Protein AF-0000000081168728 (afdb_homodimer)

Organism: Pinctada imbricata (NCBI:txid66713)

pLDDT: mean 88.68, std 13.27, range [27.7, 98.5]

Solvent-accessible surface area (backbone atoms only — not comparable to full-atom values): 75251 Å² total; per-residue (Å²): 132,70,82,45,69,68,45,47,45,58,54,46,46,66,59,52,40,46,49,41,42,69,78,36,45,69,58,43,53,49,54,49,54,53,24,32,52,80,75,39,68,74,30,67,70,53,47,60,63,44,37,40,30,50,27,47,45,50,36,33,36,44,25,54,52,35,71,82,52,38,56,57,21,50,45,45,34,37,45,41,55,68,66,64,54,55,64,64,57,29,44,61,36,25,54,40,44,55,26,40,47,58,70,57,41,52,50,53,37,47,71,41,25,65,47,51,58,55,51,51,33,52,39,46,68,73,69,39,54,52,31,40,41,41,48,79,42,73,51,75,44,80,52,93,60,68,36,71,91,37,66,55,47,77,45,56,22,32,35,37,32,38,40,40,43,72,71,81,50,81,90,44,52,76,56,61,53,60,34,60,67,89,73,51,59,65,49,76,65,38,48,46,74,66,45,50,52,51,49,50,52,51,49,47,49,55,52,45,54,48,37,46,74,67,22,66,74,48,46,82,52,55,84,66,51,70,90,60,91,55,60,76,91,48,82,49,57,21,46,56,43,54,72,45,52,40,52,41,38,85,28,40,74,88,37,60,71,35,36,41,51,53,50,49,51,52,42,50,51,52,51,52,37,22,65,73,61,69,45,60,64,92,72,52,62,30,38,34,35,17,48,64,67,52,29,52,45,50,49,49,35,35,58,72,26,62,81,49,86,47,56,73,66,26,36,63,38,61,31,50,75,38,65,41,55,44,62,47,52,51,50,50,52,39,51,50,39,68,74,56,47,47,92,84,29,54,84,33,80,76,34,54,44,19,46,35,57,74,44,57,44,79,68,47,55,91,59,33,86,83,26,44,70,50,35,48,56,51,50,50,45,52,37,49,34,51,50,50,51,49,48,28,62,66,23,49,25,87,49,57,85,45,67,57,74,27,88,62,79,74,91,62,92,43,70,64,55,42,39,51,50,49,54,52,53,45,48,52,53,48,51,72,68,47,59,58,63,68,57,47,58,59,46,58,71,77,58,85,64,77,59,81,36,60,63,45,66,45,63,46,72,40,94,86,69,52,66,46,72,43,73,42,68,42,65,74,71,71,70,66,78,66,70,54,63,32,22,40,33,14,48,48,38,34,47,50,56,55,38,52,53,49,52,50,51,56,50,36,42,19,29,67,32,66,70,60,48,54,44,52,45,28,50,49,27,53,53,27,48,51,65,62,85,42,36,67,57,19,51,52,42,50,42,51,46,45,38,57,60,13,55,31,14,59,25,54,28,51,51,56,58,60,58,46,45,36,23,77,69,48,35,58,66,28,29,36,32,39,53,50,55,48,50,54,50,47,52,52,48,49,54,53,53,63,70,37,66,93,56,74,42,68,66,51,47,23,28,51,44,18,15,47,63,55,33,48,48,28,40,52,33,48,34,63,67,53,66,35,77,76,76,80,75,78,75,71,79,64,80,58,60,71,49,36,51,54,50,35,55,49,37,66,69,65,36,42,82,56,87,43,69,63,41,57,37,87,82,39,70,82,48,50,49,49,80,57,74,84,50,58,56,63,59,52,50,50,50,49,55,60,43,52,59,54,45,64,58,57,54,68,110,132,72,82,46,68,68,44,48,46,58,53,45,44,67,60,52,41,46,49,42,42,71,78,36,44,69,58,42,52,49,53,49,53,53,23,32,53,82,74,38,68,75,31,67,68,54,46,60,63,43,35,39,27,51,27,46,44,50,35,34,37,44,26,55,52,34,73,81,52,37,55,58,21,51,46,44,35,36,45,42,54,69,66,65,55,54,66,64,58,29,46,60,35,26,52,39,44,55,26,40,46,57,69,58,41,51,50,53,37,48,71,41,26,65,48,50,57,55,51,50,34,51,40,47,69,72,70,41,54,52,32,39,42,41,47,78,41,73,51,74,45,80,52,92,58,69,36,72,92,36,66,55,46,78,45,56,22,32,35,37,30,39,40,40,45,71,70,81,52,82,90,44,52,75,56,62,52,62,34,60,66,88,74,52,58,66,51,79,65,37,48,45,72,67,45,50,51,51,48,49,52,51,48,48,49,56,51,44,55,48,35,46,73,66,24,66,74,48,45,83,52,54,84,68,50,71,91,60,90,55,61,77,90,50,82,47,58,22,46,56,42,55,72,44,52,40,51,41,39,84,27,42,74,89,38,60,71,35,36,41,50,54,49,48,52,52,43,51,51,50,51,52,38,21,64,74,61,68,45,59,64,93,72,51,62,30,38,34,34,17,49,65,67,52,28,52,44,52,46,49,36,36,58,74,25,60,80,48,87,48,56,73,66,24,37,63,41,60,33,50,75,37,63,40,55,44,64,48,50,51,51,50,51,39,51,50,40,69,74,55,46,47,90,85,30,55,83,31,79,75,33,54,44,20,47,35,58,72,44,58,46,78,68,46,55,91,57,34,87,85,26,43,69,48,34,48,55,50,49,52,45,50,35,50,31,52,50,49,51,49,48,28,63,66,25,50,26,88,51,57,85,44,66,58,74,28,90,63,80,76,90,62,91,44,69,64,55,42,39,51,51,52,54,52,52,47,49,52,57,45,56,74,62,48,61,58,62,68,56,48,58,60,46,56,70,79,58,85,65,74,58,81,36,60,63,45,66,45,64,46,71,41,93,88,70,52,65,46,73,42,74,42,69,42,67,73,71,72,70,64,78,65,70,53,64,32,21,40,35,14,46,48,35,33,46,49,57,55,38,51,54,50,50,49,51,55,50,36,43,20,30,68,34,69,70,60,49,52,43,50,44,28,50,48,26,53,53,26,48,54,38,73,92,35,38,66,58,19,50,52,43,49,42,52,47,45,36,55,62,13,55,30,14,60,26,54,28,50,52,54,58,58,57,45,44,36,23,77,68,47,36,61,67,28,29,36,32,41,53,50,55,48,51,53,49,47,54,52,48,49,54,54,55,64,71,38,66,92,57,74,41,67,68,50,47,22,28,52,45,17,15,48,63,56,33,48,48,28,40,53,34,48,34,60,66,54,65,36,79,78,75,82,76,78,76,73,80,67,79,58,59,70,49,38,52,54,50,35,55,50,36,67,71,65,35,41,83,56,86,42,69,62,40,58,35,88,82,38,69,81,48,50,51,49,81,57,74,84,51,58,58,63,57,51,50,50,51,50,54,60,44,52,58,55,45,65,58,54,55,66,106

Radius of gyration: 40.1 Å; Cα contacts (8 Å, |Δi|>4): 2107; chains: 2; bounding box: 105×123×96 Å

Secondary structure (DSSP, 8-state):
---SHHHHHT--HHHHHHHHHHH-HHHHHHHHHHHS-HHHHT-HHHHHHHHHHHHHHHHHHHHHH-TT--HHHHHHHHHHHHTT--HHHHHHHTTTTSS--HHHHHHHHHHHTTHHHHHHHHHHHTT--EEEEEEEEEEEE--SS-BTTB--EEEEEEEEEEEEP----TTS---S-SS-TTTS-GGGGS--HHHHHHHHHHHHHHHHHHHHHH-GGGGGGTTTS-S-SS--S-GGGGSPPPEEEPPPB---TTSHHHHHHHHHHHHHHHHHHHHHHT--GGG--EEEEESHHHHHHHHHHHHHTTT-SSGGGGTTTEEEEEE-HHHHHHHHHHHHHHHH--TTGGGSTTSHHHHHHHTT-TT--S-TTTSHHHHHHHHHHHHHHHHHHHHHHHHT-SSTTSPPSSS-----SSHHHHHHHHHHHHHHHHHHH--HHHHHTTTS--------S-EEEEEEE-TTS-EEEEEEE-------------HHHHHHHHHHHHHHHHHHHHHHHHS--HHHHHHHHHHHHHHHHHTSTTHHHHHHHHHHHHIIIIIS-HHHHHHHHHTTEEESSSSTT-EEEHHHHHHHHHHHHHHHHHTTTT---HHHHHHHHHHHHHHHHHHHHHHHHTT--------PPPP-HHHHHHHHHHHHHH-TTS--TT---TT-TT--S-SSTTS-HHHHHHHHHHHHHHHHHTS--/---SHHHHHT--HHHHHHHHHHH-HHHHHHHHHHHS-HHHHT-HHHHHHHHHHHHHHHHHHHHHH-TT--HHHHHHHHHHHHTT--HHHHHHHTTTTSS--HHHHHHHHHHHTTHHHHHHHHHHHTT--EEEEEEEEEEEE--SS-BTTB--EEEEEEEEEEEEP----TTS---S-SS-TTTS-GGGGS--HHHHHHHHHHHHHHHHHHHHHH-GGGGGGTTTS-S-SS--S-GGGGSPPPEEEPPPB---TTSHHHHHHHHHHHHHHHHHHHHHHT--GGG--EEEEESHHHHHHHHHHHHHTTT-SSGGGGTTTEEEEEE-HHHHHHHHHHHHHHHH--TT-TTSTTSHHHHHHHTT-TT--S-TTTSHHHHHHHHHHHHHHHHHHHHHHHHT-SSTTSPPSSSPPPPPSSHHHHHHHHHHHHHHHHHHHS-HHHHHTTTS-------SS-EEEEEEE-TTS-EEEEEEE-------------HHHHHHHHHHHHHHHHHHHHHHHHS--HHHHHHHHHHHHHHHHHSGGGHHHHHHHHHHHHIIIIIS-HHHHHHHHHTTEEESSSSTT-EEEHHHHHHHHHHHHHHHHHTTTT---HHHHHHHHHHHHHHHHHHHHHHHHTT--------PPPP-HHHHHHHHHHHHHH-TTS--TT---TT-TT--S-TTTTS-HHHHHHHHHHHHHHHHHTS--

Sequence (1402 aa):
MKKSFQDLKQLDWNRIVGEMQEMFPDLFVQLLGMMLDDHDISSYLSIQKVIPRLGLVYGILMQGRNKELSIVQRTISMLLFDHICDQKVFDRLQPVGVCLGYERSLRVMEQMGGKYKDELVATTEEGKKFRLVGDNINWTVGVHDERQDNRGHMQHAFGSAAIVQNLKFDHLSNEYPQKNYFETPVPSFIPSDADLQHLRREYIILMSRVAFKHIPFFQQFKDIVPLYISKPVSPSQKETSKVIPLPVLYKNEQYYQDVVEILAFYEELIVDIGQKTGTNESEFFVHIGGDQLTRERFSGAKALRGHEDQPRNRFENLSPITFELFHMNMNFLKMAFKTLYNTESVANEGTLIQLQNMINRTSVHENVTAHYDSDKDFFISVVDMYLVEFMLEFFGMVDIHSHPTKHHPPEFGSNEEKSEWYFRTMETLIDEHMDTSNISRFQALPENIEVDGEIQEICLPLANGNMMKINVITKTKCKKSAAPQDKVNAYGHRILELGLLFKNWLDLCKMPERNRGIRLLKHTMLLFKSHNNLSKYALEILRLLVHQICILSEKAANEEFYGLFVNTTGRYNGHIPADLRMEYLVKQVKEHIKHMFNNKTERNIRNRSSAIACVREISDNFDRASSVVVRSKTHSDKSAQGDELSILDCLRRVRPFKHQPGRFHEHFRNIKSSSTIDYNVSHYHQWIGDRKERVAVELGNMKKSFQDLKQLDWNRIVGEMQEMFPDLFVQLLGMMLDDHDISSYLSIQKVIPRLGLVYGILMQGRNKELSIVQRTISMLLFDHICDQKVFDRLQPVGVCLGYERSLRVMEQMGGKYKDELVATTEEGKKFRLVGDNINWTVGVHDERQDNRGHMQHAFGSAAIVQNLKFDHLSNEYPQKNYFETPVPSFIPSDADLQHLRREYIILMSRVAFKHIPFFQQFKDIVPLYISKPVSPSQKETSKVIPLPVLYKNEQYYQDVVEILAFYEELIVDIGQKTGTNESEFFVHIGGDQLTRERFSGAKALRGHEDQPRNRFENLSPITFELFHMNMNFLKMAFKTLYNTESVANEGTLIQLQNMINRTSVHENVTAHYDSDKDFFISVVDMYLVEFMLEFFGMVDIHSHPTKHHPPEFGSNEEKSEWYFRTMETLIDEHMDTSNISRFQALPENIEVDGEIQEICLPLANGNMMKINVITKTKCKKSAAPQDKVNAYGHRILELGLLFKNWLDLCKMPERNRGIRLLKHTMLLFKSHNNLSKYALEILRLLVHQICILSEKAANEEFYGLFVNTTGRYNGHIPADLRMEYLVKQVKEHIKHMFNNKTERNIRNRSSAIACVREISDNFDRASSVVVRSKTHSDKSAQGDELSILDCLRRVRPFKHQPGRFHEHFRNIKSSSTIDYNVSHYHQWIGDRKERVAVELGN

Foldseek 3Di:
DDQALVCLLQDFLCVQLVVCCVVPVPVSVVVLCVVDPPVLSPPPVSVLQCSVVSSQVSQQVVCVVPVNSHSQQLLVLLVCVLVLHAQVVQVVVVVVRRHHHPVVNLVSLLSQLPCLLVVVLVLVLVVWAKAKEKDKFKDKDQDPDDDPVDGIDIFIWMWMKIKIDQDADPVFDQDPDPADLQPDALLLLAFAPVLVVLLLLLLLLVLLVLLCVQFVVSVVLVVLRDPASDDAPDLSLLAFIDMAIAFMGRAHLVDLVRLLVVLLVVLVSQVVSCVSSVNDSQPQAHEYEYALSSLVSNLVSLVVQCPPPDCSSSSVNYFFYAHAVVVVLLVLLLLLCVQQPDCVLLVPFLGLNVLCVLLVLPLADNPCVVRVVSVVVSLLLSLSLLSVLLVCVQQVHLDSHGAGPRLHDDDDPDSVSVSVSSSVSSSVSVVVLDVVVLSNVLSDDPDVPPLVAPQDFDFDQDPVRHTDGDRDRPPPPPPPVPFFFAALLLSSSASNVSNSLSVQSLSCQQAPDLVSVSSSLSVVLLLLVLSPPRNSVNLSSLLLNLCLNTGGGVRVNVCNRSSQWGAHRSGNRRIHGPVVVVVVLSVVLVVSCVSCNPVNDSVSSSSNSSSSVSSVSSNVSCCVSSVPDDDPPPDDDDDCVVSSVSSSVSCSVVSSNPTDGNHHRPVRRPRGSDSSNPPDSVVVSVVSSVSSVVSSVSSSD/DDQALVCLLQDFLCVQLVVCCVVPVPVSVVVLCVVDPPVLSPPPVSSLQCSVVSSQVSQQVVCVVPVVSHSQQLLVLLVCVLVLHAQVVQVVVVVVRRHPHPVVNLVSLLSQLPCLLVVVLVLVLVVWAKAKEKDKFKDKDQDPDDDPVDGIDIFIWMWMKIKIDLDADPVFDQDPDPADLQPDALLLLAFAPVLVVLLLLLLLLVLLVLLCVQFVVSVVLVVLRDPASDDAPDLSLLAFIDMAIAFMGRAHLVDLVRLLVVLLVVLVSQVVSCVSSVNDSQPQAHEYEYALSNLVSNLVSLVVQCPPPDCSSSSVRHFFYAHAVVVVLLVLLLLLCVQQPDCVLCVPFLGLNVLCVLLVLPLADNPCVVRVVSVVVSLLLSLSLLSVLLVCVQQVHLDSHGHGPRLHDDDDPDSVSVSVSSSVSSSVSCVVQPVVVLSNVLSPDPDPPPLVAPQDQQFDQDPVRHTDGDRDRPDPCPPPVPFFFAALLLSSLASNVSNSLSVQSLSCQQAPDLVSVSSSLSVVLLLLVLVPVRPSVNLSSLLLNLCLNTGGGVRVNVCNRPSQWGAHRSGNRRIHGPVVVVVVLSVVLVVSCVSCNPNNDSVSSSSNSSSSVSSVSSNVSCCVSSVPDDDPPPDDDDDCVVSSVSSSVSCSVVSSNPTDGNHHRPVRRPRGSDSCNPPDSVVVSVVSSVSSVVSSVSSSD

InterPro domains:
  IPR046496 Domain of unknown function DUF6589 [PF20231] (188-635)

Nearest PDB structures (foldseek):
  8v54-assembly1_B  TM=3.643E-01  e=5.194E+00  Homo sapiens
  8v54-assembly1_C  TM=3.600E-01  e=8.347E+00  Homo sapiens
  8g5p-assembly1_B  TM=2.665E-01  e=6.444E+00  Homo sapiens
  5iuy-assembly1_A  TM=8.492E-02  e=7.657E+00  Pseudomonas aeruginosa PAO1
  8v54-assembly1_B  TM=3.641E-01  e=5.128E+00  Homo sapiens

Structure (mmCIF, N/CA/C/O backbone):
data_AF-0000000081168728-model_v1
#
loop_
_entity.id
_entity.type
_entity.pdbx_description
1 polymer 'DUF6589 domain-containing protein'
#
loop_
_atom_site.group_PDB
_atom_site.id
_atom_site.type_symbol
_atom_site.label_atom_id
_atom_site.label_alt_id
_atom_site.label_comp_id
_atom_site.label_asym_id
_atom_site.label_entity_id
_atom_site.label_seq_id
_atom_site.pdbx_PDB_ins_code
_atom_site.Cartn_x
_atom_site.Cartn_y
_atom_site.Cartn_z
_atom_site.occupancy
_atom_site.B_iso_or_equiv
_atom_site.auth_seq_id
_atom_site.auth_comp_id
_atom_site.auth_asym_id
_atom_site.auth_atom_id
_atom_site.pdbx_PDB_model_num
ATOM 1 N N . MET A 1 1 ? 39.375 11.719 12.539 1 49.66 1 MET A N 1
ATOM 2 C CA . MET A 1 1 ? 38.125 12.391 12.867 1 49.66 1 MET A CA 1
ATOM 3 C C . MET A 1 1 ? 37.219 11.5 13.734 1 49.66 1 MET A C 1
ATOM 5 O O . MET A 1 1 ? 37.156 10.289 13.516 1 49.66 1 MET A O 1
ATOM 9 N N . LYS A 1 2 ? 36.781 11.945 14.758 1 58.53 2 LYS A N 1
ATOM 10 C CA . LYS A 1 2 ? 35.906 11.273 15.688 1 58.53 2 LYS A CA 1
ATOM 11 C C . LYS A 1 2 ? 34.594 10.898 15.008 1 58.53 2 LYS A C 1
ATOM 13 O O . LYS A 1 2 ? 34.25 11.438 13.953 1 58.53 2 LYS A O 1
ATOM 18 N N . LYS A 1 3 ? 33.906 9.805 15.305 1 69.31 3 LYS A N 1
ATOM 19 C CA . LYS A 1 3 ? 32.75 9.203 14.672 1 69.31 3 LYS A CA 1
ATOM 20 C C . LYS A 1 3 ? 31.484 9.445 15.484 1 69.31 3 LYS A C 1
ATOM 22 O O . LYS A 1 3 ? 30.562 8.617 15.484 1 69.31 3 LYS A O 1
ATOM 27 N N . SER A 1 4 ? 31.641 10.641 16.156 1 77.88 4 SER A N 1
ATOM 28 C CA . SER A 1 4 ? 30.453 10.992 16.938 1 77.88 4 SER A CA 1
ATOM 29 C C . SER A 1 4 ? 29.375 11.594 16.047 1 77.88 4 SER A C 1
ATOM 31 O O . SER A 1 4 ? 29.609 11.875 14.875 1 77.88 4 SER A O 1
ATOM 33 N N . PHE A 1 5 ? 28.188 11.664 16.547 1 81.75 5 PHE A N 1
ATOM 34 C CA . PHE A 1 5 ? 27.078 12.289 15.852 1 81.75 5 PHE A CA 1
ATOM 35 C C . PHE A 1 5 ? 27.438 13.695 15.383 1 81.75 5 PHE A C 1
ATOM 37 O O . PHE A 1 5 ? 27.125 14.086 14.258 1 81.75 5 PHE A O 1
ATOM 44 N N . GLN A 1 6 ? 28.078 14.414 16.203 1 82.56 6 GLN A N 1
ATOM 45 C CA . GLN A 1 6 ? 28.484 15.781 15.875 1 82.56 6 GLN A CA 1
ATOM 46 C C . GLN A 1 6 ? 29.391 15.82 14.656 1 82.56 6 GLN A C 1
ATOM 48 O O . GLN A 1 6 ? 29.281 16.719 13.812 1 82.56 6 GLN A O 1
ATOM 53 N N . ASP A 1 7 ? 30.234 14.844 14.586 1 86.75 7 ASP A N 1
ATOM 54 C CA . ASP A 1 7 ? 31.141 14.766 13.445 1 86.75 7 ASP A CA 1
ATOM 55 C C . ASP A 1 7 ? 30.375 14.484 12.156 1 86.75 7 ASP A C 1
ATOM 57 O O . ASP A 1 7 ? 30.719 15.031 11.102 1 86.75 7 ASP A O 1
ATOM 61 N N . LEU A 1 8 ? 29.406 13.672 12.25 1 90.5 8 LEU A N 1
ATOM 62 C CA . LEU A 1 8 ? 28.625 13.312 11.07 1 90.5 8 LEU A CA 1
ATOM 63 C C . LEU A 1 8 ? 27.781 14.492 10.609 1 90.5 8 LEU A C 1
ATOM 65 O O . LEU A 1 8 ? 27.672 14.758 9.406 1 90.5 8 LEU A O 1
ATOM 69 N N . LYS A 1 9 ? 27.25 15.195 11.562 1 89.12 9 LYS A N 1
ATOM 70 C CA . LYS A 1 9 ? 26.375 16.328 11.281 1 89.12 9 LYS A CA 1
ATOM 71 C C . LYS A 1 9 ? 27.156 17.5 10.719 1 89.12 9 LYS A C 1
ATOM 73 O O . LYS A 1 9 ? 26.594 18.391 10.078 1 89.12 9 LYS A O 1
ATOM 78 N N . GLN A 1 10 ? 28.469 17.469 10.93 1 90.44 10 GLN A N 1
ATOM 79 C CA . GLN A 1 10 ? 29.312 18.578 10.484 1 90.44 10 GLN A CA 1
ATOM 80 C C . GLN A 1 10 ? 30.297 18.125 9.422 1 90.44 10 GLN A C 1
ATOM 82 O O . GLN A 1 10 ? 31.375 18.703 9.273 1 90.44 10 GLN A O 1
ATOM 87 N N . LEU A 1 11 ? 29.891 17.062 8.805 1 91.56 11 LEU A N 1
ATOM 88 C CA . LEU A 1 11 ? 30.781 16.562 7.762 1 91.56 11 LEU A CA 1
ATOM 89 C C . LEU A 1 11 ? 31.094 17.672 6.754 1 91.56 11 LEU A C 1
ATOM 91 O O . LEU A 1 11 ? 30.188 18.344 6.266 1 91.56 11 LEU A O 1
ATOM 95 N N . ASP A 1 12 ? 32.281 17.891 6.578 1 93.81 12 ASP A N 1
ATOM 96 C CA . ASP A 1 12 ? 32.812 18.859 5.629 1 93.81 12 ASP A CA 1
ATOM 97 C C . ASP A 1 12 ? 33.906 18.234 4.734 1 93.81 12 ASP A C 1
ATOM 99 O O . ASP A 1 12 ? 34.969 17.875 5.211 1 93.81 12 ASP A O 1
ATOM 103 N N . TRP A 1 13 ? 33.625 18.203 3.438 1 96.06 13 TRP A N 1
ATOM 104 C CA . TRP A 1 13 ? 34.5 17.547 2.486 1 96.06 13 TRP A CA 1
ATOM 105 C C . TRP A 1 13 ? 35.875 18.219 2.445 1 96.06 13 TRP A C 1
ATOM 107 O O . TRP A 1 13 ? 36.906 17.578 2.25 1 96.06 13 TRP A O 1
ATOM 117 N N . ASN A 1 14 ? 35.875 19.516 2.596 1 94.44 14 ASN A N 1
ATOM 118 C CA . ASN A 1 14 ? 37.125 20.266 2.57 1 94.44 14 ASN A CA 1
ATOM 119 C C . ASN A 1 14 ? 38.062 19.859 3.729 1 94.44 14 ASN A C 1
ATOM 121 O O . ASN A 1 14 ? 39.281 19.812 3.58 1 94.44 14 ASN A O 1
ATOM 125 N N . ARG A 1 15 ? 37.406 19.609 4.828 1 94.19 15 ARG A N 1
ATOM 126 C CA . ARG A 1 15 ? 38.219 19.156 5.977 1 94.19 15 ARG A CA 1
ATOM 127 C C . ARG A 1 15 ? 38.812 17.766 5.727 1 94.19 15 ARG A C 1
ATOM 129 O O . ARG A 1 15 ? 39.969 17.516 6.059 1 94.19 15 ARG A O 1
ATOM 136 N N . ILE A 1 16 ? 38.062 16.906 5.148 1 94.38 16 ILE A N 1
ATOM 137 C CA . ILE A 1 16 ? 38.5 15.547 4.863 1 94.38 16 ILE A CA 1
ATOM 138 C C . ILE A 1 16 ? 39.625 15.57 3.836 1 94.38 16 ILE A C 1
ATOM 140 O O . ILE A 1 16 ? 40.688 14.938 4.035 1 94.38 16 ILE A O 1
ATOM 144 N N . VAL A 1 17 ? 39.406 16.25 2.793 1 95.81 17 VAL A N 1
ATOM 145 C CA . VAL A 1 17 ? 40.406 16.328 1.724 1 95.81 17 VAL A CA 1
ATOM 146 C C . VAL A 1 17 ? 41.625 17.094 2.213 1 95.81 17 VAL A C 1
ATOM 148 O O . VAL A 1 17 ? 42.75 16.781 1.82 1 95.81 17 VAL A O 1
ATOM 151 N N . GLY A 1 18 ? 41.375 18.094 3.082 1 94.62 18 GLY A N 1
ATOM 152 C CA . GLY A 1 18 ? 42.5 18.781 3.703 1 94.62 18 GLY A CA 1
ATOM 153 C C . GLY A 1 18 ? 43.406 17.844 4.473 1 94.62 18 GLY A C 1
ATOM 154 O O . GLY A 1 18 ? 44.625 17.984 4.418 1 94.62 18 GLY A O 1
ATOM 155 N N . GLU A 1 19 ? 42.844 16.938 5.172 1 94.19 19 GLU A N 1
ATOM 156 C CA . GLU A 1 19 ? 43.625 15.93 5.867 1 94.19 19 GLU A CA 1
ATOM 157 C C . GLU A 1 19 ? 44.406 15.07 4.887 1 94.19 19 GLU A C 1
ATOM 159 O O . GLU A 1 19 ? 45.594 14.758 5.129 1 94.19 19 GLU A O 1
ATOM 164 N N . MET A 1 20 ? 43.812 14.719 3.822 1 93.94 20 MET A N 1
ATOM 165 C CA . MET A 1 20 ? 44.5 13.938 2.797 1 93.94 20 MET A CA 1
ATOM 166 C C . MET A 1 20 ? 45.719 14.703 2.25 1 93.94 20 MET A C 1
ATOM 168 O O . MET A 1 20 ? 46.781 14.125 2.092 1 93.94 20 MET A O 1
ATOM 172 N N . GLN A 1 21 ? 45.469 15.922 1.956 1 94.88 21 GLN A N 1
ATOM 173 C CA . GLN A 1 21 ? 46.531 16.766 1.41 1 94.88 21 GLN A CA 1
ATOM 174 C C . GLN A 1 21 ? 47.688 16.891 2.387 1 94.88 21 GLN A C 1
ATOM 176 O O . GLN A 1 21 ? 48.875 16.875 1.979 1 94.88 21 GLN A O 1
ATOM 181 N N . GLU A 1 22 ? 47.406 16.969 3.615 1 95.81 22 GLU A N 1
ATOM 182 C CA . GLU A 1 22 ? 48.438 17.125 4.641 1 95.81 22 GLU A CA 1
ATOM 183 C C . GLU A 1 22 ? 49.219 15.82 4.871 1 95.81 22 GLU A C 1
ATOM 185 O O . GLU A 1 22 ? 50.438 15.82 4.953 1 95.81 22 GLU A O 1
ATOM 190 N N . MET A 1 23 ? 48.531 14.719 4.969 1 93.56 23 MET A N 1
ATOM 191 C CA . MET A 1 23 ? 49.125 13.445 5.344 1 93.56 23 MET A CA 1
ATOM 192 C C . MET A 1 23 ? 49.75 12.766 4.141 1 93.56 23 MET A C 1
ATOM 194 O O . MET A 1 23 ? 50.75 12.062 4.277 1 93.56 23 MET A O 1
ATOM 198 N N . PHE A 1 24 ? 49.094 12.969 2.953 1 93.38 24 PHE A N 1
ATOM 199 C CA . PHE A 1 24 ? 49.562 12.297 1.743 1 93.38 24 PHE A CA 1
ATOM 200 C C . PHE A 1 24 ? 49.594 13.273 0.568 1 93.38 24 PHE A C 1
ATOM 202 O O . PHE A 1 24 ? 48.875 13.07 -0.428 1 93.38 24 PHE A O 1
ATOM 209 N N . PRO A 1 25 ? 50.469 14.188 0.56 1 94.31 25 PRO A N 1
ATOM 210 C CA . PRO A 1 25 ? 50.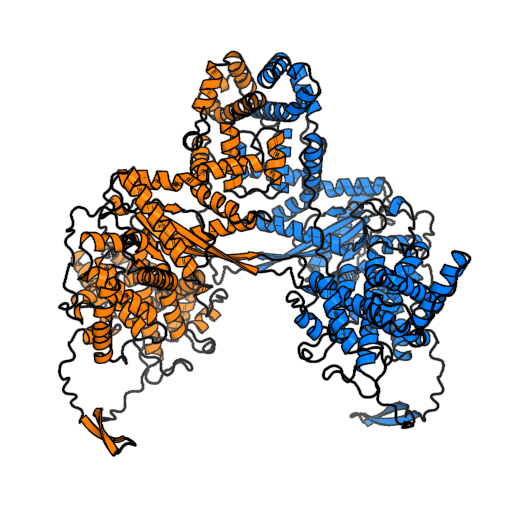469 15.242 -0.456 1 94.31 25 PRO A CA 1
ATOM 211 C C . PRO A 1 25 ? 50.719 14.703 -1.863 1 94.31 25 PRO A C 1
ATOM 213 O O . PRO A 1 25 ? 50.062 15.141 -2.82 1 94.31 25 PRO A O 1
ATOM 216 N N . ASP A 1 26 ? 51.594 13.742 -1.96 1 92.44 26 ASP A N 1
ATOM 217 C CA . ASP A 1 26 ? 51.938 13.203 -3.277 1 92.44 26 ASP A CA 1
ATOM 218 C C . ASP A 1 26 ? 50.75 12.469 -3.881 1 92.44 26 ASP A C 1
ATOM 220 O O . ASP A 1 26 ? 50.438 12.609 -5.074 1 92.44 26 ASP A O 1
ATOM 224 N N . LEU A 1 27 ? 50.125 11.734 -3.047 1 93.56 27 LEU A N 1
ATOM 225 C CA . LEU A 1 27 ? 48.969 11.008 -3.506 1 93.56 27 LEU A CA 1
ATOM 226 C C . LEU A 1 27 ? 47.844 11.969 -3.912 1 93.56 27 LEU A C 1
ATOM 228 O O . LEU A 1 27 ? 47.188 11.758 -4.926 1 93.56 27 LEU A O 1
ATOM 232 N N . PHE A 1 28 ? 47.688 12.977 -3.104 1 94.19 28 PHE A N 1
ATOM 233 C CA . PHE A 1 28 ? 46.688 13.984 -3.367 1 94.19 28 PHE A CA 1
ATOM 234 C C . PHE A 1 28 ? 46.875 14.609 -4.746 1 94.19 28 PHE A C 1
ATOM 236 O O . PHE A 1 28 ? 45.938 14.703 -5.527 1 94.19 28 PHE A O 1
ATOM 243 N N . VAL A 1 29 ? 48.094 14.953 -5.051 1 92.25 29 VAL A N 1
ATOM 244 C CA . VAL A 1 29 ? 48.406 15.602 -6.32 1 92.25 29 VAL A CA 1
ATOM 245 C C . VAL A 1 29 ? 48.156 14.625 -7.469 1 92.25 29 VAL A C 1
ATOM 247 O O . VAL A 1 29 ? 47.656 15 -8.523 1 92.25 29 VAL A O 1
ATOM 250 N N . GLN A 1 30 ? 48.469 13.414 -7.227 1 93.56 30 GLN A N 1
ATOM 251 C CA . GLN A 1 30 ? 48.281 12.406 -8.266 1 93.56 30 GLN A CA 1
ATOM 252 C C . GLN A 1 30 ? 46.812 12.172 -8.555 1 93.56 30 GLN A C 1
ATOM 254 O O . GLN A 1 30 ? 46.406 12.086 -9.719 1 93.56 30 GLN A O 1
ATOM 259 N N . LEU A 1 31 ? 46.062 12.039 -7.504 1 95.25 31 LEU A N 1
ATOM 260 C CA . LEU A 1 31 ? 44.625 11.789 -7.672 1 95.25 31 LEU A CA 1
ATOM 261 C C . LEU A 1 31 ? 43.969 12.977 -8.352 1 95.25 31 LEU A C 1
ATOM 263 O O . LEU A 1 31 ? 43.125 12.781 -9.242 1 95.25 31 LEU A O 1
ATOM 267 N N . LEU A 1 32 ? 44.344 14.117 -7.926 1 93.31 32 LEU A N 1
ATOM 268 C CA . LEU A 1 32 ? 43.781 15.32 -8.539 1 93.31 32 LEU A CA 1
ATOM 269 C C . LEU A 1 32 ? 44.125 15.398 -10.016 1 93.31 32 LEU A C 1
ATOM 271 O O . LEU A 1 32 ? 43.281 15.742 -10.844 1 93.31 32 LEU A O 1
ATOM 275 N N . GLY A 1 33 ? 45.344 15.086 -10.305 1 91.5 33 GLY A N 1
ATOM 276 C CA . GLY A 1 33 ? 45.812 15.102 -11.68 1 91.5 33 GLY A CA 1
ATOM 277 C C . GLY A 1 33 ? 45.125 14.062 -12.555 1 91.5 33 GLY A C 1
ATOM 278 O O . GLY A 1 33 ? 45 14.266 -13.758 1 91.5 33 GLY A O 1
ATOM 279 N N . MET A 1 34 ? 44.719 13.023 -11.945 1 92 34 MET A N 1
ATOM 280 C CA . MET A 1 34 ? 44 11.984 -12.68 1 92 34 MET A CA 1
ATOM 281 C C . MET A 1 34 ? 42.562 12.438 -13 1 92 34 MET A C 1
ATOM 283 O O . MET A 1 34 ? 42 12.055 -14.031 1 92 34 MET A O 1
ATOM 287 N N . MET A 1 35 ? 41.969 13.219 -12.125 1 93 35 MET A N 1
ATOM 288 C CA . MET A 1 35 ? 40.562 13.609 -12.266 1 93 35 MET A CA 1
ATOM 289 C C . MET A 1 35 ? 40.438 14.852 -13.141 1 93 35 MET A C 1
ATOM 291 O O . MET A 1 35 ? 39.406 15.039 -13.797 1 93 35 MET A O 1
ATOM 295 N N . LEU A 1 36 ? 41.469 15.672 -13.047 1 92.25 36 LEU A N 1
ATOM 296 C CA . LEU A 1 36 ? 41.375 16.953 -13.727 1 92.25 36 LEU A CA 1
ATOM 297 C C . LEU A 1 36 ? 42.5 17.141 -14.734 1 92.25 36 LEU A C 1
ATOM 299 O O . LEU A 1 36 ? 43.625 16.656 -14.508 1 92.25 36 LEU A O 1
ATOM 303 N N . ASP A 1 37 ? 42.156 17.828 -15.781 1 86.69 37 ASP A N 1
ATOM 304 C CA . ASP A 1 37 ? 43.188 18.172 -16.734 1 86.69 37 ASP A CA 1
ATOM 305 C C . ASP A 1 37 ? 43.969 19.391 -16.25 1 86.69 37 ASP A C 1
ATOM 307 O O . ASP A 1 37 ? 43.625 20.031 -15.273 1 86.69 37 ASP A O 1
ATOM 311 N N . ASP A 1 38 ? 45.031 19.688 -17.016 1 82.44 38 ASP A N 1
ATOM 312 C CA . ASP A 1 38 ? 45.969 20.734 -16.594 1 82.44 38 ASP A CA 1
ATOM 313 C C . ASP A 1 38 ? 45.281 22.094 -16.5 1 82.44 38 ASP A C 1
ATOM 315 O O . ASP A 1 38 ? 45.562 22.875 -15.594 1 82.44 38 ASP A O 1
ATOM 319 N N . HIS A 1 39 ? 44.375 22.266 -17.359 1 85.25 39 HIS A N 1
ATOM 320 C CA . HIS A 1 39 ? 43.625 23.531 -17.344 1 85.25 39 HIS A CA 1
ATOM 321 C C . HIS A 1 39 ? 42.688 23.609 -16.156 1 85.25 39 HIS A C 1
ATOM 323 O O . HIS A 1 39 ? 42.531 24.672 -15.547 1 85.25 39 HIS A O 1
ATOM 329 N N . ASP A 1 40 ? 42.125 22.484 -15.773 1 85.31 40 ASP A N 1
ATOM 330 C CA . ASP A 1 40 ? 41.125 22.453 -14.719 1 85.31 40 ASP A CA 1
ATOM 331 C C . ASP A 1 40 ? 41.781 22.469 -13.336 1 85.31 40 ASP A C 1
ATOM 333 O O . ASP A 1 40 ? 41.156 22.953 -12.375 1 85.31 40 ASP A O 1
ATOM 337 N N . ILE A 1 41 ? 42.969 22.062 -13.234 1 86.56 41 ILE A N 1
ATOM 338 C CA . ILE A 1 41 ? 43.656 22 -11.945 1 86.56 41 ILE A CA 1
ATOM 339 C C . ILE A 1 41 ? 43.906 23.422 -11.438 1 86.56 41 ILE A C 1
ATOM 341 O O . ILE A 1 41 ? 43.969 23.656 -10.227 1 86.56 41 ILE A O 1
ATOM 345 N N . SER A 1 42 ? 43.938 24.391 -12.383 1 85 42 SER A N 1
ATOM 346 C CA . SER A 1 42 ? 44.219 25.766 -11.992 1 85 42 SER A CA 1
ATOM 347 C C . SER A 1 42 ? 42.906 26.5 -11.625 1 85 42 SER A C 1
ATOM 349 O O . SER A 1 42 ? 42.969 27.578 -11.047 1 85 42 SER A O 1
ATOM 351 N N . SER A 1 43 ? 41.844 25.828 -11.875 1 89.19 43 SER A N 1
ATOM 352 C CA . SER A 1 43 ? 40.531 26.422 -11.609 1 89.19 43 SER A CA 1
ATOM 353 C C . SER A 1 43 ? 40 25.984 -10.25 1 89.19 43 SER A C 1
ATOM 355 O O . SER A 1 43 ? 39.781 24.797 -10.008 1 89.19 43 SER A O 1
ATOM 357 N N . TYR A 1 44 ? 39.75 26.984 -9.445 1 87.94 44 TYR A N 1
ATOM 358 C CA . TYR A 1 44 ? 39.219 26.719 -8.117 1 87.94 44 TYR A CA 1
ATOM 359 C C . TYR A 1 44 ? 37.875 26 -8.211 1 87.94 44 TYR A C 1
ATOM 361 O O . TYR A 1 44 ? 37.594 25.078 -7.445 1 87.94 44 TYR A O 1
ATOM 369 N N . LEU A 1 45 ? 37.062 26.484 -9.133 1 88.06 45 LEU A N 1
ATOM 370 C CA . LEU A 1 45 ? 35.719 25.922 -9.305 1 88.06 45 LEU A CA 1
ATOM 371 C C . LEU A 1 45 ? 35.781 24.453 -9.727 1 88.06 45 LEU A C 1
ATOM 373 O O . LEU A 1 45 ? 35 23.641 -9.266 1 88.06 45 LEU A O 1
ATOM 377 N N . SER A 1 46 ? 36.75 24.188 -10.523 1 88.88 46 SER A N 1
ATOM 378 C CA . SER A 1 46 ? 36.906 22.812 -10.992 1 88.88 46 SER A CA 1
ATOM 379 C C . SER A 1 46 ? 37.375 21.891 -9.867 1 88.88 46 SER A C 1
ATOM 381 O O . SER A 1 46 ? 36.938 20.75 -9.781 1 88.88 46 SER A O 1
ATOM 383 N N . ILE A 1 47 ? 38.156 22.422 -9.086 1 90.38 47 ILE A N 1
ATOM 384 C CA . ILE A 1 47 ? 38.656 21.641 -7.961 1 90.38 47 ILE A CA 1
ATOM 385 C C . ILE A 1 47 ? 37.531 21.391 -6.961 1 90.38 47 ILE A C 1
ATOM 387 O O . ILE A 1 47 ? 37.375 20.281 -6.461 1 90.38 47 ILE A O 1
ATOM 391 N N . GLN A 1 48 ? 36.75 22.422 -6.734 1 90 48 GLN A N 1
ATOM 392 C CA . GLN A 1 48 ? 35.656 22.297 -5.77 1 90 48 GLN A CA 1
ATOM 393 C C . GLN A 1 48 ? 34.656 21.234 -6.195 1 90 48 GLN A C 1
ATOM 395 O O . GLN A 1 48 ? 34.062 20.562 -5.352 1 90 48 GLN A O 1
ATOM 400 N N . LYS A 1 49 ? 34.531 21.062 -7.426 1 89.38 49 LYS A N 1
ATOM 401 C CA . LYS A 1 49 ? 33.562 20.125 -7.961 1 89.38 49 LYS A CA 1
ATOM 402 C C . LYS A 1 49 ? 34 18.688 -7.695 1 89.38 49 LYS A C 1
ATOM 404 O O . LYS A 1 49 ? 33.156 17.781 -7.621 1 89.38 49 LYS A O 1
ATOM 409 N N . VAL A 1 50 ? 35.25 18.484 -7.516 1 94.12 50 VAL A N 1
ATOM 410 C CA . VAL A 1 50 ? 35.719 17.109 -7.398 1 94.12 50 VAL A CA 1
ATOM 411 C C . VAL A 1 50 ? 36.062 16.797 -5.941 1 94.12 50 VAL A C 1
ATOM 413 O O . VAL A 1 50 ? 36.344 15.648 -5.594 1 94.12 50 VAL A O 1
ATOM 416 N N . ILE A 1 51 ? 35.844 17.75 -5.09 1 95.31 51 ILE A N 1
ATOM 417 C CA . ILE A 1 51 ? 36.219 17.594 -3.691 1 95.31 51 ILE A CA 1
ATOM 418 C C . ILE A 1 51 ? 35.406 16.469 -3.053 1 95.31 51 ILE A C 1
ATOM 420 O O . ILE A 1 51 ? 35.969 15.609 -2.367 1 95.31 51 ILE A O 1
ATOM 424 N N . PRO A 1 52 ? 34.094 16.438 -3.281 1 96.19 52 PRO A N 1
ATOM 425 C CA . PRO A 1 52 ? 33.344 15.336 -2.678 1 96.19 52 PRO A CA 1
ATOM 426 C C . PRO A 1 52 ? 33.781 13.969 -3.178 1 96.19 52 PRO A C 1
ATOM 428 O O . PRO A 1 52 ? 33.812 13.008 -2.404 1 96.19 52 PRO A O 1
ATOM 431 N N . ARG A 1 53 ? 34.188 13.844 -4.402 1 96.69 53 ARG A N 1
ATOM 432 C CA . ARG A 1 53 ? 34.688 12.594 -4.973 1 96.69 53 ARG A CA 1
ATOM 433 C C . ARG A 1 53 ? 36 12.172 -4.316 1 96.69 53 ARG A C 1
ATOM 435 O O . ARG A 1 53 ? 36.156 11.008 -3.951 1 96.69 53 ARG A O 1
ATOM 442 N N . LEU A 1 54 ? 36.844 13.172 -4.195 1 96.38 54 LEU A N 1
ATOM 443 C CA . LEU A 1 54 ? 38.125 12.906 -3.545 1 96.38 54 LEU A CA 1
ATOM 444 C C . LEU A 1 54 ? 37.906 12.477 -2.096 1 96.38 54 LEU A C 1
ATOM 446 O O . LEU A 1 54 ? 38.625 11.617 -1.588 1 96.38 54 LEU A O 1
ATOM 450 N N . GLY A 1 55 ? 36.969 13.156 -1.529 1 96.5 55 GLY A N 1
ATOM 451 C CA . GLY A 1 55 ? 36.656 12.812 -0.15 1 96.5 55 GLY A CA 1
ATOM 452 C C . GLY A 1 55 ? 36.219 11.375 0.022 1 96.5 55 GLY A C 1
ATOM 453 O O . GLY A 1 55 ? 36.625 10.695 0.963 1 96.5 55 GLY A O 1
ATOM 454 N N . LEU A 1 56 ? 35.312 10.898 -0.846 1 97.19 56 LEU A N 1
ATOM 455 C CA . LEU A 1 56 ? 34.875 9.516 -0.769 1 97.19 56 LEU A CA 1
ATOM 456 C C . LEU A 1 56 ? 36.031 8.547 -1.027 1 97.19 56 LEU A C 1
ATOM 458 O O . LEU A 1 56 ? 36.156 7.535 -0.338 1 97.19 56 LEU A O 1
ATOM 462 N N . VAL A 1 57 ? 36.812 8.836 -2.047 1 97.38 57 VAL A N 1
ATOM 463 C CA . VAL A 1 57 ? 37.969 7.996 -2.379 1 97.38 57 VAL A CA 1
ATOM 464 C C . VAL A 1 57 ? 38.875 7.852 -1.16 1 97.38 57 VAL A C 1
ATOM 466 O O . VAL A 1 57 ? 39.25 6.738 -0.796 1 97.38 57 VAL A O 1
ATOM 469 N N . TYR A 1 58 ? 39.156 9.016 -0.607 1 96.31 58 TYR A N 1
ATOM 470 C CA . TYR A 1 58 ? 39.969 8.992 0.594 1 96.31 58 TYR A CA 1
ATOM 471 C C . TYR A 1 58 ? 39.344 8.141 1.685 1 96.31 58 TYR A C 1
ATOM 473 O O . TYR A 1 58 ? 40 7.363 2.354 1 96.31 58 TYR A O 1
ATOM 481 N N . GLY A 1 59 ? 38.031 8.297 1.863 1 95.44 59 GLY A N 1
ATOM 482 C CA . GLY A 1 59 ? 37.312 7.508 2.848 1 95.44 59 GLY A CA 1
ATOM 483 C C . GLY A 1 59 ? 37.406 6.016 2.598 1 95.44 59 GLY A C 1
ATOM 484 O O . GLY A 1 59 ? 37.562 5.23 3.539 1 95.44 59 GLY A O 1
ATOM 485 N N . ILE A 1 60 ? 37.344 5.633 1.342 1 96.5 60 ILE A N 1
ATOM 486 C CA . ILE A 1 60 ? 37.406 4.219 0.976 1 96.5 60 ILE A CA 1
ATOM 487 C C . ILE A 1 60 ? 38.781 3.672 1.267 1 96.5 60 ILE A C 1
ATOM 489 O O . ILE A 1 60 ? 38.938 2.584 1.829 1 96.5 60 ILE A O 1
ATOM 493 N N . LEU A 1 61 ? 39.812 4.449 0.95 1 95.19 61 LEU A N 1
ATOM 494 C CA . LEU A 1 61 ? 41.188 4.023 1.13 1 95.19 61 LEU A CA 1
ATOM 495 C C . LEU A 1 61 ? 41.531 3.877 2.609 1 95.19 61 LEU A C 1
ATOM 497 O O . LEU A 1 61 ? 42.062 2.852 3.029 1 95.19 61 LEU A O 1
ATOM 501 N N . MET A 1 62 ? 41.125 4.836 3.33 1 92.56 62 MET A N 1
ATOM 502 C CA . MET A 1 62 ? 41.469 4.828 4.754 1 92.56 62 MET A CA 1
ATOM 503 C C . MET A 1 62 ? 40.719 3.705 5.473 1 92.56 62 MET A C 1
ATOM 505 O O . MET A 1 62 ? 41.281 3.064 6.367 1 92.56 62 MET A O 1
ATOM 509 N N . GLN A 1 63 ? 39.531 3.477 5.078 1 92.12 63 GLN A N 1
ATOM 510 C CA . GLN A 1 63 ? 38.75 2.436 5.719 1 92.12 63 GLN A CA 1
ATOM 511 C C . GLN A 1 63 ? 39.281 1.047 5.371 1 92.12 63 GLN A C 1
ATOM 513 O O . GLN A 1 63 ? 39.094 0.096 6.133 1 92.12 63 GLN A O 1
ATOM 518 N N . GLY A 1 64 ? 39.781 0.966 4.227 1 87.19 64 GLY A N 1
ATOM 519 C CA . GLY A 1 64 ? 40.406 -0.294 3.861 1 87.19 64 GLY A CA 1
ATOM 520 C C . GLY A 1 64 ? 41.5 -0.704 4.812 1 87.19 64 GLY A C 1
ATOM 521 O O . GLY A 1 64 ? 41.656 -1.889 5.109 1 87.19 64 GLY A O 1
ATOM 522 N N . ARG A 1 65 ? 42.219 0.304 5.238 1 85 65 ARG A N 1
ATOM 523 C CA . ARG A 1 65 ? 43.312 0.055 6.145 1 85 65 ARG A CA 1
ATOM 524 C C . ARG A 1 65 ? 42.844 -0.076 7.586 1 85 65 ARG A C 1
ATOM 526 O O . ARG A 1 65 ? 43.281 -0.97 8.312 1 85 65 ARG A O 1
ATOM 533 N N . ASN A 1 66 ? 42.031 0.919 7.98 1 85.94 66 ASN A N 1
ATOM 534 C CA . ASN A 1 66 ? 41.469 0.952 9.328 1 85.94 66 ASN A CA 1
ATOM 535 C C . ASN A 1 66 ? 39.969 1.014 9.312 1 85.94 66 ASN A C 1
ATOM 537 O O . ASN A 1 66 ? 39.375 2.08 9.102 1 85.94 66 ASN A O 1
ATOM 541 N N . LYS A 1 67 ? 39.375 -0.004 9.719 1 82 67 LYS A N 1
ATOM 542 C CA . LYS A 1 67 ? 37.938 -0.132 9.641 1 82 67 LYS A CA 1
ATOM 543 C C . LYS A 1 67 ? 37.25 0.903 10.523 1 82 67 LYS A C 1
ATOM 545 O O . LYS A 1 67 ? 36.094 1.247 10.289 1 82 67 LYS A O 1
ATOM 550 N N . GLU A 1 68 ? 37.969 1.435 11.43 1 82.94 68 GLU A N 1
ATOM 551 C CA . GLU A 1 68 ? 37.375 2.381 12.367 1 82.94 68 GLU A CA 1
ATOM 552 C C . GLU A 1 68 ? 37.344 3.785 11.773 1 82.94 68 GLU A C 1
ATOM 554 O O . GLU A 1 68 ? 36.594 4.637 12.25 1 82.94 68 GLU A O 1
ATOM 559 N N . LEU A 1 69 ? 38.188 4.055 10.766 1 86.69 69 LEU A N 1
ATOM 560 C CA . LEU A 1 69 ? 38.125 5.324 10.047 1 86.69 69 LEU A CA 1
ATOM 561 C C . LEU A 1 69 ? 37 5.297 9.016 1 86.69 69 LEU A C 1
ATOM 563 O O . LEU A 1 69 ? 37.25 5.062 7.828 1 86.69 69 LEU A O 1
ATOM 567 N N . SER A 1 70 ? 35.719 5.578 9.531 1 90.81 70 SER A N 1
ATOM 568 C CA . SER A 1 70 ? 34.562 5.262 8.695 1 90.81 70 SER A CA 1
ATOM 569 C C . SER A 1 70 ? 33.562 6.406 8.695 1 90.81 70 SER A C 1
ATOM 571 O O . SER A 1 70 ? 32.344 6.176 8.602 1 90.81 70 SER A O 1
ATOM 573 N N . ILE A 1 71 ? 33.969 7.598 8.844 1 93.94 71 ILE A N 1
ATOM 574 C CA . ILE A 1 71 ? 33.062 8.719 8.969 1 93.94 71 ILE A CA 1
ATOM 575 C C . ILE A 1 71 ? 32.25 8.867 7.672 1 93.94 71 ILE A C 1
ATOM 577 O O . ILE A 1 71 ? 31.047 9.133 7.703 1 93.94 71 ILE A O 1
ATOM 581 N N . VAL A 1 72 ? 32.906 8.719 6.59 1 95.5 72 VAL A N 1
ATOM 582 C CA . VAL A 1 72 ? 32.25 8.883 5.289 1 95.5 72 VAL A CA 1
ATOM 583 C C . VAL A 1 72 ? 31.25 7.754 5.074 1 95.5 72 VAL A C 1
ATOM 585 O O . VAL A 1 72 ? 30.109 8.008 4.672 1 95.5 72 VAL A O 1
ATOM 588 N N . GLN A 1 73 ? 31.719 6.547 5.371 1 96.19 73 GLN A N 1
ATOM 589 C CA . GLN A 1 73 ? 30.828 5.395 5.215 1 96.19 73 GLN A CA 1
ATOM 590 C C . GLN A 1 73 ? 29.641 5.48 6.164 1 96.19 73 GLN A C 1
ATOM 592 O O . GLN A 1 73 ? 28.531 5.074 5.812 1 96.19 73 GLN A O 1
ATOM 597 N N . ARG A 1 74 ? 29.859 5.957 7.328 1 95.94 74 ARG A N 1
ATOM 598 C CA . ARG A 1 74 ? 28.766 6.16 8.289 1 95.94 74 ARG A CA 1
ATOM 599 C C . ARG A 1 74 ? 27.75 7.164 7.758 1 95.94 74 ARG A C 1
ATOM 601 O O . ARG A 1 74 ? 26.547 6.945 7.859 1 95.94 74 ARG A O 1
ATOM 608 N N . THR A 1 75 ? 28.219 8.195 7.227 1 96.44 75 THR A N 1
ATOM 609 C CA . THR A 1 75 ? 27.359 9.234 6.688 1 96.44 75 THR A CA 1
ATOM 610 C C . THR A 1 75 ? 26.516 8.695 5.539 1 96.44 75 THR A C 1
ATOM 612 O O . THR A 1 75 ? 25.297 8.883 5.52 1 96.44 75 THR A O 1
ATOM 615 N N . ILE A 1 76 ? 27.125 8.016 4.625 1 96.81 76 ILE A N 1
ATOM 616 C CA . ILE A 1 76 ? 26.406 7.484 3.471 1 96.81 76 ILE A CA 1
ATOM 617 C C . ILE A 1 76 ? 25.375 6.453 3.934 1 96.81 76 ILE A C 1
ATOM 619 O O . ILE A 1 76 ? 24.281 6.375 3.387 1 96.81 76 ILE A O 1
ATOM 623 N N . SER A 1 77 ? 25.766 5.676 4.895 1 96.5 77 SER A N 1
ATOM 624 C CA . SER A 1 77 ? 24.828 4.711 5.449 1 96.5 77 SER A CA 1
ATOM 625 C C . SER A 1 77 ? 23.578 5.402 5.977 1 96.5 77 SER A C 1
ATOM 627 O O . SER A 1 77 ? 22.469 4.902 5.801 1 96.5 77 SER A O 1
ATOM 629 N N . MET A 1 78 ? 23.75 6.527 6.625 1 95.25 78 MET A N 1
ATOM 630 C CA . MET A 1 78 ? 22.609 7.277 7.16 1 95.25 78 MET A CA 1
ATOM 631 C C . MET A 1 78 ? 21.766 7.848 6.031 1 95.25 78 MET A C 1
ATOM 633 O O . MET A 1 78 ? 20.531 7.922 6.148 1 95.25 78 MET A O 1
ATOM 637 N N . LEU A 1 79 ? 22.422 8.227 4.93 1 95.94 79 LEU A N 1
ATOM 638 C CA . LEU A 1 79 ? 21.688 8.703 3.764 1 95.94 79 LEU A CA 1
ATOM 639 C C . LEU A 1 79 ? 20.781 7.621 3.203 1 95.94 79 LEU A C 1
ATOM 641 O O . LEU A 1 79 ? 19.656 7.898 2.807 1 95.94 79 LEU A O 1
ATOM 645 N N . LEU A 1 80 ? 21.312 6.445 3.137 1 95.88 80 LEU A N 1
ATOM 646 C CA . LEU A 1 80 ? 20.547 5.312 2.621 1 95.88 80 LEU A CA 1
ATOM 647 C C . LEU A 1 80 ? 19.359 4.996 3.527 1 95.88 80 LEU A C 1
ATOM 649 O O . LEU A 1 80 ? 18.281 4.668 3.047 1 95.88 80 LEU A O 1
ATOM 653 N N . PHE A 1 81 ? 19.516 5.176 4.789 1 92.56 81 PHE A N 1
ATOM 654 C CA . PHE A 1 81 ? 18.438 4.953 5.734 1 92.56 81 PHE A CA 1
ATOM 655 C C . PHE A 1 81 ? 17.391 6.055 5.621 1 92.56 81 PHE A C 1
ATOM 657 O O . PHE A 1 81 ? 16.188 5.805 5.812 1 92.56 81 PHE A O 1
ATOM 664 N N . ASP A 1 82 ? 17.844 7.223 5.402 1 92.25 82 ASP A N 1
ATOM 665 C CA . ASP A 1 82 ? 16.938 8.359 5.273 1 92.25 82 ASP A CA 1
ATOM 666 C C . ASP A 1 82 ? 15.914 8.117 4.176 1 92.25 82 ASP A C 1
ATOM 668 O O . ASP A 1 82 ? 14.773 8.578 4.277 1 92.25 82 ASP A O 1
ATOM 672 N N . HIS A 1 83 ? 16.312 7.398 3.188 1 90.69 83 HIS A N 1
ATOM 673 C CA . HIS A 1 83 ? 15.391 7.133 2.09 1 90.69 83 HIS A CA 1
ATOM 674 C C . HIS A 1 83 ? 14.977 5.664 2.059 1 90.69 83 HIS A C 1
ATOM 676 O O . HIS A 1 83 ? 14.562 5.152 1.018 1 90.69 83 HIS A O 1
ATOM 682 N N . ILE A 1 84 ? 15.203 5 3.137 1 89.62 84 ILE A N 1
ATOM 683 C CA . ILE A 1 84 ? 14.672 3.678 3.445 1 89.62 84 ILE A CA 1
ATOM 684 C C . ILE A 1 84 ? 15.07 2.693 2.346 1 89.62 84 ILE A C 1
ATOM 686 O O . ILE A 1 84 ? 14.219 1.984 1.802 1 89.62 84 ILE A O 1
ATOM 690 N N . CYS A 1 85 ? 16.312 2.631 2.043 1 93.38 85 CYS A N 1
ATOM 691 C CA . CYS A 1 85 ? 16.828 1.682 1.056 1 93.38 85 CYS A CA 1
ATOM 692 C C . CYS A 1 85 ? 16.781 0.258 1.599 1 93.38 85 CYS A C 1
ATOM 694 O O . CYS A 1 85 ? 16.953 0.042 2.799 1 93.38 85 CYS A O 1
ATOM 696 N N . ASP A 1 86 ? 16.641 -0.649 0.738 1 90.56 86 ASP A N 1
ATOM 697 C CA . ASP A 1 86 ? 16.609 -2.066 1.091 1 90.56 86 ASP A CA 1
ATOM 698 C C . ASP A 1 86 ? 17.984 -2.531 1.573 1 90.56 86 ASP A C 1
ATOM 700 O O . ASP A 1 86 ? 19.016 -1.974 1.177 1 90.56 86 ASP A O 1
ATOM 704 N N . GLN A 1 87 ? 17.938 -3.562 2.369 1 89.94 87 GLN A N 1
ATOM 705 C CA . GLN A 1 87 ? 19.172 -4.156 2.891 1 89.94 87 GLN A CA 1
ATOM 706 C C . GLN A 1 87 ? 20.094 -4.574 1.757 1 89.94 87 GLN A C 1
ATOM 708 O O . GLN A 1 87 ? 21.328 -4.484 1.888 1 89.94 87 GLN A O 1
ATOM 713 N N . LYS A 1 88 ? 19.562 -5.004 0.676 1 92.56 88 LYS A N 1
ATOM 714 C CA . LYS A 1 88 ? 20.375 -5.48 -0.438 1 92.56 88 LYS A CA 1
ATOM 715 C C . LYS A 1 88 ? 21.234 -4.355 -1.016 1 92.56 88 LYS A C 1
ATOM 717 O O . LYS A 1 88 ? 22.328 -4.602 -1.536 1 92.56 88 LYS A O 1
ATOM 722 N N . VAL A 1 89 ? 20.75 -3.15 -0.916 1 95.31 89 VAL A N 1
ATOM 723 C CA . VAL A 1 89 ? 21.516 -2.01 -1.396 1 95.31 89 VAL A CA 1
ATOM 724 C C . VAL A 1 89 ? 22.781 -1.852 -0.556 1 95.31 89 VAL A C 1
ATOM 726 O O . VAL A 1 89 ? 23.875 -1.613 -1.093 1 95.31 89 VAL A O 1
ATOM 729 N N . PHE A 1 90 ? 22.656 -2.051 0.74 1 95.19 90 PHE A N 1
ATOM 730 C CA . PHE A 1 90 ? 23.812 -2.025 1.629 1 95.19 90 PHE A CA 1
ATOM 731 C C . PHE A 1 90 ? 24.766 -3.164 1.305 1 95.19 90 PHE A C 1
ATOM 733 O O . PHE A 1 90 ? 25.984 -2.961 1.243 1 95.19 90 PHE A O 1
ATOM 740 N N . ASP A 1 91 ? 24.172 -4.316 1.083 1 95 91 ASP A N 1
ATOM 741 C CA . ASP A 1 91 ? 24.984 -5.5 0.796 1 95 91 ASP A CA 1
ATOM 742 C C . ASP A 1 91 ? 25.812 -5.309 -0.477 1 95 91 ASP A C 1
ATOM 744 O O . ASP A 1 91 ? 26.906 -5.84 -0.594 1 95 91 ASP A O 1
ATOM 748 N N . ARG A 1 92 ? 25.281 -4.578 -1.384 1 96 92 ARG A N 1
ATOM 749 C CA . ARG A 1 92 ? 25.953 -4.41 -2.674 1 96 92 ARG A CA 1
ATOM 750 C C . ARG A 1 92 ? 26.953 -3.273 -2.629 1 96 92 ARG A C 1
ATOM 752 O O . ARG A 1 92 ? 28.016 -3.344 -3.271 1 96 92 ARG A O 1
ATOM 759 N N . LEU A 1 93 ? 26.688 -2.236 -1.83 1 97.25 93 LEU A N 1
ATOM 760 C CA . LEU A 1 93 ? 27.562 -1.069 -1.794 1 97.25 93 LEU A CA 1
ATOM 761 C C . LEU A 1 93 ? 28.688 -1.263 -0.782 1 97.25 93 LEU A C 1
ATOM 763 O O . LEU A 1 93 ? 29.719 -0.601 -0.866 1 97.25 93 LEU A O 1
ATOM 767 N N . GLN A 1 94 ? 28.516 -2.148 0.143 1 95.81 94 GLN A N 1
ATOM 768 C CA . GLN A 1 94 ? 29.484 -2.35 1.21 1 95.81 94 GLN A CA 1
ATOM 769 C C . GLN A 1 94 ? 30.781 -2.957 0.669 1 95.81 94 GLN A C 1
ATOM 771 O O . GLN A 1 94 ? 31.875 -2.506 1.011 1 95.81 94 GLN A O 1
ATOM 776 N N . PRO A 1 95 ? 30.688 -3.971 -0.186 1 95.12 95 PRO A N 1
ATOM 777 C CA . PRO A 1 95 ? 31.922 -4.594 -0.669 1 95.12 95 PRO A CA 1
ATOM 778 C C . PRO A 1 95 ? 32.781 -3.633 -1.481 1 95.12 95 PRO A C 1
ATOM 780 O O . PRO A 1 95 ? 34 -3.842 -1.608 1 95.12 95 PRO A O 1
ATOM 783 N N . VAL A 1 96 ? 32.219 -2.607 -1.991 1 96.44 96 VAL A N 1
ATOM 784 C CA . VAL A 1 96 ? 32.969 -1.661 -2.787 1 96.44 96 VAL A CA 1
ATOM 785 C C . VAL A 1 96 ? 33.375 -0.47 -1.922 1 96.44 96 VAL A C 1
ATOM 787 O O . VAL A 1 96 ? 33.969 0.493 -2.418 1 96.44 96 VAL A O 1
ATOM 790 N N . GLY A 1 97 ? 33.031 -0.424 -0.655 1 95.88 97 GLY A N 1
ATOM 791 C CA . GLY A 1 97 ? 33.562 0.505 0.328 1 95.88 97 GLY A CA 1
ATOM 792 C C . GLY A 1 97 ? 32.75 1.776 0.456 1 95.88 97 GLY A C 1
ATOM 793 O O . GLY A 1 97 ? 33.188 2.748 1.07 1 95.88 97 GLY A O 1
ATOM 794 N N . VAL A 1 98 ? 31.531 1.823 -0.054 1 96.88 98 VAL A N 1
ATOM 795 C CA . VAL A 1 98 ? 30.75 3.051 -0.116 1 96.88 98 VAL A CA 1
ATOM 796 C C . VAL A 1 98 ? 30.031 3.275 1.213 1 96.88 98 VAL A C 1
ATOM 798 O O . VAL A 1 98 ? 29.875 4.414 1.662 1 96.88 98 VAL A O 1
ATOM 801 N N . CYS A 1 99 ? 29.578 2.227 1.772 1 97 99 CYS A N 1
ATOM 802 C CA . CYS A 1 99 ? 28.812 2.342 3.012 1 97 99 CYS A CA 1
ATOM 803 C C . CYS A 1 99 ? 29.172 1.22 3.979 1 97 99 CYS A C 1
ATOM 805 O O . CYS A 1 99 ? 30 0.364 3.662 1 97 99 CYS A O 1
ATOM 807 N N . LEU A 1 100 ? 28.641 1.285 5.164 1 95.81 100 LEU A N 1
ATOM 808 C CA . LEU A 1 100 ? 28.797 0.223 6.152 1 95.81 100 LEU A CA 1
ATOM 809 C C . LEU A 1 100 ? 27.844 -0.933 5.867 1 95.81 100 LEU A C 1
ATOM 811 O O . LEU A 1 100 ? 26.906 -0.786 5.094 1 95.81 100 LEU A O 1
ATOM 815 N N . GLY A 1 101 ? 28.234 -2.066 6.484 1 93 101 GLY A N 1
ATOM 816 C CA . GLY A 1 101 ? 27.25 -3.135 6.473 1 93 101 GLY A CA 1
ATOM 817 C C . GLY A 1 101 ? 25.953 -2.748 7.137 1 93 101 GLY A C 1
ATOM 818 O O . GLY A 1 101 ? 25.906 -1.818 7.945 1 93 101 GLY A O 1
ATOM 819 N N . TYR A 1 102 ? 24.922 -3.428 6.758 1 90.94 102 TYR A N 1
ATOM 820 C CA . TYR A 1 102 ? 23.594 -3.088 7.246 1 90.94 102 TYR A CA 1
ATOM 821 C C . TYR A 1 102 ? 23.547 -3.123 8.766 1 90.94 102 TYR A C 1
ATOM 823 O O . TYR A 1 102 ? 23.047 -2.188 9.398 1 90.94 102 TYR A O 1
ATOM 831 N N . GLU A 1 103 ? 24.109 -4.141 9.414 1 88.38 103 GLU A N 1
ATOM 832 C CA . GLU A 1 103 ? 24.094 -4.293 10.867 1 88.38 103 GLU A CA 1
ATOM 833 C C . GLU A 1 103 ? 24.906 -3.205 11.555 1 88.38 103 GLU A C 1
ATOM 835 O O . GLU A 1 103 ? 24.516 -2.688 12.602 1 88.38 103 GLU A O 1
ATOM 840 N N . ARG A 1 104 ? 26 -2.918 10.977 1 91.69 104 ARG A N 1
ATOM 841 C CA . ARG A 1 104 ? 26.828 -1.85 11.531 1 91.69 104 ARG A CA 1
ATOM 842 C C . ARG A 1 104 ? 26.125 -0.5 11.414 1 91.69 104 ARG A C 1
ATOM 844 O O . ARG A 1 104 ? 26.281 0.362 12.281 1 91.69 104 ARG A O 1
ATOM 851 N N . SER A 1 105 ? 25.484 -0.346 10.266 1 91.81 105 SER A N 1
ATOM 852 C CA . SER A 1 105 ? 24.719 0.884 10.078 1 91.81 105 SER A CA 1
ATOM 853 C C . SER A 1 105 ? 23.625 1.022 11.141 1 91.81 105 SER A C 1
ATOM 855 O O . SER A 1 105 ? 23.375 2.123 11.633 1 91.81 105 SER A O 1
ATOM 857 N N . LEU A 1 106 ? 23 -0.055 11.516 1 88.88 106 LEU A N 1
ATOM 858 C CA . LEU A 1 106 ? 21.984 -0.047 12.562 1 88.88 106 LEU A CA 1
ATOM 859 C C . LEU A 1 106 ? 22.609 0.322 13.906 1 88.88 106 LEU A C 1
ATOM 861 O O . LEU A 1 106 ? 21.984 1.018 14.711 1 88.88 106 LEU A O 1
ATOM 865 N N . ARG A 1 107 ? 23.812 -0.103 14.141 1 89.31 107 ARG A N 1
ATOM 866 C CA . ARG A 1 107 ? 24.516 0.225 15.383 1 89.31 107 ARG A CA 1
ATOM 867 C C . ARG A 1 107 ? 24.797 1.719 15.469 1 89.31 107 ARG A C 1
ATOM 869 O O . ARG A 1 107 ? 24.734 2.309 16.547 1 89.31 107 ARG A O 1
ATOM 876 N N . VAL A 1 108 ? 25.156 2.238 14.297 1 90.75 108 VAL A N 1
ATOM 877 C CA . VAL A 1 108 ? 25.375 3.68 14.266 1 90.75 108 VAL A CA 1
ATOM 878 C C . VAL A 1 108 ? 24.078 4.41 14.633 1 90.75 108 VAL A C 1
ATOM 880 O O . VAL A 1 108 ? 24.109 5.387 15.383 1 90.75 108 VAL A O 1
ATOM 883 N N . MET A 1 109 ? 23.016 3.994 14.133 1 87.62 109 MET A N 1
ATOM 884 C CA . MET A 1 109 ? 21.719 4.59 14.453 1 87.62 109 MET A CA 1
ATOM 885 C C . MET A 1 109 ? 21.422 4.469 15.945 1 87.62 109 MET A C 1
ATOM 887 O O . MET A 1 109 ? 20.891 5.402 16.547 1 87.62 109 MET A O 1
ATOM 891 N N . GLU A 1 110 ? 21.766 3.373 16.469 1 85.94 110 GLU A N 1
ATOM 892 C CA . GLU A 1 110 ? 21.547 3.146 17.906 1 85.94 110 GLU A CA 1
ATOM 893 C C . GLU A 1 110 ? 22.359 4.129 18.734 1 85.94 110 GLU A C 1
ATOM 895 O O . GLU A 1 110 ? 21.891 4.617 19.766 1 85.94 110 GLU A O 1
ATOM 900 N N . GLN A 1 111 ? 23.516 4.367 18.25 1 86.38 111 GLN A N 1
ATOM 901 C CA . GLN A 1 111 ? 24.391 5.297 18.969 1 86.38 111 GLN A CA 1
ATOM 902 C C . GLN A 1 111 ? 23.844 6.715 18.922 1 86.38 111 GLN A C 1
ATOM 904 O O . GLN A 1 111 ? 24.094 7.512 19.828 1 86.38 111 GLN A O 1
ATOM 909 N N . MET A 1 112 ? 23.031 6.973 17.953 1 86 112 MET A N 1
ATOM 910 C CA . MET A 1 112 ? 22.484 8.32 17.781 1 86 112 MET A CA 1
ATOM 911 C C . MET A 1 112 ? 21.125 8.453 18.484 1 86 112 MET A C 1
ATOM 913 O O . MET A 1 112 ? 20.625 9.555 18.656 1 86 112 MET A O 1
ATOM 917 N N . GLY A 1 113 ? 20.438 7.496 18.828 1 80.62 113 GLY A N 1
ATOM 918 C CA . GLY A 1 113 ? 19.109 7.496 19.406 1 80.62 113 GLY A CA 1
ATOM 919 C C . GLY A 1 113 ? 19.016 8.312 20.688 1 80.62 113 GLY A C 1
ATOM 920 O O . GLY A 1 113 ? 17.953 8.828 21.031 1 80.62 113 GLY A O 1
ATOM 921 N N . GLY A 1 114 ? 20.031 8.508 21.453 1 78.94 114 GLY A N 1
ATOM 922 C CA . GLY A 1 114 ? 19.969 9.227 22.703 1 78.94 114 GLY A CA 1
ATOM 923 C C . GLY A 1 114 ? 20.172 10.727 22.562 1 78.94 114 GLY A C 1
ATOM 924 O O . GLY A 1 114 ? 20.062 11.477 23.531 1 78.94 114 GLY A O 1
ATOM 925 N N . LYS A 1 115 ? 20.172 11.18 21.359 1 86.56 115 LYS A N 1
ATOM 926 C CA . LYS A 1 115 ? 20.547 12.57 21.125 1 86.56 115 LYS A CA 1
ATOM 927 C C . LYS A 1 115 ? 19.359 13.5 21.359 1 86.56 115 LYS A C 1
ATOM 929 O O . LYS A 1 115 ? 19.547 14.711 21.547 1 86.56 115 LYS A O 1
ATOM 934 N N . TYR A 1 116 ? 18.172 13 21.359 1 88.31 116 TYR A N 1
ATOM 935 C CA . TYR A 1 116 ? 17.016 13.844 21.656 1 88.31 116 TYR A CA 1
ATOM 936 C C . TYR A 1 116 ? 17.141 14.477 23.031 1 88.31 116 TYR A C 1
ATOM 938 O O . TYR A 1 116 ? 16.719 15.617 23.25 1 88.31 116 TYR A O 1
ATOM 946 N N . LYS A 1 117 ? 17.766 13.812 23.984 1 90.25 117 LYS A N 1
ATOM 947 C CA . LYS A 1 117 ? 17.969 14.344 25.328 1 90.25 117 LYS A CA 1
ATOM 948 C C . LYS A 1 117 ? 18.922 15.547 25.312 1 90.25 117 LYS A C 1
ATOM 950 O O . LYS A 1 117 ? 18.656 16.547 25.984 1 90.25 117 LYS A O 1
ATOM 955 N N . ASP A 1 118 ? 19.922 15.359 24.516 1 88.75 118 ASP A N 1
ATOM 956 C CA . ASP A 1 118 ? 20.891 16.438 24.406 1 88.75 118 ASP A CA 1
ATOM 957 C C . ASP A 1 118 ? 20.25 17.703 23.812 1 88.75 118 ASP A C 1
ATOM 959 O O . ASP A 1 118 ? 20.547 18.812 24.25 1 88.75 118 ASP A O 1
ATOM 963 N N . GLU A 1 119 ? 19.453 17.438 22.891 1 89.06 119 GLU A N 1
ATOM 964 C CA . GLU A 1 119 ? 18.781 18.562 22.25 1 89.06 119 GLU A CA 1
ATOM 965 C C . GLU A 1 119 ? 17.828 19.266 23.219 1 89.06 119 GLU A C 1
ATOM 967 O O . GLU A 1 119 ? 17.719 20.484 23.219 1 89.06 119 GLU A O 1
ATOM 972 N N . LEU A 1 120 ? 17.172 18.562 24.016 1 93.75 120 LEU A N 1
ATOM 973 C CA . LEU A 1 120 ? 16.234 19.141 24.969 1 93.75 120 LEU A CA 1
ATOM 974 C C . LEU A 1 120 ? 16.969 19.875 26.078 1 93.75 120 LEU A C 1
ATOM 976 O O . LEU A 1 120 ? 16.516 20.906 26.562 1 93.75 120 LEU A O 1
ATOM 980 N N . VAL A 1 121 ? 18.094 19.312 26.453 1 94.31 121 VAL A N 1
ATOM 981 C CA . VAL A 1 121 ? 18.922 19.984 27.438 1 94.31 121 VAL A CA 1
ATOM 982 C C . VAL A 1 121 ? 19.406 21.328 26.875 1 94.31 121 VAL A C 1
ATOM 984 O O . VAL A 1 121 ? 19.328 22.344 27.547 1 94.31 121 VAL A O 1
ATOM 987 N N . ALA A 1 122 ? 19.859 21.25 25.641 1 91.5 122 ALA A N 1
ATOM 988 C CA . ALA A 1 122 ? 20.328 22.469 24.984 1 91.5 122 ALA A CA 1
ATOM 989 C C . ALA A 1 122 ? 19.203 23.5 24.891 1 91.5 122 ALA A C 1
ATOM 991 O O . ALA A 1 122 ? 19.422 24.703 25.094 1 91.5 122 ALA A O 1
ATOM 992 N N . THR A 1 123 ? 18.031 23.078 24.547 1 92.94 123 THR A N 1
ATOM 993 C CA . THR A 1 123 ? 16.859 23.922 24.438 1 92.94 123 THR A CA 1
ATOM 994 C C . THR A 1 123 ? 16.547 24.594 25.766 1 92.94 123 THR A C 1
ATOM 996 O O . THR A 1 123 ? 16.281 25.797 25.812 1 92.94 123 THR A O 1
ATOM 999 N N . THR A 1 124 ? 16.594 23.891 26.781 1 92.62 124 THR A N 1
ATOM 1000 C CA . THR A 1 124 ? 16.312 24.406 28.125 1 92.62 124 THR A CA 1
ATOM 1001 C C . THR A 1 124 ? 17.406 25.375 28.578 1 92.62 124 THR A C 1
ATOM 1003 O O . THR A 1 124 ? 17.109 26.375 29.219 1 92.62 124 THR A O 1
ATOM 1006 N N . GLU A 1 125 ? 18.609 25.125 28.219 1 92.44 125 GLU A N 1
ATOM 1007 C CA . GLU A 1 125 ? 19.719 26.016 28.562 1 92.44 125 GLU A CA 1
ATOM 1008 C C . GLU A 1 125 ? 19.594 27.359 27.859 1 92.44 125 GLU A C 1
ATOM 1010 O O . GLU A 1 125 ? 20.016 28.391 28.391 1 92.44 125 GLU A O 1
ATOM 1015 N N . GLU A 1 126 ? 19.016 27.281 26.734 1 90.94 126 GLU A N 1
ATOM 1016 C CA . GLU A 1 126 ? 18.797 28.516 25.984 1 90.94 126 GLU A CA 1
ATOM 1017 C C . GLU A 1 126 ? 17.625 29.297 26.547 1 90.94 126 GLU A C 1
ATOM 1019 O O . GLU A 1 126 ? 17.344 30.422 26.094 1 90.94 126 GLU A O 1
ATOM 1024 N N . GLY A 1 127 ? 16.906 28.75 27.484 1 87.88 127 GLY A N 1
ATOM 1025 C CA . GLY A 1 127 ? 15.781 29.422 28.109 1 87.88 127 GLY A CA 1
ATOM 1026 C C . GLY A 1 127 ? 14.477 29.203 27.359 1 87.88 127 GLY A C 1
ATOM 1027 O O . GLY A 1 127 ? 13.5 29.922 27.594 1 87.88 127 GLY A O 1
ATOM 1028 N N . LYS A 1 128 ? 14.469 28.266 26.453 1 91.19 128 LYS A N 1
ATOM 1029 C CA . LYS A 1 128 ? 13.258 27.984 25.688 1 91.19 128 LYS A CA 1
ATOM 1030 C C . LYS A 1 128 ? 12.43 26.891 26.359 1 91.19 128 LYS A C 1
ATOM 1032 O O . LYS A 1 128 ? 12.969 26.031 27.062 1 91.19 128 LYS A O 1
ATOM 1037 N N . LYS A 1 129 ? 11.156 26.984 26.141 1 92.62 129 LYS A N 1
ATOM 1038 C CA . LYS A 1 129 ? 10.242 25.969 26.641 1 92.62 129 LYS A CA 1
ATOM 1039 C C . LYS A 1 129 ? 9.859 24.984 25.531 1 92.62 129 LYS A C 1
ATOM 1041 O O . LYS A 1 129 ? 10.07 25.266 24.344 1 92.62 129 LYS A O 1
ATOM 1046 N N . PHE A 1 130 ? 9.461 23.781 25.953 1 95.25 130 PHE A N 1
ATOM 1047 C CA . PHE A 1 130 ? 8.961 22.828 24.969 1 95.25 130 PHE A CA 1
ATOM 1048 C C . PHE A 1 130 ? 7.691 22.156 25.484 1 95.25 130 PHE A C 1
ATOM 1050 O O . PHE A 1 130 ? 7.383 22.219 26.672 1 95.25 130 PHE A O 1
ATOM 1057 N N . ARG A 1 131 ? 6.914 21.672 24.578 1 96.38 131 ARG A N 1
ATOM 1058 C CA . ARG A 1 131 ? 5.703 20.906 24.828 1 96.38 131 ARG A CA 1
ATOM 1059 C C . ARG A 1 131 ? 5.824 19.484 24.281 1 96.38 131 ARG A C 1
ATOM 1061 O O . ARG A 1 131 ? 6.535 19.25 23.312 1 96.38 131 ARG A O 1
ATOM 1068 N N . LEU A 1 132 ? 5.172 18.531 24.969 1 97.31 132 LEU A N 1
ATOM 1069 C CA . LEU A 1 132 ? 5.16 17.156 24.469 1 97.31 132 LEU A CA 1
ATOM 1070 C C . LEU A 1 132 ? 3.797 16.797 23.891 1 97.31 132 LEU A C 1
ATOM 1072 O O . LEU A 1 132 ? 2.766 17.031 24.531 1 97.31 132 LEU A O 1
ATOM 1076 N N . VAL A 1 133 ? 3.799 16.344 22.703 1 97.56 133 VAL A N 1
ATOM 1077 C CA . VAL A 1 133 ? 2.576 15.891 22.047 1 97.56 133 VAL A CA 1
ATOM 1078 C C . VAL A 1 133 ? 2.725 14.43 21.625 1 97.56 133 VAL A C 1
ATOM 1080 O O . VAL A 1 133 ? 3.785 14.023 21.156 1 97.56 133 VAL A O 1
ATOM 1083 N N . GLY A 1 134 ? 1.721 13.609 21.891 1 96.19 134 GLY A N 1
ATOM 1084 C CA . GLY A 1 134 ? 1.804 12.195 21.578 1 96.19 134 GLY A CA 1
ATOM 1085 C C . GLY A 1 134 ? 0.625 11.695 20.766 1 96.19 134 GLY A C 1
ATOM 1086 O O . GLY A 1 134 ? -0.425 12.336 20.719 1 96.19 134 GLY A O 1
ATOM 1087 N N . ASP A 1 135 ? 0.804 10.578 20.109 1 95.31 135 ASP A N 1
ATOM 1088 C CA . ASP A 1 135 ? -0.216 9.898 19.312 1 95.31 135 ASP A CA 1
ATOM 1089 C C . ASP A 1 135 ? 0.078 8.406 19.203 1 95.31 135 ASP A C 1
ATOM 1091 O O . ASP A 1 135 ? 1.224 7.98 19.359 1 95.31 135 ASP A O 1
ATOM 1095 N N . ASN A 1 136 ? -0.974 7.672 18.984 1 94.69 136 ASN A N 1
ATOM 1096 C CA . ASN A 1 136 ? -0.831 6.23 18.828 1 94.69 136 ASN A CA 1
ATOM 1097 C C . ASN A 1 136 ? -0.223 5.879 17.469 1 94.69 136 ASN A C 1
ATOM 1099 O O . ASN A 1 136 ? -0.478 6.559 16.469 1 94.69 136 ASN A O 1
ATOM 1103 N N . ILE A 1 137 ? 0.569 4.91 17.453 1 95 137 ILE A N 1
ATOM 1104 C CA . ILE A 1 137 ? 1.122 4.336 16.234 1 95 137 ILE A CA 1
ATOM 1105 C C . ILE A 1 137 ? 0.639 2.895 16.078 1 95 137 ILE A C 1
ATOM 1107 O O . ILE A 1 137 ? 1.093 2 16.781 1 95 137 ILE A O 1
ATOM 1111 N N . ASN A 1 138 ? -0.206 2.688 15.141 1 93.12 138 ASN A N 1
ATOM 1112 C CA . ASN A 1 138 ? -0.75 1.354 14.906 1 93.12 138 ASN A CA 1
ATOM 1113 C C . ASN A 1 138 ? -0.313 0.797 13.555 1 93.12 138 ASN A C 1
ATOM 1115 O O . ASN A 1 138 ? -0.24 1.534 12.57 1 93.12 138 ASN A O 1
ATOM 1119 N N . TRP A 1 139 ? 0.078 -0.425 13.523 1 90.69 139 TRP A N 1
ATOM 1120 C CA . TRP A 1 139 ? 0.348 -1.091 12.25 1 90.69 139 TRP A CA 1
ATOM 1121 C C . TRP A 1 139 ? -0.045 -2.562 12.312 1 90.69 139 TRP A C 1
ATOM 1123 O O . TRP A 1 139 ? -0.154 -3.137 13.398 1 90.69 139 TRP A O 1
ATOM 1133 N N . THR A 1 140 ? -0.345 -3.133 11.203 1 87.69 140 THR A N 1
ATOM 1134 C CA . THR A 1 140 ? -0.742 -4.535 11.125 1 87.69 140 THR A CA 1
ATOM 1135 C C . THR A 1 140 ? 0.424 -5.402 10.656 1 87.69 140 THR A C 1
ATOM 1137 O O . THR A 1 140 ? 1.171 -5.016 9.758 1 87.69 140 THR A O 1
ATOM 1140 N N . VAL A 1 141 ? 0.61 -6.441 11.352 1 85.19 141 VAL A N 1
ATOM 1141 C CA . VAL A 1 141 ? 1.56 -7.457 10.906 1 85.19 141 VAL A CA 1
ATOM 1142 C C . VAL A 1 141 ? 0.805 -8.672 10.359 1 85.19 141 VAL A C 1
ATOM 1144 O O . VAL A 1 141 ? 0.064 -9.328 11.094 1 85.19 141 VAL A O 1
ATOM 1147 N N . GLY A 1 142 ? 0.936 -8.812 9.109 1 79.75 142 GLY A N 1
ATOM 1148 C CA . GLY A 1 142 ? 0.299 -9.961 8.477 1 79.75 142 GLY A CA 1
ATOM 1149 C C . GLY A 1 142 ? 1.166 -11.203 8.492 1 79.75 142 GLY A C 1
ATOM 1150 O O . GLY A 1 142 ? 2.352 -11.141 8.82 1 79.75 142 GLY A O 1
ATOM 1151 N N . VAL A 1 143 ? 0.476 -12.375 8.375 1 83.38 143 VAL A N 1
ATOM 1152 C CA . VAL A 1 143 ? 1.187 -13.648 8.266 1 83.38 143 VAL A CA 1
ATOM 1153 C C . VAL A 1 143 ? 0.899 -14.281 6.906 1 83.38 143 VAL A C 1
ATOM 1155 O O . VAL A 1 143 ? -0.197 -14.125 6.359 1 83.38 143 VAL A O 1
ATOM 1158 N N . HIS A 1 144 ? 1.951 -14.789 6.387 1 79.38 144 HIS A N 1
ATOM 1159 C CA . HIS A 1 144 ? 1.781 -15.477 5.113 1 79.38 144 HIS A CA 1
ATOM 1160 C C . HIS A 1 144 ? 0.945 -16.75 5.285 1 79.38 144 HIS A C 1
ATOM 1162 O O . HIS A 1 144 ? 0.055 -17.016 4.477 1 79.38 144 HIS A O 1
ATOM 1168 N N . ASP A 1 145 ? 1.311 -17.562 6.34 1 85.81 145 ASP A N 1
ATOM 1169 C CA . ASP A 1 145 ? 0.598 -18.797 6.641 1 85.81 145 ASP A CA 1
ATOM 1170 C C . ASP A 1 145 ? -0.24 -18.656 7.91 1 85.81 145 ASP A C 1
ATOM 1172 O O . ASP A 1 145 ? 0.248 -18.906 9.016 1 85.81 145 ASP A O 1
ATOM 1176 N N . GLU A 1 146 ? -1.417 -18.328 7.695 1 88.81 146 GLU A N 1
ATOM 1177 C CA . GLU A 1 146 ? -2.287 -18.188 8.859 1 88.81 146 GLU A CA 1
ATOM 1178 C C . GLU A 1 146 ? -2.584 -19.547 9.492 1 88.81 146 GLU A C 1
ATOM 1180 O O . GLU A 1 146 ? -2.959 -20.5 8.797 1 88.81 146 GLU A O 1
ATOM 1185 N N . ARG A 1 147 ? -2.246 -19.734 10.742 1 91.62 147 ARG A N 1
ATOM 1186 C CA . ARG A 1 147 ? -2.514 -20.906 11.578 1 91.62 147 ARG A CA 1
ATOM 1187 C C . ARG A 1 147 ? -3.213 -20.516 12.875 1 91.62 147 ARG A C 1
ATOM 1189 O O . ARG A 1 147 ? -3.283 -19.328 13.211 1 91.62 147 ARG A O 1
ATOM 1196 N N . GLN A 1 148 ? -3.635 -21.5 13.664 1 87.88 148 GLN A N 1
ATOM 1197 C CA . GLN A 1 148 ? -4.258 -21.25 14.961 1 87.88 148 GLN A CA 1
ATOM 1198 C C . GLN A 1 148 ? -3.301 -20.5 15.891 1 87.88 148 GLN A C 1
ATOM 1200 O O . GLN A 1 148 ? -3.715 -19.609 16.625 1 87.88 148 GLN A O 1
ATOM 1205 N N . ASP A 1 149 ? -2.051 -20.875 15.766 1 83.38 149 ASP A N 1
ATOM 1206 C CA . ASP A 1 149 ? -1.061 -20.297 16.672 1 83.38 149 ASP A CA 1
ATOM 1207 C C . ASP A 1 149 ? -0.225 -19.234 15.969 1 83.38 149 ASP A C 1
ATOM 1209 O O . ASP A 1 149 ? 0.81 -18.812 16.484 1 83.38 149 ASP A O 1
ATOM 1213 N N . ASN A 1 150 ? -0.568 -18.922 14.727 1 86.12 150 ASN A N 1
ATOM 1214 C CA . ASN A 1 150 ? 0.165 -17.953 13.93 1 86.12 150 ASN A CA 1
ATOM 1215 C C . ASN A 1 150 ? -0.779 -17 13.188 1 86.12 150 ASN A C 1
ATOM 1217 O O . ASN A 1 150 ? -1.085 -17.234 12.016 1 86.12 150 ASN A O 1
ATOM 1221 N N . ARG A 1 151 ? -1.218 -15.898 13.906 1 87.69 151 ARG A N 1
ATOM 1222 C CA . ARG A 1 151 ? -2.191 -14.977 13.336 1 87.69 151 ARG A CA 1
ATOM 1223 C C . ARG A 1 151 ? -1.624 -13.562 13.25 1 87.69 151 ARG A C 1
ATOM 1225 O O . ARG A 1 151 ? -0.756 -13.188 14.039 1 87.69 151 ARG A O 1
ATOM 1232 N N . GLY A 1 152 ? -2.107 -13 12.094 1 83 152 GLY A N 1
ATOM 1233 C CA . GLY A 1 152 ? -1.789 -11.578 12.039 1 83 152 GLY A CA 1
ATOM 1234 C C . GLY A 1 152 ? -2.387 -10.789 13.188 1 83 152 GLY A C 1
ATOM 1235 O O . GLY A 1 152 ? -3.42 -11.172 13.734 1 83 152 GLY A O 1
ATOM 1236 N N . HIS A 1 153 ? -1.739 -9.852 13.609 1 85.62 153 HIS A N 1
ATOM 1237 C CA . HIS A 1 153 ? -2.27 -9.062 14.719 1 85.62 153 HIS A CA 1
ATOM 1238 C C . HIS A 1 153 ? -1.904 -7.594 14.57 1 85.62 153 HIS A C 1
ATOM 1240 O O . HIS A 1 153 ? -0.94 -7.254 13.875 1 85.62 153 HIS A O 1
ATOM 1246 N N . MET A 1 154 ? -2.748 -6.809 15.086 1 90 154 MET A N 1
ATOM 1247 C CA . MET A 1 154 ? -2.51 -5.371 15.141 1 90 154 MET A CA 1
ATOM 1248 C C . MET A 1 154 ? -1.56 -5.02 16.281 1 90 154 MET A C 1
ATOM 1250 O O . MET A 1 154 ? -1.725 -5.5 17.406 1 90 154 MET A O 1
ATOM 1254 N N . GLN A 1 155 ? -0.519 -4.363 15.953 1 91.19 155 GLN A N 1
ATOM 1255 C CA . GLN A 1 155 ? 0.427 -3.867 16.953 1 91.19 155 GLN A CA 1
ATOM 1256 C C . GLN A 1 155 ? 0.151 -2.406 17.297 1 91.19 155 GLN A C 1
ATOM 1258 O O . GLN A 1 155 ? -0.28 -1.633 16.438 1 91.19 155 GLN A O 1
ATOM 1263 N N . HIS A 1 156 ? 0.314 -2.109 18.578 1 93.75 156 HIS A N 1
ATOM 1264 C CA . HIS A 1 156 ? 0.092 -0.757 19.078 1 93.75 156 HIS A CA 1
ATOM 1265 C C . HIS A 1 156 ? 1.342 -0.209 19.75 1 93.75 156 HIS A C 1
ATOM 1267 O O . HIS A 1 156 ? 2.037 -0.938 20.469 1 93.75 156 HIS A O 1
ATOM 1273 N N . ALA A 1 157 ? 1.653 0.922 19.453 1 95.38 157 ALA A N 1
ATOM 1274 C CA . ALA A 1 157 ? 2.736 1.663 20.094 1 95.38 157 ALA A CA 1
ATOM 1275 C C . ALA A 1 157 ? 2.369 3.135 20.266 1 95.38 157 ALA A C 1
ATOM 1277 O O . ALA A 1 157 ? 1.281 3.559 19.875 1 95.38 157 ALA A O 1
ATOM 1278 N N . PHE A 1 158 ? 3.174 3.836 21.016 1 96.81 158 PHE A N 1
ATOM 1279 C CA . PHE A 1 158 ? 2.91 5.242 21.297 1 96.81 158 PHE A CA 1
ATOM 1280 C C . PHE A 1 158 ? 4.098 6.105 20.875 1 96.81 158 PHE A C 1
ATOM 1282 O O . PHE A 1 158 ? 5.23 5.848 21.297 1 96.81 158 PHE A O 1
ATOM 1289 N N . GLY A 1 159 ? 3.848 7.02 19.953 1 95.38 159 GLY A N 1
ATOM 1290 C CA . GLY A 1 159 ? 4.859 7.984 19.547 1 95.38 159 GLY A CA 1
ATOM 1291 C C . GLY A 1 159 ? 4.633 9.367 20.125 1 95.38 159 GLY A C 1
ATOM 1292 O O . GLY A 1 159 ? 3.496 9.75 20.406 1 95.38 159 GLY A O 1
ATOM 1293 N N . SER A 1 160 ? 5.711 10.133 20.406 1 96.31 160 SER A N 1
ATOM 1294 C CA . SER A 1 160 ? 5.633 11.492 20.922 1 96.31 160 SER A CA 1
ATOM 1295 C C . SER A 1 160 ? 6.746 12.367 20.344 1 96.31 160 SER A C 1
ATOM 1297 O O . SER A 1 160 ? 7.703 11.852 19.766 1 96.31 160 SER A O 1
ATOM 1299 N N . ALA A 1 161 ? 6.59 13.656 20.422 1 95.69 161 ALA A N 1
ATOM 1300 C CA . ALA A 1 161 ? 7.594 14.625 20 1 95.69 161 ALA A CA 1
ATOM 1301 C C . ALA A 1 161 ? 7.586 15.852 20.906 1 95.69 161 ALA A C 1
ATOM 1303 O O . ALA A 1 161 ? 6.555 16.188 21.5 1 95.69 161 ALA A O 1
ATOM 1304 N N . ALA A 1 162 ? 8.734 16.406 21.125 1 96.44 162 ALA A N 1
ATOM 1305 C CA . ALA A 1 162 ? 8.867 17.688 21.812 1 96.44 162 ALA A CA 1
ATOM 1306 C C . ALA A 1 162 ? 8.859 18.844 20.812 1 96.44 162 ALA A C 1
ATOM 1308 O O . ALA A 1 162 ? 9.641 18.859 19.859 1 96.44 162 ALA A O 1
ATOM 1309 N N . ILE A 1 163 ? 7.934 19.703 21.031 1 96.25 163 ILE A N 1
ATOM 1310 C CA . ILE A 1 163 ? 7.852 20.891 20.203 1 96.25 163 ILE A CA 1
ATOM 1311 C C . ILE A 1 163 ? 8.445 22.078 20.938 1 96.25 163 ILE A C 1
ATOM 1313 O O . ILE A 1 163 ? 7.918 22.5 21.969 1 96.25 163 ILE A O 1
ATOM 1317 N N . VAL A 1 164 ? 9.469 22.641 20.375 1 96.06 164 VAL A N 1
ATOM 1318 C CA . VAL A 1 164 ? 10.164 23.75 21.016 1 96.06 164 VAL A CA 1
ATOM 1319 C C . VAL A 1 164 ? 9.461 25.062 20.703 1 96.06 164 VAL A C 1
ATOM 1321 O O . VAL A 1 164 ? 9.133 25.328 19.531 1 96.06 164 VAL A O 1
ATOM 1324 N N . GLN A 1 165 ? 9.234 25.828 21.688 1 93.88 165 GLN A N 1
ATOM 1325 C CA . GLN A 1 165 ? 8.578 27.125 21.516 1 93.88 165 GLN A CA 1
ATOM 1326 C C . GLN A 1 165 ? 9.602 28.219 21.234 1 93.88 165 GLN A C 1
ATOM 1328 O O . GLN A 1 165 ? 10.547 28.406 22.016 1 93.88 165 GLN A O 1
ATOM 1333 N N . ASN A 1 166 ? 9.375 28.938 20.203 1 92.44 166 ASN A N 1
ATOM 1334 C CA . ASN A 1 166 ? 10.258 30.031 19.828 1 92.44 166 ASN A CA 1
ATOM 1335 C C . ASN A 1 166 ? 9.883 31.328 20.562 1 92.44 166 ASN A C 1
ATOM 1337 O O . ASN A 1 166 ? 10.695 32.25 20.672 1 92.44 166 ASN A O 1
ATOM 1341 N N . LEU A 1 167 ? 8.664 31.391 21.062 1 94.5 167 LEU A N 1
ATOM 1342 C CA . LEU A 1 167 ? 8.156 32.594 21.719 1 94.5 167 LEU A CA 1
ATOM 1343 C C . LEU A 1 167 ? 8.477 32.594 23.203 1 94.5 167 LEU A C 1
ATOM 1345 O O . LEU A 1 167 ? 8.391 31.547 23.859 1 94.5 167 LEU A O 1
ATOM 1349 N N . LYS A 1 168 ? 8.859 33.719 23.688 1 92.31 168 LYS A N 1
ATOM 1350 C CA . LYS A 1 168 ? 9.117 33.938 25.109 1 92.31 168 LYS A CA 1
ATOM 1351 C C . LYS A 1 168 ? 8.117 34.906 25.719 1 92.31 168 LYS A C 1
ATOM 1353 O O . LYS A 1 168 ? 7.75 35.906 25.078 1 92.31 168 LYS A O 1
ATOM 1358 N N . PHE A 1 169 ? 7.652 34.594 26.906 1 93.88 169 PHE A N 1
ATOM 1359 C CA . PHE A 1 169 ? 6.652 35.438 27.547 1 93.88 169 PHE A CA 1
ATOM 1360 C C . PHE A 1 169 ? 7.105 35.844 28.938 1 93.88 169 PHE A C 1
ATOM 1362 O O . PHE A 1 169 ? 6.285 35.969 29.859 1 93.88 169 PHE A O 1
ATOM 1369 N N . ASP A 1 170 ? 8.336 36.031 29.078 1 90.38 170 ASP A N 1
ATOM 1370 C CA . ASP A 1 170 ? 8.93 36.344 30.375 1 90.38 170 ASP A CA 1
ATOM 1371 C C . ASP A 1 170 ? 8.461 37.719 30.875 1 90.38 170 ASP A C 1
ATOM 1373 O O . ASP A 1 170 ? 8.508 38 32.062 1 90.38 170 ASP A O 1
ATOM 1377 N N . HIS A 1 171 ? 7.961 38.531 29.984 1 92.5 171 HIS A N 1
ATOM 1378 C CA . HIS A 1 171 ? 7.512 39.875 30.344 1 92.5 171 HIS A CA 1
ATOM 1379 C C . HIS A 1 171 ? 6.125 39.844 30.984 1 92.5 171 HIS A C 1
ATOM 1381 O O . HIS A 1 171 ? 5.691 40.812 31.578 1 92.5 171 HIS A O 1
ATOM 1387 N N . LEU A 1 172 ? 5.465 38.719 30.891 1 94.62 172 LEU A N 1
ATOM 1388 C CA . LEU A 1 172 ? 4.113 38.594 31.422 1 94.62 172 LEU A CA 1
ATOM 1389 C C . LEU A 1 172 ? 4.148 38.094 32.875 1 94.62 172 LEU A C 1
ATOM 1391 O O . LEU A 1 172 ? 5.129 37.469 33.281 1 94.62 172 LEU A O 1
ATOM 1395 N N . SER A 1 173 ? 3.059 38.25 33.562 1 94.5 173 SER A N 1
ATOM 1396 C CA . SER A 1 173 ? 2.967 37.875 34.969 1 94.5 173 SER A CA 1
ATOM 1397 C C . SER A 1 173 ? 2.896 36.375 35.156 1 94.5 173 SER A C 1
ATOM 1399 O O . SER A 1 173 ? 2.215 35.688 34.375 1 94.5 173 SER A O 1
ATOM 1401 N N . ASN A 1 174 ? 3.602 35.875 36.156 1 91.75 174 ASN A N 1
ATOM 1402 C CA . ASN A 1 174 ? 3.566 34.469 36.5 1 91.75 174 ASN A CA 1
ATOM 1403 C C . ASN A 1 174 ? 2.688 34.188 37.719 1 91.75 174 ASN A C 1
ATOM 1405 O O . ASN A 1 174 ? 2.707 33.094 38.281 1 91.75 174 ASN A O 1
ATOM 1409 N N . GLU A 1 175 ? 1.947 35.188 38.031 1 91.19 175 GLU A N 1
ATOM 1410 C CA . GLU A 1 175 ? 1.039 35.031 39.156 1 91.19 175 GLU A CA 1
ATOM 1411 C C . GLU A 1 175 ? -0.156 34.156 38.812 1 91.19 175 GLU A C 1
ATOM 1413 O O . GLU A 1 175 ? -0.748 34.344 37.719 1 91.19 175 GLU A O 1
ATOM 1418 N N . TYR A 1 176 ? -0.423 33.156 39.531 1 87.88 176 TYR A N 1
ATOM 1419 C CA . TYR A 1 176 ? -1.568 32.281 39.344 1 87.88 176 TYR A CA 1
ATOM 1420 C C . TYR A 1 176 ? -2.367 32.094 40.625 1 87.88 176 TYR A C 1
ATOM 1422 O O . TYR A 1 176 ? -1.804 32.125 41.719 1 87.88 176 TYR A O 1
ATOM 1430 N N . PRO A 1 177 ? -3.67 31.969 40.562 1 89.44 177 PRO A N 1
ATOM 1431 C CA . PRO A 1 177 ? -4.469 32 39.344 1 89.44 177 PRO A CA 1
ATOM 1432 C C . PRO A 1 177 ? -4.727 33.406 38.812 1 89.44 177 PRO A C 1
ATOM 1434 O O . PRO A 1 177 ? -4.637 34.375 39.594 1 89.44 177 PRO A O 1
ATOM 1437 N N . GLN A 1 178 ? -4.984 33.562 37.562 1 91.62 178 GLN A N 1
ATOM 1438 C CA . GLN A 1 178 ? -5.344 34.875 37.031 1 91.62 178 GLN A CA 1
ATOM 1439 C C . GLN A 1 178 ? -6.633 35.406 37.656 1 91.62 178 GLN A C 1
ATOM 1441 O O . GLN A 1 178 ? -6.73 36.594 37.969 1 91.62 178 GLN A O 1
ATOM 1446 N N . LYS A 1 179 ? -7.594 34.5 37.719 1 91.69 179 LYS A N 1
ATOM 1447 C CA . LYS A 1 179 ? -8.883 34.75 38.344 1 91.69 179 LYS A CA 1
ATOM 1448 C C . LYS A 1 179 ? -9.359 33.562 39.156 1 91.69 179 LYS A C 1
ATOM 1450 O O . LYS A 1 179 ? -9.023 32.406 38.812 1 91.69 179 LYS A O 1
ATOM 1455 N N . ASN A 1 180 ? -10.078 33.906 40.188 1 90.5 180 ASN A N 1
ATOM 1456 C CA . ASN A 1 180 ? -10.727 32.844 40.938 1 90.5 180 ASN A CA 1
ATOM 1457 C C . ASN A 1 180 ? -11.875 32.219 40.125 1 90.5 180 ASN A C 1
ATOM 1459 O O . ASN A 1 180 ? -12.867 32.875 39.875 1 90.5 180 ASN A O 1
ATOM 1463 N N . TYR A 1 181 ? -11.727 30.953 39.812 1 88.62 181 TYR A N 1
ATOM 1464 C CA . TYR A 1 181 ? -12.688 30.312 38.938 1 88.62 181 TYR A CA 1
ATOM 1465 C C . TYR A 1 181 ? -14.07 30.281 39.562 1 88.62 181 TYR A C 1
ATOM 1467 O O . TYR A 1 181 ? -15.086 30.25 38.844 1 88.62 181 TYR A O 1
ATOM 1475 N N . PHE A 1 182 ? -14.141 30.234 40.938 1 86.94 182 PHE A N 1
ATOM 1476 C CA . PHE A 1 182 ? -15.422 30.203 41.625 1 86.94 182 PHE A CA 1
ATOM 1477 C C . PHE A 1 182 ? -16.172 31.531 41.469 1 86.94 182 PHE A C 1
ATOM 1479 O O . PHE A 1 182 ? -17.391 31.547 41.312 1 86.94 182 PHE A O 1
ATOM 1486 N N . GLU A 1 183 ? -15.43 32.562 41.375 1 89.75 183 GLU A N 1
ATOM 1487 C CA . GLU A 1 183 ? -16.016 33.906 41.375 1 89.75 183 GLU A CA 1
ATOM 1488 C C . GLU A 1 183 ? -16.172 34.406 39.938 1 89.75 183 GLU A C 1
ATOM 1490 O O . GLU A 1 183 ? -16.906 35.375 39.688 1 89.75 183 GLU A O 1
ATOM 1495 N N . THR A 1 184 ? -15.555 33.75 39 1 93.25 184 THR A N 1
ATOM 1496 C CA . THR A 1 184 ? -15.656 34.188 37.625 1 93.25 184 THR A CA 1
ATOM 1497 C C . THR A 1 184 ? -17.047 33.875 37.062 1 93.25 184 THR A C 1
ATOM 1499 O O . THR A 1 184 ? -17.484 32.719 37.031 1 93.25 184 THR A O 1
ATOM 1502 N N . PRO A 1 185 ? -17.688 34.875 36.594 1 92.25 185 PRO A N 1
ATOM 1503 C CA . PRO A 1 185 ? -19.047 34.688 36.094 1 92.25 185 PRO A CA 1
ATOM 1504 C C . PRO A 1 185 ? -19.109 33.812 34.844 1 92.25 185 PRO A C 1
ATOM 1506 O O . PRO A 1 185 ? -18.203 33.875 34 1 92.25 185 PRO A O 1
ATOM 1509 N N . VAL A 1 186 ? -20.172 33.094 34.625 1 92.69 186 VAL A N 1
ATOM 1510 C CA . VAL A 1 186 ? -20.391 32.188 33.531 1 92.69 186 VAL A CA 1
ATOM 1511 C C . VAL A 1 186 ? -20.297 32.938 32.188 1 92.69 186 VAL A C 1
ATOM 1513 O O . VAL A 1 186 ? -19.719 32.438 31.234 1 92.69 186 VAL A O 1
ATOM 1516 N N . PRO A 1 187 ? -20.719 34.188 32.094 1 92.06 187 PRO A N 1
ATOM 1517 C CA . PRO A 1 187 ? -20.672 34.906 30.812 1 92.06 187 PRO A CA 1
ATOM 1518 C C . PRO A 1 187 ? -19.234 35.156 30.328 1 92.06 187 PRO A C 1
ATOM 1520 O O . PRO A 1 187 ? -19.031 35.469 29.156 1 92.06 187 PRO A O 1
ATOM 1523 N N . SER A 1 188 ? -18.281 34.969 31.219 1 93.69 188 SER A N 1
ATOM 1524 C CA . SER A 1 188 ? -16.891 35.125 30.828 1 93.69 188 SER A CA 1
ATOM 1525 C C . SER A 1 188 ? -16.453 34.062 29.844 1 93.69 188 SER A C 1
ATOM 1527 O O . SER A 1 188 ? -15.453 34.219 29.141 1 93.69 188 SER A O 1
ATOM 1529 N N . PHE A 1 189 ? -17.25 32.969 29.844 1 95.31 189 PHE A N 1
ATOM 1530 C CA . PHE A 1 189 ? -16.922 31.844 28.984 1 95.31 189 PHE A CA 1
ATOM 1531 C C . PHE A 1 189 ? -17.812 31.828 27.75 1 95.31 189 PHE A C 1
ATOM 1533 O O . PHE A 1 189 ? -17.797 30.859 26.984 1 95.31 189 PHE A O 1
ATOM 1540 N N . ILE A 1 190 ? -18.594 32.844 27.5 1 94.38 190 ILE A N 1
ATOM 1541 C CA . ILE A 1 190 ? -19.484 33 26.375 1 94.38 190 ILE A CA 1
ATOM 1542 C C . ILE A 1 190 ? -19.078 34.25 25.578 1 94.38 190 ILE A C 1
ATOM 1544 O O . ILE A 1 190 ? -18.594 35.219 26.141 1 94.38 190 ILE A O 1
ATOM 1548 N N . PRO A 1 191 ? -19.234 34.219 24.297 1 93.62 191 PRO A N 1
ATOM 1549 C CA . PRO A 1 191 ? -18.859 35.375 23.516 1 93.62 191 PRO A CA 1
ATOM 1550 C C . PRO A 1 191 ? -19.578 36.656 23.953 1 93.62 191 PRO A C 1
ATOM 1552 O O . PRO A 1 191 ? -20.812 36.656 24.047 1 93.62 191 PRO A O 1
ATOM 1555 N N . SER A 1 192 ? -18.828 37.719 24.219 1 92.5 192 SER A N 1
ATOM 1556 C CA . SER A 1 192 ? -19.375 39.031 24.578 1 92.5 192 SER A CA 1
ATOM 1557 C C . SER A 1 192 ? -19.766 39.812 23.328 1 92.5 192 SER A C 1
ATOM 1559 O O . SER A 1 192 ? -19.484 39.375 22.203 1 92.5 192 SER A O 1
ATOM 1561 N N . ASP A 1 193 ? -20.344 40.906 23.562 1 88.81 193 ASP A N 1
ATOM 1562 C CA . ASP A 1 193 ? -20.688 41.781 22.453 1 88.81 193 ASP A CA 1
ATOM 1563 C C . ASP A 1 193 ? -19.422 42.281 21.719 1 88.81 193 ASP A C 1
ATOM 1565 O O . ASP A 1 193 ? -19.438 42.438 20.5 1 88.81 193 ASP A O 1
ATOM 1569 N N . ALA A 1 194 ? -18.469 42.469 22.516 1 91.94 194 ALA A N 1
ATOM 1570 C CA . ALA A 1 194 ? -17.188 42.875 21.906 1 91.94 194 ALA A CA 1
ATOM 1571 C C . ALA A 1 194 ? -16.625 41.75 21.047 1 91.94 194 ALA A C 1
ATOM 1573 O O . ALA A 1 194 ? -16.062 42 19.969 1 91.94 194 ALA A O 1
ATOM 1574 N N . ASP A 1 195 ? -16.75 40.562 21.609 1 94.25 195 ASP A N 1
ATOM 1575 C CA . ASP A 1 195 ? -16.297 39.406 20.844 1 94.25 195 ASP A CA 1
ATOM 1576 C C . ASP A 1 195 ? -17.047 39.281 19.516 1 94.25 195 ASP A C 1
ATOM 1578 O O . ASP A 1 195 ? -16.453 39 18.484 1 94.25 195 ASP A O 1
ATOM 1582 N N . LEU A 1 196 ? -18.281 39.5 19.531 1 92.12 196 LEU A N 1
ATOM 1583 C CA . LEU A 1 196 ? -19.125 39.375 18.344 1 92.12 196 LEU A CA 1
ATOM 1584 C C . LEU A 1 196 ? -18.781 40.469 17.328 1 92.12 196 LEU A C 1
ATOM 1586 O O . LEU A 1 196 ? -18.859 40.219 16.125 1 92.12 196 LEU A O 1
ATOM 1590 N N . GLN A 1 197 ? -18.469 41.594 17.844 1 91.31 197 GLN A N 1
ATOM 1591 C CA . GLN A 1 197 ? -18.047 42.656 16.953 1 91.31 197 GLN A CA 1
ATOM 1592 C C . GLN A 1 197 ? -16.75 42.281 16.219 1 91.31 197 GLN A C 1
ATOM 1594 O O . GLN A 1 197 ? -16.625 42.531 15.016 1 91.31 197 GLN A O 1
ATOM 1599 N N . HIS A 1 198 ? -15.867 41.781 16.984 1 94.69 198 HIS A N 1
ATOM 1600 C CA . HIS A 1 198 ? -14.625 41.312 16.359 1 94.69 198 HIS A CA 1
ATOM 1601 C C . HIS A 1 198 ? -14.883 40.188 15.367 1 94.69 198 HIS A C 1
ATOM 1603 O O . HIS A 1 198 ? -14.258 40.125 14.312 1 94.69 198 HIS A O 1
ATOM 1609 N N . LEU A 1 199 ? -15.773 39.312 15.758 1 94.06 199 LEU A N 1
ATOM 1610 C CA . LEU A 1 199 ? -16.109 38.188 14.875 1 94.06 199 LEU A CA 1
ATOM 1611 C C . LEU A 1 199 ? -16.703 38.688 13.562 1 94.06 199 LEU A C 1
ATOM 1613 O O . LEU A 1 199 ? -16.391 38.156 12.5 1 94.06 199 LEU A O 1
ATOM 1617 N N . ARG A 1 200 ? -17.531 39.688 13.664 1 92.62 200 ARG A N 1
ATOM 1618 C CA . ARG A 1 200 ? -18.094 40.312 12.469 1 92.62 200 ARG A CA 1
ATOM 1619 C C . ARG A 1 200 ? -16.984 40.844 11.547 1 92.62 200 ARG A C 1
ATOM 1621 O O . ARG A 1 200 ? -17.016 40.594 10.336 1 92.62 200 ARG A O 1
ATOM 1628 N N . ARG A 1 201 ? -16.125 41.469 12.148 1 94 201 ARG A N 1
ATOM 1629 C CA . ARG A 1 201 ? -15.023 42.031 11.367 1 94 201 ARG A CA 1
ATOM 1630 C C . ARG A 1 201 ? -14.211 40.906 10.711 1 94 201 ARG A C 1
ATOM 1632 O O . ARG A 1 201 ? -13.797 41.031 9.555 1 94 201 ARG A O 1
ATOM 1639 N N . GLU A 1 202 ? -13.969 39.906 11.453 1 96.31 202 GLU A N 1
ATOM 1640 C CA . GLU A 1 202 ? -13.227 38.781 10.914 1 96.31 202 GLU A CA 1
ATOM 1641 C C . GLU A 1 202 ? -13.969 38.156 9.742 1 96.31 202 GLU A C 1
ATOM 1643 O O . GLU A 1 202 ? -13.359 37.812 8.727 1 96.31 202 GLU A O 1
ATOM 1648 N N . TYR A 1 203 ? -15.25 38 9.852 1 96.19 203 TYR A N 1
ATOM 1649 C CA . TYR A 1 203 ? -16.062 37.438 8.781 1 96.19 203 TYR A CA 1
ATOM 1650 C C . TYR A 1 203 ? -16.031 38.344 7.551 1 96.19 203 TYR A C 1
ATOM 1652 O O . TYR A 1 203 ? -16.031 37.844 6.418 1 96.19 203 TYR A O 1
ATOM 1660 N N . ILE A 1 204 ? -16.047 39.625 7.801 1 96.06 204 ILE A N 1
ATOM 1661 C CA . ILE A 1 204 ? -15.977 40.562 6.684 1 96.06 204 ILE A CA 1
ATOM 1662 C C . ILE A 1 204 ? -14.695 40.344 5.891 1 96.06 204 ILE A C 1
ATOM 1664 O O . ILE A 1 204 ? -14.719 40.312 4.656 1 96.06 204 ILE A O 1
ATOM 1668 N N . ILE A 1 205 ? -13.664 40.188 6.586 1 97.44 205 ILE A N 1
ATOM 1669 C CA . ILE A 1 205 ? -12.375 39.969 5.93 1 97.44 205 ILE A CA 1
ATOM 1670 C C . ILE A 1 205 ? -12.391 38.656 5.156 1 97.44 205 ILE A C 1
ATOM 1672 O O . ILE A 1 205 ? -11.953 38.594 4.004 1 97.44 205 ILE A O 1
ATOM 1676 N N . LEU A 1 206 ? -12.883 37.625 5.719 1 97.31 206 LEU A N 1
ATOM 1677 C CA . LEU A 1 206 ? -12.938 36.312 5.07 1 97.31 206 LEU A CA 1
ATOM 1678 C C . LEU A 1 206 ? -13.828 36.344 3.836 1 97.31 206 LEU A C 1
ATOM 1680 O O . LEU A 1 206 ? -13.477 35.812 2.793 1 97.31 206 LEU A O 1
ATOM 1684 N N . MET A 1 207 ? -14.961 36.938 3.953 1 96.81 207 MET A N 1
ATOM 1685 C CA . MET A 1 207 ? -15.883 37.062 2.83 1 96.81 207 MET A CA 1
ATOM 1686 C C . MET A 1 207 ? -15.273 37.906 1.716 1 96.81 207 MET A C 1
ATOM 1688 O O . MET A 1 207 ? -15.461 37.625 0.534 1 96.81 207 MET A O 1
ATOM 1692 N N . SER A 1 208 ? -14.617 38.938 2.105 1 97.44 208 SER A N 1
ATOM 1693 C CA . SER A 1 208 ? -13.977 39.812 1.13 1 97.44 208 SER A CA 1
ATOM 1694 C C . SER A 1 208 ? -12.938 39.062 0.31 1 97.44 208 SER A C 1
ATOM 1696 O O . SER A 1 208 ? -12.836 39.25 -0.904 1 97.44 208 SER A O 1
ATOM 1698 N N . ARG A 1 209 ? -12.227 38.219 0.981 1 97.31 209 ARG A N 1
ATOM 1699 C CA . ARG A 1 209 ? -11.234 37.438 0.274 1 97.31 209 ARG A CA 1
ATOM 1700 C C . ARG A 1 209 ? -11.883 36.594 -0.813 1 97.31 209 ARG A C 1
ATOM 1702 O O . ARG A 1 209 ? -11.336 36.438 -1.909 1 97.31 209 ARG A O 1
ATOM 1709 N N . VAL A 1 210 ? -12.984 36 -0.459 1 97.5 210 VAL A N 1
ATOM 1710 C CA . VAL A 1 210 ? -13.727 35.188 -1.42 1 97.5 210 VAL A CA 1
ATOM 1711 C C . VAL A 1 210 ? -14.242 36.062 -2.553 1 97.5 210 VAL A C 1
ATOM 1713 O O . VAL A 1 210 ? -14.156 35.719 -3.727 1 97.5 210 VAL A O 1
ATOM 1716 N N . ALA A 1 211 ? -14.742 37.219 -2.242 1 97.19 211 ALA A N 1
ATOM 1717 C CA . ALA A 1 211 ? -15.258 38.188 -3.23 1 97.19 211 ALA A CA 1
ATOM 1718 C C . ALA A 1 211 ? -14.164 38.625 -4.199 1 97.19 211 ALA A C 1
ATOM 1720 O O . ALA A 1 211 ? -14.391 38.688 -5.41 1 97.19 211 ALA A O 1
ATOM 1721 N N . PHE A 1 212 ? -13.039 38.906 -3.678 1 97.19 212 PHE A N 1
ATOM 1722 C CA . PHE A 1 212 ? -11.922 39.344 -4.504 1 97.19 212 PHE A CA 1
ATOM 1723 C C . PHE A 1 212 ? -11.523 38.281 -5.504 1 97.19 212 PHE A C 1
ATOM 1725 O O . PHE A 1 212 ? -11.102 38.594 -6.621 1 97.19 212 PHE A O 1
ATOM 1732 N N . LYS A 1 213 ? -11.672 37.062 -5.094 1 95.81 213 LYS A N 1
ATOM 1733 C CA . LYS A 1 213 ? -11.258 35.938 -5.918 1 95.81 213 LYS A CA 1
ATOM 1734 C C . LYS A 1 213 ? -12.281 35.656 -7.012 1 95.81 213 LYS A C 1
ATOM 1736 O O . LYS A 1 213 ? -11.914 35.281 -8.133 1 95.81 213 LYS A O 1
ATOM 1741 N N . HIS A 1 214 ? -13.578 35.844 -6.727 1 97 214 HIS A N 1
ATOM 1742 C CA . HIS A 1 214 ? -14.586 35.25 -7.602 1 97 214 HIS A CA 1
ATOM 1743 C C . HIS A 1 214 ? -15.422 36.312 -8.281 1 97 214 HIS A C 1
ATOM 1745 O O . HIS A 1 214 ? -16.094 36.062 -9.281 1 97 214 HIS A O 1
ATOM 1751 N N . ILE A 1 215 ? -15.445 37.562 -7.719 1 97.5 215 ILE A N 1
ATOM 1752 C CA . ILE A 1 215 ? -16.266 38.656 -8.273 1 97.5 215 ILE A CA 1
ATOM 1753 C C . ILE A 1 215 ? -15.367 39.812 -8.656 1 97.5 215 ILE A C 1
ATOM 1755 O O . ILE A 1 215 ? -15.055 40.688 -7.816 1 97.5 215 ILE A O 1
ATOM 1759 N N . PRO A 1 216 ? -15.18 40.031 -9.883 1 96.81 216 PRO A N 1
ATOM 1760 C CA . PRO A 1 216 ? -14.234 41.031 -10.352 1 96.81 216 PRO A CA 1
ATOM 1761 C C . PRO A 1 216 ? -14.555 42.438 -9.836 1 96.81 216 PRO A C 1
ATOM 1763 O O . PRO A 1 216 ? -13.648 43.219 -9.539 1 96.81 216 PRO A O 1
ATOM 1766 N N . PHE A 1 217 ? -15.75 42.75 -9.734 1 96.12 217 PHE A N 1
ATOM 1767 C CA . PHE A 1 217 ? -16.172 44.062 -9.289 1 96.12 217 PHE A CA 1
ATOM 1768 C C . PHE A 1 217 ? -15.531 44.438 -7.961 1 96.12 217 PHE A C 1
ATOM 1770 O O . PHE A 1 217 ? -15.203 45.594 -7.715 1 96.12 217 PHE A O 1
ATOM 1777 N N . PHE A 1 218 ? -15.32 43.562 -7.074 1 96.94 218 PHE A N 1
ATOM 1778 C CA . PHE A 1 218 ? -14.898 43.844 -5.703 1 96.94 218 PHE A CA 1
ATOM 1779 C C . PHE A 1 218 ? -13.383 43.938 -5.617 1 96.94 218 PHE A C 1
ATOM 1781 O O . PHE A 1 218 ? -12.836 44.312 -4.566 1 96.94 218 PHE A O 1
ATOM 1788 N N . GLN A 1 219 ? -12.68 43.75 -6.641 1 95.75 219 GLN A N 1
ATOM 1789 C CA . GLN A 1 219 ? -11.219 43.844 -6.672 1 95.75 219 GLN A CA 1
ATOM 1790 C C . GLN A 1 219 ? -10.773 45.281 -6.332 1 95.75 219 GLN A C 1
ATOM 1792 O O . GLN A 1 219 ? -9.672 45.469 -5.809 1 95.75 219 GLN A O 1
ATOM 1797 N N . GLN A 1 220 ? -11.594 46.25 -6.598 1 93.62 220 GLN A N 1
ATOM 1798 C CA . GLN A 1 220 ? -11.281 47.625 -6.344 1 93.62 220 GLN A CA 1
ATOM 1799 C C . GLN A 1 220 ? -11.125 47.906 -4.848 1 93.62 220 GLN A C 1
ATOM 1801 O O . GLN A 1 220 ? -10.531 48.906 -4.449 1 93.62 220 GLN A O 1
ATOM 1806 N N . PHE A 1 221 ? -11.609 47.031 -4.016 1 95.75 221 PHE A N 1
ATOM 1807 C CA . PHE A 1 221 ? -11.562 47.25 -2.576 1 95.75 221 PHE A CA 1
ATOM 1808 C C . PHE A 1 221 ? -10.445 46.438 -1.937 1 95.75 221 PHE A C 1
ATOM 1810 O O . PHE A 1 221 ? -10.336 46.375 -0.709 1 95.75 221 PHE A O 1
ATOM 1817 N N . LYS A 1 222 ? -9.609 45.719 -2.588 1 94.81 222 LYS A N 1
ATOM 1818 C CA . LYS A 1 222 ? -8.578 44.781 -2.109 1 94.81 222 LYS A CA 1
ATOM 1819 C C . LYS A 1 222 ? -7.559 45.531 -1.24 1 94.81 222 LYS A C 1
ATOM 1821 O O . LYS A 1 222 ? -7.074 44.969 -0.25 1 94.81 222 LYS A O 1
ATOM 1826 N N . ASP A 1 223 ? -7.301 46.75 -1.516 1 93 223 ASP A N 1
ATOM 1827 C CA . ASP A 1 223 ? -6.246 47.5 -0.839 1 93 223 ASP A CA 1
ATOM 1828 C C . ASP A 1 223 ? -6.703 47.969 0.54 1 93 223 ASP A C 1
ATOM 1830 O O . ASP A 1 223 ? -5.879 48.281 1.402 1 93 223 ASP A O 1
ATOM 1834 N N . ILE A 1 224 ? -7.992 48.031 0.732 1 94.19 224 ILE A N 1
ATOM 1835 C CA . ILE A 1 224 ? -8.484 48.594 1.991 1 94.19 224 ILE A CA 1
ATOM 1836 C C . ILE A 1 224 ? -8.75 47.469 2.98 1 94.19 224 ILE A C 1
ATOM 1838 O O . ILE A 1 224 ? -8.938 47.688 4.176 1 94.19 224 ILE A O 1
ATOM 1842 N N . VAL A 1 225 ? -8.766 46.281 2.631 1 95.5 225 VAL A N 1
ATOM 1843 C CA . VAL A 1 225 ? -9.008 45.125 3.494 1 95.5 225 VAL A CA 1
ATOM 1844 C C . VAL A 1 225 ? -7.68 44.5 3.9 1 95.5 225 VAL A C 1
ATOM 1846 O O . VAL A 1 225 ? -6.852 44.156 3.045 1 95.5 225 VAL A O 1
ATOM 1849 N N . PRO A 1 226 ? -7.465 44.312 5.164 1 93.81 226 PRO A N 1
ATOM 1850 C CA . PRO A 1 226 ? -6.203 43.75 5.625 1 93.81 226 PRO A CA 1
ATOM 1851 C C . PRO A 1 226 ? -5.984 42.312 5.121 1 93.81 226 PRO A C 1
ATOM 1853 O O . PRO A 1 226 ? -6.934 41.531 5.043 1 93.81 226 PRO A O 1
ATOM 1856 N N . LEU A 1 227 ? -4.734 42.031 4.941 1 91.31 227 LEU A N 1
ATOM 1857 C CA . LEU A 1 227 ? -4.363 40.719 4.461 1 91.31 227 LEU A CA 1
ATOM 1858 C C . LEU A 1 227 ? -4.531 39.656 5.562 1 91.31 227 LEU A C 1
ATOM 1860 O O . LEU A 1 227 ? -4.996 38.562 5.305 1 91.31 227 LEU A O 1
ATOM 1864 N N . TYR A 1 228 ? -4.129 40.031 6.758 1 94.5 228 TYR A N 1
ATOM 1865 C CA . TYR A 1 228 ? -4.203 39.125 7.895 1 94.5 228 TYR A CA 1
ATOM 1866 C C . TYR A 1 228 ? -5.227 39.625 8.914 1 94.5 228 TYR A C 1
ATOM 1868 O O . TYR A 1 228 ? -5.359 40.812 9.148 1 94.5 228 TYR A O 1
ATOM 1876 N N . ILE A 1 229 ? -5.895 38.625 9.438 1 95.94 229 ILE A N 1
ATOM 1877 C CA . ILE A 1 229 ? -6.824 38.969 10.508 1 95.94 229 ILE A CA 1
ATOM 1878 C C . ILE A 1 229 ? -6.062 39.125 11.82 1 95.94 229 ILE A C 1
ATOM 1880 O O . ILE A 1 229 ? -6.277 40.094 12.555 1 95.94 229 ILE A O 1
ATOM 1884 N N . SER A 1 230 ? -5.086 38.219 12.016 1 95.12 230 SER A N 1
ATOM 1885 C CA . SER A 1 230 ? -4.324 38.156 13.258 1 95.12 230 SER A CA 1
ATOM 1886 C C . SER A 1 230 ? -3.113 39.094 13.195 1 95.12 230 SER A C 1
ATOM 1888 O O . SER A 1 230 ? -2.564 39.312 12.125 1 95.12 230 SER A O 1
ATOM 1890 N N . LYS A 1 231 ? -2.76 39.531 14.344 1 93.81 231 LYS A N 1
ATOM 1891 C CA . LYS A 1 231 ? -1.515 40.25 14.508 1 93.81 231 LYS A CA 1
ATOM 1892 C C . LYS A 1 231 ? -0.463 39.438 15.234 1 93.81 231 LYS A C 1
ATOM 1894 O O . LYS A 1 231 ? -0.769 38.75 16.219 1 93.81 231 LYS A O 1
ATOM 1899 N N . PRO A 1 232 ? 0.708 39.469 14.719 1 93 232 PRO A N 1
ATOM 1900 C CA . PRO A 1 232 ? 1.754 38.719 15.398 1 93 232 PRO A CA 1
ATOM 1901 C C . PRO A 1 232 ? 2.051 39.219 16.812 1 93 232 PRO A C 1
ATOM 1903 O O . PRO A 1 232 ? 2.045 40.438 17.031 1 93 232 PRO A O 1
ATOM 1906 N N . VAL A 1 233 ? 2.318 38.344 17.688 1 92.38 233 VAL A N 1
ATOM 1907 C CA . VAL A 1 233 ? 2.617 38.719 19.078 1 92.38 233 VAL A CA 1
ATOM 1908 C C . VAL A 1 233 ? 4.074 39.156 19.188 1 92.38 233 VAL A C 1
ATOM 1910 O O . VAL A 1 233 ? 4.422 39.938 20.078 1 92.38 233 VAL A O 1
ATOM 1913 N N . SER A 1 234 ? 4.953 38.562 18.359 1 93.5 234 SER A N 1
ATOM 1914 C CA . SER A 1 234 ? 6.383 38.844 18.328 1 93.5 234 SER A CA 1
ATOM 1915 C C . SER A 1 234 ? 6.988 38.531 16.969 1 93.5 234 SER A C 1
ATOM 1917 O O . SER A 1 234 ? 6.43 37.719 16.219 1 93.5 234 SER A O 1
ATOM 1919 N N . PRO A 1 235 ? 8.109 39.125 16.672 1 92.75 235 PRO A N 1
ATOM 1920 C CA . PRO A 1 235 ? 8.797 38.781 15.43 1 92.75 235 PRO A CA 1
ATOM 1921 C C . PRO A 1 235 ? 9.258 37.312 15.398 1 92.75 235 PRO A C 1
ATOM 1923 O O . PRO A 1 235 ? 9.383 36.719 14.32 1 92.75 235 PRO A O 1
ATOM 1926 N N . SER A 1 236 ? 9.398 36.719 16.531 1 93.56 236 SER A N 1
ATOM 1927 C CA . SER A 1 236 ? 9.891 35.375 16.609 1 93.56 236 SER A CA 1
ATOM 1928 C C . SER A 1 236 ? 8.82 34.375 16.188 1 93.56 236 SER A C 1
ATOM 1930 O O . SER A 1 236 ? 9.117 33.188 15.969 1 93.56 236 SER A O 1
ATOM 1932 N N . GLN A 1 237 ? 7.637 34.906 15.984 1 95.06 237 GLN A N 1
ATOM 1933 C CA . GLN A 1 237 ? 6.531 34.031 15.609 1 95.06 237 GLN A CA 1
ATOM 1934 C C . GLN A 1 237 ? 6.742 33.438 14.211 1 95.06 237 GLN A C 1
ATOM 1936 O O . GLN A 1 237 ? 6.156 32.438 13.859 1 95.06 237 GLN A O 1
ATOM 1941 N N . LYS A 1 238 ? 7.602 34.094 13.383 1 95.25 238 LYS A N 1
ATOM 1942 C CA . LYS A 1 238 ? 7.828 33.656 12.016 1 95.25 238 LYS A CA 1
ATOM 1943 C C . LYS A 1 238 ? 8.977 32.656 11.953 1 95.25 238 LYS A C 1
ATOM 1945 O O . LYS A 1 238 ? 9.234 32.062 10.906 1 95.25 238 LYS A O 1
ATOM 1950 N N . GLU A 1 239 ? 9.625 32.375 13.07 1 94.81 239 GLU A N 1
ATOM 1951 C CA . GLU A 1 239 ? 10.719 31.406 13.078 1 94.81 239 GLU A CA 1
ATOM 1952 C C . GLU A 1 239 ? 10.195 29.969 13.023 1 94.81 239 GLU A C 1
ATOM 1954 O O . GLU A 1 239 ? 9.18 29.656 13.648 1 94.81 239 GLU A O 1
ATOM 1959 N N . THR A 1 240 ? 10.883 29.172 12.25 1 93.94 240 THR A N 1
ATOM 1960 C CA . THR A 1 240 ? 10.477 27.766 12.148 1 93.94 240 THR A CA 1
ATOM 1961 C C . THR A 1 240 ? 10.656 27.062 13.492 1 93.94 240 THR A C 1
ATOM 1963 O O . THR A 1 240 ? 11.68 27.234 14.164 1 93.94 240 THR A O 1
ATOM 1966 N N . SER A 1 241 ? 9.656 26.312 13.859 1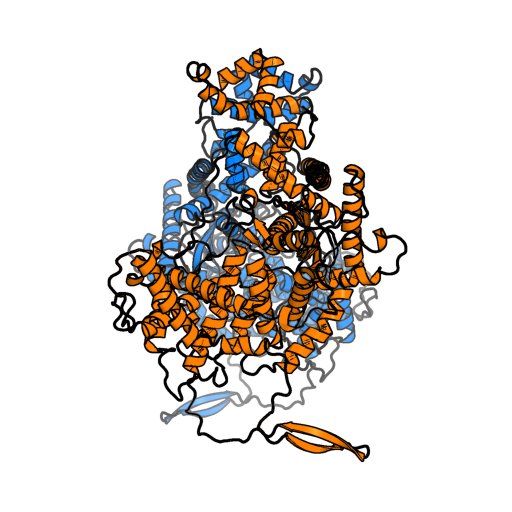 94.88 241 SER A N 1
ATOM 1967 C CA . SER A 1 241 ? 9.703 25.594 15.125 1 94.88 241 SER A CA 1
ATOM 1968 C C . SER A 1 241 ? 10.578 24.344 15.016 1 94.88 241 SER A C 1
ATOM 1970 O O . SER A 1 241 ? 10.57 23.656 13.984 1 94.88 241 SER A O 1
ATOM 1972 N N . LYS A 1 242 ? 11.344 24.078 16.047 1 92.44 242 LYS A N 1
ATOM 1973 C CA . LYS A 1 242 ? 12.109 22.828 16.125 1 92.44 242 LYS A CA 1
ATOM 1974 C C . LYS A 1 242 ? 11.266 21.719 16.734 1 92.44 242 LYS A C 1
ATOM 1976 O O . LYS A 1 242 ? 10.672 21.875 17.797 1 92.44 242 LYS A O 1
ATOM 1981 N N . VAL A 1 243 ? 11.172 20.672 16.031 1 93.5 243 VAL A N 1
ATOM 1982 C CA . VAL A 1 243 ? 10.43 19.5 16.484 1 93.5 243 VAL A CA 1
ATOM 1983 C C . VAL A 1 243 ? 11.398 18.344 16.734 1 93.5 243 VAL A C 1
ATOM 1985 O O . VAL A 1 243 ? 12.164 17.953 15.844 1 93.5 243 VAL A O 1
ATOM 1988 N N . ILE A 1 244 ? 11.383 17.766 17.938 1 92.38 244 ILE A N 1
ATOM 1989 C CA . ILE A 1 244 ? 12.305 16.703 18.328 1 92.38 244 ILE A CA 1
ATOM 1990 C C . ILE A 1 244 ? 11.523 15.414 18.594 1 92.38 244 ILE A C 1
ATOM 1992 O O . ILE A 1 244 ? 10.922 15.258 19.656 1 92.38 244 ILE A O 1
ATOM 1996 N N . PRO A 1 245 ? 11.586 14.5 17.672 1 92.25 245 PRO A N 1
ATOM 1997 C CA . PRO A 1 245 ? 10.906 13.227 17.922 1 92.25 245 PRO A CA 1
ATOM 1998 C C . PRO A 1 245 ? 11.5 12.461 19.094 1 92.25 245 PRO A C 1
ATOM 2000 O O . PRO A 1 245 ? 12.727 12.445 19.266 1 92.25 245 PRO A O 1
ATOM 2003 N N . LEU A 1 246 ? 10.648 11.859 19.906 1 94.25 246 LEU A N 1
ATOM 2004 C CA . LEU A 1 246 ? 11.062 11 21 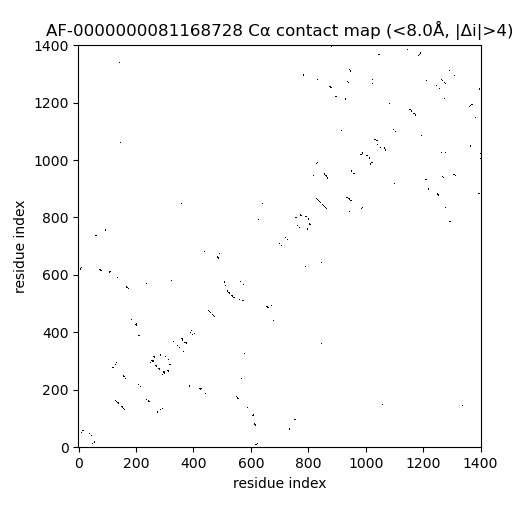1 94.25 246 LEU A CA 1
ATOM 2005 C C . LEU A 1 246 ? 10.977 9.531 20.594 1 94.25 246 LEU A C 1
ATOM 2007 O O . LEU A 1 246 ? 10.391 9.195 19.562 1 94.25 246 LEU A O 1
ATOM 2011 N N . PRO A 1 247 ? 11.617 8.672 21.375 1 92.44 247 PRO A N 1
ATOM 2012 C CA . PRO A 1 247 ? 11.531 7.246 21.047 1 92.44 247 PRO A CA 1
ATOM 2013 C C . PRO A 1 247 ? 10.109 6.703 21.141 1 92.44 247 PRO A C 1
ATOM 2015 O O . PRO A 1 247 ? 9.352 7.078 22.047 1 92.44 247 PRO A O 1
ATOM 2018 N N . VAL A 1 248 ? 9.82 5.863 20.188 1 95.25 248 VAL A N 1
ATOM 2019 C CA . VAL A 1 248 ? 8.523 5.191 20.219 1 95.25 248 VAL A CA 1
ATOM 2020 C C . VAL A 1 248 ? 8.492 4.195 21.375 1 95.25 248 VAL A C 1
ATOM 2022 O O . VAL A 1 248 ? 9.453 3.459 21.594 1 95.25 248 VAL A O 1
ATOM 2025 N N . LEU A 1 249 ? 7.426 4.25 22.141 1 94.88 249 LEU A N 1
ATOM 2026 C CA . LEU A 1 249 ? 7.242 3.33 23.266 1 94.88 249 LEU A CA 1
ATOM 2027 C C . LEU A 1 249 ? 6.266 2.219 22.891 1 94.88 249 LEU A C 1
ATOM 2029 O O . LEU A 1 249 ? 5.195 2.482 22.344 1 94.88 249 LEU A O 1
ATOM 2033 N N . TYR A 1 250 ? 6.676 0.978 23.141 1 93.06 250 TYR A N 1
ATOM 2034 C CA . TYR A 1 250 ? 5.777 -0.146 22.906 1 93.06 250 TYR A CA 1
ATOM 2035 C C . TYR A 1 250 ? 4.695 -0.214 23.984 1 93.06 250 TYR A C 1
ATOM 2037 O O . TYR A 1 250 ? 4.621 -1.187 24.734 1 93.06 250 TYR A O 1
ATOM 2045 N N . LYS A 1 251 ? 3.883 0.785 23.969 1 94.69 251 LYS A N 1
ATOM 2046 C CA . LYS A 1 251 ? 2.779 0.94 24.922 1 94.69 251 LYS A CA 1
ATOM 2047 C C . LYS A 1 251 ? 1.476 1.261 24.188 1 94.69 251 LYS A C 1
ATOM 2049 O O . LYS A 1 251 ? 1.478 1.973 23.188 1 94.69 251 LYS A O 1
ATOM 2054 N N . ASN A 1 252 ? 0.456 0.616 24.688 1 92.31 252 ASN A N 1
ATOM 2055 C CA . ASN A 1 252 ? -0.882 0.835 24.141 1 92.31 252 ASN A CA 1
ATOM 2056 C C . ASN A 1 252 ? -1.679 1.815 25 1 92.31 252 ASN A C 1
ATOM 2058 O O . ASN A 1 252 ? -2.057 1.495 26.125 1 92.31 252 ASN A O 1
ATOM 2062 N N . GLU A 1 253 ? -1.996 2.896 24.5 1 91.38 253 GLU A N 1
ATOM 2063 C CA . GLU A 1 253 ? -2.652 3.965 25.234 1 91.38 253 GLU A CA 1
ATOM 2064 C C . GLU A 1 253 ? -4.074 3.572 25.625 1 91.38 253 GLU A C 1
ATOM 2066 O O . GLU A 1 253 ? -4.691 4.219 26.484 1 91.38 253 GLU A O 1
ATOM 2071 N N . GLN A 1 254 ? -4.52 2.48 25.125 1 88.56 254 GLN A N 1
ATOM 2072 C CA . GLN A 1 254 ? -5.844 2.01 25.516 1 88.56 254 GLN A CA 1
ATOM 2073 C C . GLN A 1 254 ? -5.832 1.442 26.938 1 88.56 254 GLN A C 1
ATOM 2075 O O . GLN A 1 254 ? -6.879 1.346 27.578 1 88.56 254 GLN A O 1
ATOM 2080 N N . TYR A 1 255 ? -4.672 1.076 27.375 1 91.25 255 TYR A N 1
ATOM 2081 C CA . TYR A 1 255 ? -4.543 0.521 28.703 1 91.25 255 TYR A CA 1
ATOM 2082 C C . TYR A 1 255 ? -3.945 1.545 29.672 1 91.25 255 TYR A C 1
ATOM 2084 O O . TYR A 1 255 ? -2.84 2.043 29.453 1 91.25 255 TYR A O 1
ATOM 2092 N N . TYR A 1 256 ? -4.562 1.798 30.797 1 90.5 256 TYR A N 1
ATOM 2093 C CA . TYR A 1 256 ? -4.137 2.799 31.766 1 90.5 256 TYR A CA 1
ATOM 2094 C C . TYR A 1 256 ? -2.748 2.477 32.312 1 90.5 256 TYR A C 1
ATOM 2096 O O . TYR A 1 256 ? -1.955 3.381 32.594 1 90.5 256 TYR A O 1
ATOM 2104 N N . GLN A 1 257 ? -2.535 1.179 32.438 1 91.38 257 GLN A N 1
ATOM 2105 C CA . GLN A 1 257 ? -1.217 0.792 32.906 1 91.38 257 GLN A CA 1
ATOM 2106 C C . GLN A 1 257 ? -0.117 1.274 31.984 1 91.38 257 GLN A C 1
ATOM 2108 O O . GLN A 1 257 ? 0.924 1.759 32.438 1 91.38 257 GLN A O 1
ATOM 2113 N N . ASP A 1 258 ? -0.385 1.175 30.719 1 95.31 258 ASP A N 1
ATOM 2114 C CA . ASP A 1 258 ? 0.586 1.612 29.719 1 95.31 258 ASP A CA 1
ATOM 2115 C C . ASP A 1 258 ? 0.69 3.135 29.688 1 95.31 258 ASP A C 1
ATOM 2117 O O . ASP A 1 258 ? 1.771 3.686 29.469 1 95.31 258 ASP A O 1
ATOM 2121 N N . VAL A 1 259 ? -0.424 3.812 29.922 1 96.62 259 VAL A N 1
ATOM 2122 C CA . VAL A 1 259 ? -0.416 5.273 29.953 1 96.62 259 VAL A CA 1
ATOM 2123 C C . VAL A 1 259 ? 0.425 5.762 31.125 1 96.62 259 VAL A C 1
ATOM 2125 O O . VAL A 1 259 ? 1.169 6.738 31 1 96.62 259 VAL A O 1
ATOM 2128 N N . VAL A 1 260 ? 0.332 5.098 32.25 1 96 260 VAL A N 1
ATOM 2129 C CA . VAL A 1 260 ? 1.138 5.434 33.406 1 96 260 VAL A CA 1
ATOM 2130 C C . VAL A 1 260 ? 2.621 5.316 33.062 1 96 260 VAL A C 1
ATOM 2132 O O . VAL A 1 260 ? 3.424 6.172 33.438 1 96 260 VAL A O 1
ATOM 2135 N N . GLU A 1 261 ? 2.939 4.34 32.312 1 96.12 261 GLU A N 1
ATOM 2136 C CA . GLU A 1 261 ? 4.336 4.141 31.922 1 96.12 261 GLU A CA 1
ATOM 2137 C C . GLU A 1 261 ? 4.797 5.223 30.953 1 96.12 261 GLU A C 1
ATOM 2139 O O . GLU A 1 261 ? 5.961 5.633 30.984 1 96.12 261 GLU A O 1
ATOM 2144 N N . ILE A 1 262 ? 3.928 5.629 30.062 1 97.06 262 ILE A N 1
ATOM 2145 C CA . ILE A 1 262 ? 4.246 6.711 29.141 1 97.06 262 ILE A CA 1
ATOM 2146 C C . ILE A 1 262 ? 4.543 7.988 29.922 1 97.06 262 ILE A C 1
ATOM 2148 O O . ILE A 1 262 ? 5.547 8.664 29.672 1 97.06 262 ILE A O 1
ATOM 2152 N N . LEU A 1 263 ? 3.672 8.312 30.922 1 97 263 LEU A N 1
ATOM 2153 C CA . LEU A 1 263 ? 3.861 9.508 31.75 1 97 263 LEU A CA 1
ATOM 2154 C C . LEU A 1 263 ? 5.117 9.391 32.594 1 97 263 LEU A C 1
ATOM 2156 O O . LEU A 1 263 ? 5.809 10.383 32.844 1 97 263 LEU A O 1
ATOM 2160 N N . ALA A 1 264 ? 5.379 8.156 33.062 1 96.31 264 ALA A N 1
ATOM 2161 C CA . ALA A 1 264 ? 6.613 7.926 33.812 1 96.31 264 ALA A CA 1
ATOM 2162 C C . ALA A 1 264 ? 7.84 8.227 32.969 1 96.31 264 ALA A C 1
ATOM 2164 O O . ALA A 1 264 ? 8.812 8.812 33.438 1 96.31 264 ALA A O 1
ATOM 2165 N N . PHE A 1 265 ? 7.762 7.809 31.781 1 95.62 265 PHE A N 1
ATOM 2166 C CA . PHE A 1 265 ? 8.852 8.102 30.859 1 95.62 265 PHE A CA 1
ATOM 2167 C C . PHE A 1 265 ? 9.031 9.602 30.688 1 95.62 265 PHE A C 1
ATOM 2169 O O . PHE A 1 265 ? 10.156 10.109 30.703 1 95.62 265 PHE A O 1
ATOM 2176 N N . TYR A 1 266 ? 7.922 10.391 30.484 1 96.69 266 TYR A N 1
ATOM 2177 C CA . TYR A 1 266 ? 7.977 11.836 30.344 1 96.69 266 TYR A CA 1
ATOM 2178 C C . TYR A 1 266 ? 8.578 12.484 31.578 1 96.69 266 TYR A C 1
ATOM 2180 O O . TYR A 1 266 ? 9.438 13.367 31.484 1 96.69 266 TYR A O 1
ATOM 2188 N N . GLU A 1 267 ? 8.109 12.039 32.688 1 95.94 267 GLU A N 1
ATOM 2189 C CA . GLU A 1 267 ? 8.562 12.609 33.969 1 95.94 267 GLU A CA 1
ATOM 2190 C C . GLU A 1 267 ? 10.062 12.383 34.156 1 95.94 267 GLU A C 1
ATOM 2192 O O . GLU A 1 267 ? 10.781 13.289 34.562 1 95.94 267 GLU A O 1
ATOM 2197 N N . GLU A 1 268 ? 10.461 11.156 33.844 1 94.75 268 GLU A N 1
ATOM 2198 C CA . GLU A 1 268 ? 11.883 10.836 33.938 1 94.75 268 GLU A CA 1
ATOM 2199 C C . GLU A 1 268 ? 12.711 11.719 33.031 1 94.75 268 GLU A C 1
ATOM 2201 O O . GLU A 1 268 ? 13.797 12.172 33.406 1 94.75 268 GLU A O 1
ATOM 2206 N N . LEU A 1 269 ? 12.211 11.883 31.875 1 94.06 269 LEU A N 1
ATOM 2207 C CA . LEU A 1 269 ? 12.891 12.727 30.891 1 94.06 269 LEU A CA 1
ATOM 2208 C C . LEU A 1 269 ? 13.031 14.156 31.422 1 94.06 269 LEU A C 1
ATOM 2210 O O . LEU A 1 269 ? 14.102 14.758 31.312 1 94.06 269 LEU A O 1
ATOM 2214 N N . ILE A 1 270 ? 12 14.719 32 1 94.81 270 ILE A N 1
ATOM 2215 C CA . ILE A 1 270 ? 11.969 16.094 32.469 1 94.81 270 ILE A CA 1
ATOM 2216 C C . ILE A 1 270 ? 12.906 16.234 33.688 1 94.81 270 ILE A C 1
ATOM 2218 O O . ILE A 1 270 ? 13.641 17.219 33.781 1 94.81 270 ILE A O 1
ATOM 2222 N N . VAL A 1 271 ? 12.891 15.273 34.531 1 93 271 VAL A N 1
ATOM 2223 C CA . VAL A 1 271 ? 13.758 15.289 35.719 1 93 271 VAL A CA 1
ATOM 2224 C C . VAL A 1 271 ? 15.227 15.242 35.25 1 93 271 VAL A C 1
ATOM 2226 O O . VAL A 1 271 ? 16.062 15.992 35.781 1 93 271 VAL A O 1
ATOM 2229 N N . ASP A 1 272 ? 15.484 14.414 34.312 1 92.5 272 ASP A N 1
ATOM 2230 C CA . ASP A 1 272 ? 16.844 14.297 33.781 1 92.5 272 ASP A CA 1
ATOM 2231 C C . ASP A 1 272 ? 17.312 15.617 33.188 1 92.5 272 ASP A C 1
ATOM 2233 O O . ASP A 1 272 ? 18.453 16.031 33.406 1 92.5 272 ASP A O 1
ATOM 2237 N N . ILE A 1 273 ? 16.438 16.219 32.469 1 93.75 273 ILE A N 1
ATOM 2238 C CA . ILE A 1 273 ? 16.766 17.5 31.844 1 93.75 273 ILE A CA 1
ATOM 2239 C C . ILE A 1 273 ? 17 18.547 32.938 1 93.75 273 ILE A C 1
ATOM 2241 O O . ILE A 1 273 ? 17.938 19.344 32.844 1 93.75 273 ILE A O 1
ATOM 2245 N N . GLY A 1 274 ? 16.125 18.609 33.938 1 91.31 274 GLY A N 1
ATOM 2246 C CA . GLY A 1 274 ? 16.266 19.547 35.031 1 91.31 274 GLY A CA 1
ATOM 2247 C C . GLY A 1 274 ? 17.578 19.391 35.781 1 91.31 274 GLY A C 1
ATOM 2248 O O . GLY A 1 274 ? 18.219 20.391 36.125 1 91.31 274 GLY A O 1
ATOM 2249 N N . GLN A 1 275 ? 17.969 18.203 35.969 1 91.38 275 GLN A N 1
ATOM 2250 C CA . GLN A 1 275 ? 19.219 17.922 36.688 1 91.38 275 GLN A CA 1
ATOM 2251 C C . GLN A 1 275 ? 20.422 18.391 35.875 1 91.38 275 GLN A C 1
ATOM 2253 O O . GLN A 1 275 ? 21.359 18.984 36.406 1 91.38 275 GLN A O 1
ATOM 2258 N N . LYS A 1 276 ? 20.359 18.203 34.656 1 91.75 276 LYS A N 1
ATOM 2259 C CA . LYS A 1 276 ? 21.484 18.547 33.781 1 91.75 276 LYS A CA 1
ATOM 2260 C C . LYS A 1 276 ? 21.594 20.062 33.562 1 91.75 276 LYS A C 1
ATOM 2262 O O . LYS A 1 276 ? 22.672 20.578 33.344 1 91.75 276 LYS A O 1
ATOM 2267 N N . THR A 1 277 ? 20.484 20.672 33.531 1 93.12 277 THR A N 1
ATOM 2268 C CA . THR A 1 277 ? 20.484 22.109 33.281 1 93.12 277 THR A CA 1
ATOM 2269 C C . THR A 1 277 ? 20.5 22.906 34.562 1 93.12 277 THR A C 1
ATOM 2271 O O . THR A 1 277 ? 20.688 24.109 34.562 1 93.12 277 THR A O 1
ATOM 2274 N N . GLY A 1 278 ? 20.344 22.344 35.688 1 87.5 278 GLY A N 1
ATOM 2275 C CA . GLY A 1 278 ? 20.297 23.031 36.969 1 87.5 278 GLY A CA 1
ATOM 2276 C C . GLY A 1 278 ? 18.969 23.734 37.219 1 87.5 278 GLY A C 1
ATOM 2277 O O . GLY A 1 278 ? 18.906 24.656 38.031 1 87.5 278 GLY A O 1
ATOM 2278 N N . THR A 1 279 ? 18.031 23.375 36.438 1 84.56 279 THR A N 1
ATOM 2279 C CA . THR A 1 279 ? 16.703 23.969 36.625 1 84.56 279 THR A CA 1
ATOM 2280 C C . THR A 1 279 ? 15.977 23.297 37.781 1 84.56 279 THR A C 1
ATOM 2282 O O . THR A 1 279 ? 16.016 22.078 37.938 1 84.56 279 THR A O 1
ATOM 2285 N N . ASN A 1 280 ? 15.391 24.172 38.594 1 79.75 280 ASN A N 1
ATOM 2286 C CA . ASN A 1 280 ? 14.648 23.641 39.719 1 79.75 280 ASN A CA 1
ATOM 2287 C C . ASN A 1 280 ? 13.477 22.766 39.281 1 79.75 280 ASN A C 1
ATOM 2289 O O . ASN A 1 280 ? 12.602 23.219 38.531 1 79.75 280 ASN A O 1
ATOM 2293 N N . GLU A 1 281 ? 13.516 21.609 39.75 1 77 281 GLU A N 1
ATOM 2294 C CA . GLU A 1 281 ? 12.516 20.609 39.375 1 77 281 GLU A CA 1
ATOM 2295 C C . GLU A 1 281 ? 11.102 21.078 39.719 1 77 281 GLU A C 1
ATOM 2297 O O . GLU A 1 281 ? 10.156 20.797 39 1 77 281 GLU A O 1
ATOM 2302 N N . SER A 1 282 ? 11.016 21.75 40.781 1 75.75 282 SER A N 1
ATOM 2303 C CA . SER A 1 282 ? 9.711 22.172 41.25 1 75.75 282 SER A CA 1
ATOM 2304 C C . SER A 1 282 ? 9.109 23.266 40.375 1 75.75 282 SER A C 1
ATOM 2306 O O . SER A 1 282 ? 7.902 23.5 40.406 1 75.75 282 SER A O 1
ATOM 2308 N N . GLU A 1 283 ? 9.891 23.781 39.531 1 77.56 283 GLU A N 1
ATOM 2309 C CA . GLU A 1 283 ? 9.406 24.891 38.719 1 77.56 283 GLU A CA 1
ATOM 2310 C C . GLU A 1 283 ? 9.422 24.531 37.219 1 77.56 283 GLU A C 1
ATOM 2312 O O . GLU A 1 283 ? 9.07 25.344 36.375 1 77.56 283 GLU A O 1
ATOM 2317 N N . PHE A 1 284 ? 9.719 23.312 37 1 86.56 284 PHE A N 1
ATOM 2318 C CA . PHE A 1 284 ? 9.875 22.906 35.594 1 86.56 284 PHE A CA 1
ATOM 2319 C C . PHE A 1 284 ? 8.641 22.172 35.125 1 86.56 284 PHE A C 1
ATOM 2321 O O . PHE A 1 284 ? 8.609 20.938 35.094 1 86.56 284 PHE A O 1
ATOM 2328 N N . PHE A 1 285 ? 7.629 22.922 34.656 1 90 285 PHE A N 1
ATOM 2329 C CA . PHE A 1 285 ? 6.383 22.344 34.188 1 90 285 PHE A CA 1
ATOM 2330 C C . PHE A 1 285 ? 6.391 22.234 32.656 1 90 285 PHE A C 1
ATOM 2332 O O . PHE A 1 285 ? 6.832 23.156 31.969 1 90 285 PHE A O 1
ATOM 2339 N N . VAL A 1 286 ? 5.953 21.078 32.219 1 94.88 286 VAL A N 1
ATOM 2340 C CA . VAL A 1 286 ? 5.922 20.859 30.766 1 94.88 286 VAL A CA 1
ATOM 2341 C C . VAL A 1 286 ? 4.492 20.562 30.312 1 94.88 286 VAL A C 1
ATOM 2343 O O . VAL A 1 286 ? 3.842 19.656 30.844 1 94.88 286 VAL A O 1
ATOM 2346 N N . HIS A 1 287 ? 4.066 21.391 29.359 1 94.94 287 HIS A N 1
ATOM 2347 C CA . HIS A 1 287 ? 2.764 21.203 28.734 1 94.94 287 HIS A CA 1
ATOM 2348 C C . HIS A 1 287 ? 2.732 19.922 27.891 1 94.94 287 HIS A C 1
ATOM 2350 O O . HIS A 1 287 ? 3.633 19.688 27.094 1 94.94 287 HIS A O 1
ATOM 2356 N N . ILE A 1 288 ? 1.71 19.062 28.141 1 96.56 288 ILE A N 1
ATOM 2357 C CA . ILE A 1 288 ? 1.6 17.828 27.359 1 96.56 288 ILE A CA 1
ATOM 2358 C C . ILE A 1 288 ? 0.22 17.75 26.703 1 96.56 288 ILE A C 1
ATOM 2360 O O . ILE A 1 288 ? -0.715 18.438 27.141 1 96.56 288 ILE A O 1
ATOM 2364 N N . GLY A 1 289 ? 0.125 17.047 25.625 1 95.06 289 GLY A N 1
ATOM 2365 C CA . GLY A 1 289 ? -1.168 16.938 24.969 1 95.06 289 GLY A CA 1
ATOM 2366 C C . GLY A 1 289 ? -1.229 15.828 23.938 1 95.06 289 GLY A C 1
ATOM 2367 O O . GLY A 1 289 ? -0.246 15.117 23.719 1 95.06 289 GLY A O 1
ATOM 2368 N N . GLY A 1 290 ? -2.365 15.609 23.344 1 94.31 290 GLY A N 1
ATOM 2369 C CA . GLY A 1 290 ? -2.732 14.648 22.328 1 94.31 290 GLY A CA 1
ATOM 2370 C C . GLY A 1 290 ? -4.184 14.758 21.891 1 94.31 290 GLY A C 1
ATOM 2371 O O . GLY A 1 290 ? -4.852 15.75 22.203 1 94.31 290 GLY A O 1
ATOM 2372 N N . ASP A 1 291 ? -4.617 13.805 21.203 1 92.5 291 ASP A N 1
ATOM 2373 C CA . ASP A 1 291 ? -6.027 13.859 20.828 1 92.5 291 ASP A CA 1
ATOM 2374 C C . ASP A 1 291 ? -6.922 13.773 22.062 1 92.5 291 ASP A C 1
ATOM 2376 O O . ASP A 1 291 ? -6.434 13.703 23.188 1 92.5 291 ASP A O 1
ATOM 2380 N N . GLN A 1 292 ? -8.141 13.891 21.859 1 93.12 292 GLN A N 1
ATOM 2381 C CA . GLN A 1 292 ? -9.078 13.977 22.969 1 93.12 292 GLN A CA 1
ATOM 2382 C C . GLN A 1 292 ? -8.984 12.742 23.859 1 93.12 292 GLN A C 1
ATOM 2384 O O . GLN A 1 292 ? -9 12.852 25.094 1 93.12 292 GLN A O 1
ATOM 2389 N N . LEU A 1 293 ? -8.898 11.562 23.312 1 92 293 LEU A N 1
ATOM 2390 C CA . LEU A 1 293 ? -8.805 10.336 24.109 1 92 293 LEU A CA 1
ATOM 2391 C C . LEU A 1 293 ? -7.484 10.281 24.859 1 92 293 LEU A C 1
ATOM 2393 O O . LEU A 1 293 ? -7.449 9.852 26.016 1 92 293 LEU A O 1
ATOM 2397 N N . THR A 1 294 ? -6.434 10.633 24.219 1 94 294 THR A N 1
ATOM 2398 C CA . THR A 1 294 ? -5.125 10.68 24.859 1 94 294 THR A CA 1
ATOM 2399 C C . THR A 1 294 ? -5.133 11.641 26.047 1 94 294 THR A C 1
ATOM 2401 O O . THR A 1 294 ? -4.605 11.32 27.109 1 94 294 THR A O 1
ATOM 2404 N N . ARG A 1 295 ? -5.691 12.797 25.844 1 93.69 295 ARG A N 1
ATOM 2405 C CA . ARG A 1 295 ? -5.781 13.781 26.922 1 93.69 295 ARG A CA 1
ATOM 2406 C C . ARG A 1 295 ? -6.531 13.219 28.125 1 93.69 295 ARG A C 1
ATOM 2408 O O . ARG A 1 295 ? -6.082 13.352 29.266 1 93.69 295 ARG A O 1
ATOM 2415 N N . GLU A 1 296 ? -7.645 12.555 27.891 1 92.5 296 GLU A N 1
ATOM 2416 C CA . GLU A 1 296 ? -8.445 11.961 28.969 1 92.5 296 GLU A CA 1
ATOM 2417 C C . GLU A 1 296 ? -7.664 10.883 29.703 1 92.5 296 GLU A C 1
ATOM 2419 O O . GLU A 1 296 ? -7.711 10.805 30.938 1 92.5 296 GLU A O 1
ATOM 2424 N N . ARG A 1 297 ? -6.977 10.141 28.969 1 94.44 297 ARG A N 1
ATOM 2425 C CA . ARG A 1 297 ? -6.223 9.039 29.562 1 94.44 297 ARG A CA 1
ATOM 2426 C C . ARG A 1 297 ? -5.023 9.555 30.344 1 94.44 297 ARG A C 1
ATOM 2428 O O . ARG A 1 297 ? -4.672 8.992 31.391 1 94.44 297 ARG A O 1
ATOM 2435 N N . PHE A 1 298 ? -4.379 10.617 29.859 1 94.75 298 PHE A N 1
ATOM 2436 C CA . PHE A 1 298 ? -3.291 11.242 30.594 1 94.75 298 PHE A CA 1
ATOM 2437 C C . PHE A 1 298 ? -3.785 11.773 31.938 1 94.75 298 PHE A C 1
ATOM 2439 O O . PHE A 1 298 ? -3.154 11.539 32.969 1 94.75 298 PHE A O 1
ATOM 2446 N N . SER A 1 299 ? -4.914 12.438 31.875 1 91.56 299 SER A N 1
ATOM 2447 C CA . SER A 1 299 ? -5.484 12.969 33.094 1 91.56 299 SER A CA 1
ATOM 2448 C C . SER A 1 299 ? -5.883 11.852 34.062 1 91.56 299 SER A C 1
ATOM 2450 O O . SER A 1 299 ? -5.699 11.977 35.281 1 91.56 299 SER A O 1
ATOM 2452 N N . GLY A 1 300 ? -6.449 10.852 33.469 1 90.06 300 GLY A N 1
ATOM 2453 C CA . GLY A 1 300 ? -6.828 9.703 34.281 1 90.06 300 GLY A CA 1
ATOM 2454 C C . GLY A 1 300 ? -5.641 9.023 34.938 1 90.06 300 GLY A C 1
ATOM 2455 O O . GLY A 1 300 ? -5.703 8.648 36.094 1 90.06 300 GLY A O 1
ATOM 2456 N N . ALA A 1 301 ? -4.645 8.859 34.219 1 92.31 301 ALA A N 1
ATOM 2457 C CA . ALA A 1 301 ? -3.438 8.234 34.75 1 92.31 301 ALA A CA 1
ATOM 2458 C C . ALA A 1 301 ? -2.816 9.078 35.844 1 92.31 301 ALA A C 1
ATOM 2460 O O . ALA A 1 301 ? -2.324 8.539 36.844 1 92.31 301 ALA A O 1
ATOM 2461 N N . LYS A 1 302 ? -2.779 10.32 35.656 1 90.81 302 LYS A N 1
ATOM 2462 C CA . LYS A 1 302 ? -2.254 11.219 36.688 1 90.81 302 LYS A CA 1
ATOM 2463 C C . LYS A 1 302 ? -3.104 11.164 37.969 1 90.81 302 LYS A C 1
ATOM 2465 O O . LYS A 1 302 ? -2.57 11.156 39.062 1 90.81 302 LYS A O 1
ATOM 2470 N N . ALA A 1 303 ? -4.367 11.148 37.781 1 86.88 303 ALA A N 1
ATOM 2471 C CA . ALA A 1 303 ? -5.281 11.078 38.906 1 86.88 303 ALA A CA 1
ATOM 2472 C C . ALA A 1 303 ? -5.078 9.781 39.688 1 86.88 303 ALA A C 1
ATOM 2474 O O . ALA A 1 303 ? -5.211 9.758 40.938 1 86.88 303 ALA A O 1
ATOM 2475 N N . LEU A 1 304 ? -4.801 8.773 39 1 87.69 304 LEU A N 1
ATOM 2476 C CA . LEU A 1 304 ? -4.594 7.473 39.625 1 87.69 304 LEU A CA 1
ATOM 2477 C C . LEU A 1 304 ? -3.379 7.5 40.531 1 87.69 304 LEU A C 1
ATOM 2479 O O . LEU A 1 304 ? -3.318 6.758 41.531 1 87.69 304 LEU A O 1
ATOM 2483 N N . ARG A 1 305 ? -2.5 8.352 40.25 1 89.88 305 ARG A N 1
ATOM 2484 C CA . ARG A 1 305 ? -1.272 8.438 41.031 1 89.88 305 ARG A CA 1
ATOM 2485 C C . ARG A 1 305 ? -1.286 9.656 41.938 1 89.88 305 ARG A C 1
ATOM 2487 O O . ARG A 1 305 ? -0.253 10.031 42.5 1 89.88 305 ARG A O 1
ATOM 2494 N N . GLY A 1 306 ? -2.365 10.352 42.156 1 86.56 306 GLY A N 1
ATOM 2495 C CA . GLY A 1 306 ? -2.486 11.602 42.875 1 86.56 306 GLY A CA 1
ATOM 2496 C C . GLY A 1 306 ? -2.105 11.469 44.344 1 86.56 306 GLY A C 1
ATOM 2497 O O . GLY A 1 306 ? -1.727 12.453 44.969 1 86.56 306 GLY A O 1
ATOM 2498 N N . HIS A 1 307 ? -2.08 10.281 44.906 1 87.19 307 HIS A N 1
ATOM 2499 C CA . HIS A 1 307 ? -1.865 10.102 46.344 1 87.19 307 HIS A CA 1
ATOM 2500 C C . HIS A 1 307 ? -0.437 9.656 46.625 1 87.19 307 HIS A C 1
ATOM 2502 O O . HIS A 1 307 ? -0.066 9.461 47.812 1 87.19 307 HIS A O 1
ATOM 2508 N N . GLU A 1 308 ? 0.304 9.555 45.625 1 90.19 308 GLU A N 1
ATOM 2509 C CA . GLU A 1 308 ? 1.69 9.148 45.844 1 90.19 308 GLU A CA 1
ATOM 2510 C C . GLU A 1 308 ? 2.477 10.219 46.594 1 90.19 308 GLU A C 1
ATOM 2512 O O . GLU A 1 308 ? 2.182 11.406 46.469 1 90.19 308 GLU A O 1
ATOM 2517 N N . ASP A 1 309 ? 3.432 9.898 47.375 1 88.31 309 ASP A N 1
ATOM 2518 C CA . ASP A 1 309 ? 4.18 10.805 48.219 1 88.31 309 ASP A CA 1
ATOM 2519 C C . ASP A 1 309 ? 5.195 11.617 47.406 1 88.31 309 ASP A C 1
ATOM 2521 O O . ASP A 1 309 ? 5.367 12.812 47.656 1 88.31 309 ASP A O 1
ATOM 2525 N N . GLN A 1 310 ? 5.773 10.93 46.469 1 88.88 310 GLN A N 1
ATOM 2526 C CA . GLN A 1 310 ? 6.824 11.594 45.688 1 88.88 310 GLN A CA 1
ATOM 2527 C C . GLN A 1 310 ? 6.242 12.344 44.5 1 88.88 310 GLN A C 1
ATOM 2529 O O . GLN A 1 310 ? 5.426 11.805 43.75 1 88.88 310 GLN A O 1
ATOM 2534 N N . PRO A 1 311 ? 6.598 13.594 44.375 1 87.5 311 PRO A N 1
ATOM 2535 C CA . PRO A 1 311 ? 6.102 14.398 43.25 1 87.5 311 PRO A CA 1
ATOM 2536 C C . PRO A 1 311 ? 6.344 13.734 41.906 1 87.5 311 PRO A C 1
ATOM 2538 O O . PRO A 1 311 ? 5.5 13.82 41 1 87.5 311 PRO A O 1
ATOM 2541 N N . ARG A 1 312 ? 7.391 13.023 41.781 1 87.31 312 ARG A N 1
ATOM 2542 C CA . ARG A 1 312 ? 7.738 12.359 40.531 1 87.31 312 ARG A CA 1
ATOM 2543 C C . ARG A 1 312 ? 6.719 11.273 40.188 1 87.31 312 ARG A C 1
ATOM 2545 O O . ARG A 1 312 ? 6.395 11.07 39.031 1 87.31 312 ARG A O 1
ATOM 2552 N N . ASN A 1 313 ? 6.258 10.68 41.188 1 90 313 ASN A N 1
ATOM 2553 C CA . ASN A 1 313 ? 5.305 9.594 40.969 1 90 313 ASN A CA 1
ATOM 2554 C C . ASN A 1 313 ? 3.906 10.125 40.656 1 90 313 ASN A C 1
ATOM 2556 O O . ASN A 1 313 ? 3.074 9.414 40.094 1 90 313 ASN A O 1
ATOM 2560 N N . ARG A 1 314 ? 3.719 11.383 41.062 1 92.62 314 ARG A N 1
ATOM 2561 C CA . ARG A 1 314 ? 2.436 12.023 40.812 1 92.62 314 ARG A CA 1
ATOM 2562 C C . ARG A 1 314 ? 2.459 12.758 39.469 1 92.62 314 ARG A C 1
ATOM 2564 O O . ARG A 1 314 ? 1.449 13.328 39.031 1 92.62 314 ARG A O 1
ATOM 2571 N N . PHE A 1 315 ? 3.553 12.711 38.781 1 93.56 315 PHE A N 1
ATOM 2572 C CA . PHE A 1 315 ? 3.74 13.367 37.469 1 93.56 315 PHE A CA 1
ATOM 2573 C C . PHE A 1 315 ? 3.484 14.867 37.594 1 93.56 315 PHE A C 1
ATOM 2575 O O . PHE A 1 315 ? 2.764 15.438 36.75 1 93.56 315 PHE A O 1
ATOM 2582 N N . GLU A 1 316 ? 3.988 15.477 38.562 1 90.69 316 GLU A N 1
ATOM 2583 C CA . GLU A 1 316 ? 3.689 16.859 38.906 1 90.69 316 GLU A CA 1
ATOM 2584 C C . GLU A 1 316 ? 4.234 17.812 37.844 1 90.69 316 GLU A C 1
ATOM 2586 O O . GLU A 1 316 ? 3.688 18.906 37.656 1 90.69 316 GLU A O 1
ATOM 2591 N N . ASN A 1 317 ? 5.27 17.406 37.188 1 93.06 317 ASN A N 1
ATOM 2592 C CA . ASN A 1 317 ? 5.895 18.297 36.219 1 93.06 317 ASN A CA 1
ATOM 2593 C C . ASN A 1 317 ? 5.141 18.281 34.875 1 93.06 317 ASN A C 1
ATOM 2595 O O . ASN A 1 317 ? 5.383 19.125 34 1 93.06 317 ASN A O 1
ATOM 2599 N N . LEU A 1 318 ? 4.207 17.359 34.781 1 94.5 318 LEU A N 1
ATOM 2600 C CA . LEU A 1 318 ? 3.473 17.219 33.531 1 94.5 318 LEU A CA 1
ATOM 2601 C C . LEU A 1 318 ? 2.133 17.938 33.594 1 94.5 318 LEU A C 1
ATOM 2603 O O . LEU A 1 318 ? 1.095 17.312 33.812 1 94.5 318 LEU A O 1
ATOM 2607 N N . SER A 1 319 ? 2.143 19.172 33.375 1 90.56 319 SER A N 1
ATOM 2608 C CA . SER A 1 319 ? 0.969 20.047 33.438 1 90.56 319 SER A CA 1
ATOM 2609 C C . SER A 1 319 ? 1.192 21.344 32.688 1 90.56 319 SER A C 1
ATOM 2611 O O . SER A 1 319 ? 2.312 21.859 32.625 1 90.56 319 SER A O 1
ATOM 2613 N N . PRO A 1 320 ? 0.217 21.828 32.062 1 92.44 320 PRO A N 1
ATOM 2614 C CA . PRO A 1 320 ? -1.157 21.359 31.891 1 92.44 320 PRO A CA 1
ATOM 2615 C C . PRO A 1 320 ? -1.283 20.281 30.812 1 92.44 320 PRO A C 1
ATOM 2617 O O . PRO A 1 320 ? -0.326 20.031 30.078 1 92.44 320 PRO A O 1
ATOM 2620 N N . ILE A 1 321 ? -2.48 19.656 30.797 1 94.06 321 ILE A N 1
ATOM 2621 C CA . ILE A 1 321 ? -2.805 18.672 29.781 1 94.06 321 ILE A CA 1
ATOM 2622 C C . ILE A 1 321 ? -3.939 19.188 28.906 1 94.06 321 ILE A C 1
ATOM 2624 O O . ILE A 1 321 ? -5.016 19.531 29.406 1 94.06 321 ILE A O 1
ATOM 2628 N N . THR A 1 322 ? -3.693 19.266 27.609 1 93.81 322 THR A N 1
ATOM 2629 C CA . THR A 1 322 ? -4.703 19.844 26.734 1 93.81 322 THR A CA 1
ATOM 2630 C C . THR A 1 322 ? -4.957 18.953 25.531 1 93.81 322 THR A C 1
ATOM 2632 O O . THR A 1 322 ? -4.105 18.141 25.156 1 93.81 322 THR A O 1
ATOM 2635 N N . PHE A 1 323 ? -6.168 19.109 24.922 1 93.62 323 PHE A N 1
ATOM 2636 C CA . PHE A 1 323 ? -6.445 18.469 23.656 1 93.62 323 PHE A CA 1
ATOM 2637 C C . PHE A 1 323 ? -5.852 19.266 22.5 1 93.62 323 PHE A C 1
ATOM 2639 O O . PHE A 1 323 ? -5.324 20.359 22.703 1 93.62 323 PHE A O 1
ATOM 2646 N N . GLU A 1 324 ? -5.941 18.734 21.297 1 95.81 324 GLU A N 1
ATOM 2647 C CA . GLU A 1 324 ? -5.25 19.312 20.156 1 95.81 324 GLU A CA 1
ATOM 2648 C C . GLU A 1 324 ? -6.246 19.859 19.125 1 95.81 324 GLU A C 1
ATOM 2650 O O . GLU A 1 324 ? -7.402 19.438 19.094 1 95.81 324 GLU A O 1
ATOM 2655 N N . LEU A 1 325 ? -5.777 20.703 18.25 1 96.94 325 LEU A N 1
ATOM 2656 C CA . LEU A 1 325 ? -6.656 21.531 17.438 1 96.94 325 LEU A CA 1
ATOM 2657 C C . LEU A 1 325 ? -6.953 20.859 16.109 1 96.94 325 LEU A C 1
ATOM 2659 O O . LEU A 1 325 ? -8.016 21.078 15.516 1 96.94 325 LEU A O 1
ATOM 2663 N N . PHE A 1 326 ? -6.082 20.094 15.547 1 96.88 326 PHE A N 1
ATOM 2664 C CA . PHE A 1 326 ? -6.355 19.438 14.281 1 96.88 326 PHE A CA 1
ATOM 2665 C C . PHE A 1 326 ? -7.547 18.484 14.406 1 96.88 326 PHE A C 1
ATOM 2667 O O . PHE A 1 326 ? -8.461 18.516 13.578 1 96.88 326 PHE A O 1
ATOM 2674 N N . HIS A 1 327 ? -7.543 17.703 15.43 1 95.44 327 HIS A N 1
ATOM 2675 C CA . HIS A 1 327 ? -8.648 16.781 15.664 1 95.44 327 HIS A CA 1
ATOM 2676 C C . HIS A 1 327 ? -9.938 17.531 15.992 1 95.44 327 HIS A C 1
ATOM 2678 O O . HIS A 1 327 ? -11.023 17.078 15.633 1 95.44 327 HIS A O 1
ATOM 2684 N N . MET A 1 328 ? -9.797 18.641 16.656 1 95.75 328 MET A N 1
ATOM 2685 C CA . MET A 1 328 ? -10.984 19.453 16.906 1 95.75 328 MET A CA 1
ATOM 2686 C C . MET A 1 328 ? -11.594 19.938 15.586 1 95.75 328 MET A C 1
ATOM 2688 O O . MET A 1 328 ? -12.805 19.828 15.383 1 95.75 328 MET A O 1
ATOM 2692 N N . ASN A 1 329 ? -10.711 20.438 14.719 1 96.19 329 ASN A N 1
ATOM 2693 C CA . ASN A 1 329 ? -11.18 20.891 13.414 1 96.19 329 ASN A CA 1
ATOM 2694 C C . ASN A 1 329 ? -11.82 19.766 12.617 1 96.19 329 ASN A C 1
ATOM 2696 O O . ASN A 1 329 ? -12.812 19.969 11.922 1 96.19 329 ASN A O 1
ATOM 2700 N N . MET A 1 330 ? -11.203 18.656 12.711 1 96.12 330 MET A N 1
ATOM 2701 C CA . MET A 1 330 ? -11.75 17.484 12.031 1 96.12 330 MET A CA 1
ATOM 2702 C C . MET A 1 330 ? -13.148 17.156 12.539 1 96.12 330 MET A C 1
ATOM 2704 O O . MET A 1 330 ? -14.055 16.875 11.742 1 96.12 330 MET A O 1
ATOM 2708 N N . ASN A 1 331 ? -13.32 17.203 13.812 1 94.69 331 ASN A N 1
ATOM 2709 C CA . ASN A 1 331 ? -14.625 16.906 14.398 1 94.69 331 ASN A CA 1
ATOM 2710 C C . ASN A 1 331 ? -15.641 18.016 14.109 1 94.69 331 ASN A C 1
ATOM 2712 O O . ASN A 1 331 ? -16.844 17.75 14 1 94.69 331 ASN A O 1
ATOM 2716 N N . PHE A 1 332 ? -15.133 19.234 13.992 1 96.19 332 PHE A N 1
ATOM 2717 C CA . PHE A 1 332 ? -16.016 20.312 13.57 1 96.19 332 PHE A CA 1
ATOM 2718 C C . PHE A 1 332 ? -16.578 20.047 12.18 1 96.19 332 PHE A C 1
ATOM 2720 O O . PHE A 1 332 ? -17.781 20.172 11.961 1 96.19 332 PHE A O 1
ATOM 2727 N N . LEU A 1 333 ? -15.727 19.688 11.289 1 97.06 333 LEU A N 1
ATOM 2728 C CA . LEU A 1 333 ? -16.172 19.375 9.938 1 97.06 333 LEU A CA 1
ATOM 2729 C C . LEU A 1 333 ? -17.125 18.188 9.938 1 97.06 333 LEU A C 1
ATOM 2731 O O . LEU A 1 333 ? -18.094 18.156 9.164 1 97.06 333 LEU A O 1
ATOM 2735 N N . LYS A 1 334 ? -16.828 17.25 10.766 1 95.25 334 LYS A N 1
ATOM 2736 C CA . LYS A 1 334 ? -17.719 16.094 10.914 1 95.25 334 LYS A CA 1
ATOM 2737 C C . LYS A 1 334 ? -19.109 16.531 11.344 1 95.25 334 LYS A C 1
ATOM 2739 O O . LYS A 1 334 ? -20.109 16.016 10.844 1 95.25 334 LYS A O 1
ATOM 2744 N N . MET A 1 335 ? -19.172 17.422 12.281 1 93.94 335 MET A N 1
ATOM 2745 C CA . MET A 1 335 ? -20.453 17.953 12.727 1 93.94 335 MET A CA 1
ATOM 2746 C C . MET A 1 335 ? -21.172 18.656 11.586 1 93.94 335 MET A C 1
ATOM 2748 O O . MET A 1 335 ? -22.391 18.5 11.43 1 93.94 335 MET A O 1
ATOM 2752 N N . ALA A 1 336 ? -20.438 19.391 10.797 1 95.56 336 ALA A N 1
ATOM 2753 C CA . ALA A 1 336 ? -21.031 20.078 9.648 1 95.56 336 ALA A CA 1
ATOM 2754 C C . ALA A 1 336 ? -21.625 19.078 8.672 1 95.56 336 ALA A C 1
ATOM 2756 O O . ALA A 1 336 ? -22.75 19.266 8.188 1 95.56 336 ALA A O 1
ATOM 2757 N N . PHE A 1 337 ? -20.906 18.031 8.406 1 96.12 337 PHE A N 1
ATOM 2758 C CA . PHE A 1 337 ? -21.391 17.016 7.48 1 96.12 337 PHE A CA 1
ATOM 2759 C C . PHE A 1 337 ? -22.609 16.297 8.055 1 96.12 337 PHE A C 1
ATOM 2761 O O . PHE A 1 337 ? -23.547 15.992 7.324 1 96.12 337 PHE A O 1
ATOM 2768 N N . LYS A 1 338 ? -22.578 16 9.297 1 93.06 338 LYS A N 1
ATOM 2769 C CA . LYS A 1 338 ? -23.703 15.336 9.93 1 93.06 338 LYS A CA 1
ATOM 2770 C C . LYS A 1 338 ? -24.984 16.172 9.812 1 93.06 338 LYS A C 1
ATOM 2772 O O . LYS A 1 338 ? -26.078 15.625 9.703 1 93.06 338 LYS A O 1
ATOM 2777 N N . THR A 1 339 ? -24.797 17.469 9.797 1 93.25 339 THR A N 1
ATOM 2778 C CA . THR A 1 339 ? -25.906 18.406 9.758 1 93.25 339 THR A CA 1
ATOM 2779 C C . THR A 1 339 ? -26.375 18.625 8.32 1 93.25 339 THR A C 1
ATOM 2781 O O . THR A 1 339 ? -27.578 18.766 8.062 1 93.25 339 THR A O 1
ATOM 2784 N N . LEU A 1 340 ? -25.438 18.594 7.363 1 96.38 340 LEU A N 1
ATOM 2785 C CA . LEU A 1 340 ? -25.75 19.141 6.051 1 96.38 340 LEU A CA 1
ATOM 2786 C C . LEU A 1 340 ? -25.656 18.078 4.969 1 96.38 340 LEU A C 1
ATOM 2788 O O . LEU A 1 340 ? -26.078 18.297 3.83 1 96.38 340 LEU A O 1
ATOM 2792 N N . TYR A 1 341 ? -25.109 16.938 5.316 1 95.5 341 TYR A N 1
ATOM 2793 C CA . TYR A 1 341 ? -24.828 15.891 4.336 1 95.5 341 TYR A CA 1
ATOM 2794 C C . TYR A 1 341 ? -25.703 14.672 4.562 1 95.5 341 TYR A C 1
ATOM 2796 O O . TYR A 1 341 ? -25.625 14.023 5.609 1 95.5 341 TYR A O 1
ATOM 2804 N N . ASN A 1 342 ? -26.625 14.445 3.701 1 93.69 342 ASN A N 1
ATOM 2805 C CA . ASN A 1 342 ? -27.5 13.281 3.701 1 93.69 342 ASN A CA 1
ATOM 2806 C C . ASN A 1 342 ? -27.438 12.531 2.371 1 93.69 342 ASN A C 1
ATOM 2808 O O . ASN A 1 342 ? -27.812 13.078 1.331 1 93.69 342 ASN A O 1
ATOM 2812 N N . THR A 1 343 ? -27.094 11.289 2.445 1 91.38 343 THR A N 1
ATOM 2813 C CA . THR A 1 343 ? -26.828 10.492 1.251 1 91.38 343 THR A CA 1
ATOM 2814 C C . THR A 1 343 ? -28.094 10.32 0.423 1 91.38 343 THR A C 1
ATOM 2816 O O . THR A 1 343 ? -28.031 10.016 -0.771 1 91.38 343 THR A O 1
ATOM 2819 N N . GLU A 1 344 ? -29.234 10.531 0.948 1 91.56 344 GLU A N 1
ATOM 2820 C CA . GLU A 1 344 ? -30.516 10.344 0.254 1 91.56 344 GLU A CA 1
ATOM 2821 C C . GLU A 1 344 ? -30.953 11.641 -0.419 1 91.56 344 GLU A C 1
ATOM 2823 O O . GLU A 1 344 ? -31.938 11.648 -1.17 1 91.56 344 GLU A O 1
ATOM 2828 N N . SER A 1 345 ? -30.234 12.758 -0.211 1 92.94 345 SER A N 1
ATOM 2829 C CA . SER A 1 345 ? -30.672 14.055 -0.711 1 92.94 345 SER A CA 1
ATOM 2830 C C . SER A 1 345 ? -30.047 14.359 -2.074 1 92.94 345 SER A C 1
ATOM 2832 O O . SER A 1 345 ? -29.719 15.508 -2.367 1 92.94 345 SER A O 1
ATOM 2834 N N . VAL A 1 346 ? -29.828 13.391 -2.881 1 91.25 346 VAL A N 1
ATOM 2835 C CA . VAL A 1 346 ? -29.156 13.539 -4.172 1 91.25 346 VAL A CA 1
ATOM 2836 C C . VAL A 1 346 ? -30.031 14.367 -5.109 1 91.25 346 VAL A C 1
ATOM 2838 O O . VAL A 1 346 ? -29.516 15.094 -5.965 1 91.25 346 VAL A O 1
ATOM 2841 N N . ALA A 1 347 ? -31.297 14.359 -4.918 1 91 347 ALA A N 1
ATOM 2842 C CA . ALA A 1 347 ? -32.219 15.047 -5.801 1 91 347 ALA A CA 1
ATOM 2843 C C . ALA A 1 347 ? -32.469 16.484 -5.336 1 91 347 ALA A C 1
ATOM 2845 O O . ALA A 1 347 ? -33.031 17.297 -6.066 1 91 347 ALA A O 1
ATOM 2846 N N . ASN A 1 348 ? -32.031 16.891 -4.16 1 93.06 348 ASN A N 1
ATOM 2847 C CA . ASN A 1 348 ? -32.219 18.234 -3.615 1 93.06 348 ASN A CA 1
ATOM 2848 C C . ASN A 1 348 ? -31.109 19.188 -4.07 1 93.06 348 ASN A C 1
ATOM 2850 O O . ASN A 1 348 ? -30.047 19.266 -3.447 1 93.06 348 ASN A O 1
ATOM 2854 N N . GLU A 1 349 ? -31.406 19.984 -4.984 1 94.56 349 GLU A N 1
ATOM 2855 C CA . GLU A 1 349 ? -30.422 20.875 -5.598 1 94.56 349 GLU A CA 1
ATOM 2856 C C . GLU A 1 349 ? -29.844 21.844 -4.574 1 94.56 349 GLU A C 1
ATOM 2858 O O . GLU A 1 349 ? -30.578 22.391 -3.744 1 94.56 349 GLU A O 1
ATOM 2863 N N . GLY A 1 350 ? -28.562 21.938 -4.574 1 95.94 350 GLY A N 1
ATOM 2864 C CA . GLY A 1 350 ? -27.891 22.906 -3.707 1 95.94 350 GLY A CA 1
ATOM 2865 C C . GLY A 1 350 ? -27.375 22.297 -2.42 1 95.94 350 GLY A C 1
ATOM 2866 O O . GLY A 1 350 ? -26.688 22.953 -1.645 1 95.94 350 GLY A O 1
ATOM 2867 N N . THR A 1 351 ? -27.781 21.062 -2.203 1 97.12 351 THR A N 1
ATOM 2868 C CA . THR A 1 351 ? -27.281 20.391 -1.007 1 97.12 351 THR A CA 1
ATOM 2869 C C . THR A 1 351 ? -25.891 19.812 -1.246 1 97.12 351 THR A C 1
ATOM 2871 O O . THR A 1 351 ? -25.453 19.688 -2.393 1 97.12 351 THR A O 1
ATOM 2874 N N . LEU A 1 352 ? -25.203 19.438 -0.223 1 97.38 352 LEU A N 1
ATOM 2875 C CA . LEU A 1 352 ? -23.812 18.984 -0.307 1 97.38 352 LEU A CA 1
ATOM 2876 C C . LEU A 1 352 ? -23.688 17.766 -1.207 1 97.38 352 LEU A C 1
ATOM 2878 O O . LEU A 1 352 ? -22.828 17.719 -2.088 1 97.38 352 LEU A O 1
ATOM 2882 N N . ILE A 1 353 ? -24.547 16.766 -0.978 1 96.5 353 ILE A N 1
ATOM 2883 C CA . ILE A 1 353 ? -24.422 15.523 -1.722 1 96.5 353 ILE A CA 1
ATOM 2884 C C . ILE A 1 353 ? -24.75 15.758 -3.191 1 96.5 353 ILE A C 1
ATOM 2886 O O . ILE A 1 353 ? -24.141 15.156 -4.078 1 96.5 353 ILE A O 1
ATOM 2890 N N . GLN A 1 354 ? -25.797 16.516 -3.414 1 96.69 354 GLN A N 1
ATOM 2891 C CA . GLN A 1 354 ? -26.172 16.812 -4.793 1 96.69 354 GLN A CA 1
ATOM 2892 C C . GLN A 1 354 ? -25.047 17.547 -5.52 1 96.69 354 GLN A C 1
ATOM 2894 O O . GLN A 1 354 ? -24.734 17.234 -6.672 1 96.69 354 GLN A O 1
ATOM 2899 N N . LEU A 1 355 ? -24.438 18.484 -4.898 1 97.56 355 LEU A N 1
ATOM 2900 C CA . LEU A 1 355 ? -23.344 19.25 -5.488 1 97.56 355 LEU A CA 1
ATOM 2901 C C . LEU A 1 355 ? -22.125 18.344 -5.715 1 97.56 355 LEU A C 1
ATOM 2903 O O . LEU A 1 355 ? -21.438 18.469 -6.73 1 97.56 355 LEU A O 1
ATOM 2907 N N . GLN A 1 356 ? -21.812 17.516 -4.699 1 96.5 356 GLN A N 1
ATOM 2908 C CA . GLN A 1 356 ? -20.719 16.547 -4.824 1 96.5 356 GLN A CA 1
ATOM 2909 C C . GLN A 1 356 ? -20.875 15.695 -6.078 1 96.5 356 GLN A C 1
ATOM 2911 O O . GLN A 1 356 ? -19.922 15.508 -6.832 1 96.5 356 GLN A O 1
ATOM 2916 N N . ASN A 1 357 ? -22.094 15.227 -6.285 1 95.06 357 ASN A N 1
ATOM 2917 C CA . ASN A 1 357 ? -22.391 14.375 -7.426 1 95.06 357 ASN A CA 1
ATOM 2918 C C . ASN A 1 357 ? -22.328 15.141 -8.742 1 95.06 357 ASN A C 1
ATOM 2920 O O . ASN A 1 357 ? -21.875 14.617 -9.758 1 95.06 357 ASN A O 1
ATOM 2924 N N . MET A 1 358 ? -22.828 16.281 -8.672 1 95.31 358 MET A N 1
ATOM 2925 C CA . MET A 1 358 ? -22.859 17.109 -9.867 1 95.31 358 MET A CA 1
ATOM 2926 C C . MET A 1 358 ? -21.438 17.359 -10.398 1 95.31 358 MET A C 1
ATOM 2928 O O . MET A 1 358 ? -21.219 17.328 -11.609 1 95.31 358 MET A O 1
ATOM 2932 N N . ILE A 1 359 ? -20.484 17.609 -9.5 1 95.12 359 ILE A N 1
ATOM 2933 C CA . ILE A 1 359 ? -19.109 17.891 -9.938 1 95.12 359 ILE A CA 1
ATOM 2934 C C . ILE A 1 359 ? -18.281 16.625 -9.898 1 95.12 359 ILE A C 1
ATOM 2936 O O . ILE A 1 359 ? -17.062 16.656 -10.078 1 95.12 359 ILE A O 1
ATOM 2940 N N . ASN A 1 360 ? -18.844 15.516 -9.516 1 91.44 360 ASN A N 1
ATOM 2941 C CA . ASN A 1 360 ? -18.25 14.188 -9.539 1 91.44 360 ASN A CA 1
ATOM 2942 C C . ASN A 1 360 ? -17.031 14.094 -8.625 1 91.44 360 ASN A C 1
ATOM 2944 O O . ASN A 1 360 ? -15.969 13.641 -9.047 1 91.44 360 ASN A O 1
ATOM 2948 N N . ARG A 1 361 ? -17.156 14.609 -7.406 1 93.62 361 ARG A N 1
ATOM 2949 C CA . ARG A 1 361 ? -16.125 14.453 -6.387 1 93.62 361 ARG A CA 1
ATOM 2950 C C . ARG A 1 361 ? -16.312 13.156 -5.613 1 93.62 361 ARG A C 1
ATOM 2952 O O . ARG A 1 361 ? -16.828 13.156 -4.496 1 93.62 361 ARG A O 1
ATOM 2959 N N . THR A 1 362 ? -15.695 12.07 -6.027 1 90.56 362 THR A N 1
ATOM 2960 C CA . THR A 1 362 ? -15.93 10.742 -5.473 1 90.56 362 THR A CA 1
ATOM 2961 C C . THR A 1 362 ? -15.109 10.539 -4.203 1 90.56 362 THR A C 1
ATOM 2963 O O . THR A 1 362 ? -15.398 9.633 -3.41 1 90.56 362 THR A O 1
ATOM 2966 N N . SER A 1 363 ? -14.102 11.367 -4.012 1 91.12 363 SER A N 1
ATOM 2967 C CA . SER A 1 363 ? -13.227 11.219 -2.852 1 91.12 363 SER A CA 1
ATOM 2968 C C . SER A 1 363 ? -13.898 11.75 -1.588 1 91.12 363 SER A C 1
ATOM 2970 O O . SER A 1 363 ? -13.445 11.477 -0.476 1 91.12 363 SER A O 1
ATOM 2972 N N . VAL A 1 364 ? -14.969 12.516 -1.768 1 94.31 364 VAL A N 1
ATOM 2973 C CA . VAL A 1 364 ? -15.711 13.047 -0.633 1 94.31 364 VAL A CA 1
ATOM 2974 C C . VAL A 1 364 ? -16.609 11.961 -0.037 1 94.31 364 VAL A C 1
ATOM 2976 O O . VAL A 1 364 ? -17.203 11.18 -0.769 1 94.31 364 VAL A O 1
ATOM 2979 N N . HIS A 1 365 ? -16.594 11.836 1.278 1 91.25 365 HIS A N 1
ATOM 2980 C CA . HIS A 1 365 ? -17.312 10.75 1.943 1 91.25 365 HIS A CA 1
ATOM 2981 C C . HIS A 1 365 ? -17.953 11.234 3.238 1 91.25 365 HIS A C 1
ATOM 2983 O O . HIS A 1 365 ? -17.531 12.234 3.814 1 91.25 365 HIS A O 1
ATOM 2989 N N . GLU A 1 366 ? -18.922 10.438 3.641 1 90.19 366 GLU A N 1
ATOM 2990 C CA . GLU A 1 366 ? -19.609 10.734 4.898 1 90.19 366 GLU A CA 1
ATOM 2991 C C . GLU A 1 366 ? -18.672 10.547 6.09 1 90.19 366 GLU A C 1
ATOM 2993 O O . GLU A 1 366 ? -18.781 11.266 7.086 1 90.19 366 GLU A O 1
ATOM 2998 N N . ASN A 1 367 ? -17.766 9.648 5.914 1 92.62 367 ASN A N 1
ATOM 2999 C CA . ASN A 1 367 ? -16.75 9.438 6.945 1 92.62 367 ASN A CA 1
ATOM 3000 C C . ASN A 1 367 ? -15.617 10.453 6.828 1 92.62 367 ASN A C 1
ATOM 3002 O O . ASN A 1 367 ? -14.555 10.133 6.293 1 92.62 367 ASN A O 1
ATOM 3006 N N . VAL A 1 368 ? -15.727 11.555 7.531 1 93.62 368 VAL A N 1
ATOM 3007 C CA . VAL A 1 368 ? -14.828 12.695 7.414 1 93.62 368 VAL A CA 1
ATOM 3008 C C . VAL A 1 368 ? -13.453 12.336 7.973 1 93.62 368 VAL A C 1
ATOM 3010 O O . VAL A 1 368 ? -12.43 12.797 7.465 1 93.62 368 VAL A O 1
ATOM 3013 N N . THR A 1 369 ? -13.367 11.539 8.969 1 91.69 369 THR A N 1
ATOM 3014 C CA . THR A 1 369 ? -12.117 11.219 9.641 1 91.69 369 THR A CA 1
ATOM 3015 C C . THR A 1 369 ? -11.156 10.508 8.688 1 91.69 369 THR A C 1
ATOM 3017 O O . THR A 1 369 ? -9.953 10.742 8.727 1 91.69 369 THR A O 1
ATOM 3020 N N . ALA A 1 370 ? -11.703 9.773 7.82 1 91.19 370 ALA A N 1
ATOM 3021 C CA . ALA A 1 370 ? -10.875 8.992 6.898 1 91.19 370 ALA A CA 1
ATOM 3022 C C . ALA A 1 370 ? -10.547 9.797 5.645 1 91.19 370 ALA A C 1
ATOM 3024 O O . ALA A 1 370 ? -9.578 9.5 4.941 1 91.19 370 ALA A O 1
ATOM 3025 N N . HIS A 1 371 ? -11.352 10.82 5.375 1 94.44 371 HIS A N 1
ATOM 3026 C CA . HIS A 1 371 ? -11.211 11.57 4.133 1 94.44 371 HIS A CA 1
ATOM 3027 C C . HIS A 1 371 ? -11.141 13.07 4.395 1 94.44 371 HIS A C 1
ATOM 3029 O O . HIS A 1 371 ? -11.711 13.859 3.641 1 94.44 371 HIS A O 1
ATOM 3035 N N . TYR A 1 372 ? -10.508 13.453 5.383 1 94.94 372 TYR A N 1
ATOM 3036 C CA . TYR A 1 372 ? -10.555 14.812 5.895 1 94.94 372 TYR A CA 1
ATOM 3037 C C . TYR A 1 372 ? -10.109 15.812 4.828 1 94.94 372 TYR A C 1
ATOM 3039 O O . TYR A 1 372 ? -10.766 16.828 4.609 1 94.94 372 TYR A O 1
ATOM 3047 N N . ASP A 1 373 ? -9.008 15.562 4.113 1 93.88 373 ASP A N 1
ATOM 3048 C CA . ASP A 1 373 ? -8.453 16.547 3.182 1 93.88 373 ASP A CA 1
ATOM 3049 C C . ASP A 1 373 ? -9.391 16.766 1.994 1 93.88 373 ASP A C 1
ATOM 3051 O O . ASP A 1 373 ? -9.609 17.891 1.569 1 93.88 373 ASP A O 1
ATOM 3055 N N . SER A 1 374 ? -9.969 15.711 1.509 1 93.94 374 SER A N 1
ATOM 3056 C CA . SER A 1 374 ? -10.906 15.812 0.39 1 93.94 374 SER A CA 1
ATOM 3057 C C . SER A 1 374 ? -12.195 16.5 0.81 1 93.94 374 SER A C 1
ATOM 3059 O O . SER A 1 374 ? -12.719 17.344 0.077 1 93.94 374 SER A O 1
ATOM 3061 N N . ASP A 1 375 ? -12.633 16.109 1.972 1 97.12 375 ASP A N 1
ATOM 3062 C CA . ASP A 1 375 ? -13.875 16.688 2.473 1 97.12 375 ASP A CA 1
ATOM 3063 C C . ASP A 1 375 ? -13.711 18.172 2.773 1 97.12 375 ASP A C 1
ATOM 3065 O O . ASP A 1 375 ? -14.609 18.984 2.496 1 97.12 375 ASP A O 1
ATOM 3069 N N . LYS A 1 376 ? -12.609 18.469 3.383 1 97.06 376 LYS A N 1
ATOM 3070 C CA . LYS A 1 376 ? -12.305 19.875 3.689 1 97.06 376 LYS A CA 1
ATOM 3071 C C . LYS A 1 376 ? -12.258 20.719 2.42 1 97.06 376 LYS A C 1
ATOM 3073 O O . LYS A 1 376 ? -12.883 21.766 2.346 1 97.06 376 LYS A O 1
ATOM 3078 N N . ASP A 1 377 ? -11.523 20.266 1.452 1 96.31 377 ASP A N 1
ATOM 3079 C CA . ASP A 1 377 ? -11.383 21 0.196 1 96.31 377 ASP A CA 1
ATOM 3080 C C . ASP A 1 377 ? -12.742 21.203 -0.479 1 96.31 377 ASP A C 1
ATOM 3082 O O . ASP A 1 377 ? -13.047 22.297 -0.958 1 96.31 377 ASP A O 1
ATOM 3086 N N . PHE A 1 378 ? -13.539 20.172 -0.447 1 96.69 378 PHE A N 1
ATOM 3087 C CA . PHE A 1 378 ? -14.875 20.234 -1.031 1 96.69 378 PHE A CA 1
ATOM 3088 C C . PHE A 1 378 ? -15.75 21.219 -0.27 1 96.69 378 PHE A C 1
ATOM 3090 O O . PHE A 1 378 ? -16.406 22.078 -0.874 1 96.69 378 PHE A O 1
ATOM 3097 N N . PHE A 1 379 ? -15.734 21.141 1.035 1 98.25 379 PHE A N 1
ATOM 3098 C CA . PHE A 1 379 ? -16.594 21.969 1.873 1 98.25 379 PHE A CA 1
ATOM 3099 C C . PHE A 1 379 ? -16.234 23.438 1.713 1 98.25 379 PHE A C 1
ATOM 3101 O O . PHE A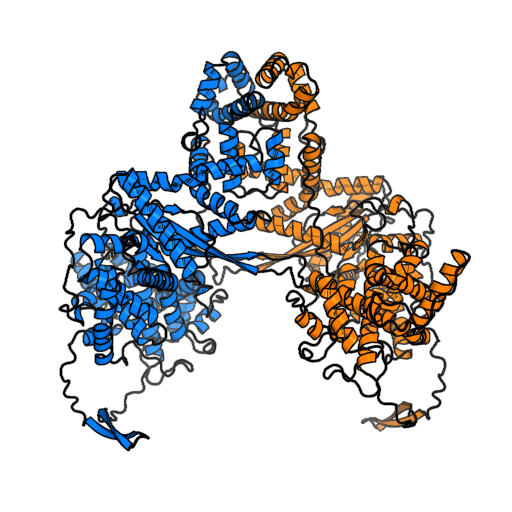 1 379 ? -17.125 24.297 1.63 1 98.25 379 PHE A O 1
ATOM 3108 N N . ILE A 1 380 ? -15.031 23.719 1.625 1 97.75 380 ILE A N 1
ATOM 3109 C CA . ILE A 1 380 ? -14.586 25.109 1.48 1 97.75 380 ILE A CA 1
ATOM 3110 C C . ILE A 1 380 ? -15.055 25.656 0.137 1 97.75 380 ILE A C 1
ATOM 3112 O O . ILE A 1 380 ? -15.531 26.797 0.059 1 97.75 380 ILE A O 1
ATOM 3116 N N . SER A 1 381 ? -14.977 24.875 -0.889 1 97.5 381 SER A N 1
ATOM 3117 C CA . SER A 1 381 ? -15.453 25.297 -2.199 1 97.5 381 SER A CA 1
ATOM 3118 C C . SER A 1 381 ? -16.938 25.625 -2.172 1 97.5 381 SER A C 1
ATOM 3120 O O . SER A 1 381 ? -17.375 26.609 -2.754 1 97.5 381 SER A O 1
ATOM 3122 N N . VAL A 1 382 ? -17.656 24.766 -1.544 1 98.38 382 VAL A N 1
ATOM 3123 C CA . VAL A 1 382 ? -19.109 24.969 -1.458 1 98.38 382 VAL A CA 1
ATOM 3124 C C . VAL A 1 382 ? -19.406 26.234 -0.67 1 98.38 382 VAL A C 1
ATOM 3126 O O . VAL A 1 382 ? -20.234 27.047 -1.087 1 98.38 382 VAL A O 1
ATOM 3129 N N . VAL A 1 383 ? -18.734 26.422 0.441 1 98.38 383 VAL A N 1
ATOM 3130 C CA . VAL A 1 383 ? -18.938 27.609 1.275 1 98.38 383 VAL A CA 1
ATOM 3131 C C . VAL A 1 383 ? -18.625 28.859 0.474 1 98.38 383 VAL A C 1
ATOM 3133 O O . VAL A 1 383 ? -19.359 29.844 0.522 1 98.38 383 VAL A O 1
ATOM 3136 N N . ASP A 1 384 ? -17.547 28.828 -0.213 1 98.38 384 ASP A N 1
ATOM 3137 C CA . ASP A 1 384 ? -17.156 29.984 -1.011 1 98.38 384 ASP A CA 1
ATOM 3138 C C . ASP A 1 384 ? -18.234 30.344 -2.029 1 98.38 384 ASP A C 1
ATOM 3140 O O . ASP A 1 384 ? -18.578 31.516 -2.205 1 98.38 384 ASP A O 1
ATOM 3144 N N . MET A 1 385 ? -18.781 29.344 -2.631 1 98.5 385 MET A N 1
ATOM 3145 C CA . MET A 1 385 ? -19.797 29.609 -3.658 1 98.5 385 MET A CA 1
ATOM 3146 C C . MET A 1 385 ? -21.109 30.062 -3.029 1 98.5 385 MET A C 1
ATOM 3148 O O . MET A 1 385 ? -21.828 30.875 -3.607 1 98.5 385 MET A O 1
ATOM 3152 N N . TYR A 1 386 ? -21.422 29.547 -1.913 1 98.19 386 TYR A N 1
ATOM 3153 C CA . TYR A 1 386 ? -22.578 30.062 -1.188 1 98.19 386 TYR A CA 1
ATOM 3154 C C . TYR A 1 386 ? -22.375 31.516 -0.793 1 98.19 386 TYR A C 1
ATOM 3156 O O . TYR A 1 386 ? -23.328 32.312 -0.795 1 98.19 386 TYR A O 1
ATOM 3164 N N . LEU A 1 387 ? -21.172 31.844 -0.398 1 97.88 387 LEU A N 1
ATOM 3165 C CA . LEU A 1 387 ? -20.859 33.219 -0.068 1 97.88 387 LEU A CA 1
ATOM 3166 C C . LEU A 1 387 ? -21 34.125 -1.29 1 97.88 387 LEU A C 1
ATOM 3168 O O . LEU A 1 387 ? -21.547 35.219 -1.191 1 97.88 387 LEU A O 1
ATOM 3172 N N . VAL A 1 388 ? -20.516 33.656 -2.348 1 98.12 388 VAL A N 1
ATOM 3173 C CA . VAL A 1 388 ? -20.641 34.406 -3.586 1 98.12 388 VAL A CA 1
ATOM 3174 C C . VAL A 1 388 ? -22.109 34.625 -3.918 1 98.12 388 VAL A C 1
ATOM 3176 O O . VAL A 1 388 ? -22.531 35.75 -4.234 1 98.12 388 VAL A O 1
ATOM 3179 N N . GLU A 1 389 ? -22.875 33.531 -3.877 1 97.88 389 GLU A N 1
ATOM 3180 C CA . GLU A 1 389 ? -24.312 33.656 -4.141 1 97.88 389 GLU A CA 1
ATOM 3181 C C . GLU A 1 389 ? -24.984 34.625 -3.191 1 97.88 389 GLU A C 1
ATOM 3183 O O . GLU A 1 389 ? -25.859 35.406 -3.6 1 97.88 389 GLU A O 1
ATOM 3188 N N . PHE A 1 390 ? -24.594 34.562 -1.962 1 97 390 PHE A N 1
ATOM 3189 C CA . PHE A 1 390 ? -25.109 35.469 -0.944 1 97 390 PHE A CA 1
ATOM 3190 C C . PHE A 1 390 ? -24.828 36.938 -1.306 1 97 390 PHE A C 1
ATOM 3192 O O . PHE A 1 390 ? -25.703 37.781 -1.201 1 97 390 PHE A O 1
ATOM 3199 N N . MET A 1 391 ? -23.672 37.188 -1.758 1 96.69 391 MET A N 1
ATOM 3200 C CA . MET A 1 391 ? -23.266 38.531 -2.127 1 96.69 391 MET A CA 1
ATOM 3201 C C . MET A 1 391 ? -23.969 39 -3.396 1 96.69 391 MET A C 1
ATOM 3203 O O . MET A 1 391 ? -24.391 40.156 -3.494 1 96.69 391 MET A O 1
ATOM 3207 N N . LEU A 1 392 ? -24.078 38.125 -4.344 1 97 392 LEU A N 1
ATOM 3208 C CA . LEU A 1 392 ? -24.766 38.469 -5.578 1 97 392 LEU A CA 1
ATOM 3209 C C . LEU A 1 392 ? -26.219 38.875 -5.293 1 97 392 LEU A C 1
ATOM 3211 O O . LEU A 1 392 ? -26.719 39.844 -5.863 1 97 392 LEU A O 1
ATOM 3215 N N . GLU A 1 393 ? -26.859 38.062 -4.492 1 95.62 393 GLU A N 1
ATOM 3216 C CA . GLU A 1 393 ? -28.234 38.375 -4.133 1 95.62 393 GLU A CA 1
ATOM 3217 C C . GLU A 1 393 ? -28.328 39.719 -3.393 1 95.62 393 GLU A C 1
ATOM 3219 O O . GLU A 1 393 ? -29.203 40.531 -3.676 1 95.62 393 GLU A O 1
ATOM 3224 N N . PHE A 1 394 ? -27.453 40 -2.445 1 95.5 394 PHE A N 1
ATOM 3225 C CA . PHE A 1 394 ? -27.453 41.219 -1.623 1 95.5 394 PHE A CA 1
ATOM 3226 C C . PHE A 1 394 ? -27.203 42.438 -2.479 1 95.5 394 PHE A C 1
ATOM 3228 O O . PHE A 1 394 ? -27.859 43.469 -2.295 1 95.5 394 PHE A O 1
ATOM 3235 N N . PHE A 1 395 ? -26.312 42.375 -3.406 1 96.38 395 PHE A N 1
ATOM 3236 C CA . PHE A 1 395 ? -25.938 43.531 -4.223 1 96.38 395 PHE A CA 1
ATOM 3237 C C . PHE A 1 395 ? -26.781 43.594 -5.484 1 96.38 395 PHE A C 1
ATOM 3239 O O . PHE A 1 395 ? -26.641 44.531 -6.293 1 96.38 395 PHE A O 1
ATOM 3246 N N . GLY A 1 396 ? -27.688 42.625 -5.664 1 95.06 396 GLY A N 1
ATOM 3247 C CA . GLY A 1 396 ? -28.578 42.594 -6.809 1 95.06 396 GLY A CA 1
ATOM 3248 C C . GLY A 1 396 ? -27.859 42.375 -8.125 1 95.06 396 GLY A C 1
ATOM 3249 O O . GLY A 1 396 ? -28.172 43.031 -9.125 1 95.06 396 GLY A O 1
ATOM 3250 N N . MET A 1 397 ? -26.859 41.531 -8.047 1 96.19 397 MET A N 1
ATOM 3251 C CA . MET A 1 397 ? -26.078 41.219 -9.242 1 96.19 397 MET A CA 1
ATOM 3252 C C . MET A 1 397 ? -26.625 40 -9.953 1 96.19 397 MET A C 1
ATOM 3254 O O . MET A 1 397 ? -26.953 39 -9.305 1 96.19 397 MET A O 1
ATOM 3258 N N . VAL A 1 398 ? -26.641 40.031 -11.258 1 94.12 398 VAL A N 1
ATOM 3259 C CA . VAL A 1 398 ? -27.172 38.906 -12.047 1 94.12 398 VAL A CA 1
ATOM 3260 C C . VAL A 1 398 ? -26.141 37.781 -12.141 1 94.12 398 VAL A C 1
ATOM 3262 O O . VAL A 1 398 ? -26.5 36.625 -12.07 1 94.12 398 VAL A O 1
ATOM 3265 N N . ASP A 1 399 ? -24.953 38.125 -12.367 1 94.38 399 ASP A N 1
ATOM 3266 C CA . ASP A 1 399 ? -23.844 37.156 -12.406 1 94.38 399 ASP A CA 1
ATOM 3267 C C . ASP A 1 399 ? -22.578 37.781 -11.828 1 94.38 399 ASP A C 1
ATOM 3269 O O . ASP A 1 399 ? -22.594 38.906 -11.32 1 94.38 399 ASP A O 1
ATOM 3273 N N . ILE A 1 400 ? -21.516 37.062 -11.789 1 96.12 400 ILE A N 1
ATOM 3274 C CA . ILE A 1 400 ? -20.281 37.469 -11.109 1 96.12 400 ILE A CA 1
ATOM 3275 C C . ILE A 1 400 ? -19.641 38.625 -11.867 1 96.12 400 ILE A C 1
ATOM 3277 O O . ILE A 1 400 ? -18.812 39.375 -11.312 1 96.12 400 ILE A O 1
ATOM 3281 N N . HIS A 1 401 ? -20.031 38.906 -13.133 1 95.56 401 HIS A N 1
ATOM 3282 C CA . HIS A 1 401 ? -19.406 39.938 -13.945 1 95.56 401 HIS A CA 1
ATOM 3283 C C . HIS A 1 401 ? -20.281 41.188 -14.016 1 95.56 401 HIS A C 1
ATOM 3285 O O . HIS A 1 401 ? -19.859 42.219 -14.539 1 95.56 401 HIS A O 1
ATOM 3291 N N . SER A 1 402 ? -21.453 41.125 -13.414 1 94.94 402 SER A N 1
ATOM 3292 C CA . SER A 1 402 ? -22.391 42.219 -13.492 1 94.94 402 SER A CA 1
ATOM 3293 C C . SER A 1 402 ? -22.094 43.281 -12.422 1 94.94 402 SER A C 1
ATOM 3295 O O . SER A 1 402 ? -21.438 42.969 -11.422 1 94.94 402 SER A O 1
ATOM 3297 N N . HIS A 1 403 ? -22.547 44.406 -12.656 1 94.88 403 HIS A N 1
ATOM 3298 C CA . HIS A 1 403 ? -22.422 45.469 -11.688 1 94.88 403 HIS A CA 1
ATOM 3299 C C . HIS A 1 403 ? -23.562 45.438 -10.68 1 94.88 403 HIS A C 1
ATOM 3301 O O . HIS A 1 403 ? -24.688 45.062 -11.016 1 94.88 403 HIS A O 1
ATOM 3307 N N . PRO A 1 404 ? -23.25 45.875 -9.445 1 95.81 404 PRO A N 1
ATOM 3308 C CA . PRO A 1 404 ? -24.312 45.906 -8.43 1 95.81 404 PRO A CA 1
ATOM 3309 C C . PRO A 1 404 ? -25.453 46.844 -8.789 1 95.81 404 PRO A C 1
ATOM 3311 O O . PRO A 1 404 ? -25.203 47.969 -9.281 1 95.81 404 PRO A O 1
ATOM 3314 N N . THR A 1 405 ? -26.672 46.438 -8.555 1 95.06 405 THR A N 1
ATOM 3315 C CA . THR A 1 405 ? -27.844 47.281 -8.742 1 95.06 405 THR A CA 1
ATOM 3316 C C . THR A 1 405 ? -28.406 47.75 -7.402 1 95.06 405 THR A C 1
ATOM 3318 O O . THR A 1 405 ? -29.188 48.688 -7.344 1 95.06 405 THR A O 1
ATOM 3321 N N . LYS A 1 406 ? -27.984 46.969 -6.402 1 93.94 406 LYS A N 1
ATOM 3322 C CA . LYS A 1 406 ? -28.297 47.344 -5.023 1 93.94 406 LYS A CA 1
ATOM 3323 C C . LYS A 1 406 ? -27.031 47.625 -4.234 1 93.94 406 LYS A C 1
ATOM 3325 O O . LYS A 1 406 ? -25.969 47.062 -4.512 1 93.94 406 LYS A O 1
ATOM 3330 N N . HIS A 1 407 ? -27.156 48.594 -3.254 1 93.62 407 HIS A N 1
ATOM 3331 C CA . HIS A 1 407 ? -26.031 48.969 -2.389 1 93.62 407 HIS A CA 1
ATOM 3332 C C . HIS A 1 407 ? -24.828 49.406 -3.207 1 93.62 407 HIS A C 1
ATOM 3334 O O . HIS A 1 407 ? -23.719 48.938 -2.986 1 93.62 407 HIS A O 1
ATOM 3340 N N . HIS A 1 408 ? -25.047 50.219 -4.191 1 91.06 408 HIS A N 1
ATOM 3341 C CA . HIS A 1 408 ? -24.031 50.719 -5.098 1 91.06 408 HIS A CA 1
ATOM 3342 C C . HIS A 1 408 ? -23.078 51.688 -4.387 1 91.06 408 HIS A C 1
ATOM 3344 O O . HIS A 1 408 ? -23.531 52.531 -3.633 1 91.06 408 HIS A O 1
ATOM 3350 N N . PRO A 1 409 ? -21.844 51.5 -4.562 1 91.06 409 PRO A N 1
ATOM 3351 C CA . PRO A 1 409 ? -20.906 52.375 -3.906 1 91.06 409 PRO A CA 1
ATOM 3352 C C . PRO A 1 409 ? -20.953 53.812 -4.461 1 91.06 409 PRO A C 1
ATOM 3354 O O . PRO A 1 409 ? -21.109 54 -5.672 1 91.06 409 PRO A O 1
ATOM 3357 N N . PRO A 1 410 ? -20.812 54.719 -3.57 1 90.62 410 PRO A N 1
ATOM 3358 C CA . PRO A 1 410 ? -20.672 56.094 -4.031 1 90.62 410 PRO A CA 1
ATOM 3359 C C . PRO A 1 410 ? -19.266 56.375 -4.578 1 90.62 410 PRO A C 1
ATOM 3361 O O . PRO A 1 410 ? -18.406 55.5 -4.586 1 90.62 410 PRO A O 1
ATOM 3364 N N . GLU A 1 411 ? -19.109 57.625 -5.145 1 90.12 411 GLU A N 1
ATOM 3365 C CA . GLU A 1 411 ? -17.766 58.062 -5.5 1 90.12 411 GLU A CA 1
ATOM 3366 C C . GLU A 1 411 ? -16.938 58.406 -4.258 1 90.12 411 GLU A C 1
ATOM 3368 O O . GLU A 1 411 ? -17.453 59.031 -3.324 1 90.12 411 GLU A O 1
ATOM 3373 N N . PHE A 1 412 ? -15.758 57.75 -4.215 1 90.81 412 PHE A N 1
ATOM 3374 C CA . PHE A 1 412 ? -14.953 57.938 -3.006 1 90.81 412 PHE A CA 1
ATOM 3375 C C . PHE A 1 412 ? -13.883 59 -3.211 1 90.81 412 PHE A C 1
ATOM 3377 O O . PHE A 1 412 ? -13.203 59 -4.238 1 90.81 412 PHE A O 1
ATOM 3384 N N . GLY A 1 413 ? -13.734 59.938 -2.379 1 87.31 413 GLY A N 1
ATOM 3385 C CA . GLY A 1 413 ? -12.695 60.969 -2.414 1 87.31 413 GLY A CA 1
ATOM 3386 C C . GLY A 1 413 ? -11.391 60.5 -1.781 1 87.31 413 GLY A C 1
ATOM 3387 O O . GLY A 1 413 ? -10.328 61.062 -2.051 1 87.31 413 GLY A O 1
ATOM 3388 N N . SER A 1 414 ? -11.516 59.531 -0.82 1 91.31 414 SER A N 1
ATOM 3389 C CA . SER A 1 414 ? -10.352 59.031 -0.103 1 91.31 414 SER A CA 1
ATOM 3390 C C . SER A 1 414 ? -10.484 57.531 0.188 1 91.31 414 SER A C 1
ATOM 3392 O O . SER A 1 414 ? -11.578 56.969 0.107 1 91.31 414 SER A O 1
ATOM 3394 N N . ASN A 1 415 ? -9.344 56.938 0.536 1 91.88 415 ASN A N 1
ATOM 3395 C CA . ASN A 1 415 ? -9.344 55.531 0.898 1 91.88 415 ASN A CA 1
ATOM 3396 C C . ASN A 1 415 ? -10.078 55.281 2.213 1 91.88 415 ASN A C 1
ATOM 3398 O O . ASN A 1 415 ? -10.656 54.219 2.418 1 91.88 415 ASN A O 1
ATOM 3402 N N . GLU A 1 416 ? -10.078 56.25 3 1 92.25 416 GLU A N 1
ATOM 3403 C CA . GLU A 1 416 ? -10.781 56.156 4.277 1 92.25 416 GLU A CA 1
ATOM 3404 C C . GLU A 1 416 ? -12.289 56.094 4.074 1 92.25 416 GLU A C 1
ATOM 3406 O O . GLU A 1 416 ? -12.977 55.281 4.715 1 92.25 416 GLU A O 1
ATOM 3411 N N . GLU A 1 417 ? -12.727 56.906 3.191 1 92.88 417 GLU A N 1
ATOM 3412 C CA . GLU A 1 417 ? -14.148 56.906 2.867 1 92.88 417 GLU A CA 1
ATOM 3413 C C . GLU A 1 417 ? -14.547 55.562 2.203 1 92.88 417 GLU A C 1
ATOM 3415 O O . GLU A 1 417 ? -15.609 55.031 2.498 1 92.88 417 GLU A O 1
ATOM 3420 N N . LYS A 1 418 ? -13.625 55.188 1.401 1 95 418 LYS A N 1
ATOM 3421 C CA . LYS A 1 418 ? -13.836 53.938 0.711 1 95 418 LYS A CA 1
ATOM 3422 C C . LYS A 1 418 ? -13.93 52.781 1.702 1 95 418 LYS A C 1
ATOM 3424 O O . LYS A 1 418 ? -14.812 51.906 1.598 1 95 418 LYS A O 1
ATOM 3429 N N . SER A 1 419 ? -13.047 52.719 2.639 1 95.5 419 SER A N 1
ATOM 3430 C CA . SER A 1 419 ? -13 51.688 3.668 1 95.5 419 SER A CA 1
ATOM 3431 C C . SER A 1 419 ? -14.242 51.75 4.559 1 95.5 419 SER A C 1
ATOM 3433 O O . SER A 1 419 ? -14.82 50.688 4.875 1 95.5 419 SER A O 1
ATOM 3435 N N . GLU A 1 420 ? -14.617 52.875 4.934 1 94.12 420 GLU A N 1
ATOM 3436 C CA . GLU A 1 420 ? -15.781 53.031 5.805 1 94.12 420 GLU A CA 1
ATOM 3437 C C . GLU A 1 420 ? -17.047 52.531 5.125 1 94.12 420 GLU A C 1
ATOM 3439 O O . GLU A 1 420 ? -17.844 51.812 5.73 1 94.12 420 GLU A O 1
ATOM 3444 N N . TRP A 1 421 ? -17.203 52.906 3.912 1 95.38 421 TRP A N 1
ATOM 3445 C CA . TRP A 1 421 ? -18.375 52.469 3.174 1 95.38 421 TRP A CA 1
ATOM 3446 C C . TRP A 1 421 ? -18.391 50.938 3.043 1 95.38 421 TRP A C 1
ATOM 3448 O O . TRP A 1 421 ? -19.422 50.312 3.248 1 95.38 421 TRP A O 1
ATOM 3458 N N . TYR A 1 422 ? -17.25 50.469 2.652 1 96.38 422 TYR A N 1
ATOM 3459 C CA . TYR A 1 422 ? -17.156 49.031 2.387 1 96.38 422 TYR A CA 1
ATOM 3460 C C . TYR A 1 422 ? -17.484 48.25 3.635 1 96.38 422 TYR A C 1
ATOM 3462 O O . TYR A 1 422 ? -18.312 47.312 3.594 1 96.38 422 TYR A O 1
ATOM 3470 N N . PHE A 1 423 ? -16.859 48.5 4.762 1 95.69 423 PHE A N 1
ATOM 3471 C CA . PHE A 1 423 ? -17.047 47.75 5.992 1 95.69 423 PHE A CA 1
ATOM 3472 C C . PHE A 1 423 ? -18.469 47.906 6.523 1 95.69 423 PHE A C 1
ATOM 3474 O O . PHE A 1 423 ? -19.062 46.938 7.02 1 95.69 423 PHE A O 1
ATOM 3481 N N . ARG A 1 424 ? -19 49.062 6.348 1 93.94 424 ARG A N 1
ATOM 3482 C CA . ARG A 1 424 ? -20.375 49.281 6.789 1 93.94 424 ARG A CA 1
ATOM 3483 C C . ARG A 1 424 ? -21.359 48.469 5.945 1 93.94 424 ARG A C 1
ATOM 3485 O O . ARG A 1 424 ? -22.297 47.875 6.48 1 93.94 424 ARG A O 1
ATOM 3492 N N . THR A 1 425 ? -21.125 48.531 4.707 1 95.5 425 THR A N 1
ATOM 3493 C CA . THR A 1 425 ? -21.984 47.781 3.801 1 95.5 425 THR A CA 1
ATOM 3494 C C . THR A 1 425 ? -21.906 46.281 4.059 1 95.5 425 THR A C 1
ATOM 3496 O O . THR A 1 425 ? -22.922 45.594 4.121 1 95.5 425 THR A O 1
ATOM 3499 N N . MET A 1 426 ? -20.688 45.844 4.227 1 95.19 426 MET A N 1
ATOM 3500 C CA . MET A 1 426 ? -20.484 44.406 4.477 1 95.19 426 MET A CA 1
ATOM 3501 C C . MET A 1 426 ? -21.062 44 5.836 1 95.19 426 MET A C 1
ATOM 3503 O O . MET A 1 426 ? -21.531 42.875 6.012 1 95.19 426 MET A O 1
ATOM 3507 N N . GLU A 1 427 ? -20.938 44.844 6.75 1 93.19 427 GLU A N 1
ATOM 3508 C CA . GLU A 1 427 ? -21.531 44.594 8.062 1 93.19 427 GLU A CA 1
ATOM 3509 C C . GLU A 1 427 ? -23.031 44.375 7.949 1 93.19 427 GLU A C 1
ATOM 3511 O O . GLU A 1 427 ? -23.594 43.5 8.609 1 93.19 427 GLU A O 1
ATOM 3516 N N . THR A 1 428 ? -23.672 45.188 7.105 1 91.75 428 THR A N 1
ATOM 3517 C CA . THR A 1 428 ? -25.094 45.031 6.859 1 91.75 428 THR A CA 1
ATOM 3518 C C . THR A 1 428 ? -25.391 43.688 6.242 1 91.75 428 THR A C 1
ATOM 3520 O O . THR A 1 428 ? -26.391 43.031 6.586 1 91.75 428 THR A O 1
ATOM 3523 N N . LEU A 1 429 ? -24.562 43.344 5.414 1 93.19 429 LEU A N 1
ATOM 3524 C CA . LEU A 1 429 ? -24.703 42.062 4.77 1 93.19 429 LEU A CA 1
ATOM 3525 C C . LEU A 1 429 ? -24.625 40.938 5.797 1 93.19 429 LEU A C 1
ATOM 3527 O O . LEU A 1 429 ? -25.453 40.031 5.797 1 93.19 429 LEU 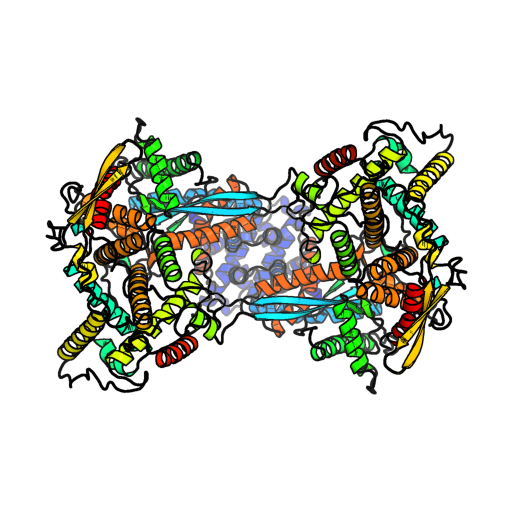A O 1
ATOM 3531 N N . ILE A 1 430 ? -23.641 40.938 6.668 1 91.19 430 ILE A N 1
ATOM 3532 C CA . ILE A 1 430 ? -23.422 39.906 7.672 1 91.19 430 ILE A CA 1
ATOM 3533 C C . ILE A 1 430 ? -24.594 39.875 8.648 1 91.19 430 ILE A C 1
ATOM 3535 O O . ILE A 1 430 ? -25.031 38.812 9.094 1 91.19 430 ILE A O 1
ATOM 3539 N N . ASP A 1 431 ? -25.109 41 8.914 1 85.5 431 ASP A N 1
ATOM 3540 C CA . ASP A 1 431 ? -26.219 41.125 9.875 1 85.5 431 ASP A CA 1
ATOM 3541 C C . ASP A 1 431 ? -27.5 40.5 9.305 1 85.5 431 ASP A C 1
ATOM 3543 O O . ASP A 1 431 ? -28.344 40.031 10.055 1 85.5 431 ASP A O 1
ATOM 3547 N N . GLU A 1 432 ? -27.625 40.531 8.023 1 78.56 432 GLU A N 1
ATOM 3548 C CA . GLU A 1 432 ? -28.75 39.875 7.387 1 78.56 432 GLU A CA 1
ATOM 3549 C C . GLU A 1 432 ? -28.672 38.375 7.562 1 78.56 432 GLU A C 1
ATOM 3551 O O . GLU A 1 432 ? -29.703 37.688 7.605 1 78.56 432 GLU A O 1
ATOM 3556 N N . HIS A 1 433 ? -27.484 37.906 7.57 1 72.5 433 HIS A N 1
ATOM 3557 C CA . HIS A 1 433 ? -27.234 36.469 7.668 1 72.5 433 HIS A CA 1
ATOM 3558 C C . HIS A 1 433 ? -27.125 36.031 9.125 1 72.5 433 HIS A C 1
ATOM 3560 O O . HIS A 1 433 ? -27.766 35.062 9.531 1 72.5 433 HIS A O 1
ATOM 3566 N N . MET A 1 434 ? -26.234 36.719 9.75 1 68.31 434 MET A N 1
ATOM 3567 C CA . MET A 1 434 ? -25.844 36.312 11.094 1 68.31 434 MET A CA 1
ATOM 3568 C C . MET A 1 434 ? -26.703 37.031 12.148 1 68.31 434 MET A C 1
ATOM 3570 O O . MET A 1 434 ? -26.609 38.25 12.305 1 68.31 434 MET A O 1
ATOM 3574 N N . ASP A 1 435 ? -27.688 36.375 12.57 1 65.31 435 ASP A N 1
ATOM 3575 C CA . ASP A 1 435 ? -28.422 36.938 13.695 1 65.31 435 ASP A CA 1
ATOM 3576 C C . ASP A 1 435 ? -27.594 36.875 14.977 1 65.31 435 ASP A C 1
ATOM 3578 O O . ASP A 1 435 ? -27.641 35.906 15.711 1 65.31 435 ASP A O 1
ATOM 3582 N N . THR A 1 436 ? -26.766 37.781 15.141 1 68.19 436 THR A N 1
ATOM 3583 C CA . THR A 1 436 ? -25.891 37.875 16.297 1 68.19 436 THR A CA 1
ATOM 3584 C C . THR A 1 436 ? -26.703 37.906 17.594 1 68.19 436 THR A C 1
ATOM 3586 O O . THR A 1 436 ? -26.188 37.562 18.672 1 68.19 436 THR A O 1
ATOM 3589 N N . SER A 1 437 ? -27.906 38.281 17.422 1 65.19 437 SER A N 1
ATOM 3590 C CA . SER A 1 437 ? -28.766 38.312 18.594 1 65.19 437 SER A CA 1
ATOM 3591 C C . SER A 1 437 ? -28.984 36.938 19.188 1 65.19 437 SER A C 1
ATOM 3593 O O . SER A 1 437 ? -29.141 36.781 20.391 1 65.19 437 SER A O 1
ATOM 3595 N N . ASN A 1 438 ? -28.875 36.062 18.297 1 75.19 438 ASN A N 1
ATOM 3596 C CA . ASN A 1 438 ? -29.047 34.688 18.734 1 75.19 438 ASN A CA 1
ATOM 3597 C C . ASN A 1 438 ? -27.906 34.219 19.625 1 75.19 438 ASN A C 1
ATOM 3599 O O . ASN A 1 438 ? -28.094 33.438 20.531 1 75.19 438 ASN A O 1
ATOM 3603 N N . ILE A 1 439 ? -26.781 34.719 19.406 1 76.25 439 ILE A N 1
ATOM 3604 C CA . ILE A 1 439 ? -25.625 34.344 20.219 1 76.25 439 ILE A CA 1
ATOM 3605 C C . ILE A 1 439 ? -25.562 35.219 21.469 1 76.25 439 ILE A C 1
ATOM 3607 O O . ILE A 1 439 ? -25.266 34.75 22.562 1 76.25 439 ILE A O 1
ATOM 3611 N N . SER A 1 440 ? -25.906 36.5 21.266 1 77.12 440 SER A N 1
ATOM 3612 C CA . SER A 1 440 ? -25.828 37.469 22.344 1 77.12 440 SER A CA 1
ATOM 3613 C C . SER A 1 440 ? -26.781 37.125 23.469 1 77.12 440 SER A C 1
ATOM 3615 O O . SER A 1 440 ? -26.547 37.469 24.625 1 77.12 440 SER A O 1
ATOM 3617 N N . ARG A 1 441 ? -27.844 36.469 23.188 1 77.75 441 ARG A N 1
ATOM 3618 C CA . ARG A 1 441 ? -28.812 36.125 24.203 1 77.75 441 ARG A CA 1
ATOM 3619 C C . ARG A 1 441 ? -28.203 35.219 25.266 1 77.75 441 ARG A C 1
ATOM 3621 O O . ARG A 1 441 ? -28.703 35.125 26.391 1 77.75 441 ARG A O 1
ATOM 3628 N N . PHE A 1 442 ? -27.188 34.625 24.953 1 80.25 442 PHE A N 1
ATOM 3629 C CA . PHE A 1 442 ? -26.562 33.688 25.891 1 80.25 442 PHE A CA 1
ATOM 3630 C C . PHE A 1 442 ? -25.734 34.469 26.922 1 80.25 442 PHE A C 1
ATOM 3632 O O . PHE A 1 442 ? -25.344 33.906 27.938 1 80.25 442 PHE A O 1
ATOM 3639 N N . GLN A 1 443 ? -25.438 35.75 26.672 1 74.75 443 GLN A N 1
ATOM 3640 C CA . GLN A 1 443 ? -24.688 36.562 27.609 1 74.75 443 GLN A CA 1
ATOM 3641 C C . GLN A 1 443 ? -25.562 37 28.781 1 74.75 443 GLN A C 1
ATOM 3643 O O . GLN A 1 443 ? -25.078 37.219 29.891 1 74.75 443 GLN A O 1
ATOM 3648 N N . ALA A 1 444 ? -26.891 37.312 28.516 1 65.19 444 ALA A N 1
ATOM 3649 C CA . ALA A 1 444 ? -27.797 37.812 29.547 1 65.19 444 ALA A CA 1
ATOM 3650 C C . ALA A 1 444 ? -28.094 36.75 30.594 1 65.19 444 ALA A C 1
ATOM 3652 O O . ALA A 1 444 ? -28.234 35.562 30.25 1 65.19 444 ALA A O 1
ATOM 3653 N N . LEU A 1 445 ? -27.641 36.969 31.875 1 57.16 445 LEU A N 1
ATOM 3654 C CA . LEU A 1 445 ? -27.938 36.062 33 1 57.16 445 LEU A CA 1
ATOM 3655 C C . LEU A 1 445 ? -29.422 35.688 33 1 57.16 445 LEU A C 1
ATOM 3657 O O . LEU A 1 445 ? -30.266 36.5 32.656 1 57.16 445 LEU A O 1
ATOM 3661 N N . PRO A 1 446 ? -29.719 34.438 32.969 1 49.31 446 PRO A N 1
ATOM 3662 C CA . PRO A 1 446 ? -31.125 34.062 32.969 1 49.31 446 PRO A CA 1
ATOM 3663 C C . PRO A 1 446 ? -31.938 34.844 34 1 49.31 446 PRO A C 1
ATOM 3665 O O . PRO A 1 446 ? -31.688 34.75 35.219 1 49.31 446 PRO A O 1
ATOM 3668 N N . GLU A 1 447 ? -31.953 36.156 34.188 1 41.53 447 GLU A N 1
ATOM 3669 C CA . GLU A 1 447 ? -33 36.625 35.062 1 41.53 447 GLU A CA 1
ATOM 3670 C C . GLU A 1 447 ? -34.281 35.781 34.906 1 41.53 447 GLU A C 1
ATOM 3672 O O . GLU A 1 447 ? -34.469 35.125 33.875 1 41.53 447 GLU A O 1
ATOM 3677 N N . ASN A 1 448 ? -35.094 35.75 36.125 1 36.66 448 ASN A N 1
ATOM 3678 C CA . ASN A 1 448 ? -36.438 35.188 36.156 1 36.66 448 ASN A CA 1
ATOM 3679 C C . ASN A 1 448 ? -37.219 35.562 34.906 1 36.66 448 ASN A C 1
ATOM 3681 O O . ASN A 1 448 ? -37.594 36.719 34.719 1 36.66 448 ASN A O 1
ATOM 3685 N N . ILE A 1 449 ? -36.781 35.375 33.938 1 36.44 449 ILE A N 1
ATOM 3686 C CA . ILE A 1 449 ? -37.625 35.656 32.781 1 36.44 449 ILE A CA 1
ATOM 3687 C C . ILE A 1 449 ? -39.062 35.312 33.094 1 36.44 449 ILE A C 1
ATOM 3689 O O . ILE A 1 449 ? -39.406 34.156 33.406 1 36.44 449 ILE A O 1
ATOM 3693 N N . GLU A 1 450 ? -39.719 36.281 33.688 1 33.81 450 GLU A N 1
ATOM 3694 C CA . GLU A 1 450 ? -41.188 36.219 33.75 1 33.81 450 GLU A CA 1
ATOM 3695 C C . GLU A 1 450 ? -41.75 35.656 32.469 1 33.81 450 GLU A C 1
ATOM 3697 O O . GLU A 1 450 ? -41.594 36.219 31.391 1 33.81 450 GLU A O 1
ATOM 3702 N N . VAL A 1 451 ? -41.562 34.375 32.375 1 34.81 451 VAL A N 1
ATOM 3703 C CA . VAL A 1 451 ? -42.312 33.688 31.344 1 34.81 451 VAL A CA 1
ATOM 3704 C C . VAL A 1 451 ? -43.781 34.156 31.375 1 34.81 451 VAL A C 1
ATOM 3706 O O . VAL A 1 451 ? -44.438 34.062 32.406 1 34.81 451 VAL A O 1
ATOM 3709 N N . ASP A 1 452 ? -44.031 35.188 30.844 1 34.38 452 ASP A N 1
ATOM 3710 C CA . ASP A 1 452 ? -45.438 35.562 30.75 1 34.38 452 ASP A CA 1
ATOM 3711 C C . ASP A 1 452 ? -46.281 34.312 30.5 1 34.38 452 ASP A C 1
ATOM 3713 O O . ASP A 1 452 ? -47.5 34.438 30.25 1 34.38 452 ASP A O 1
ATOM 3717 N N . GLY A 1 453 ? -45.688 33.219 29.969 1 35.03 453 GLY A N 1
ATOM 3718 C CA . GLY A 1 453 ? -46.719 32.188 29.828 1 35.03 453 GLY A CA 1
ATOM 3719 C C . GLY A 1 453 ? -47.031 31.484 31.141 1 35.03 453 GLY A C 1
ATOM 3720 O O . GLY A 1 453 ? -46.344 31.688 32.156 1 35.03 453 GLY A O 1
ATOM 3721 N N . GLU A 1 454 ? -48.25 31.078 31.391 1 37.5 454 GLU A N 1
ATOM 3722 C CA . GLU A 1 454 ? -48.75 30.328 32.531 1 37.5 454 GLU A CA 1
ATOM 3723 C C . GLU A 1 454 ? -47.938 29.062 32.781 1 37.5 454 GLU A C 1
ATOM 3725 O O . GLU A 1 454 ? -47.719 28.297 31.859 1 37.5 454 GLU A O 1
ATOM 3730 N N . ILE A 1 455 ? -47.031 29.062 33.625 1 41.31 455 ILE A N 1
ATOM 3731 C CA . ILE A 1 455 ? -46.344 27.875 34.125 1 41.31 455 ILE A CA 1
ATOM 3732 C C . ILE A 1 455 ? -47.375 26.859 34.625 1 41.31 455 ILE A C 1
ATOM 3734 O O . ILE A 1 455 ? -48.125 27.172 35.562 1 41.31 455 ILE A O 1
ATOM 3738 N N . GLN A 1 456 ? -47.906 26.016 33.688 1 42.66 456 GLN A N 1
ATOM 3739 C CA . GLN A 1 456 ? -48.75 24.969 34.25 1 42.66 456 GLN A CA 1
ATOM 3740 C C . GLN A 1 456 ? -47.938 23.891 34.938 1 42.66 456 GLN A C 1
ATOM 3742 O O . GLN A 1 456 ? -46.969 23.406 34.375 1 42.66 456 GLN A O 1
ATOM 3747 N N . GLU A 1 457 ? -48 23.797 36.156 1 44.41 457 GLU A N 1
ATOM 3748 C CA . GLU A 1 457 ? -47.438 22.766 37 1 44.41 457 GLU A CA 1
ATOM 3749 C C . GLU A 1 457 ? -48.062 21.406 36.75 1 44.41 457 GLU A C 1
ATOM 3751 O O . GLU A 1 457 ? -49.281 21.25 36.875 1 44.41 457 GLU A O 1
ATOM 3756 N N . ILE A 1 458 ? -47.562 20.594 35.812 1 47.16 458 ILE A N 1
ATOM 3757 C CA . ILE A 1 458 ? -48.125 19.266 35.688 1 47.16 458 ILE A CA 1
ATOM 3758 C C . ILE A 1 458 ? -47.531 18.328 36.719 1 47.16 458 ILE A C 1
ATOM 3760 O O . ILE A 1 458 ? -46.312 18.266 36.875 1 47.16 458 ILE A O 1
ATOM 3764 N N . CYS A 1 459 ? -48.188 17.922 37.594 1 48.84 459 CYS A N 1
ATOM 3765 C CA . CYS A 1 459 ? -47.844 16.938 38.594 1 48.84 459 CYS A CA 1
ATOM 3766 C C . CYS A 1 459 ? -48 15.523 38.062 1 48.84 459 CYS A C 1
ATOM 3768 O O . CYS A 1 459 ? -49.062 15.102 37.656 1 48.84 459 CYS A O 1
ATOM 3770 N N . LEU A 1 460 ? -46.969 14.938 37.531 1 50.34 460 LEU A N 1
ATOM 3771 C CA . LEU A 1 460 ? -47.031 13.555 37.094 1 50.34 460 LEU A CA 1
ATOM 3772 C C . LEU A 1 460 ? -46.781 12.586 38.25 1 50.34 460 LEU A C 1
ATOM 3774 O O . LEU A 1 460 ? -45.875 12.812 39.062 1 50.34 460 LEU A O 1
ATOM 3778 N N . PRO A 1 461 ? -47.625 11.727 38.406 1 57.91 461 PRO A N 1
ATOM 3779 C CA . PRO A 1 461 ? -47.469 10.688 39.438 1 57.91 461 PRO A CA 1
ATOM 3780 C C . PRO A 1 461 ? -46.375 9.703 39.125 1 57.91 461 PRO A C 1
ATOM 3782 O O . PRO A 1 461 ? -46.25 9.258 37.969 1 57.91 461 PRO A O 1
ATOM 3785 N N . LEU A 1 462 ? -45.344 9.742 39.875 1 47.22 462 LEU A N 1
ATOM 3786 C CA . LEU A 1 462 ? -44.312 8.711 39.781 1 47.22 462 LEU A CA 1
ATOM 3787 C C . LEU A 1 462 ? -44.812 7.375 40.312 1 47.22 462 LEU A C 1
ATOM 3789 O O . LEU A 1 462 ? -45.781 7.336 41.062 1 47.22 462 LEU A O 1
ATOM 3793 N N . ALA A 1 463 ? -44.312 6.344 39.719 1 55.06 463 ALA A N 1
ATOM 3794 C CA . ALA A 1 463 ? -44.75 5.004 40.094 1 55.06 463 ALA A CA 1
ATOM 3795 C C . ALA A 1 463 ? -44.75 4.832 41.625 1 55.06 463 ALA A C 1
ATOM 3797 O O . ALA A 1 463 ? -45.5 4.031 42.156 1 55.06 463 ALA A O 1
ATOM 3798 N N . ASN A 1 464 ? -43.781 5.387 42.188 1 54.34 464 ASN A N 1
ATOM 3799 C CA . ASN A 1 464 ? -43.625 5.184 43.625 1 54.34 464 ASN A CA 1
ATOM 3800 C C . ASN A 1 464 ? -44.562 6.082 44.406 1 54.34 464 ASN A C 1
ATOM 3802 O O . ASN A 1 464 ? -44.438 6.211 45.625 1 54.34 464 ASN A O 1
ATOM 3806 N N . GLY A 1 465 ? -45.594 6.664 43.875 1 57.19 465 GLY A N 1
ATOM 3807 C CA . GLY A 1 465 ? -46.656 7.406 44.531 1 57.19 465 GLY A CA 1
ATOM 3808 C C . GLY A 1 465 ? -46.375 8.891 44.656 1 57.19 465 GLY A C 1
ATOM 3809 O O . GLY A 1 465 ? -47.219 9.664 45.094 1 57.19 465 GLY A O 1
ATOM 3810 N N . ASN A 1 466 ? -45.094 9.273 44.594 1 55.25 466 ASN A N 1
ATOM 3811 C CA . ASN A 1 466 ? -44.781 10.68 44.844 1 55.25 466 ASN A CA 1
ATOM 3812 C C . ASN A 1 466 ? -45 11.516 43.594 1 55.25 466 ASN A C 1
ATOM 3814 O O . ASN A 1 466 ? -44.938 11.008 42.469 1 55.25 466 ASN A O 1
ATOM 3818 N N . MET A 1 467 ? -45.656 12.695 43.688 1 53.09 467 MET A N 1
ATOM 3819 C CA . MET A 1 467 ? -46.031 13.594 42.594 1 53.09 467 MET A CA 1
ATOM 3820 C C . MET A 1 467 ? -44.875 14.469 42.156 1 53.09 467 MET A C 1
ATOM 3822 O O . MET A 1 467 ? -44.156 15.039 43 1 53.09 467 MET A O 1
ATOM 3826 N N . MET A 1 468 ? -44.25 14.242 41.062 1 51.81 468 MET A N 1
ATOM 3827 C CA . MET A 1 468 ? -43.188 15.109 40.562 1 51.81 468 MET A CA 1
ATOM 3828 C C . MET A 1 468 ? -43.781 16.312 39.812 1 51.81 468 MET A C 1
ATOM 3830 O O . MET A 1 468 ? -44.656 16.156 38.969 1 51.81 468 MET A O 1
ATOM 3834 N N . LYS A 1 469 ? -43.656 17.484 40.375 1 50.06 469 LYS A N 1
ATOM 3835 C CA . LYS A 1 469 ? -44.094 18.75 39.844 1 50.06 469 LYS A CA 1
ATOM 3836 C C . LYS A 1 469 ? -43.219 19.219 38.688 1 50.06 469 LYS A C 1
ATOM 3838 O O . LYS A 1 469 ? -42 19.312 38.844 1 50.06 469 LYS A O 1
ATOM 3843 N N . ILE A 1 470 ? -43.594 18.922 37.469 1 49.59 470 ILE A N 1
ATOM 3844 C CA . ILE A 1 470 ? -42.844 19.406 36.312 1 49.59 470 ILE A CA 1
ATOM 3845 C C . ILE A 1 470 ? -43.438 20.75 35.875 1 49.59 470 ILE A C 1
ATOM 3847 O O . ILE A 1 470 ? -44.656 20.891 35.719 1 49.59 470 ILE A O 1
ATOM 3851 N N . ASN A 1 471 ? -42.812 21.75 36.031 1 43.59 471 ASN A N 1
ATOM 3852 C CA . ASN A 1 471 ? -43.219 23.062 35.562 1 43.59 471 ASN A CA 1
ATOM 3853 C C . ASN A 1 471 ? -43.156 23.172 34.062 1 43.59 471 ASN A C 1
ATOM 3855 O O . ASN A 1 471 ? -42.094 22.969 33.469 1 43.59 471 ASN A O 1
ATOM 3859 N N . VAL A 1 472 ? -44.25 22.844 33.375 1 44.78 472 VAL A N 1
ATOM 3860 C CA . VAL A 1 472 ? -44.344 23 31.938 1 44.78 472 VAL A CA 1
ATOM 3861 C C . VAL A 1 472 ? -44.688 24.438 31.578 1 44.78 472 VAL A C 1
ATOM 3863 O O . VAL A 1 472 ? -45.656 25.016 32.125 1 44.78 472 VAL A O 1
ATOM 3866 N N . ILE A 1 473 ? -43.844 25.219 31.203 1 40.25 473 ILE A N 1
ATOM 3867 C CA . ILE A 1 473 ? -44.125 26.562 30.703 1 40.25 473 ILE A CA 1
ATOM 3868 C C . ILE A 1 473 ? -45 26.469 29.469 1 40.25 473 ILE A C 1
ATOM 3870 O O . ILE A 1 473 ? -44.625 25.828 28.484 1 40.25 473 ILE A O 1
ATOM 3874 N N . THR A 1 474 ? -46.312 26.531 29.594 1 37.19 474 THR A N 1
ATOM 3875 C CA . THR A 1 474 ? -47.25 26.609 28.469 1 37.19 474 THR A CA 1
ATOM 3876 C C . THR A 1 474 ? -47 27.875 27.656 1 37.19 474 THR A C 1
ATOM 3878 O O . THR A 1 474 ? -47.188 28.984 28.172 1 37.19 474 THR A O 1
ATOM 3881 N N . LYS A 1 475 ? -46.094 28.016 26.812 1 36.75 475 LYS A N 1
ATOM 3882 C CA . LYS A 1 475 ? -46.094 29.094 25.844 1 36.75 475 LYS A CA 1
ATOM 3883 C C . LYS A 1 475 ? -47.469 29.234 25.188 1 36.75 475 LYS A C 1
ATOM 3885 O O . LYS A 1 475 ? -48.094 28.234 24.844 1 36.75 475 LYS A O 1
ATOM 3890 N N . THR A 1 476 ? -48.219 30.141 25.547 1 34.69 476 THR A N 1
ATOM 3891 C CA . THR A 1 476 ? -49.344 30.5 24.641 1 34.69 476 THR A CA 1
ATOM 3892 C C . THR A 1 476 ? -48.875 30.453 23.188 1 34.69 476 THR A C 1
ATOM 3894 O O . THR A 1 476 ? -47.906 31.125 22.812 1 34.69 476 THR A O 1
ATOM 3897 N N . LYS A 1 477 ? -49.281 29.422 22.484 1 34.84 477 LYS A N 1
ATOM 3898 C CA . LYS A 1 477 ? -49.219 29.312 21.031 1 34.84 477 LYS A CA 1
ATOM 3899 C C . LYS A 1 477 ? -49.906 30.5 20.359 1 34.84 477 LYS A C 1
ATOM 3901 O O . LYS A 1 477 ? -51.125 30.578 20.359 1 34.84 477 LYS A O 1
ATOM 3906 N N . CYS A 1 478 ? -49.75 31.656 20.688 1 27.7 478 CYS A N 1
ATOM 3907 C CA . CYS A 1 478 ? -50.281 32.406 19.562 1 27.7 478 CYS A CA 1
ATOM 3908 C C . CYS A 1 478 ? -49.906 31.75 18.234 1 27.7 478 CYS A C 1
ATOM 3910 O O . CYS A 1 478 ? -48.719 31.547 17.953 1 27.7 478 CYS A O 1
ATOM 3912 N N . LYS A 1 479 ? -50.75 31 17.734 1 38.31 479 LYS A N 1
ATOM 3913 C CA . LYS A 1 479 ? -50.875 30.516 16.359 1 38.31 479 LYS A CA 1
ATOM 3914 C C . LYS A 1 479 ? -50.531 31.625 15.367 1 38.31 479 LYS A C 1
ATOM 3916 O O . LYS A 1 479 ? -51.406 32.281 14.812 1 38.31 479 LYS A O 1
ATOM 3921 N N . LYS A 1 480 ? -50.094 32.75 15.773 1 32.81 480 LYS A N 1
ATOM 3922 C CA . LYS A 1 480 ? -49.781 33.5 14.562 1 32.81 480 LYS A CA 1
ATOM 3923 C C . LYS A 1 480 ? -49.312 32.594 13.438 1 32.81 480 LYS A C 1
ATOM 3925 O O . LYS A 1 480 ? -48.5 31.672 13.664 1 32.81 480 LYS A O 1
ATOM 3930 N N . SER A 1 481 ? -50.125 32.344 12.516 1 37.25 481 SER A N 1
ATOM 3931 C CA . SER A 1 481 ? -49.938 31.625 11.258 1 37.25 481 SER A CA 1
ATOM 3932 C C . SER A 1 481 ? -48.5 31.797 10.727 1 37.25 481 SER A C 1
ATOM 3934 O O . SER A 1 481 ? -48.125 32.875 10.258 1 37.25 481 SER A O 1
ATOM 3936 N N . ALA A 1 482 ? -47.594 31.359 11.297 1 43.25 482 ALA A N 1
ATOM 3937 C CA . ALA A 1 482 ? -46.188 31.453 10.953 1 43.25 482 ALA A CA 1
ATOM 3938 C C . ALA A 1 482 ? -45.969 31.391 9.438 1 43.25 482 ALA A C 1
ATOM 3940 O O . ALA A 1 482 ? -46.531 30.5 8.781 1 43.25 482 ALA A O 1
ATOM 3941 N N . ALA A 1 483 ? -45.906 32.438 8.852 1 50.25 483 ALA A N 1
ATOM 3942 C CA . ALA A 1 483 ? -45.594 32.438 7.43 1 50.25 483 ALA A CA 1
ATOM 3943 C C . ALA A 1 483 ? -44.719 31.266 7.055 1 50.25 483 ALA A C 1
ATOM 3945 O O . ALA A 1 483 ? -43.906 30.812 7.859 1 50.25 483 ALA A O 1
ATOM 3946 N N . PRO A 1 484 ? -45.156 30.359 6.203 1 64.94 484 PRO A N 1
ATOM 3947 C CA . PRO A 1 484 ? -44.406 29.172 5.758 1 64.94 484 PRO A CA 1
ATOM 3948 C C . PRO A 1 484 ? -42.938 29.469 5.598 1 64.94 484 PRO A C 1
ATOM 3950 O O . PRO A 1 484 ? -42.531 30.469 4.984 1 64.94 484 PRO A O 1
ATOM 3953 N N . GLN A 1 485 ? -42.062 28.828 6.559 1 80.88 485 GLN A N 1
ATOM 3954 C CA . GLN A 1 485 ? -40.625 29.078 6.594 1 80.88 485 GLN A CA 1
ATOM 3955 C C . GLN A 1 485 ? -39.969 28.516 5.344 1 80.88 485 GLN A C 1
ATOM 3957 O O . GLN A 1 485 ? -40.469 27.594 4.707 1 80.88 485 GLN A O 1
ATOM 3962 N N . ASP A 1 486 ? -39 29.234 4.809 1 92.75 486 ASP A N 1
ATOM 3963 C CA . ASP A 1 486 ? -38.156 28.781 3.705 1 92.75 486 ASP A CA 1
ATOM 3964 C C . ASP A 1 486 ? -36.969 27.969 4.215 1 92.75 486 ASP A C 1
ATOM 3966 O O . ASP A 1 486 ? -35.969 28.531 4.645 1 92.75 486 ASP A O 1
ATOM 3970 N N . LYS A 1 487 ? -37.156 26.703 4.121 1 93.62 487 LYS A N 1
ATOM 3971 C CA . LYS A 1 487 ? -36.156 25.797 4.672 1 93.62 487 LYS A CA 1
ATOM 3972 C C . LYS A 1 487 ? -34.938 25.719 3.766 1 93.62 487 LYS A C 1
ATOM 3974 O O . LYS A 1 487 ? -33.844 25.344 4.211 1 93.62 487 LYS A O 1
ATOM 3979 N N . VAL A 1 488 ? -35.062 26.094 2.518 1 95.44 488 VAL A N 1
ATOM 3980 C CA . VAL A 1 488 ? -33.906 26.188 1.622 1 95.44 488 VAL A CA 1
ATOM 3981 C C . VAL A 1 488 ? -33.031 27.359 2.035 1 95.44 488 VAL A C 1
ATOM 3983 O O . VAL A 1 488 ? -31.812 27.25 2.031 1 95.44 488 VAL A O 1
ATOM 3986 N N . ASN A 1 489 ? -33.719 28.406 2.338 1 94.56 489 ASN A N 1
ATOM 3987 C CA . ASN A 1 489 ? -33.031 29.562 2.865 1 94.56 489 ASN A CA 1
ATOM 3988 C C . ASN A 1 489 ? -32.312 29.234 4.176 1 94.56 489 ASN A C 1
ATOM 3990 O O . ASN A 1 489 ? -31.156 29.625 4.383 1 94.56 489 ASN A O 1
ATOM 3994 N N . ALA A 1 490 ? -32.969 28.484 5.016 1 93.75 490 ALA A N 1
ATOM 3995 C CA . ALA A 1 490 ? -32.375 28.062 6.293 1 93.75 490 ALA A CA 1
ATOM 3996 C C . ALA A 1 490 ? -31.141 27.203 6.074 1 93.75 490 ALA A C 1
ATOM 3998 O O . ALA A 1 490 ? -30.156 27.344 6.797 1 93.75 490 ALA A O 1
ATOM 3999 N N . TYR A 1 491 ? -31.25 26.328 5.074 1 95.69 491 TYR A N 1
ATOM 4000 C CA . TYR A 1 491 ? -30.109 25.484 4.742 1 95.69 491 TYR A CA 1
ATOM 4001 C C . TYR A 1 491 ? -28.922 26.312 4.305 1 95.69 491 TYR A C 1
ATOM 4003 O O . TYR A 1 491 ? -27.781 26.078 4.727 1 95.69 491 TYR A O 1
ATOM 4011 N N . GLY A 1 492 ? -29.156 27.297 3.51 1 95.31 492 GLY A N 1
ATOM 4012 C CA . GLY A 1 492 ? -28.109 28.188 3.061 1 95.31 492 GLY A CA 1
ATOM 4013 C C . GLY A 1 492 ? -27.438 28.938 4.195 1 95.31 492 GLY A C 1
ATOM 4014 O O . GLY A 1 492 ? -26.219 29.062 4.23 1 95.31 492 GLY A O 1
ATOM 4015 N N . HIS A 1 493 ? -28.234 29.391 5.105 1 93.88 493 HIS A N 1
ATOM 4016 C CA . HIS A 1 493 ? -27.703 30.125 6.25 1 93.88 493 HIS A CA 1
ATOM 4017 C C . HIS A 1 493 ? -26.891 29.203 7.16 1 93.88 493 HIS A C 1
ATOM 4019 O O . HIS A 1 493 ? -25.906 29.625 7.762 1 93.88 493 HIS A O 1
ATOM 4025 N N . ARG A 1 494 ? -27.344 28.031 7.254 1 94.5 494 ARG A N 1
ATOM 4026 C CA . ARG A 1 494 ? -26.625 27.047 8.055 1 94.5 494 ARG A CA 1
ATOM 4027 C C . ARG A 1 494 ? -25.25 26.766 7.453 1 94.5 494 ARG A C 1
ATOM 4029 O O . ARG A 1 494 ? -24.266 26.625 8.18 1 94.5 494 ARG A O 1
ATOM 4036 N N . ILE A 1 495 ? -25.156 26.672 6.098 1 96.75 495 ILE A N 1
ATOM 4037 C CA . ILE A 1 495 ? -23.891 26.484 5.395 1 96.75 495 ILE A CA 1
ATOM 4038 C C . ILE A 1 495 ? -22.953 27.656 5.707 1 96.75 495 ILE A C 1
ATOM 4040 O O . ILE A 1 495 ? -21.781 27.453 6.016 1 96.75 495 ILE A O 1
ATOM 4044 N N . LEU A 1 496 ? -23.469 28.844 5.715 1 96.31 496 LEU A N 1
ATOM 4045 C CA . LEU A 1 496 ? -22.656 30.031 5.93 1 96.31 496 LEU A CA 1
ATOM 4046 C C . LEU A 1 496 ? -22.188 30.109 7.379 1 96.31 496 LEU A C 1
ATOM 4048 O O . LEU A 1 496 ? -21.047 30.484 7.648 1 96.31 496 LEU A O 1
ATOM 4052 N N . GLU A 1 497 ? -23.062 29.766 8.32 1 94.31 497 GLU A N 1
ATOM 4053 C CA . GLU A 1 497 ? -22.719 29.781 9.734 1 94.31 497 GLU A CA 1
ATOM 4054 C C . GLU A 1 497 ? -21.547 28.859 10.031 1 94.31 497 GLU A C 1
ATOM 4056 O O . GLU A 1 497 ? -20.531 29.281 10.586 1 94.31 497 GLU A O 1
ATOM 4061 N N . LEU A 1 498 ? -21.703 27.656 9.625 1 95.94 498 LEU A N 1
ATOM 4062 C CA . LEU A 1 498 ? -20.688 26.641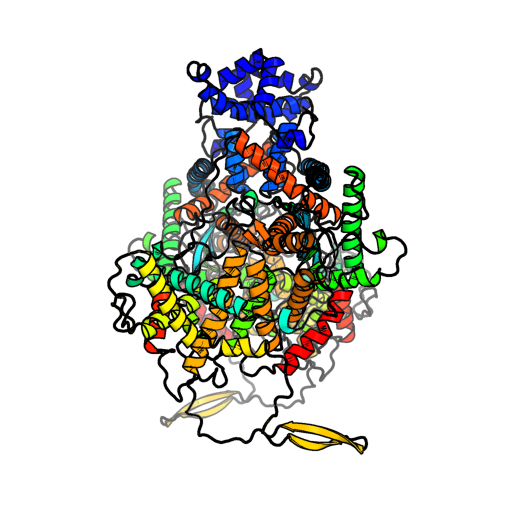 9.906 1 95.94 498 LEU A CA 1
ATOM 4063 C C . LEU A 1 498 ? -19.438 26.875 9.047 1 95.94 498 LEU A C 1
ATOM 4065 O O . LEU A 1 498 ? -18.312 26.703 9.516 1 95.94 498 LEU A O 1
ATOM 4069 N N . GLY A 1 499 ? -19.672 27.266 7.812 1 97.56 499 GLY A N 1
ATOM 4070 C CA . GLY A 1 499 ? -18.578 27.469 6.887 1 97.56 499 GLY A CA 1
ATOM 4071 C C . GLY A 1 499 ? -17.672 28.625 7.281 1 97.56 499 GLY A C 1
ATOM 4072 O O . GLY A 1 499 ? -16.438 28.484 7.23 1 97.56 499 GLY A O 1
ATOM 4073 N N . LEU A 1 500 ? -18.234 29.75 7.637 1 96.44 500 LEU A N 1
ATOM 4074 C CA . LEU A 1 500 ? -17.453 30.922 8.008 1 96.44 500 LEU A CA 1
ATOM 4075 C C . LEU A 1 500 ? -16.641 30.641 9.273 1 96.44 500 LEU A C 1
ATOM 4077 O O . LEU A 1 500 ? -15.477 31.047 9.367 1 96.44 500 LEU A O 1
ATOM 4081 N N . LEU A 1 501 ? -17.281 30.031 10.203 1 96.5 501 LEU A N 1
ATOM 4082 C CA . LEU A 1 501 ? -16.547 29.688 11.422 1 96.5 501 LEU A CA 1
ATOM 4083 C C . LEU A 1 501 ? -15.398 28.734 11.133 1 96.5 501 LEU A C 1
ATOM 4085 O O . LEU A 1 501 ? -14.305 28.875 11.672 1 96.5 501 LEU A O 1
ATOM 4089 N N . PHE A 1 502 ? -15.688 27.75 10.289 1 97.81 502 PHE A N 1
ATOM 4090 C CA . PHE A 1 502 ? -14.656 26.781 9.914 1 97.81 502 PHE A CA 1
ATOM 4091 C C . PHE A 1 502 ? -13.492 27.484 9.227 1 97.81 502 PHE A C 1
ATOM 4093 O O . PHE A 1 502 ? -12.328 27.234 9.555 1 97.81 502 PHE A O 1
ATOM 4100 N N . LYS A 1 503 ? -13.742 28.344 8.305 1 98 503 LYS A N 1
ATOM 4101 C CA . LYS A 1 503 ? -12.711 29.094 7.609 1 98 503 LYS A CA 1
ATOM 4102 C C . LYS A 1 503 ? -11.906 29.953 8.586 1 98 503 LYS A C 1
ATOM 4104 O O . LYS A 1 503 ? -10.695 30.125 8.422 1 98 503 LYS A O 1
ATOM 4109 N N . ASN A 1 504 ? -12.648 30.516 9.516 1 98.06 504 ASN A N 1
ATOM 4110 C CA . ASN A 1 504 ? -11.984 31.344 10.523 1 98.06 504 ASN A CA 1
ATOM 4111 C C . ASN A 1 504 ? -11 30.516 11.352 1 98.06 504 ASN A C 1
ATOM 4113 O O . ASN A 1 504 ? -9.898 30.984 11.656 1 98.06 504 ASN A O 1
ATOM 4117 N N . TRP A 1 505 ? -11.336 29.344 11.672 1 97.81 505 TRP A N 1
ATOM 4118 C CA . TRP A 1 505 ? -10.453 28.453 12.414 1 97.81 505 TRP A CA 1
ATOM 4119 C C . TRP A 1 505 ? -9.219 28.109 11.586 1 97.81 505 TRP A C 1
ATOM 4121 O O . TRP A 1 505 ? -8.094 28.094 12.109 1 97.81 505 TRP A O 1
ATOM 4131 N N . LEU A 1 506 ? -9.461 27.812 10.352 1 97.75 506 LEU A N 1
ATOM 4132 C CA . LEU A 1 506 ? -8.344 27.469 9.484 1 97.75 506 LEU A CA 1
ATOM 4133 C C . LEU A 1 506 ? -7.367 28.641 9.375 1 97.75 506 LEU A C 1
ATOM 4135 O O . LEU A 1 506 ? -6.148 28.438 9.383 1 97.75 506 LEU A O 1
ATOM 4139 N N . ASP A 1 507 ? -7.945 29.797 9.305 1 98.12 507 ASP A N 1
ATOM 4140 C CA . ASP A 1 507 ? -7.121 31 9.219 1 98.12 507 ASP A CA 1
ATOM 4141 C C . ASP A 1 507 ? -6.328 31.219 10.508 1 98.12 507 ASP A C 1
ATOM 4143 O O . ASP A 1 507 ? -5.148 31.578 10.461 1 98.12 507 ASP A O 1
ATOM 4147 N N . LEU A 1 508 ? -6.988 30.969 11.625 1 98.19 508 LEU A N 1
ATOM 4148 C CA . LEU A 1 508 ? -6.312 31.109 12.914 1 98.19 508 LEU A CA 1
ATOM 4149 C C . LEU A 1 508 ? -5.137 30.141 13.016 1 98.19 508 LEU A C 1
ATOM 4151 O O . LEU A 1 508 ? -4.086 30.484 13.555 1 98.19 508 LEU A O 1
ATOM 4155 N N . CYS A 1 509 ? -5.273 28.953 12.57 1 97.75 509 CYS A N 1
ATOM 4156 C CA . CYS A 1 509 ? -4.227 27.938 12.664 1 97.75 509 CYS A CA 1
ATOM 4157 C C . CYS A 1 509 ? -2.996 28.359 11.867 1 97.75 509 CYS A C 1
ATOM 4159 O O . CYS A 1 509 ? -1.87 28.016 12.234 1 97.75 509 CYS A O 1
ATOM 4161 N N . LYS A 1 510 ? -3.211 29.156 10.859 1 97.25 510 LYS A N 1
ATOM 4162 C CA . LYS A 1 510 ? -2.09 29.609 10.039 1 97.25 510 LYS A CA 1
ATOM 4163 C C . LYS A 1 510 ? -1.327 30.734 10.727 1 97.25 510 LYS A C 1
ATOM 4165 O O . LYS A 1 510 ? -0.109 30.844 10.578 1 97.25 510 LYS A O 1
ATOM 4170 N N . MET A 1 511 ? -2.119 31.578 11.367 1 97.56 511 MET A N 1
ATOM 4171 C CA . MET A 1 511 ? -1.535 32.688 12.117 1 97.56 511 MET A CA 1
ATOM 4172 C C . MET A 1 511 ? -2.193 32.812 13.484 1 97.56 511 MET A C 1
ATOM 4174 O O . MET A 1 511 ? -3.086 33.656 13.672 1 97.56 511 MET A O 1
ATOM 4178 N N . PRO A 1 512 ? -1.599 32.156 14.438 1 97.25 512 PRO A N 1
ATOM 4179 C CA . PRO A 1 512 ? -2.234 32.094 15.758 1 97.25 512 PRO A CA 1
ATOM 4180 C C . PRO A 1 512 ? -2.191 33.438 16.484 1 97.25 512 PRO A C 1
ATOM 4182 O O . PRO A 1 512 ? -1.188 34.156 16.422 1 97.25 512 PRO A O 1
ATOM 4185 N N . GLU A 1 513 ? -3.27 33.781 17.094 1 97.94 513 GLU A N 1
ATOM 4186 C CA . GLU A 1 513 ? -3.443 34.906 18 1 97.94 513 GLU A CA 1
ATOM 4187 C C . GLU A 1 513 ? -4.355 34.531 19.156 1 97.94 513 GLU A C 1
ATOM 4189 O O . GLU A 1 513 ? -5.504 34.125 18.953 1 97.94 513 GLU A O 1
ATOM 4194 N N . ARG A 1 514 ? -3.893 34.688 20.312 1 97.31 514 ARG A N 1
ATOM 4195 C CA . ARG A 1 514 ? -4.539 34.156 21.5 1 97.31 514 ARG A CA 1
ATOM 4196 C C . ARG A 1 514 ? -5.941 34.719 21.672 1 97.31 514 ARG A C 1
ATOM 4198 O O . ARG A 1 514 ? -6.906 34 21.859 1 97.31 514 ARG A O 1
ATOM 4205 N N . ASN A 1 515 ? -6.082 36.062 21.594 1 96.12 515 ASN A N 1
ATOM 4206 C CA . ASN A 1 515 ? -7.383 36.656 21.828 1 96.12 515 ASN A CA 1
ATOM 4207 C C . ASN A 1 515 ? -8.422 36.188 20.812 1 96.12 515 ASN A C 1
ATOM 4209 O O . ASN A 1 515 ? -9.57 35.938 21.172 1 96.12 515 ASN A O 1
ATOM 4213 N N . ARG A 1 516 ? -8 36.156 19.641 1 97.5 516 ARG A N 1
ATOM 4214 C CA . ARG A 1 516 ? -8.859 35.625 18.594 1 97.5 516 ARG A CA 1
ATOM 4215 C C . ARG A 1 516 ? -9.211 34.156 18.844 1 97.5 516 ARG A C 1
ATOM 4217 O O . ARG A 1 516 ? -10.367 33.75 18.688 1 97.5 516 ARG A O 1
ATOM 4224 N N . GLY A 1 517 ? -8.203 33.438 19.281 1 98.06 517 GLY A N 1
ATOM 4225 C CA . GLY A 1 517 ? -8.422 32.031 19.578 1 98.06 517 GLY A CA 1
ATOM 4226 C C . GLY A 1 517 ? -9.438 31.812 20.688 1 98.06 517 GLY A C 1
ATOM 4227 O O . GLY A 1 517 ? -10.305 30.953 20.578 1 98.06 517 GLY A O 1
ATOM 4228 N N . ILE A 1 518 ? -9.352 32.594 21.688 1 97.69 518 ILE A N 1
ATOM 4229 C CA . ILE A 1 518 ? -10.258 32.469 22.828 1 97.69 518 ILE A CA 1
ATOM 4230 C C . ILE A 1 518 ? -11.688 32.781 22.375 1 97.69 518 ILE A C 1
ATOM 4232 O O . ILE A 1 518 ? -12.625 32.062 22.719 1 97.69 518 ILE A O 1
ATOM 4236 N N . ARG A 1 519 ? -11.844 33.812 21.594 1 96.75 519 ARG A N 1
ATOM 4237 C CA . ARG A 1 519 ? -13.164 34.188 21.078 1 96.75 519 ARG A CA 1
ATOM 4238 C C . ARG A 1 519 ? -13.75 33.062 20.234 1 96.75 519 ARG A C 1
ATOM 4240 O O . ARG A 1 519 ? -14.922 32.688 20.391 1 96.75 519 ARG A O 1
ATOM 4247 N N . LEU A 1 520 ? -12.984 32.5 19.391 1 97.81 520 LEU A N 1
ATOM 4248 C CA . LEU A 1 520 ? -13.445 31.438 18.516 1 97.81 520 LEU A CA 1
ATOM 4249 C C . LEU A 1 520 ? -13.781 30.172 19.312 1 97.81 520 LEU A C 1
ATOM 4251 O O . LEU A 1 520 ? -14.727 29.453 18.969 1 97.81 520 LEU A O 1
ATOM 4255 N N . LEU A 1 521 ? -12.992 29.938 20.344 1 98 521 LEU A N 1
ATOM 4256 C CA . LEU A 1 521 ? -13.258 28.781 21.203 1 98 521 LEU A CA 1
ATOM 4257 C C . LEU A 1 521 ? -14.602 28.922 21.922 1 98 521 LEU A C 1
ATOM 4259 O O . LEU A 1 521 ? -15.375 27.969 22 1 98 521 LEU A O 1
ATOM 4263 N N . LYS A 1 522 ? -14.891 30.109 22.391 1 96.44 522 LYS A N 1
ATOM 4264 C CA . LYS A 1 522 ? -16.172 30.359 23.047 1 96.44 522 LYS A CA 1
ATOM 4265 C C . LYS A 1 522 ? -17.344 30.062 22.109 1 96.44 522 LYS A C 1
ATOM 4267 O O . LYS A 1 522 ? -18.297 29.406 22.5 1 96.44 522 LYS A O 1
ATOM 4272 N N . HIS A 1 523 ? -17.203 30.562 20.938 1 94.88 523 HIS A N 1
ATOM 4273 C CA . HIS A 1 523 ? -18.25 30.375 19.938 1 94.88 523 HIS A CA 1
ATOM 4274 C C . HIS A 1 523 ? -18.375 28.906 19.547 1 94.88 523 HIS A C 1
ATOM 4276 O O . HIS A 1 523 ? -19.5 28.375 19.453 1 94.88 523 HIS A O 1
ATOM 4282 N N . THR A 1 524 ? -17.312 28.25 19.328 1 95.75 524 THR A N 1
ATOM 4283 C CA . THR A 1 524 ? -17.297 26.844 18.922 1 95.75 524 THR A CA 1
ATOM 4284 C C . THR A 1 524 ? -17.875 25.953 20.016 1 95.75 524 THR A C 1
ATOM 4286 O O . THR A 1 524 ? -18.547 24.969 19.734 1 95.75 524 THR A O 1
ATOM 4289 N N . MET A 1 525 ? -17.547 26.266 21.234 1 95.31 525 MET A N 1
ATOM 4290 C CA . MET A 1 525 ? -18.078 25.516 22.375 1 95.31 525 MET A CA 1
ATOM 4291 C C . MET A 1 525 ? -19.594 25.484 22.344 1 95.31 525 MET A C 1
ATOM 4293 O O . MET A 1 525 ? -20.203 24.438 22.562 1 95.31 525 MET A O 1
ATOM 4297 N N . LEU A 1 526 ? -20.141 26.641 22.047 1 92.44 526 LEU A N 1
ATOM 4298 C CA . LEU A 1 526 ? -21.594 26.766 21.984 1 92.44 526 LEU A CA 1
ATOM 4299 C C . LEU A 1 526 ? -22.156 25.875 20.875 1 92.44 526 LEU A C 1
ATOM 4301 O O . LEU A 1 526 ? -23.172 25.188 21.078 1 92.44 526 LEU A O 1
ATOM 4305 N N . LEU A 1 527 ? -21.531 25.828 19.797 1 93.12 527 LEU A N 1
ATOM 4306 C CA . LEU A 1 527 ? -22 25.031 18.656 1 93.12 527 LEU A CA 1
ATOM 4307 C C . LEU A 1 527 ? -21.891 23.547 18.953 1 93.12 527 LEU A C 1
ATOM 4309 O O . LEU A 1 527 ? -22.812 22.781 18.688 1 93.12 527 LEU A O 1
ATOM 4313 N N . PHE A 1 528 ? -20.75 23.109 19.516 1 94 528 PHE A N 1
ATOM 4314 C CA . PHE A 1 528 ? -20.562 21.703 19.844 1 94 528 PHE A CA 1
ATOM 4315 C C . PHE A 1 528 ? -21.609 21.25 20.875 1 94 528 PHE A C 1
ATOM 4317 O O . PHE A 1 528 ? -22.125 20.141 20.781 1 94 528 PHE A O 1
ATOM 4324 N N . LYS A 1 529 ? -21.859 22.062 21.812 1 91.69 529 LYS A N 1
ATOM 4325 C CA . LYS A 1 529 ? -22.797 21.703 22.875 1 91.69 529 LYS A CA 1
ATOM 4326 C C . LYS A 1 529 ? -24.219 21.594 22.344 1 91.69 529 LYS A C 1
ATOM 4328 O O . LYS A 1 529 ? -24.984 20.734 22.781 1 91.69 529 LYS A O 1
ATOM 4333 N N . SER A 1 530 ? -24.547 22.438 21.438 1 88.88 530 SER A N 1
ATOM 4334 C CA . SER A 1 530 ? -25.906 22.453 20.891 1 88.88 530 SER A CA 1
ATOM 4335 C C . SER A 1 530 ? -26.156 21.25 20 1 88.88 530 SER A C 1
ATOM 4337 O O . SER A 1 530 ? -27.312 20.844 19.797 1 88.88 530 SER A O 1
ATOM 4339 N N . HIS A 1 531 ? -25.25 20.578 19.344 1 84.12 531 HIS A N 1
ATOM 4340 C CA . HIS A 1 531 ? -25.406 19.438 18.438 1 84.12 531 HIS A CA 1
ATOM 4341 C C . HIS A 1 531 ? -25.453 18.125 19.203 1 84.12 531 HIS A C 1
ATOM 4343 O O . HIS A 1 531 ? -25.828 17.094 18.641 1 84.12 531 HIS A O 1
ATOM 4349 N N . ASN A 1 532 ? -25.625 17.953 20.516 1 64.88 532 ASN A N 1
ATOM 4350 C CA . ASN A 1 532 ? -25.766 16.844 21.438 1 64.88 532 ASN A CA 1
ATOM 4351 C C . ASN A 1 532 ? -24.562 15.906 21.391 1 64.88 532 ASN A C 1
ATOM 4353 O O . ASN A 1 532 ? -24.016 15.547 22.438 1 64.88 532 ASN A O 1
ATOM 4357 N N . ASN A 1 533 ? -24.234 15.25 20.125 1 58.56 533 ASN A N 1
ATOM 4358 C CA . ASN A 1 533 ? -23.328 14.102 20.031 1 58.56 533 ASN A CA 1
ATOM 4359 C C . ASN A 1 533 ? -21.875 14.516 20.172 1 58.56 533 ASN A C 1
ATOM 4361 O O . ASN A 1 533 ? -21 13.672 20.312 1 58.56 533 ASN A O 1
ATOM 4365 N N . LEU A 1 534 ? -21.609 15.789 20.156 1 65.06 534 LEU A N 1
ATOM 4366 C CA . LEU A 1 534 ? -20.188 16.125 20.188 1 65.06 534 LEU A CA 1
ATOM 4367 C C . LEU A 1 534 ? -19.844 16.953 21.422 1 65.06 534 LEU A C 1
ATOM 4369 O O . LEU A 1 534 ? -19.047 17.891 21.344 1 65.06 534 LEU A O 1
ATOM 4373 N N . SER A 1 535 ? -20.391 16.531 22.406 1 75.94 535 SER A N 1
ATOM 4374 C CA . SER A 1 535 ? -20.328 17.188 23.703 1 75.94 535 SER A CA 1
ATOM 4375 C C . SER A 1 535 ? -18.953 17.016 24.344 1 75.94 535 SER A C 1
ATOM 4377 O O . SER A 1 535 ? -18.531 17.844 25.156 1 75.94 535 SER A O 1
ATOM 4379 N N . LYS A 1 536 ? -18.25 16.062 23.828 1 87.88 536 LYS A N 1
ATOM 4380 C CA . LYS A 1 536 ? -16.922 15.844 24.406 1 87.88 536 LYS A CA 1
ATOM 4381 C C . LYS A 1 536 ? -15.992 17 24.078 1 87.88 536 LYS A C 1
ATOM 4383 O O . LYS A 1 536 ? -15.219 17.453 24.922 1 87.88 536 LYS A O 1
ATOM 4388 N N . TYR A 1 537 ? -16.141 17.531 22.906 1 92.75 537 TYR A N 1
ATOM 4389 C CA . TYR A 1 537 ? -15.273 18.625 22.516 1 92.75 537 TYR A CA 1
ATOM 4390 C C . TYR A 1 537 ? -15.734 19.938 23.156 1 92.75 537 TYR A C 1
ATOM 4392 O O . TYR A 1 537 ? -14.922 20.828 23.406 1 92.75 537 TYR A O 1
ATOM 4400 N N . ALA A 1 538 ? -17.047 20.062 23.422 1 94.62 538 ALA A N 1
ATOM 4401 C CA . ALA A 1 538 ? -17.516 21.219 24.188 1 94.62 538 ALA A CA 1
ATOM 4402 C C . ALA A 1 538 ? -16.859 21.25 25.562 1 94.62 538 ALA A C 1
ATOM 4404 O O . ALA A 1 538 ? -16.406 22.312 26.031 1 94.62 538 ALA A O 1
ATOM 4405 N N . LEU A 1 539 ? -16.781 20.078 26.125 1 93.81 539 LEU A N 1
ATOM 4406 C CA . LEU A 1 539 ? -16.172 19.984 27.453 1 93.81 539 LEU A CA 1
ATOM 4407 C C . LEU A 1 539 ? -14.68 20.281 27.391 1 93.81 539 LEU A C 1
ATOM 4409 O O . LEU A 1 539 ? -14.148 20.953 28.281 1 93.81 539 LEU A O 1
ATOM 4413 N N . GLU A 1 540 ? -14 19.781 26.438 1 94.94 540 GLU A N 1
ATOM 4414 C CA . GLU A 1 540 ? -12.57 20.031 26.297 1 94.94 540 GLU A CA 1
ATOM 4415 C C . GLU A 1 540 ? -12.281 21.516 26.094 1 94.94 540 GLU A C 1
ATOM 4417 O O . GLU A 1 540 ? -11.297 22.031 26.609 1 94.94 540 GLU A O 1
ATOM 4422 N N . ILE A 1 541 ? -13.164 22.156 25.312 1 96.75 541 ILE A N 1
ATOM 4423 C CA . ILE A 1 541 ? -13 23.594 25.078 1 96.75 541 ILE A CA 1
ATOM 4424 C C . ILE A 1 541 ? -13.211 24.344 26.391 1 96.75 541 ILE A C 1
ATOM 4426 O O . ILE A 1 541 ? -12.469 25.281 26.703 1 96.75 541 ILE A O 1
ATOM 4430 N N . LEU A 1 542 ? -14.203 23.969 27.125 1 95.88 542 LEU A N 1
ATOM 4431 C CA . LEU A 1 542 ? -14.438 24.609 28.406 1 95.88 542 LEU A CA 1
ATOM 4432 C C . LEU A 1 542 ? -13.219 24.484 29.312 1 95.88 542 LEU A C 1
ATOM 4434 O O . LEU A 1 542 ? -12.82 25.438 29.969 1 95.88 542 LEU A O 1
ATOM 4438 N N . ARG A 1 543 ? -12.648 23.328 29.328 1 94.88 543 ARG A N 1
ATOM 4439 C CA . ARG A 1 543 ? -11.453 23.094 30.125 1 94.88 543 ARG A CA 1
ATOM 4440 C C . ARG A 1 543 ? -10.32 24.031 29.719 1 94.88 543 ARG A C 1
ATOM 4442 O O . ARG A 1 543 ? -9.664 24.625 30.562 1 94.88 543 ARG A O 1
ATOM 4449 N N . LEU A 1 544 ? -10.102 24.109 28.469 1 95.81 544 LEU A N 1
ATOM 4450 C CA . LEU A 1 544 ? -9.055 24.984 27.953 1 95.81 544 LEU A CA 1
ATOM 4451 C C . LEU A 1 544 ? -9.336 26.438 28.328 1 95.81 544 LEU A C 1
ATOM 4453 O O . LEU A 1 544 ? -8.422 27.172 28.688 1 95.81 544 LEU A O 1
ATOM 4457 N N . LEU A 1 545 ? -10.602 26.844 28.203 1 97 545 LEU A N 1
ATOM 4458 C CA . LEU A 1 545 ? -10.977 28.219 28.531 1 97 545 LEU A CA 1
ATOM 4459 C C . LEU A 1 545 ? -10.75 28.5 30 1 97 545 LEU A C 1
ATOM 4461 O O . LEU A 1 545 ? -10.305 29.594 30.375 1 97 545 LEU A O 1
ATOM 4465 N N . VAL A 1 546 ? -11.094 27.562 30.844 1 95.5 546 VAL A N 1
ATOM 4466 C CA . VAL A 1 546 ? -10.875 27.734 32.281 1 95.5 546 VAL A CA 1
ATOM 4467 C C . VAL A 1 546 ? -9.383 27.891 32.562 1 95.5 546 VAL A C 1
ATOM 4469 O O . VAL A 1 546 ? -8.992 28.734 33.375 1 95.5 546 VAL A O 1
ATOM 4472 N N . HIS A 1 547 ? -8.539 27.141 31.891 1 93.81 547 HIS A N 1
ATOM 4473 C CA . HIS A 1 547 ? -7.09 27.297 32 1 93.81 547 HIS A CA 1
ATOM 4474 C C . HIS A 1 547 ? -6.652 28.688 31.562 1 93.81 547 HIS A C 1
ATOM 4476 O O . HIS A 1 547 ? -5.938 29.375 32.312 1 93.81 547 HIS A O 1
ATOM 4482 N N . GLN A 1 548 ? -7.16 29.109 30.469 1 95.44 548 GLN A N 1
ATOM 4483 C CA . GLN A 1 548 ? -6.723 30.344 29.812 1 95.44 548 GLN A CA 1
ATOM 4484 C C . GLN A 1 548 ? -7.191 31.578 30.578 1 95.44 548 GLN A C 1
ATOM 4486 O O . GLN A 1 548 ? -6.473 32.562 30.656 1 95.44 548 GLN A O 1
ATOM 4491 N N . ILE A 1 549 ? -8.344 31.469 31.172 1 95.19 549 ILE A N 1
ATOM 4492 C CA . ILE A 1 549 ? -8.977 32.656 31.734 1 95.19 549 ILE A CA 1
ATOM 4493 C C . ILE A 1 549 ? -8.758 32.719 33.25 1 95.19 549 ILE A C 1
ATOM 4495 O O . ILE A 1 549 ? -8.617 33.781 33.812 1 95.19 549 ILE A O 1
ATOM 4499 N N . CYS A 1 550 ? -8.633 31.5 33.875 1 94.38 550 CYS A N 1
ATOM 4500 C CA . CYS A 1 550 ? -8.688 31.516 35.344 1 94.38 550 CYS A CA 1
ATOM 4501 C C . CYS A 1 550 ? -7.406 30.938 35.938 1 94.38 550 CYS A C 1
ATOM 4503 O O . CYS A 1 550 ? -6.566 31.672 36.438 1 94.38 550 CYS A O 1
ATOM 4505 N N . ILE A 1 551 ? -7.094 29.766 35.719 1 92.25 551 ILE A N 1
ATOM 4506 C CA . ILE A 1 551 ? -6.223 28.938 36.531 1 92.25 551 ILE A CA 1
ATOM 4507 C C . ILE A 1 551 ? -4.762 29.266 36.25 1 92.25 551 ILE A C 1
ATOM 4509 O O . ILE A 1 551 ? -3.945 29.359 37.156 1 92.25 551 ILE A O 1
ATOM 4513 N N . LEU A 1 552 ? -4.445 29.422 35.031 1 93.25 552 LEU A N 1
ATOM 4514 C CA . LEU A 1 552 ? -3.047 29.625 34.656 1 93.25 552 LEU A CA 1
ATOM 4515 C C . LEU A 1 552 ? -2.65 31.078 34.844 1 93.25 552 LEU A C 1
ATOM 4517 O O . LEU A 1 552 ? -3.508 31.969 34.844 1 93.25 552 LEU A O 1
ATOM 4521 N N . SER A 1 553 ? -1.315 31.25 35.062 1 94.31 553 SER A N 1
ATOM 4522 C CA . SER A 1 553 ? -0.803 32.625 35 1 94.31 553 SER A CA 1
ATOM 4523 C C . SER A 1 553 ? -0.873 33.188 33.594 1 94.31 553 SER A C 1
ATOM 4525 O O . SER A 1 553 ? -1.047 32.438 32.625 1 94.31 553 SER A O 1
ATOM 4527 N N . GLU A 1 554 ? -0.794 34.438 33.469 1 95.56 554 GLU A N 1
ATOM 4528 C CA . GLU A 1 554 ? -0.802 35.031 32.156 1 95.56 554 GLU A CA 1
ATOM 4529 C C . GLU A 1 554 ? 0.309 34.469 31.281 1 95.56 554 GLU A C 1
ATOM 4531 O O . GLU A 1 554 ? 0.102 34.188 30.094 1 95.56 554 GLU A O 1
ATOM 4536 N N . LYS A 1 555 ? 1.448 34.281 31.875 1 95.12 555 LYS A N 1
ATOM 4537 C CA . LYS A 1 555 ? 2.584 33.719 31.156 1 95.12 555 LYS A CA 1
ATOM 4538 C C . LYS A 1 555 ? 2.279 32.281 30.703 1 95.12 555 LYS A C 1
ATOM 4540 O O . LYS A 1 555 ? 2.424 31.969 29.531 1 95.12 555 LYS A O 1
ATOM 4545 N N . ALA A 1 556 ? 1.804 31.516 31.625 1 93.75 556 ALA A N 1
ATOM 4546 C CA . ALA A 1 556 ? 1.544 30.094 31.344 1 93.75 556 ALA A CA 1
ATOM 4547 C C . ALA A 1 556 ? 0.414 29.938 30.328 1 93.75 556 ALA A C 1
ATOM 4549 O O . ALA A 1 556 ? 0.431 29.016 29.5 1 93.75 556 ALA A O 1
ATOM 4550 N N . ALA A 1 557 ? -0.553 30.844 30.391 1 95.94 557 ALA A N 1
ATOM 4551 C CA . ALA A 1 557 ? -1.68 30.812 29.469 1 95.94 557 ALA A CA 1
ATOM 4552 C C . ALA A 1 557 ? -1.221 31.062 28.031 1 95.94 557 ALA A C 1
ATOM 4554 O O . ALA A 1 557 ? -1.67 30.375 27.094 1 95.94 557 ALA A O 1
ATOM 4555 N N . ASN A 1 558 ? -0.343 31.984 27.891 1 96.31 558 ASN A N 1
ATOM 4556 C CA . ASN A 1 558 ? 0.198 32.25 26.562 1 96.31 558 ASN A CA 1
ATOM 4557 C C . ASN A 1 558 ? 1.061 31.109 26.062 1 96.31 558 ASN A C 1
ATOM 4559 O O . ASN A 1 558 ? 0.972 30.719 24.891 1 96.31 558 ASN A O 1
ATOM 4563 N N . GLU A 1 559 ? 1.826 30.547 26.953 1 95.06 559 GLU A N 1
ATOM 4564 C CA . GLU A 1 559 ? 2.674 29.422 26.578 1 95.06 559 GLU A CA 1
ATOM 4565 C C . GLU A 1 559 ? 1.835 28.219 26.141 1 95.06 559 GLU A C 1
ATOM 4567 O O . GLU A 1 559 ? 2.166 27.547 25.172 1 95.06 559 GLU A O 1
ATOM 4572 N N . GLU A 1 560 ? 0.791 28.016 26.859 1 95.5 560 GLU A N 1
ATOM 4573 C CA . GLU A 1 560 ? -0.1 26.906 26.531 1 95.5 560 GLU A CA 1
ATOM 4574 C C . GLU A 1 560 ? -0.751 27.109 25.156 1 95.5 560 GLU A C 1
ATOM 4576 O O . GLU A 1 560 ? -0.757 26.203 24.328 1 95.5 560 GLU A O 1
ATOM 4581 N N . PHE A 1 561 ? -1.245 28.266 24.906 1 97.12 561 PHE A N 1
ATOM 4582 C CA . PHE A 1 561 ? -1.984 28.531 23.688 1 97.12 561 PHE A CA 1
ATOM 4583 C C . PHE A 1 561 ? -1.073 28.422 22.469 1 97.12 561 PHE A C 1
ATOM 4585 O O . PHE A 1 561 ? -1.391 27.703 21.516 1 97.12 561 PHE A O 1
ATOM 4592 N N . TYR A 1 562 ? 0.003 29.109 22.516 1 96.88 562 TYR A N 1
ATOM 4593 C CA . TYR A 1 562 ? 0.882 29.141 21.344 1 96.88 562 TYR A CA 1
ATOM 4594 C C . TYR A 1 562 ? 1.611 27.812 21.188 1 96.88 562 TYR A C 1
ATOM 4596 O O . TYR A 1 562 ? 2.084 27.484 20.094 1 96.88 562 TYR A O 1
ATOM 4604 N N . GLY A 1 563 ? 1.673 27.047 22.297 1 95.88 563 GLY A N 1
ATOM 4605 C CA . GLY A 1 563 ? 2.256 25.719 22.219 1 95.88 563 GLY A CA 1
ATOM 4606 C C . GLY A 1 563 ? 1.435 24.75 21.391 1 95.88 563 GLY A C 1
ATOM 4607 O O . GLY A 1 563 ? 1.929 23.688 20.984 1 95.88 563 GLY A O 1
ATOM 4608 N N . LEU A 1 564 ? 0.237 25.109 21.047 1 97.38 564 LEU A N 1
ATOM 4609 C CA . LEU A 1 564 ? -0.66 24.25 20.297 1 97.38 564 LEU A CA 1
ATOM 4610 C C . LEU A 1 564 ? -0.341 24.297 18.797 1 97.38 564 LEU A C 1
ATOM 4612 O O . LEU A 1 564 ? -0.925 23.562 18.016 1 97.38 564 LEU A O 1
ATOM 4616 N N . PHE A 1 565 ? 0.672 25.141 18.438 1 97.38 565 PHE A N 1
ATOM 4617 C CA . PHE A 1 565 ? 0.967 25.359 17.031 1 97.38 565 PHE A CA 1
ATOM 4618 C C . PHE A 1 565 ? 2.449 25.141 16.75 1 97.38 565 PHE A C 1
ATOM 4620 O O . PHE A 1 565 ? 3.281 25.234 17.656 1 97.38 565 PHE A O 1
ATOM 4627 N N . VAL A 1 566 ? 2.748 24.797 15.531 1 97 566 VAL A N 1
ATOM 4628 C CA . VAL A 1 566 ? 4.109 24.625 15.031 1 97 566 VAL A CA 1
ATOM 4629 C C . VAL A 1 566 ? 4.281 25.406 13.734 1 97 566 VAL A C 1
ATOM 4631 O O . VAL A 1 566 ? 3.443 25.328 12.836 1 97 566 VAL A O 1
ATOM 4634 N N . ASN A 1 567 ? 5.305 26.203 13.664 1 96.75 567 ASN A N 1
ATOM 4635 C CA . ASN A 1 567 ? 5.625 26.891 12.414 1 96.75 567 ASN A CA 1
ATOM 4636 C C . ASN A 1 567 ? 6.527 26.047 11.523 1 96.75 567 ASN A C 1
ATOM 4638 O O . ASN A 1 567 ? 7.664 25.734 11.898 1 96.75 567 ASN A O 1
ATOM 4642 N N . THR A 1 568 ? 6.125 25.75 10.352 1 93.44 568 THR A N 1
ATOM 4643 C CA . THR A 1 568 ? 6.852 24.797 9.508 1 93.44 568 THR A CA 1
ATOM 4644 C C . THR A 1 568 ? 7.555 25.531 8.367 1 93.44 568 THR A C 1
ATOM 4646 O O . THR A 1 568 ? 8.406 24.953 7.688 1 93.44 568 THR A O 1
ATOM 4649 N N . THR A 1 569 ? 7.27 26.859 8.086 1 91.06 569 THR A N 1
ATOM 4650 C CA . THR A 1 569 ? 7.734 27.469 6.844 1 91.06 569 THR A CA 1
ATOM 4651 C C . THR A 1 569 ? 8.625 28.672 7.141 1 91.06 569 THR A C 1
ATOM 4653 O O . THR A 1 569 ? 9.281 29.203 6.242 1 91.06 569 THR A O 1
ATOM 4656 N N . GLY A 1 570 ? 8.625 29.188 8.352 1 92.25 570 GLY A N 1
ATOM 4657 C CA . GLY A 1 570 ? 9.422 30.359 8.68 1 92.25 570 GLY A CA 1
ATOM 4658 C C . GLY A 1 570 ? 8.742 31.672 8.305 1 92.25 570 GLY A C 1
ATOM 4659 O O . GLY A 1 570 ? 9.414 32.688 8.078 1 92.25 570 GLY A O 1
ATOM 4660 N N . ARG A 1 571 ? 7.332 31.594 8.141 1 91.75 571 ARG A N 1
ATOM 4661 C CA . ARG A 1 571 ? 6.508 32.781 7.871 1 91.75 571 ARG A CA 1
ATOM 4662 C C . ARG A 1 571 ? 5.473 32.969 8.969 1 91.75 571 ARG A C 1
ATOM 4664 O O . ARG A 1 571 ? 5.168 32.031 9.727 1 91.75 571 ARG A O 1
ATOM 4671 N N . TYR A 1 572 ? 4.965 34.062 9.008 1 94.69 572 TYR A N 1
ATOM 4672 C CA . TYR A 1 572 ? 3.951 34.344 10.016 1 94.69 572 TYR A CA 1
ATOM 4673 C C . TYR A 1 572 ? 2.73 33.438 9.82 1 94.69 572 TYR A C 1
ATOM 4675 O O . TYR A 1 572 ? 2.133 32.969 10.797 1 94.69 572 TYR A O 1
ATOM 4683 N N . ASN A 1 573 ? 2.404 33.25 8.609 1 95.12 573 ASN A N 1
ATOM 4684 C CA . ASN A 1 573 ? 1.237 32.438 8.297 1 95.12 573 ASN A CA 1
ATOM 4685 C C . ASN A 1 573 ? 1.635 31.016 7.941 1 95.12 573 ASN A C 1
ATOM 4687 O O . ASN A 1 573 ? 1.048 30.406 7.043 1 95.12 573 ASN A O 1
ATOM 4691 N N . GLY A 1 574 ? 2.594 30.531 8.539 1 95.19 574 GLY A N 1
ATOM 4692 C CA . GLY A 1 574 ? 3.113 29.219 8.211 1 95.19 574 GLY A CA 1
ATOM 4693 C C . GLY A 1 574 ? 2.902 28.188 9.312 1 95.19 574 GLY A C 1
ATOM 4694 O O . GLY A 1 574 ? 3.553 27.141 9.328 1 95.19 574 GLY A O 1
ATOM 4695 N N . HIS A 1 575 ? 1.896 28.422 10.227 1 97.31 575 HIS A N 1
ATOM 4696 C CA . HIS A 1 575 ? 1.684 27.547 11.367 1 97.31 575 HIS A CA 1
ATOM 4697 C C . HIS A 1 575 ? 0.679 26.453 11.039 1 97.31 575 HIS A C 1
ATOM 4699 O O . HIS A 1 575 ? -0.168 26.625 10.156 1 97.31 575 HIS A O 1
ATOM 4705 N N . ILE A 1 576 ? 0.842 25.328 11.625 1 97.81 576 ILE A N 1
ATOM 4706 C CA . ILE A 1 576 ? -0.131 24.25 11.656 1 97.81 576 ILE A CA 1
ATOM 4707 C C . ILE A 1 576 ? -0.341 23.781 13.094 1 97.81 576 ILE A C 1
ATOM 4709 O O . ILE A 1 576 ? 0.481 24.047 13.969 1 97.81 576 ILE A O 1
ATOM 4713 N N . PRO A 1 577 ? -1.458 23.109 13.312 1 97.88 577 PRO A N 1
ATOM 4714 C CA . PRO A 1 577 ? -1.624 22.531 14.648 1 97.88 577 PRO A CA 1
ATOM 4715 C C . PRO A 1 577 ? -0.543 21.516 14.984 1 97.88 577 PRO A C 1
ATOM 4717 O O . PRO A 1 577 ? -0.077 20.781 14.102 1 97.88 577 PRO A O 1
ATOM 4720 N N . ALA A 1 578 ? -0.186 21.438 16.234 1 97.19 578 ALA A N 1
ATOM 4721 C CA . ALA A 1 578 ? 0.889 20.562 16.688 1 97.19 578 ALA A CA 1
ATOM 4722 C C . ALA A 1 578 ? 0.568 19.109 16.406 1 97.19 578 ALA A C 1
ATOM 4724 O O . ALA A 1 578 ? 1.458 18.328 16.062 1 97.19 578 ALA A O 1
ATOM 4725 N N . ASP A 1 579 ? -0.653 18.734 16.578 1 96.06 579 ASP A N 1
ATOM 4726 C CA . ASP A 1 579 ? -1.013 17.328 16.391 1 96.06 579 ASP A CA 1
ATOM 4727 C C . ASP A 1 579 ? -1.006 16.953 14.906 1 96.06 579 ASP A C 1
ATOM 4729 O O . ASP A 1 579 ? -0.854 15.789 14.555 1 96.06 579 ASP A O 1
ATOM 4733 N N . LEU A 1 580 ? -1.229 17.875 14.031 1 96.56 580 LEU A N 1
ATOM 4734 C CA . LEU A 1 580 ? -1.053 17.594 12.609 1 96.56 580 LEU A CA 1
ATOM 4735 C C . LEU A 1 580 ? 0.404 17.266 12.297 1 96.56 580 LEU A C 1
ATOM 4737 O O . LEU A 1 580 ? 0.686 16.359 11.516 1 96.56 580 LEU A O 1
ATOM 4741 N N . ARG A 1 581 ? 1.28 18.047 12.836 1 95.88 581 ARG A N 1
ATOM 4742 C CA . ARG A 1 581 ? 2.699 17.734 12.68 1 95.88 581 ARG A CA 1
ATOM 4743 C C . ARG A 1 581 ? 3.016 16.344 13.234 1 95.88 581 ARG A C 1
ATOM 4745 O O . ARG A 1 581 ? 3.818 15.609 12.656 1 95.88 581 ARG A O 1
ATOM 4752 N N . MET A 1 582 ? 2.416 16.062 14.375 1 95.94 582 MET A N 1
ATOM 4753 C CA . MET A 1 582 ? 2.6 14.742 14.969 1 95.94 582 MET A CA 1
ATOM 4754 C C . MET A 1 582 ? 2.105 13.641 14.031 1 95.94 582 MET A C 1
ATOM 4756 O O . MET A 1 582 ? 2.725 12.586 13.93 1 95.94 582 MET A O 1
ATOM 4760 N N . GLU A 1 583 ? 1.028 13.922 13.359 1 95.19 583 GLU A N 1
ATOM 4761 C CA . GLU A 1 583 ? 0.518 12.961 12.383 1 95.19 583 GLU A CA 1
ATOM 4762 C C . GLU A 1 583 ? 1.546 12.688 11.289 1 95.19 583 GLU A C 1
ATOM 4764 O O . GLU A 1 583 ? 1.686 11.555 10.828 1 95.19 583 GLU A O 1
ATOM 4769 N N . TYR A 1 584 ? 2.211 13.742 10.891 1 93.62 584 TYR A N 1
ATOM 4770 C CA . TYR A 1 584 ? 3.254 13.594 9.883 1 93.62 584 TYR A CA 1
ATOM 4771 C C . TYR A 1 584 ? 4.395 12.727 10.406 1 93.62 584 TYR A C 1
ATOM 4773 O O . TYR A 1 584 ? 4.938 11.898 9.672 1 93.62 584 TYR A O 1
ATOM 4781 N N . LEU A 1 585 ? 4.699 12.914 11.602 1 93.94 585 LEU A N 1
ATOM 4782 C CA . LEU A 1 585 ? 5.773 12.133 12.203 1 93.94 585 LEU A CA 1
ATOM 4783 C C . LEU A 1 585 ? 5.371 10.664 12.344 1 93.94 585 LEU A C 1
ATOM 4785 O O . LEU A 1 585 ? 6.188 9.773 12.125 1 93.94 585 LEU A O 1
ATOM 4789 N N . VAL A 1 586 ? 4.148 10.5 12.727 1 95.25 586 VAL A N 1
ATOM 4790 C CA . VAL A 1 586 ? 3.637 9.141 12.867 1 95.25 586 VAL A CA 1
ATOM 4791 C C . VAL A 1 586 ? 3.691 8.43 11.523 1 95.25 586 VAL A C 1
ATOM 4793 O O . VAL A 1 586 ? 4.07 7.254 11.453 1 95.25 586 VAL A O 1
ATOM 4796 N N . LYS A 1 587 ? 3.309 9.086 10.523 1 93.69 587 LYS A N 1
ATOM 4797 C CA . LYS A 1 587 ? 3.373 8.516 9.18 1 93.69 587 LYS A CA 1
ATOM 4798 C C . LYS A 1 587 ? 4.805 8.125 8.82 1 93.69 587 LYS A C 1
ATOM 4800 O O . LYS A 1 587 ? 5.035 7.066 8.227 1 93.69 587 LYS A O 1
ATOM 4805 N N . GLN A 1 588 ? 5.715 8.945 9.125 1 91.06 588 GLN A N 1
ATOM 4806 C CA . GLN A 1 588 ? 7.125 8.672 8.859 1 91.06 588 GLN A CA 1
ATOM 4807 C C . GLN A 1 588 ? 7.598 7.438 9.625 1 91.06 588 GLN A C 1
ATOM 4809 O O . GLN A 1 588 ? 8.305 6.594 9.078 1 91.06 588 GLN A O 1
ATOM 4814 N N . VAL A 1 589 ? 7.227 7.383 10.836 1 92.75 589 VAL A N 1
ATOM 4815 C CA . VAL A 1 589 ? 7.621 6.262 11.688 1 92.75 589 VAL A CA 1
ATOM 4816 C C . VAL A 1 589 ? 7.043 4.965 11.125 1 92.75 589 VAL A C 1
ATOM 4818 O O . VAL A 1 589 ? 7.734 3.943 11.062 1 92.75 589 VAL A O 1
ATOM 4821 N N . LYS A 1 590 ? 5.84 5.051 10.742 1 92.88 590 LYS A N 1
ATOM 4822 C CA . LYS A 1 590 ? 5.195 3.865 10.188 1 92.88 590 LYS A CA 1
ATOM 4823 C C . LYS A 1 590 ? 5.898 3.4 8.914 1 92.88 590 LYS A C 1
ATOM 4825 O O . LYS A 1 590 ? 6 2.199 8.656 1 92.88 590 LYS A O 1
ATOM 4830 N N . GLU A 1 591 ? 6.324 4.27 8.125 1 90.56 591 GLU A N 1
ATOM 4831 C CA . GLU A 1 591 ? 7.074 3.916 6.922 1 90.56 591 GLU A CA 1
ATOM 4832 C C . GLU A 1 591 ? 8.367 3.182 7.273 1 90.56 591 GLU A C 1
ATOM 4834 O O . GLU A 1 591 ? 8.734 2.209 6.609 1 90.56 591 GLU A O 1
ATOM 4839 N N . HIS A 1 592 ? 9.016 3.637 8.281 1 90 592 HIS A N 1
ATOM 4840 C CA . HIS A 1 592 ? 10.234 2.977 8.734 1 90 592 HIS A CA 1
ATOM 4841 C C . HIS A 1 592 ? 9.938 1.582 9.273 1 90 592 HIS A C 1
ATOM 4843 O O . HIS A 1 592 ? 10.68 0.635 9 1 90 592 HIS A O 1
ATOM 4849 N N . ILE A 1 593 ? 8.883 1.536 10.016 1 89.81 593 ILE A N 1
ATOM 4850 C CA . ILE A 1 593 ? 8.516 0.251 10.602 1 89.81 593 ILE A CA 1
ATOM 4851 C C . ILE A 1 593 ? 8.203 -0.75 9.492 1 89.81 593 ILE A C 1
ATOM 4853 O O . ILE A 1 593 ? 8.617 -1.91 9.555 1 89.81 593 ILE A O 1
ATOM 4857 N N . LYS A 1 594 ? 7.48 -0.296 8.555 1 87.06 594 LYS A N 1
ATOM 4858 C CA . LYS A 1 594 ? 7.129 -1.161 7.434 1 87.06 594 LYS A CA 1
ATOM 4859 C C . LYS A 1 594 ? 8.383 -1.726 6.766 1 87.06 594 LYS A C 1
ATOM 4861 O O . LYS A 1 594 ? 8.391 -2.873 6.32 1 87.06 594 LYS A O 1
ATOM 4866 N N . HIS A 1 595 ? 9.406 -1.048 6.805 1 84.38 595 HIS A N 1
ATOM 4867 C CA . HIS A 1 595 ? 10.609 -1.445 6.074 1 84.38 595 HIS A CA 1
ATOM 4868 C C . HIS A 1 595 ? 11.547 -2.25 6.965 1 84.38 595 HIS A C 1
ATOM 4870 O O . HIS A 1 595 ? 12.617 -2.682 6.516 1 84.38 595 HIS A O 1
ATOM 4876 N N . MET A 1 596 ? 11.141 -2.461 8.188 1 83.44 596 MET A N 1
ATOM 4877 C CA . MET A 1 596 ? 11.945 -3.293 9.078 1 83.44 596 MET A CA 1
ATOM 4878 C C . MET A 1 596 ? 11.672 -4.773 8.836 1 83.44 596 MET A C 1
ATOM 4880 O O . MET A 1 596 ? 12.438 -5.633 9.281 1 83.44 596 MET A O 1
ATOM 4884 N N . PHE A 1 597 ? 10.711 -5.09 8.07 1 66.81 597 PHE A N 1
ATOM 4885 C CA . PHE A 1 597 ? 10.328 -6.445 7.707 1 66.81 597 PHE A CA 1
ATOM 4886 C C . PHE A 1 597 ? 10.289 -7.348 8.93 1 66.81 597 PHE A C 1
ATOM 4888 O O . PHE A 1 597 ? 9.523 -7.102 9.867 1 66.81 597 PHE A O 1
ATOM 4895 N N . ASN A 1 598 ? 11.273 -8.375 9.164 1 67.12 598 ASN A N 1
ATOM 4896 C CA . ASN A 1 598 ? 11.273 -9.352 10.25 1 67.12 598 ASN A CA 1
ATOM 4897 C C . ASN A 1 598 ? 11.938 -8.797 11.5 1 67.12 598 ASN A C 1
ATOM 4899 O O . ASN A 1 598 ? 11.875 -9.414 12.57 1 67.12 598 ASN A O 1
ATOM 4903 N N . ASN A 1 599 ? 12.469 -7.566 11.414 1 69.94 599 ASN A N 1
ATOM 4904 C CA . ASN A 1 599 ? 13.203 -6.992 12.539 1 69.94 599 ASN A CA 1
ATOM 4905 C C . ASN A 1 599 ? 12.344 -6.008 13.328 1 69.94 599 ASN A C 1
ATOM 4907 O O . ASN A 1 599 ? 12.844 -5 13.828 1 69.94 599 ASN A O 1
ATOM 4911 N N . LYS A 1 600 ? 11.07 -6.359 13.492 1 80.44 600 LYS A N 1
ATOM 4912 C CA . LYS A 1 600 ? 10.156 -5.457 14.188 1 80.44 600 LYS A CA 1
ATOM 4913 C C . LYS A 1 600 ? 10.094 -5.785 15.672 1 80.44 600 LYS A C 1
ATOM 4915 O O . LYS A 1 600 ? 9.039 -6.168 16.188 1 80.44 600 LYS A O 1
ATOM 4920 N N . THR A 1 601 ? 11.227 -5.566 16.344 1 83.44 601 THR A N 1
ATOM 4921 C CA . THR A 1 601 ? 11.258 -5.715 17.781 1 83.44 601 THR A CA 1
ATOM 4922 C C . THR A 1 601 ? 11.117 -4.359 18.469 1 83.44 601 THR A C 1
ATOM 4924 O O . THR A 1 601 ? 11.359 -3.318 17.859 1 83.44 601 THR A O 1
ATOM 4927 N N . GLU A 1 602 ? 10.695 -4.426 19.703 1 87 602 GLU A N 1
ATOM 4928 C CA . GLU A 1 602 ? 10.539 -3.199 20.484 1 87 602 GLU A CA 1
ATOM 4929 C C . GLU A 1 602 ? 11.844 -2.4 20.516 1 87 602 GLU A C 1
ATOM 4931 O O . GLU A 1 602 ? 11.836 -1.184 20.312 1 87 602 GLU A O 1
ATOM 4936 N N . ARG A 1 603 ? 12.875 -3.074 20.734 1 84.06 603 ARG A N 1
ATOM 4937 C CA . ARG A 1 603 ? 14.18 -2.426 20.844 1 84.06 603 ARG A CA 1
ATOM 4938 C C . ARG A 1 603 ? 14.562 -1.757 19.531 1 84.06 603 ARG A C 1
ATOM 4940 O O . ARG A 1 603 ? 15.008 -0.606 19.516 1 84.06 603 ARG A O 1
ATOM 4947 N N . ASN A 1 604 ? 14.383 -2.443 18.422 1 85.31 604 ASN A N 1
ATOM 4948 C CA . ASN A 1 604 ? 14.758 -1.913 17.125 1 85.31 604 ASN A CA 1
ATOM 4949 C C . ASN A 1 604 ? 13.898 -0.714 16.734 1 85.31 604 ASN A C 1
ATOM 4951 O O . ASN A 1 604 ? 14.398 0.255 16.156 1 85.31 604 ASN A O 1
ATOM 4955 N N . ILE A 1 605 ? 12.641 -0.824 17.016 1 89.19 605 ILE A N 1
ATOM 4956 C CA . ILE A 1 605 ? 11.719 0.257 16.688 1 89.19 605 ILE A CA 1
ATOM 4957 C C . ILE A 1 605 ? 12.07 1.5 17.5 1 89.19 605 ILE A C 1
ATOM 4959 O O . ILE A 1 605 ? 12.117 2.609 16.969 1 89.19 605 ILE A O 1
ATOM 4963 N N . ARG A 1 606 ? 12.328 1.293 18.781 1 88.44 606 ARG A N 1
ATOM 4964 C CA . ARG A 1 606 ? 12.711 2.395 19.656 1 88.44 606 ARG A CA 1
ATOM 4965 C C . ARG A 1 606 ? 13.992 3.061 19.172 1 88.44 606 ARG A C 1
ATOM 4967 O O . ARG A 1 606 ? 14.07 4.289 19.094 1 88.44 606 ARG A O 1
ATOM 4974 N N . ASN A 1 607 ? 14.891 2.283 18.812 1 84 607 ASN A N 1
ATOM 4975 C CA . ASN A 1 607 ? 16.188 2.807 18.375 1 84 607 ASN A CA 1
ATOM 4976 C C . ASN A 1 607 ? 16.047 3.553 17.047 1 84 607 ASN A C 1
ATOM 4978 O O . ASN A 1 607 ? 16.578 4.652 16.891 1 84 607 ASN A O 1
ATOM 4982 N N . ARG A 1 608 ? 15.406 2.996 16.172 1 86.44 608 ARG A N 1
ATOM 4983 C CA . ARG A 1 608 ? 15.266 3.592 14.844 1 86.44 608 ARG A CA 1
ATOM 4984 C C . ARG A 1 608 ? 14.461 4.883 14.914 1 86.44 608 ARG A C 1
ATOM 4986 O O . ARG A 1 608 ? 14.82 5.883 14.281 1 86.44 608 ARG A O 1
ATOM 4993 N N . SER A 1 609 ? 13.445 4.824 15.633 1 88 609 SER A N 1
ATOM 4994 C CA . SER A 1 609 ? 12.578 5.996 15.711 1 88 609 SER A CA 1
ATOM 4995 C C . SER A 1 609 ? 13.281 7.164 16.391 1 88 609 SER A C 1
ATOM 4997 O O . SER A 1 609 ? 13.094 8.32 16.016 1 88 609 SER A O 1
ATOM 4999 N N . SER A 1 610 ? 14.125 6.871 17.359 1 87.5 610 SER A N 1
ATOM 5000 C CA . SER A 1 610 ? 14.836 7.918 18.094 1 87.5 610 SER A CA 1
ATOM 5001 C C . SER A 1 610 ? 15.938 8.539 17.234 1 87.5 610 SER A C 1
ATOM 5003 O O . SER A 1 610 ? 16.406 9.641 17.531 1 87.5 610 SER A O 1
ATOM 5005 N N . ALA A 1 611 ? 16.281 7.84 16.203 1 89.94 611 ALA A N 1
ATOM 5006 C CA . ALA A 1 611 ? 17.406 8.289 15.391 1 89.94 611 ALA A CA 1
ATOM 5007 C C . ALA A 1 611 ? 16.938 9.047 14.156 1 89.94 611 ALA A C 1
ATOM 5009 O O . ALA A 1 611 ? 17.75 9.664 13.453 1 89.94 611 ALA A O 1
ATOM 5010 N N . ILE A 1 612 ? 15.719 9.055 13.875 1 86.88 612 ILE A N 1
ATOM 5011 C CA . ILE A 1 612 ? 15.18 9.594 12.625 1 86.88 612 ILE A CA 1
ATOM 5012 C C . ILE A 1 612 ? 15.586 11.055 12.477 1 86.88 612 ILE A C 1
ATOM 5014 O O . ILE A 1 612 ? 16.016 11.484 11.398 1 86.88 612 ILE A O 1
ATOM 5018 N N . ALA A 1 613 ? 15.438 11.828 13.516 1 84.44 613 ALA A N 1
ATOM 5019 C CA . ALA A 1 613 ? 15.758 13.25 13.453 1 84.44 613 ALA A CA 1
ATOM 5020 C C . ALA A 1 613 ? 17.234 13.469 13.172 1 84.44 613 ALA A C 1
ATOM 5022 O O . ALA A 1 613 ? 17.609 14.359 12.406 1 84.44 613 ALA A O 1
ATOM 5023 N N . CYS A 1 614 ? 18.016 12.664 13.812 1 89.81 614 CYS A N 1
ATOM 5024 C CA . CYS A 1 614 ? 19.453 12.766 13.617 1 89.81 614 CYS A CA 1
ATOM 5025 C C . CYS A 1 614 ? 19.844 12.406 12.188 1 89.81 614 CYS A C 1
ATOM 5027 O O . CYS A 1 614 ? 20.672 13.078 11.578 1 89.81 614 CYS A O 1
ATOM 5029 N N . VAL A 1 615 ? 19.266 11.406 11.719 1 91.75 615 VAL A N 1
ATOM 5030 C CA . VAL A 1 615 ? 19.531 10.961 10.359 1 91.75 615 VAL A CA 1
ATOM 5031 C C . VAL A 1 615 ? 19.172 12.07 9.367 1 91.75 615 VAL A C 1
ATOM 5033 O O . VAL A 1 615 ? 19.922 12.336 8.422 1 91.75 615 VAL A O 1
ATOM 5036 N N . ARG A 1 616 ? 18.125 12.711 9.609 1 89.06 616 ARG A N 1
ATOM 5037 C CA . ARG A 1 616 ? 17.688 13.797 8.734 1 89.06 616 ARG A CA 1
ATOM 5038 C C . ARG A 1 616 ? 18.672 14.961 8.773 1 89.06 616 ARG A C 1
ATOM 5040 O O . ARG A 1 616 ? 18.984 15.555 7.738 1 89.06 616 ARG A O 1
ATOM 5047 N N . GLU A 1 617 ? 19.125 15.297 9.898 1 90 617 GLU A N 1
ATOM 5048 C CA . GLU A 1 617 ? 20.094 16.391 10.039 1 90 617 GLU A CA 1
ATOM 5049 C C . GLU A 1 617 ? 21.391 16.078 9.289 1 90 617 GLU A C 1
ATOM 5051 O O . GLU A 1 617 ? 21.953 16.953 8.641 1 90 617 GLU A O 1
ATOM 5056 N N . ILE A 1 618 ? 21.781 14.859 9.453 1 94.06 618 ILE A N 1
ATOM 5057 C CA . ILE A 1 618 ? 22.984 14.414 8.758 1 94.06 618 ILE A CA 1
ATOM 5058 C C . ILE A 1 618 ? 22.781 14.508 7.25 1 94.06 618 ILE A C 1
ATOM 5060 O O . ILE A 1 618 ? 23.641 15 6.523 1 94.06 618 ILE A O 1
ATOM 5064 N N . SER A 1 619 ? 21.688 14.102 6.844 1 94.19 619 SER A N 1
ATOM 5065 C CA . SER A 1 619 ? 21.359 14.109 5.418 1 94.19 619 SER A CA 1
ATOM 5066 C C . SER A 1 619 ? 21.281 15.539 4.883 1 94.19 619 SER A C 1
ATOM 5068 O O . SER A 1 619 ? 21.75 15.82 3.785 1 94.19 619 SER A O 1
ATOM 5070 N N . ASP A 1 620 ? 20.688 16.406 5.621 1 91.19 620 ASP A N 1
ATOM 5071 C CA . ASP A 1 620 ? 20.578 17.797 5.203 1 91.19 620 ASP A CA 1
ATOM 5072 C C . ASP A 1 620 ? 21.953 18.453 5.082 1 91.19 620 ASP A C 1
ATOM 5074 O O . ASP A 1 620 ? 22.203 19.219 4.152 1 91.19 620 ASP A O 1
ATOM 5078 N N . ASN A 1 621 ? 22.781 18.156 6.027 1 94.06 621 ASN A N 1
ATOM 5079 C CA . ASN A 1 621 ? 24.141 18.688 5.953 1 94.06 621 ASN A CA 1
ATOM 5080 C C . ASN A 1 621 ? 24.891 18.141 4.738 1 94.06 621 ASN A C 1
ATOM 5082 O O . ASN A 1 621 ? 25.578 18.875 4.051 1 94.06 621 ASN A O 1
ATOM 5086 N N . PHE A 1 622 ? 24.781 16.828 4.535 1 96.25 622 PHE A N 1
ATOM 5087 C CA . PHE A 1 622 ? 25.422 16.219 3.373 1 96.25 622 PHE A CA 1
ATOM 5088 C C . PHE A 1 622 ? 24.938 16.891 2.086 1 96.25 622 PHE A C 1
ATOM 5090 O O . PHE A 1 622 ? 25.75 17.156 1.188 1 96.25 622 PHE A O 1
ATOM 5097 N N . ASP A 1 623 ? 23.672 17.109 1.982 1 94.75 623 ASP A N 1
ATOM 5098 C CA . ASP A 1 623 ? 23.094 17.734 0.792 1 94.75 623 ASP A CA 1
ATOM 5099 C C . ASP A 1 623 ? 23.688 19.109 0.55 1 94.75 623 ASP A C 1
ATOM 5101 O O . ASP A 1 623 ? 24.016 19.469 -0.585 1 94.75 623 ASP A O 1
ATOM 5105 N N . ARG A 1 624 ? 23.812 19.797 1.593 1 92.62 624 ARG A N 1
ATOM 5106 C CA . ARG A 1 624 ? 24.406 21.141 1.482 1 92.62 624 ARG A CA 1
ATOM 5107 C C . ARG A 1 624 ? 25.875 21.047 1.109 1 92.62 624 ARG A C 1
ATOM 5109 O O . ARG A 1 624 ? 26.328 21.719 0.176 1 92.62 624 ARG A O 1
ATOM 5116 N N . ALA A 1 625 ? 26.609 20.203 1.829 1 94.31 625 ALA A N 1
ATOM 5117 C CA . ALA A 1 625 ? 28.047 20.078 1.651 1 94.31 625 ALA A CA 1
ATOM 5118 C C . ALA A 1 625 ? 28.391 19.547 0.262 1 94.31 625 ALA A C 1
ATOM 5120 O O . ALA A 1 625 ? 29.438 19.891 -0.3 1 94.31 625 ALA A O 1
ATOM 5121 N N . SER A 1 626 ? 27.547 18.734 -0.314 1 95.31 626 SER A N 1
ATOM 5122 C CA . SER A 1 626 ? 27.828 18.078 -1.588 1 95.31 626 SER A CA 1
ATOM 5123 C C . SER A 1 626 ? 27.047 18.734 -2.727 1 95.31 626 SER A C 1
ATOM 5125 O O . SER A 1 626 ? 27.047 18.219 -3.85 1 95.31 626 SER A O 1
ATOM 5127 N N . SER A 1 627 ? 26.281 19.766 -2.453 1 91.12 627 SER A N 1
ATOM 5128 C CA . SER A 1 627 ? 25.5 20.516 -3.432 1 91.12 627 SER A CA 1
ATOM 5129 C C . SER A 1 627 ? 24.516 19.609 -4.16 1 91.12 627 SER A C 1
ATOM 5131 O O . SER A 1 627 ? 24.438 19.625 -5.391 1 91.12 627 SER A O 1
ATOM 5133 N N . VAL A 1 628 ? 23.922 18.797 -3.363 1 91.62 628 VAL A N 1
ATOM 5134 C CA . VAL A 1 628 ? 22.906 17.922 -3.928 1 91.62 628 VAL A CA 1
ATOM 5135 C C . VAL A 1 628 ? 21.734 18.75 -4.434 1 91.62 628 VAL A C 1
ATOM 5137 O O . VAL A 1 628 ? 21.312 19.703 -3.783 1 91.62 628 VAL A O 1
ATOM 5140 N N . VAL A 1 629 ? 21.234 18.359 -5.57 1 81.56 629 VAL A N 1
ATOM 5141 C CA . VAL A 1 629 ? 20.125 19.062 -6.191 1 81.56 629 VAL A CA 1
ATOM 5142 C C . VAL A 1 629 ? 18.875 18.922 -5.324 1 81.56 629 VAL A C 1
ATOM 5144 O O . VAL A 1 629 ? 18.547 17.828 -4.879 1 81.56 629 VAL A O 1
ATOM 5147 N N . VAL A 1 630 ? 18.375 20.062 -4.902 1 76.31 630 VAL A N 1
ATOM 5148 C CA . VAL A 1 630 ? 17.109 20.047 -4.176 1 76.31 630 VAL A CA 1
ATOM 5149 C C . VAL A 1 630 ? 15.953 20.234 -5.156 1 76.31 630 VAL A C 1
ATOM 5151 O O . VAL A 1 630 ? 15.859 21.25 -5.832 1 76.31 630 VAL A O 1
ATOM 5154 N N . ARG A 1 631 ? 15.273 19.219 -5.441 1 66.19 631 ARG A N 1
ATOM 5155 C CA . ARG A 1 631 ? 14.148 19.297 -6.367 1 66.19 631 ARG A CA 1
ATOM 5156 C C . ARG A 1 631 ? 12.898 19.828 -5.672 1 66.19 631 ARG A C 1
ATOM 5158 O O . ARG A 1 631 ? 12.633 19.5 -4.516 1 66.19 631 ARG A O 1
ATOM 5165 N N . SER A 1 632 ? 12.531 21.078 -6.246 1 61.19 632 SER A N 1
ATOM 5166 C CA . SER A 1 632 ? 11.32 21.656 -5.691 1 61.19 632 SER A CA 1
ATOM 5167 C C . SER A 1 632 ? 10.117 20.734 -5.879 1 61.19 632 SER A C 1
ATOM 5169 O O . SER A 1 632 ? 9.906 20.203 -6.969 1 61.19 632 SER A O 1
ATOM 5171 N N . LYS A 1 633 ? 9.625 20.078 -4.965 1 56.66 633 LYS A N 1
ATOM 5172 C CA . LYS A 1 633 ? 8.375 19.328 -5.051 1 56.66 633 LYS A CA 1
ATOM 5173 C C . LYS A 1 633 ? 7.168 20.266 -4.949 1 56.66 633 LYS A C 1
ATOM 5175 O O . LYS A 1 633 ? 6.434 20.219 -3.961 1 56.66 633 LYS A O 1
ATOM 5180 N N . THR A 1 634 ? 7.289 21.516 -5.484 1 56.28 634 THR A N 1
ATOM 5181 C CA . THR A 1 634 ? 6.113 22.359 -5.285 1 56.28 634 THR A CA 1
ATOM 5182 C C . THR A 1 634 ? 4.867 21.703 -5.859 1 56.28 634 THR A C 1
ATOM 5184 O O . THR A 1 634 ? 4.816 21.375 -7.051 1 56.28 634 THR A O 1
ATOM 5187 N N . HIS A 1 635 ? 4.215 21.078 -4.957 1 61.03 635 HIS A N 1
ATOM 5188 C CA . HIS A 1 635 ? 2.896 20.578 -5.32 1 61.03 635 HIS A CA 1
ATOM 5189 C C . HIS A 1 635 ? 1.881 21.703 -5.445 1 61.03 635 HIS A C 1
ATOM 5191 O O . HIS A 1 635 ? 1.695 22.484 -4.508 1 61.03 635 HIS A O 1
ATOM 5197 N N . SER A 1 636 ? 1.696 22.125 -6.645 1 68.25 636 SER A N 1
ATOM 5198 C CA . SER A 1 636 ? 0.617 23.094 -6.805 1 68.25 636 SER A CA 1
ATOM 5199 C C . SER A 1 636 ? -0.746 22.406 -6.801 1 68.25 636 SER A C 1
ATOM 5201 O O . SER A 1 636 ? -0.925 21.375 -7.434 1 68.25 636 SER A O 1
ATOM 5203 N N . ASP A 1 637 ? -1.579 23 -5.883 1 75.06 637 ASP A N 1
ATOM 5204 C CA . ASP A 1 637 ? -2.949 22.5 -5.879 1 75.06 637 ASP A CA 1
ATOM 5205 C C . ASP A 1 637 ? -3.641 22.781 -7.211 1 75.06 637 ASP A C 1
ATOM 5207 O O . ASP A 1 637 ? -3.438 23.828 -7.812 1 75.06 637 ASP A O 1
ATOM 5211 N N . LYS A 1 638 ? -4.309 21.812 -7.645 1 82.38 638 LYS A N 1
ATOM 5212 C CA . LYS A 1 638 ? -5.102 22.047 -8.844 1 82.38 638 LYS A CA 1
ATOM 5213 C C . LYS A 1 638 ? -6.246 23.016 -8.57 1 82.38 638 LYS A C 1
ATOM 5215 O O . LYS A 1 638 ? -6.863 22.969 -7.5 1 82.38 638 LYS A O 1
ATOM 5220 N N . SER A 1 639 ? -6.449 23.859 -9.57 1 88.44 639 SER A N 1
ATOM 5221 C CA . SER A 1 639 ? -7.477 24.891 -9.422 1 88.44 639 SER A CA 1
ATOM 5222 C C . SER A 1 639 ? -8.867 24.266 -9.289 1 88.44 639 SER A C 1
ATOM 5224 O O . SER A 1 639 ? -9.18 23.297 -9.969 1 88.44 639 SER A O 1
ATOM 5226 N N . ALA A 1 640 ? -9.648 24.859 -8.406 1 91.75 640 ALA A N 1
ATOM 5227 C CA . ALA A 1 640 ? -11.023 24.406 -8.188 1 91.75 640 ALA A CA 1
ATOM 5228 C C . ALA A 1 640 ? -12.016 25.281 -8.945 1 91.75 640 ALA A C 1
ATOM 5230 O O . ALA A 1 640 ? -13.227 25.156 -8.758 1 91.75 640 ALA A O 1
ATOM 5231 N N . GLN A 1 641 ? -11.578 26.125 -9.781 1 91 641 GLN A N 1
ATOM 5232 C CA . GLN A 1 641 ? -12.391 27.141 -10.43 1 91 641 GLN A CA 1
ATOM 5233 C C . GLN A 1 641 ? -13.531 26.516 -11.234 1 91 641 GLN A C 1
ATOM 5235 O O . GLN A 1 641 ? -14.664 26.984 -11.172 1 91 641 GLN A O 1
ATOM 5240 N N . GLY A 1 642 ? -13.203 25.5 -11.992 1 92.19 642 GLY A N 1
ATOM 5241 C CA . GLY A 1 642 ? -14.234 24.828 -12.766 1 92.19 642 GLY A CA 1
ATOM 5242 C C . GLY A 1 642 ? -15.336 24.25 -11.906 1 92.19 642 GLY A C 1
ATOM 5243 O O . GLY A 1 642 ? -16.516 24.375 -12.234 1 92.19 642 GLY A O 1
ATOM 5244 N N . ASP A 1 643 ? -15.031 23.578 -10.844 1 95.56 643 ASP A N 1
ATOM 5245 C CA . ASP A 1 643 ? -15.992 23.047 -9.883 1 95.56 643 ASP A CA 1
ATOM 5246 C C . ASP A 1 643 ? -16.859 24.156 -9.289 1 95.56 643 ASP A C 1
ATOM 5248 O O . ASP A 1 643 ? -18.078 24.031 -9.211 1 95.56 643 ASP A O 1
ATOM 5252 N N . GLU A 1 644 ? -16.188 25.203 -8.883 1 96.69 644 GLU A N 1
ATOM 5253 C CA . GLU A 1 644 ? -16.844 26.312 -8.188 1 96.69 644 GLU A CA 1
ATOM 5254 C C . GLU A 1 644 ? -17.828 27.031 -9.102 1 96.69 644 GLU A C 1
ATOM 5256 O O . GLU A 1 644 ? -18.922 27.406 -8.672 1 96.69 644 GLU A O 1
ATOM 5261 N N . LEU A 1 645 ? -17.5 27.156 -10.312 1 95.94 645 LEU A N 1
ATOM 5262 C CA . LEU A 1 645 ? -18.422 27.766 -11.266 1 95.94 645 LEU A CA 1
ATOM 5263 C C . LEU A 1 645 ? -19.656 26.906 -11.453 1 95.94 645 LEU A C 1
ATOM 5265 O O . LEU A 1 645 ? -20.766 27.422 -11.547 1 95.94 645 LEU A O 1
ATOM 5269 N N . SER A 1 646 ? -19.5 25.609 -11.531 1 96.81 646 SER A N 1
ATOM 5270 C CA . SER A 1 646 ? -20.625 24.688 -11.648 1 96.81 646 SER A CA 1
ATOM 5271 C C . SER A 1 646 ? -21.531 24.781 -10.422 1 96.81 646 SER A C 1
ATOM 5273 O O . SER A 1 646 ? -22.75 24.75 -10.555 1 96.81 646 SER A O 1
ATOM 5275 N N . ILE A 1 647 ? -20.922 24.844 -9.297 1 97.94 647 ILE A N 1
ATOM 5276 C CA . ILE A 1 647 ? -21.672 24.969 -8.055 1 97.94 647 ILE A CA 1
ATOM 5277 C C . ILE A 1 647 ? -22.469 26.266 -8.055 1 97.94 647 ILE A C 1
ATOM 5279 O O . ILE A 1 647 ? -23.641 26.281 -7.699 1 97.94 647 ILE A O 1
ATOM 5283 N N . LEU A 1 648 ? -21.812 27.328 -8.453 1 98 648 LEU A N 1
ATOM 5284 C CA . LEU A 1 648 ? -22.469 28.625 -8.477 1 98 648 LEU A CA 1
ATOM 5285 C C . LEU A 1 648 ? -23.672 28.609 -9.422 1 98 648 LEU A C 1
ATOM 5287 O O . LEU A 1 648 ? -24.719 29.203 -9.117 1 98 648 LEU A O 1
ATOM 5291 N N . ASP A 1 649 ? -23.5 27.984 -10.57 1 96.94 649 ASP A N 1
ATOM 5292 C CA . ASP A 1 649 ? -24.594 27.875 -11.523 1 96.94 649 ASP A CA 1
ATOM 5293 C C . ASP A 1 649 ? -25.812 27.188 -10.898 1 96.94 649 ASP A C 1
ATOM 5295 O O . ASP A 1 649 ? -26.953 27.594 -11.125 1 96.94 649 ASP A O 1
ATOM 5299 N N . CYS A 1 650 ? -25.531 26.156 -10.203 1 97.31 650 CYS A N 1
ATOM 5300 C CA . CYS A 1 650 ? -26.594 25.438 -9.508 1 97.31 650 CYS A CA 1
ATOM 5301 C C . CYS A 1 650 ? -27.266 26.344 -8.477 1 97.31 650 CYS A C 1
ATOM 5303 O O . CYS A 1 650 ? -28.5 26.391 -8.398 1 97.31 650 CYS A O 1
ATOM 5305 N N . LEU A 1 651 ? -26.484 27.094 -7.703 1 97.75 651 LEU A N 1
ATOM 5306 C CA . LEU A 1 651 ? -27.016 27.953 -6.652 1 97.75 651 LEU A CA 1
ATOM 5307 C C . LEU A 1 651 ? -27.812 29.109 -7.246 1 97.75 651 LEU A C 1
ATOM 5309 O O . LEU A 1 651 ? -28.797 29.562 -6.648 1 97.75 651 LEU A O 1
ATOM 5313 N N . ARG A 1 652 ? -27.391 29.562 -8.398 1 96.19 652 ARG A N 1
ATOM 5314 C CA . ARG A 1 652 ? -28.125 30.641 -9.078 1 96.19 652 ARG A CA 1
ATOM 5315 C C . ARG A 1 652 ? -29.516 30.188 -9.5 1 96.19 652 ARG A C 1
ATOM 5317 O O . ARG A 1 652 ? -30.438 30.984 -9.578 1 96.19 652 ARG A O 1
ATOM 5324 N N . ARG A 1 653 ? -29.656 28.922 -9.695 1 94.94 653 ARG A N 1
ATOM 5325 C CA . ARG A 1 653 ? -30.953 28.359 -10.047 1 94.94 653 ARG A CA 1
ATOM 5326 C C . ARG A 1 653 ? -31.828 28.172 -8.812 1 94.94 653 ARG A C 1
ATOM 5328 O O . ARG A 1 653 ? -33 28.5 -8.82 1 94.94 653 ARG A O 1
ATOM 5335 N N . VAL A 1 654 ? -31.172 27.703 -7.797 1 95.56 654 VAL A N 1
ATOM 5336 C CA . VAL A 1 654 ? -31.891 27.422 -6.551 1 95.56 654 VAL A CA 1
ATOM 5337 C C . VAL A 1 654 ? -32.219 28.734 -5.848 1 95.56 654 VAL A C 1
ATOM 5339 O O . VAL A 1 654 ? -33.281 28.859 -5.23 1 95.56 654 VAL A O 1
ATOM 5342 N N . ARG A 1 655 ? -31.328 29.75 -5.855 1 94.88 655 ARG A N 1
ATOM 5343 C CA . ARG A 1 655 ? -31.438 31.047 -5.203 1 94.88 655 ARG A CA 1
ATOM 5344 C C . ARG A 1 655 ? -31.766 30.891 -3.723 1 94.88 655 ARG A C 1
ATOM 5346 O O . ARG A 1 655 ? -32.781 31.391 -3.252 1 94.88 655 ARG A O 1
ATOM 5353 N N . PRO A 1 656 ? -30.859 30.281 -3.033 1 95.62 656 PRO A N 1
ATOM 5354 C CA . PRO A 1 656 ? -31.141 29.969 -1.632 1 95.62 656 PRO A CA 1
ATOM 5355 C C . PRO A 1 656 ? -31.406 31.219 -0.789 1 95.62 656 PRO A C 1
ATOM 5357 O O . PRO A 1 656 ? -32.094 31.141 0.233 1 95.62 656 PRO A O 1
ATOM 5360 N N . PHE A 1 657 ? -31 32.375 -1.172 1 94.38 657 PHE A N 1
ATOM 5361 C CA . PHE A 1 657 ? -31.078 33.562 -0.312 1 94.38 657 PHE A CA 1
ATOM 5362 C C . PHE A 1 657 ? -32.188 34.469 -0.772 1 94.38 657 PHE A C 1
ATOM 5364 O O . PHE A 1 657 ? -32.375 35.562 -0.209 1 94.38 657 PHE A O 1
ATOM 5371 N N . LYS A 1 658 ? -32.844 34.062 -1.783 1 91.81 658 LYS A N 1
ATOM 5372 C CA . LYS A 1 658 ? -34.125 34.688 -2.104 1 91.81 658 LYS A CA 1
ATOM 5373 C C . LYS A 1 658 ? -35.281 33.969 -1.397 1 91.81 658 LYS A C 1
ATOM 5375 O O . LYS A 1 658 ? -35.656 32.844 -1.763 1 91.81 658 LYS A O 1
ATOM 5380 N N . HIS A 1 659 ? -35.844 34.688 -0.479 1 89.56 659 HIS A N 1
ATOM 5381 C CA . HIS A 1 659 ? -36.812 34.062 0.398 1 89.56 659 HIS A CA 1
ATOM 5382 C C . HIS A 1 659 ? -38.062 33.656 -0.375 1 89.56 659 HIS A C 1
ATOM 5384 O O . HIS A 1 659 ? -38.656 34.469 -1.078 1 89.56 659 HIS A O 1
ATOM 5390 N N . GLN A 1 660 ? -38.375 32.438 -0.3 1 91.12 660 GLN A N 1
ATOM 5391 C CA . GLN A 1 660 ? -39.594 31.859 -0.839 1 91.12 660 GLN A CA 1
ATOM 5392 C C . GLN A 1 660 ? -40.312 31 0.196 1 91.12 660 GLN A C 1
ATOM 5394 O O . GLN A 1 660 ? -39.938 29.844 0.418 1 91.12 660 GLN A O 1
ATOM 5399 N N . PRO A 1 661 ? -41.406 31.469 0.591 1 91 661 PRO A N 1
ATOM 5400 C CA . PRO A 1 661 ? -42.094 30.734 1.659 1 91 661 PRO A CA 1
ATOM 5401 C C . PRO A 1 661 ? -42.562 29.344 1.223 1 91 661 PRO A C 1
ATOM 5403 O O . PRO A 1 661 ? -43 29.172 0.094 1 91 661 PRO A O 1
ATOM 5406 N N . GLY A 1 662 ? -42.375 28.328 2.02 1 90.19 662 GLY A N 1
ATOM 5407 C CA . GLY A 1 662 ? -42.875 26.984 1.801 1 90.19 662 GLY A CA 1
ATOM 5408 C C . GLY A 1 662 ? -41.875 26.078 1.11 1 90.19 662 GLY A C 1
ATOM 5409 O O . GLY A 1 662 ? -42.094 24.859 1.046 1 90.19 662 GLY A O 1
ATOM 5410 N N . ARG A 1 663 ? -40.812 26.672 0.577 1 92.75 663 ARG A N 1
ATOM 5411 C CA . ARG A 1 663 ? -39.812 25.891 -0.106 1 92.75 663 ARG A CA 1
ATOM 5412 C C . ARG A 1 663 ? -38.969 25.078 0.889 1 92.75 663 ARG A C 1
ATOM 5414 O O . ARG A 1 663 ? -38.719 25.531 2.008 1 92.75 663 ARG A O 1
ATOM 5421 N N . PHE A 1 664 ? -38.719 23.812 0.622 1 93.31 664 PHE A N 1
ATOM 5422 C CA . PHE A 1 664 ? -37.875 23 1.489 1 93.31 664 PHE A CA 1
ATOM 5423 C C . PHE A 1 664 ? -37.156 21.922 0.688 1 93.31 664 PHE A C 1
ATOM 5425 O O . PHE A 1 664 ? -37.562 21.578 -0.426 1 93.31 664 PHE A O 1
ATOM 5432 N N . HIS A 1 665 ? -36.062 21.438 1.172 1 93.88 665 HIS A N 1
ATOM 5433 C CA . HIS A 1 665 ? -35.438 20.219 0.696 1 93.88 665 HIS A CA 1
ATOM 5434 C C . HIS A 1 665 ? -36.062 18.984 1.365 1 93.88 665 HIS A C 1
ATOM 5436 O O . HIS A 1 665 ? -36.188 18.953 2.59 1 93.88 665 HIS A O 1
ATOM 5442 N N . GLU A 1 666 ? -36.312 18 0.716 1 92.56 666 GLU A N 1
ATOM 5443 C CA . GLU A 1 666 ? -37.062 16.844 1.206 1 92.56 666 GLU A CA 1
ATOM 5444 C C . GLU A 1 666 ? -36.344 16.219 2.408 1 92.56 666 GLU A C 1
ATOM 5446 O O . GLU A 1 666 ? -37 15.727 3.326 1 92.56 666 GLU A O 1
ATOM 5451 N N . HIS A 1 667 ? -35.094 16.219 2.396 1 93.56 667 HIS A N 1
ATOM 5452 C CA . HIS A 1 667 ? -34.375 15.508 3.434 1 93.56 667 HIS A CA 1
ATOM 5453 C C . HIS A 1 667 ? -33.844 16.469 4.508 1 93.56 667 HIS A C 1
ATOM 5455 O O . HIS A 1 667 ? -33.156 16.047 5.426 1 93.56 667 HIS A O 1
ATOM 5461 N N . PHE A 1 668 ? -34.219 17.719 4.434 1 95.19 668 PHE A N 1
ATOM 5462 C CA . PHE A 1 668 ? -33.844 18.734 5.418 1 95.19 668 PHE A CA 1
ATOM 5463 C C . PHE A 1 668 ? -35.062 19.594 5.801 1 95.19 668 PHE A C 1
ATOM 5465 O O . PHE A 1 668 ? -34.938 20.812 5.879 1 95.19 668 PHE A O 1
ATOM 5472 N N . ARG A 1 669 ? -36.125 18.984 6.055 1 91.19 669 ARG A N 1
ATOM 5473 C CA . ARG A 1 669 ? -37.406 19.656 6.305 1 91.19 669 ARG A CA 1
ATOM 5474 C C . ARG A 1 669 ? -37.375 20.391 7.645 1 91.19 669 ARG A C 1
ATOM 5476 O O . ARG A 1 669 ? -38.094 21.359 7.832 1 91.19 669 ARG A O 1
ATOM 5483 N N . ASN A 1 670 ? -36.562 19.875 8.555 1 89 670 ASN A N 1
ATOM 5484 C CA . ASN A 1 670 ? -36.562 20.438 9.898 1 89 670 ASN A CA 1
ATOM 5485 C C . ASN A 1 670 ? -35.312 21.266 10.164 1 89 670 ASN A C 1
ATOM 5487 O O . ASN A 1 670 ? -35 21.609 11.312 1 89 670 ASN A O 1
ATOM 5491 N N . ILE A 1 671 ? -34.594 21.609 9.086 1 92.44 671 ILE A N 1
ATOM 5492 C CA . ILE A 1 671 ? -33.344 22.359 9.266 1 92.44 671 ILE A CA 1
ATOM 5493 C C . ILE A 1 671 ? -33.656 23.781 9.711 1 92.44 671 ILE A C 1
ATOM 5495 O O . ILE A 1 671 ? -34.625 24.375 9.273 1 92.44 671 ILE A O 1
ATOM 5499 N N . LYS A 1 672 ? -32.875 24.234 10.609 1 88.5 672 LYS A N 1
ATOM 5500 C CA . LYS A 1 672 ? -33 25.609 11.102 1 88.5 672 LYS A CA 1
ATOM 5501 C C . LYS A 1 672 ? -31.875 26.5 10.578 1 88.5 672 LYS A C 1
ATOM 5503 O O . LYS A 1 672 ? -30.844 26 10.125 1 88.5 672 LYS A O 1
ATOM 5508 N N . SER A 1 673 ? -32.094 27.766 10.641 1 87.81 673 SER A N 1
ATOM 5509 C CA . SER A 1 673 ? -31.156 28.734 10.078 1 87.81 673 SER A CA 1
ATOM 5510 C C . SER A 1 673 ? -29.906 28.859 10.945 1 87.81 673 SER A C 1
ATOM 5512 O O . SER A 1 673 ? -28.875 29.328 10.484 1 87.81 673 SER A O 1
ATOM 5514 N N . SER A 1 674 ? -30.078 28.406 12.18 1 87.62 674 SER A N 1
ATOM 5515 C CA . SER A 1 674 ? -28.922 28.422 13.086 1 87.62 674 SER A CA 1
ATOM 5516 C C . SER A 1 674 ? -28.922 27.203 14 1 87.62 674 SER A C 1
ATOM 5518 O O . SER A 1 674 ? -29.984 26.656 14.328 1 87.62 674 SER A O 1
ATOM 5520 N N . SER A 1 675 ? -27.719 26.844 14.406 1 85.44 675 SER A N 1
ATOM 5521 C CA . SER A 1 675 ? -27.531 25.656 15.242 1 85.44 675 SER A CA 1
ATOM 5522 C C . SER A 1 675 ? -27.969 25.938 16.688 1 85.44 675 SER A C 1
ATOM 5524 O O . SER A 1 675 ? -28.266 25 17.438 1 85.44 675 SER A O 1
ATOM 5526 N N . THR A 1 676 ? -28.109 27.25 17.047 1 85.25 676 THR A N 1
ATOM 5527 C CA . THR A 1 676 ? -28.266 27.547 18.469 1 85.25 676 THR A CA 1
ATOM 5528 C C . THR A 1 676 ? -29.688 28.062 18.75 1 85.25 676 THR A C 1
ATOM 5530 O O . THR A 1 676 ? -30.016 28.344 19.906 1 85.25 676 THR A O 1
ATOM 5533 N N . ILE A 1 677 ? -30.5 28.141 17.781 1 79.12 677 ILE A N 1
ATOM 5534 C CA . ILE A 1 677 ? -31.797 28.781 17.891 1 79.12 677 ILE A CA 1
ATOM 5535 C C . ILE A 1 677 ? -32.625 28.078 18.969 1 79.12 677 ILE A C 1
ATOM 5537 O O . ILE A 1 677 ? -33.281 28.719 19.781 1 79.12 677 ILE A O 1
ATOM 5541 N N . ASP A 1 678 ? -32.625 26.766 19.016 1 77.69 678 ASP A N 1
ATOM 5542 C CA . ASP A 1 678 ? -33.5 26.031 19.891 1 77.69 678 ASP A CA 1
ATOM 5543 C C . ASP A 1 678 ? -32.781 25.609 21.172 1 77.69 678 ASP A C 1
ATOM 5545 O O . ASP A 1 678 ? -33.375 24.938 22.031 1 77.69 678 ASP A O 1
ATOM 5549 N N . TYR A 1 679 ? -31.578 26.078 21.266 1 85.38 679 TYR A N 1
ATOM 5550 C CA . TYR A 1 679 ? -30.859 25.594 22.438 1 85.38 679 TYR A CA 1
ATOM 5551 C C . TYR A 1 679 ? -31.203 26.422 23.672 1 85.38 679 TYR A C 1
ATOM 5553 O O . TYR A 1 679 ? -31.266 27.641 23.609 1 85.38 679 TYR A O 1
ATOM 5561 N N . ASN A 1 680 ? -31.422 25.766 24.766 1 84.81 680 ASN A N 1
ATOM 5562 C CA . ASN A 1 680 ? -31.844 26.391 26.016 1 84.81 680 ASN A CA 1
ATOM 5563 C C . ASN A 1 680 ? -30.688 27.125 26.688 1 84.81 680 ASN A C 1
ATOM 5565 O O . ASN A 1 680 ? -29.703 26.516 27.094 1 84.81 680 ASN A O 1
ATOM 5569 N N . VAL A 1 681 ? -30.891 28.438 26.906 1 87.69 681 VAL A N 1
ATOM 5570 C CA . VAL A 1 681 ? -29.859 29.297 27.453 1 87.69 681 VAL A CA 1
ATOM 5571 C C . VAL A 1 681 ? -29.578 28.922 28.906 1 87.69 681 VAL A C 1
ATOM 5573 O O . VAL A 1 681 ? -28.422 28.844 29.328 1 87.69 681 VAL A O 1
ATOM 5576 N N . SER A 1 682 ? -30.625 28.688 29.719 1 86.69 682 SER A N 1
ATOM 5577 C CA . SER A 1 682 ? -30.453 28.344 31.125 1 86.69 682 SER A CA 1
ATOM 5578 C C . SER A 1 682 ? -29.688 27.031 31.281 1 86.69 682 SER A C 1
ATOM 5580 O O . SER A 1 682 ? -28.844 26.906 32.188 1 86.69 682 SER A O 1
ATOM 5582 N N . HIS A 1 683 ? -30.016 26.172 30.406 1 88.31 683 HIS A N 1
ATOM 5583 C CA . HIS A 1 683 ? -29.328 24.891 30.453 1 88.31 683 HIS A CA 1
ATOM 5584 C C . HIS A 1 683 ? -27.844 25.047 30.125 1 88.31 683 HIS A C 1
ATOM 5586 O O . HIS A 1 683 ? -27 24.375 30.734 1 88.31 683 HIS A O 1
ATOM 5592 N N . TYR A 1 684 ? -27.531 25.875 29.203 1 91.56 684 TYR A N 1
ATOM 5593 C CA . TYR A 1 684 ? -26.141 26.125 28.828 1 91.56 684 TYR A CA 1
ATOM 5594 C C . TYR A 1 684 ? -25.375 26.766 29.969 1 91.56 684 TYR A C 1
ATOM 5596 O O . TYR A 1 684 ? -24.234 26.375 30.25 1 91.56 684 TYR A O 1
ATOM 5604 N N . HIS A 1 685 ? -25.984 27.703 30.672 1 92 685 HIS A N 1
ATOM 5605 C CA . HIS A 1 685 ? -25.359 28.375 31.812 1 92 685 HIS A CA 1
ATOM 5606 C C . HIS A 1 685 ? -25.109 27.391 32.969 1 92 685 HIS A C 1
ATOM 5608 O O . HIS A 1 685 ? -24.047 27.406 33.562 1 92 685 HIS A O 1
ATOM 5614 N N . GLN A 1 686 ? -26.094 26.609 33.188 1 90.06 686 GLN A N 1
ATOM 5615 C CA . GLN A 1 686 ? -25.969 25.609 34.25 1 90.06 686 GLN A CA 1
ATOM 5616 C C . GLN A 1 686 ? -24.844 24.625 33.938 1 90.06 686 GLN A C 1
ATOM 5618 O O . GLN A 1 686 ? -24.078 24.25 34.844 1 90.06 686 GLN A O 1
ATOM 5623 N N . TRP A 1 687 ? -24.844 24.25 32.688 1 92.25 687 TRP A N 1
ATOM 5624 C CA . TRP A 1 687 ? -23.828 23.297 32.281 1 92.25 687 TRP A CA 1
ATOM 5625 C C . TRP A 1 687 ? -22.422 23.875 32.5 1 92.25 687 TRP A C 1
ATOM 5627 O O . TRP A 1 687 ? -21.547 23.188 33 1 92.25 687 TRP A O 1
ATOM 5637 N N . ILE A 1 688 ? -22.172 25.125 32.125 1 94 688 ILE A N 1
ATOM 5638 C CA . ILE A 1 688 ? -20.875 25.781 32.312 1 94 688 ILE A CA 1
ATOM 5639 C C . ILE A 1 688 ? -20.562 25.906 33.781 1 94 688 ILE A C 1
ATOM 5641 O O . ILE A 1 688 ? -19.453 25.625 34.219 1 94 688 ILE A O 1
ATOM 5645 N N . GLY A 1 689 ? -21.547 26.359 34.562 1 90.69 689 GLY A N 1
ATOM 5646 C CA . GLY A 1 689 ? -21.359 26.531 35.969 1 90.69 689 GLY A CA 1
ATOM 5647 C C . GLY A 1 689 ? -20.953 25.266 36.688 1 90.69 689 GLY A C 1
ATOM 5648 O O . GLY A 1 689 ? -20.031 25.266 37.5 1 90.69 689 GLY A O 1
ATOM 5649 N N . ASP A 1 690 ? -21.594 24.25 36.406 1 88.69 690 ASP A N 1
ATOM 5650 C CA . ASP A 1 690 ? -21.328 22.969 37.031 1 88.69 690 ASP A CA 1
ATOM 5651 C C . ASP A 1 690 ? -19.953 22.422 36.625 1 88.69 690 ASP A C 1
ATOM 5653 O O . ASP A 1 690 ? -19.234 21.875 37.469 1 88.69 690 ASP A O 1
ATOM 5657 N N . ARG A 1 691 ? -19.688 22.578 35.406 1 90.69 691 ARG A N 1
ATOM 5658 C CA . ARG A 1 691 ? -18.5 21.906 34.875 1 90.69 691 ARG A CA 1
ATOM 5659 C C . ARG A 1 691 ? -17.25 22.734 35.125 1 90.69 691 ARG A C 1
ATOM 5661 O O . ARG A 1 691 ? -16.141 22.188 35.188 1 90.69 691 ARG A O 1
ATOM 5668 N N . LYS A 1 692 ? -17.375 24.031 35.125 1 90.62 692 LYS A N 1
ATOM 5669 C CA . LYS A 1 692 ? -16.219 24.906 35.375 1 90.62 692 LYS A CA 1
ATOM 5670 C C . LYS A 1 692 ? -15.516 24.531 36.656 1 90.62 692 LYS A C 1
ATOM 5672 O O . LYS A 1 692 ? -14.289 24.547 36.75 1 90.62 692 LYS A O 1
ATOM 5677 N N . GLU A 1 693 ? -16.25 24.156 37.688 1 85.25 693 GLU A N 1
ATOM 5678 C CA . GLU A 1 693 ? -15.688 23.75 38.969 1 85.25 693 GLU A CA 1
ATOM 5679 C C . GLU A 1 693 ? -14.945 22.422 38.875 1 85.25 693 GLU A C 1
ATOM 5681 O O . GLU A 1 693 ? -13.852 22.281 39.406 1 85.25 693 GLU A O 1
ATOM 5686 N N . ARG A 1 694 ? -15.5 21.609 38.188 1 83.69 694 ARG A N 1
ATOM 5687 C CA . ARG A 1 694 ? -14.922 20.281 38.031 1 83.69 694 ARG A CA 1
ATOM 5688 C C . ARG A 1 694 ? -13.617 20.328 37.25 1 83.69 694 ARG A C 1
ATOM 5690 O O . ARG A 1 694 ? -12.641 19.672 37.625 1 83.69 694 ARG A O 1
ATOM 5697 N N . VAL A 1 695 ? -13.625 21.062 36.219 1 84.94 695 VAL A N 1
ATOM 5698 C CA . VAL A 1 695 ? -12.477 21.094 35.312 1 84.94 695 VAL A CA 1
ATOM 5699 C C . VAL A 1 695 ? -11.328 21.859 35.969 1 84.94 695 VAL A C 1
ATOM 5701 O O . VAL A 1 695 ? -10.156 21.594 35.688 1 84.94 695 VAL A O 1
ATOM 5704 N N . ALA A 1 696 ? -11.648 22.797 36.719 1 81.81 696 ALA A N 1
ATOM 5705 C CA . ALA A 1 696 ? -10.633 23.578 37.406 1 81.81 696 ALA A CA 1
ATOM 5706 C C . ALA A 1 696 ? -9.82 22.719 38.375 1 81.81 696 ALA A C 1
ATOM 5708 O O . ALA A 1 696 ? -8.641 22.969 38.594 1 81.81 696 ALA A O 1
ATOM 5709 N N . VAL A 1 697 ? -10.461 21.719 38.906 1 70.19 697 VAL A N 1
ATOM 5710 C CA . VAL A 1 697 ? -9.812 20.875 39.906 1 70.19 697 VAL A CA 1
ATOM 5711 C C . VAL A 1 697 ? -9.031 19.766 39.188 1 70.19 697 VAL A C 1
ATOM 5713 O O . VAL A 1 697 ? -8.117 19.172 39.781 1 70.19 697 VAL A O 1
ATOM 5716 N N . GLU A 1 698 ? -9.406 19.5 38.031 1 63.81 698 GLU A N 1
ATOM 5717 C CA . GLU A 1 698 ? -8.789 18.391 37.312 1 63.81 698 GLU A CA 1
ATOM 5718 C C . GLU A 1 698 ? -7.438 18.781 36.75 1 63.81 698 GLU A C 1
ATOM 5720 O O . GLU A 1 698 ? -6.797 17.984 36.031 1 63.81 698 GLU A O 1
ATOM 5725 N N . LEU A 1 699 ? -6.996 20.094 36.812 1 53.41 699 LEU A N 1
ATOM 5726 C CA . LEU A 1 699 ? -5.723 20.438 36.188 1 53.41 699 LEU A CA 1
ATOM 5727 C C . LEU A 1 699 ? -4.621 19.484 36.656 1 53.41 699 LEU A C 1
ATOM 5729 O O . LEU A 1 699 ? -3.451 19.672 36.312 1 53.41 699 LEU A O 1
ATOM 5733 N N . GLY A 1 700 ? -4.852 18.297 36.906 1 49.91 700 GLY A N 1
ATOM 5734 C CA . GLY A 1 700 ? -3.771 17.422 37.344 1 49.91 700 GLY A CA 1
ATOM 5735 C C . GLY A 1 700 ? -3.139 17.844 38.656 1 49.91 700 GLY A C 1
ATOM 5736 O O . GLY A 1 700 ? -2.109 17.281 39.062 1 49.91 700 GLY A O 1
ATOM 5737 N N . ASN A 1 701 ? -3.117 19.219 39.125 1 38.22 701 ASN A N 1
ATOM 5738 C CA . ASN A 1 701 ? -2.465 19.5 40.406 1 38.22 701 ASN A CA 1
ATOM 5739 C C . ASN A 1 701 ? -3.25 18.906 41.562 1 38.22 701 ASN A C 1
ATOM 5741 O O . ASN A 1 701 ? -4.48 18.875 41.531 1 38.22 701 ASN A O 1
ATOM 5745 N N . MET B 1 1 ? 37.094 0.469 -21.781 1 48.84 1 MET B N 1
ATOM 5746 C CA . MET B 1 1 ? 36.094 -0.569 -21.812 1 48.84 1 MET B CA 1
ATOM 5747 C C . MET B 1 1 ? 34.781 -0.033 -22.422 1 48.84 1 MET B C 1
ATOM 5749 O O . MET B 1 1 ? 34.406 1.111 -22.172 1 48.84 1 MET B O 1
ATOM 5753 N N . LYS B 1 2 ? 34.25 -0.649 -23.328 1 57.25 2 LYS B N 1
ATOM 5754 C CA . LYS B 1 2 ? 33 -0.332 -24 1 57.25 2 LYS B CA 1
ATOM 5755 C C . LYS B 1 2 ? 31.844 -0.361 -23.031 1 57.25 2 LYS B C 1
ATOM 5757 O O . LYS B 1 2 ? 31.938 -0.938 -21.938 1 57.25 2 LYS B O 1
ATOM 5762 N N . LYS B 1 3 ? 30.781 0.441 -23.141 1 68.62 3 LYS B N 1
ATOM 5763 C CA . LYS B 1 3 ? 29.672 0.679 -22.219 1 68.62 3 LYS B CA 1
ATOM 5764 C C . LYS B 1 3 ? 28.391 0.001 -22.719 1 68.62 3 LYS B C 1
ATOM 5766 O O . LYS B 1 3 ? 27.297 0.488 -22.469 1 68.62 3 LYS B O 1
ATOM 5771 N N . SER B 1 4 ? 28.797 -1.116 -23.438 1 77.69 4 SER B N 1
ATOM 5772 C CA . SER B 1 4 ? 27.641 -1.862 -23.938 1 77.69 4 SER B CA 1
ATOM 5773 C C . SER B 1 4 ? 27.047 -2.746 -22.844 1 77.69 4 SER B C 1
ATOM 5775 O O . SER B 1 4 ? 27.625 -2.895 -21.766 1 77.69 4 SER B O 1
ATOM 5777 N N . PHE B 1 5 ? 25.859 -3.219 -23.062 1 81.75 5 PHE B N 1
ATOM 5778 C CA . PHE B 1 5 ? 25.203 -4.141 -22.141 1 81.75 5 PHE B CA 1
ATOM 5779 C C . PHE B 1 5 ? 26.094 -5.336 -21.828 1 81.75 5 PHE B C 1
ATOM 5781 O O . PHE B 1 5 ? 26.188 -5.758 -20.672 1 81.75 5 PHE B O 1
ATOM 5788 N N . GLN B 1 6 ? 26.734 -5.836 -22.797 1 82.38 6 GLN B N 1
ATOM 5789 C CA . GLN B 1 6 ? 27.609 -6.992 -22.609 1 82.38 6 GLN B CA 1
ATOM 5790 C C . GLN B 1 6 ? 28.75 -6.684 -21.641 1 82.38 6 GLN B C 1
ATOM 5792 O O . GLN B 1 6 ? 29.125 -7.531 -20.828 1 82.38 6 GLN B O 1
ATOM 5797 N N . ASP B 1 7 ? 29.234 -5.484 -21.734 1 86.31 7 ASP B N 1
ATOM 5798 C CA . ASP B 1 7 ? 30.312 -5.074 -20.844 1 86.31 7 ASP B CA 1
ATOM 5799 C C . ASP B 1 7 ? 29.828 -5 -19.391 1 86.31 7 ASP B C 1
ATOM 5801 O O . ASP B 1 7 ? 30.547 -5.367 -18.469 1 86.31 7 ASP B O 1
ATOM 5805 N N . LEU B 1 8 ? 28.641 -4.547 -19.234 1 90.06 8 LEU B N 1
ATOM 5806 C CA . LEU B 1 8 ? 28.078 -4.414 -17.891 1 90.06 8 LEU B CA 1
ATOM 5807 C C . LEU B 1 8 ? 27.781 -5.785 -17.297 1 90.06 8 LEU B C 1
ATOM 5809 O O . LEU B 1 8 ? 28.047 -6.02 -16.109 1 90.06 8 LEU B O 1
ATOM 5813 N N . LYS B 1 9 ? 27.297 -6.656 -18.125 1 89.12 9 LYS B N 1
ATOM 5814 C CA . LYS B 1 9 ? 26.906 -7.996 -17.688 1 89.12 9 LYS B CA 1
ATOM 5815 C C . LYS B 1 9 ? 28.141 -8.836 -17.359 1 89.12 9 LYS B C 1
ATOM 5817 O O . LYS B 1 9 ? 28.047 -9.836 -16.641 1 89.12 9 LYS B O 1
ATOM 5822 N N . GLN B 1 10 ? 29.297 -8.398 -17.859 1 90.44 10 GLN B N 1
ATOM 5823 C CA . GLN B 1 10 ? 30.531 -9.156 -17.656 1 90.44 10 GLN B CA 1
ATOM 5824 C C . GLN B 1 10 ? 31.547 -8.359 -16.844 1 90.44 10 GLN B C 1
ATOM 5826 O O . GLN B 1 10 ? 32.75 -8.555 -16.984 1 90.44 10 GLN B O 1
ATOM 5831 N N . LEU B 1 11 ? 30.969 -7.477 -16.109 1 91.62 11 LEU B N 1
ATOM 5832 C CA . LEU B 1 11 ? 31.859 -6.684 -15.273 1 91.62 11 LEU B CA 1
ATOM 5833 C C . LEU B 1 11 ? 32.75 -7.586 -14.422 1 91.62 11 LEU B C 1
ATOM 5835 O O . LEU B 1 11 ? 32.25 -8.516 -13.773 1 91.62 11 LEU B O 1
ATOM 5839 N N . ASP B 1 12 ? 33.969 -7.383 -14.523 1 93.88 12 ASP B N 1
ATOM 5840 C CA . ASP B 1 12 ? 34.969 -8.102 -13.766 1 93.88 12 ASP B CA 1
ATOM 5841 C C . ASP B 1 12 ? 35.969 -7.133 -13.117 1 93.88 12 ASP B C 1
ATOM 5843 O O . ASP B 1 12 ? 36.75 -6.465 -13.812 1 93.88 12 ASP B O 1
ATOM 5847 N N . TRP B 1 13 ? 36 -7.148 -11.805 1 96.06 13 TRP B N 1
ATOM 5848 C CA . TRP B 1 13 ? 36.844 -6.203 -11.055 1 96.06 13 TRP B CA 1
ATOM 5849 C C . TRP B 1 13 ? 38.312 -6.418 -11.359 1 96.06 13 TRP B C 1
ATOM 5851 O O . TRP B 1 13 ? 39.094 -5.461 -11.383 1 96.06 13 TRP B O 1
ATOM 5861 N N . ASN B 1 14 ? 38.719 -7.648 -11.547 1 94.38 14 ASN B N 1
ATOM 5862 C CA . ASN B 1 14 ? 40.094 -7.941 -11.844 1 94.38 14 ASN B CA 1
ATOM 5863 C C . ASN B 1 14 ? 40.562 -7.316 -13.164 1 94.38 14 ASN B C 1
ATOM 5865 O O . ASN B 1 14 ? 41.688 -6.883 -13.297 1 94.38 14 ASN B O 1
ATOM 5869 N N . ARG B 1 15 ? 39.656 -7.316 -14.07 1 94.19 15 ARG B N 1
ATOM 5870 C CA . ARG B 1 15 ? 39.969 -6.684 -15.344 1 94.19 15 ARG B CA 1
ATOM 5871 C C . ARG B 1 15 ? 40.125 -5.176 -15.188 1 94.19 15 ARG B C 1
ATOM 5873 O O . ARG B 1 15 ? 41.031 -4.578 -15.766 1 94.19 15 ARG B O 1
ATOM 5880 N N . ILE B 1 16 ? 39.312 -4.562 -14.43 1 94.31 16 ILE B N 1
ATOM 5881 C CA . ILE B 1 16 ? 39.344 -3.123 -14.203 1 94.31 16 ILE B CA 1
ATOM 5882 C C . ILE B 1 16 ? 40.594 -2.744 -13.461 1 94.31 16 ILE B C 1
ATOM 5884 O O . ILE B 1 16 ? 41.312 -1.819 -13.867 1 94.31 16 ILE B O 1
ATOM 5888 N N . VAL B 1 17 ? 40.875 -3.428 -12.422 1 95.88 17 VAL B N 1
ATOM 5889 C CA . VAL B 1 17 ? 42.062 -3.15 -11.609 1 95.88 17 VAL B CA 1
ATOM 5890 C C . VAL B 1 17 ? 43.312 -3.492 -12.391 1 95.88 17 VAL B C 1
ATOM 5892 O O . VAL B 1 17 ? 44.344 -2.822 -12.258 1 95.88 17 VAL B O 1
ATOM 5895 N N . GLY B 1 18 ? 43.188 -4.555 -13.219 1 94.69 18 GLY B N 1
ATOM 5896 C CA . GLY B 1 18 ? 44.312 -4.867 -14.102 1 94.69 18 GLY B CA 1
ATOM 5897 C C . GLY B 1 18 ? 44.688 -3.719 -15.023 1 94.69 18 GLY B C 1
ATOM 5898 O O . GLY B 1 18 ? 45.844 -3.453 -15.258 1 94.69 18 GLY B O 1
ATOM 5899 N N . GLU B 1 19 ? 43.688 -3.07 -15.539 1 94.12 19 GLU B N 1
ATOM 5900 C CA . GLU B 1 19 ? 43.938 -1.884 -16.359 1 94.12 19 GLU B CA 1
ATOM 5901 C C . GLU B 1 19 ? 44.625 -0.786 -15.555 1 94.12 19 GLU B C 1
ATOM 5903 O O . GLU B 1 19 ? 45.531 -0.13 -16.047 1 94.12 19 GLU B O 1
ATOM 5908 N N . MET B 1 20 ? 44.188 -0.601 -14.367 1 93.94 20 MET B N 1
ATOM 5909 C CA . MET B 1 20 ? 44.812 0.394 -13.5 1 93.94 20 MET B CA 1
ATOM 5910 C C . MET B 1 20 ? 46.281 0.079 -13.273 1 93.94 20 MET B C 1
ATOM 5912 O O . MET B 1 20 ? 47.125 0.969 -13.344 1 93.94 20 MET B O 1
ATOM 5916 N N . GLN B 1 21 ? 46.531 -1.142 -12.984 1 94.94 21 GLN B N 1
ATOM 5917 C CA . GLN B 1 21 ? 47.906 -1.584 -12.727 1 94.94 21 GLN B CA 1
ATOM 5918 C C . GLN B 1 21 ? 48.781 -1.366 -13.945 1 94.94 21 GLN B C 1
ATOM 5920 O O . GLN B 1 21 ? 49.938 -0.976 -13.812 1 94.94 21 GLN B O 1
ATOM 5925 N N . GLU B 1 22 ? 48.281 -1.574 -15.078 1 95.81 22 GLU B N 1
ATOM 5926 C CA . GLU B 1 22 ? 49.031 -1.438 -16.312 1 95.81 22 GLU B CA 1
ATOM 5927 C C . GLU B 1 22 ? 49.281 0.029 -16.672 1 95.81 22 GLU B C 1
ATOM 5929 O O . GLU B 1 22 ? 50.375 0.42 -17.016 1 95.81 22 GLU B O 1
ATOM 5934 N N . MET B 1 23 ? 48.25 0.857 -16.562 1 93.5 23 MET B N 1
ATOM 5935 C CA . MET B 1 23 ? 48.312 2.244 -17.016 1 93.5 23 MET B CA 1
ATOM 5936 C C . MET B 1 23 ? 48.969 3.135 -15.953 1 93.5 23 MET B C 1
ATOM 5938 O O . MET B 1 23 ? 49.625 4.117 -16.297 1 93.5 23 MET B O 1
ATOM 5942 N N . PHE B 1 24 ? 48.688 2.771 -14.656 1 93.5 24 PHE B N 1
ATOM 5943 C CA . PHE B 1 24 ? 49.188 3.596 -13.562 1 93.5 24 PHE B CA 1
ATOM 5944 C C . PHE B 1 24 ? 49.781 2.729 -12.469 1 93.5 24 PHE B C 1
ATOM 5946 O O . PHE B 1 24 ? 49.312 2.734 -11.328 1 93.5 24 PHE B O 1
ATOM 5953 N N . PRO B 1 25 ? 50.875 2.131 -12.703 1 94.38 25 PRO B N 1
ATOM 5954 C CA . PRO B 1 25 ? 51.438 1.172 -11.75 1 94.38 25 PRO B CA 1
ATOM 5955 C C . PRO B 1 25 ? 51.844 1.814 -10.422 1 94.38 25 PRO B C 1
ATOM 5957 O O . PRO B 1 25 ? 51.594 1.229 -9.359 1 94.38 25 PRO B O 1
ATOM 5960 N N . ASP B 1 26 ? 52.375 3.014 -10.492 1 92.44 26 ASP B N 1
ATOM 5961 C CA . ASP B 1 26 ? 52.812 3.678 -9.266 1 92.44 26 ASP B CA 1
ATOM 5962 C C . ASP B 1 26 ? 51.594 4.016 -8.383 1 92.44 26 ASP B C 1
ATOM 5964 O O . ASP B 1 26 ? 51.656 3.834 -7.16 1 92.44 26 ASP B O 1
ATOM 5968 N N . LEU B 1 27 ? 50.625 4.48 -9.031 1 93.44 27 LEU B N 1
ATOM 5969 C CA . LEU B 1 27 ? 49.406 4.809 -8.289 1 93.44 27 LEU B CA 1
ATOM 5970 C C . LEU B 1 27 ? 48.812 3.557 -7.676 1 93.44 27 LEU B C 1
ATOM 5972 O O . LEU B 1 27 ? 48.344 3.582 -6.531 1 93.44 27 LEU B O 1
ATOM 5976 N N . PHE B 1 28 ? 48.781 2.529 -8.469 1 94.19 28 PHE B N 1
ATOM 5977 C CA . PHE B 1 28 ? 48.25 1.262 -8.016 1 94.19 28 PHE B CA 1
ATOM 5978 C C . PHE B 1 28 ? 48.938 0.788 -6.742 1 94.19 28 PHE B C 1
ATOM 5980 O O . PHE B 1 28 ? 48.25 0.427 -5.77 1 94.19 28 PHE B O 1
ATOM 5987 N N . VAL B 1 29 ? 50.219 0.856 -6.727 1 92.31 29 VAL B N 1
ATOM 5988 C CA . VAL B 1 29 ? 51 0.394 -5.586 1 92.31 29 VAL B CA 1
ATOM 5989 C C . VAL B 1 29 ? 50.75 1.294 -4.383 1 92.31 29 VAL B C 1
ATOM 5991 O O . VAL B 1 29 ? 50.625 0.811 -3.252 1 92.31 29 VAL B O 1
ATOM 5994 N N . GLN B 1 30 ? 50.594 2.518 -4.637 1 93.56 30 GLN B N 1
ATOM 5995 C CA . GLN B 1 30 ? 50.344 3.461 -3.553 1 93.56 30 GLN B CA 1
ATOM 5996 C C . GLN B 1 30 ? 48.969 3.219 -2.924 1 93.56 30 GLN B C 1
ATOM 5998 O O . GLN B 1 30 ? 48.844 3.219 -1.698 1 93.56 30 GLN B O 1
ATOM 6003 N N . LEU B 1 31 ? 48 3.064 -3.773 1 95.25 31 LEU B N 1
ATOM 6004 C CA . LEU B 1 31 ? 46.625 2.852 -3.277 1 95.25 31 LEU B CA 1
ATOM 6005 C C . LEU B 1 31 ? 46.531 1.543 -2.5 1 95.25 31 LEU B C 1
ATOM 6007 O O . LEU B 1 31 ? 45.906 1.488 -1.442 1 95.25 31 LEU B O 1
ATOM 6011 N N . LEU B 1 32 ? 47.156 0.558 -3.051 1 93.38 32 LEU B N 1
ATOM 6012 C CA . LEU B 1 32 ? 47.156 -0.733 -2.373 1 93.38 32 LEU B CA 1
ATOM 6013 C C . LEU B 1 32 ? 47.875 -0.633 -1.019 1 93.38 32 LEU B C 1
ATOM 6015 O O . LEU B 1 32 ? 47.375 -1.194 -0.029 1 93.38 32 LEU B O 1
ATOM 6019 N N . GLY B 1 33 ? 48.969 0.067 -1.01 1 91.44 33 GLY B N 1
ATOM 6020 C CA . GLY B 1 33 ? 49.688 0.258 0.226 1 91.44 33 GLY B CA 1
ATOM 6021 C C . GLY B 1 33 ? 48.938 1.053 1.266 1 91.44 33 GLY B C 1
ATOM 6022 O O . GLY B 1 33 ? 49.125 0.874 2.469 1 91.44 33 GLY B O 1
ATOM 6023 N N . MET B 1 34 ? 48.062 1.876 0.811 1 92 34 MET B N 1
ATOM 6024 C CA . MET B 1 34 ? 47.25 2.658 1.724 1 92 34 MET B CA 1
ATOM 6025 C C . MET B 1 34 ? 46.156 1.796 2.342 1 92 34 MET B C 1
ATOM 6027 O O . MET B 1 34 ? 45.75 2.029 3.48 1 92 34 MET B O 1
ATOM 6031 N N . MET B 1 35 ? 45.656 0.806 1.603 1 93.12 35 MET B N 1
ATOM 6032 C CA . MET B 1 35 ? 44.531 -0.003 2.045 1 93.12 35 MET B CA 1
ATOM 6033 C C . MET B 1 35 ? 45 -1.191 2.875 1 93.12 35 MET B C 1
ATOM 6035 O O . MET B 1 35 ? 44.25 -1.682 3.736 1 93.12 35 MET B O 1
ATOM 6039 N N . LEU B 1 36 ? 46.188 -1.627 2.535 1 92.44 36 LEU B N 1
ATOM 6040 C CA . LEU B 1 36 ? 46.688 -2.852 3.172 1 92.44 36 LEU B CA 1
ATOM 6041 C C . LEU B 1 36 ? 48 -2.615 3.893 1 92.44 36 LEU B C 1
ATOM 6043 O O . LEU B 1 36 ? 48.812 -1.816 3.441 1 92.44 36 LEU B O 1
ATOM 6047 N N . ASP B 1 37 ? 48.125 -3.357 4.957 1 87.06 37 ASP B N 1
ATOM 6048 C CA . ASP B 1 37 ? 49.438 -3.316 5.629 1 87.06 37 ASP B CA 1
ATOM 6049 C C . ASP B 1 37 ? 50.438 -4.234 4.938 1 87.06 37 ASP B C 1
ATOM 6051 O O . ASP B 1 37 ? 50.062 -4.984 4.027 1 87.06 37 ASP B O 1
ATOM 6055 N N . ASP B 1 38 ? 51.688 -4.156 5.426 1 82.69 38 ASP B N 1
ATOM 6056 C CA . ASP B 1 38 ? 52.781 -4.859 4.766 1 82.69 38 ASP B CA 1
ATOM 6057 C C . ASP B 1 38 ? 52.531 -6.367 4.766 1 82.69 38 ASP B C 1
ATOM 6059 O O . ASP B 1 38 ? 52.844 -7.051 3.783 1 82.69 38 ASP B O 1
ATOM 6063 N N . HIS B 1 39 ? 51.969 -6.797 5.824 1 85.38 39 HIS B N 1
ATOM 6064 C CA . HIS B 1 39 ? 51.688 -8.227 5.922 1 85.38 39 HIS B CA 1
ATOM 6065 C C . HIS B 1 39 ? 50.562 -8.641 4.969 1 85.38 39 HIS B C 1
ATOM 6067 O O . HIS B 1 39 ? 50.625 -9.719 4.367 1 85.38 39 HIS B O 1
ATOM 6073 N N . ASP B 1 40 ? 49.625 -7.762 4.766 1 85.44 40 ASP B N 1
ATOM 6074 C CA . ASP B 1 40 ? 48.438 -8.086 3.975 1 85.44 40 ASP B CA 1
ATOM 6075 C C . ASP B 1 40 ? 48.719 -7.953 2.48 1 85.44 40 ASP B C 1
ATOM 6077 O O . ASP B 1 40 ? 48.094 -8.625 1.659 1 85.44 40 ASP B O 1
ATOM 6081 N N . ILE B 1 41 ? 49.688 -7.191 2.125 1 86.56 41 ILE B N 1
ATOM 6082 C CA . ILE B 1 41 ? 50 -6.961 0.72 1 86.56 41 ILE B CA 1
ATOM 6083 C C . ILE B 1 41 ? 50.562 -8.234 0.106 1 86.56 41 ILE B C 1
ATOM 6085 O O . ILE B 1 41 ? 50.438 -8.461 -1.099 1 86.56 41 ILE B O 1
ATOM 6089 N N . SER B 1 42 ? 51.125 -9.109 0.985 1 85.06 42 SER B N 1
ATOM 6090 C CA . SER B 1 42 ? 51.719 -10.352 0.49 1 85.06 42 SER B CA 1
ATOM 6091 C C . SER B 1 42 ? 50.688 -11.461 0.403 1 85.06 42 SER B C 1
ATOM 6093 O O . SER B 1 42 ? 50.938 -12.5 -0.213 1 85.06 42 SER B O 1
ATOM 6095 N N . SER B 1 43 ? 49.531 -11.164 0.935 1 89.06 43 SER B N 1
ATOM 6096 C CA . SER B 1 43 ? 48.469 -12.164 0.957 1 89.06 43 SER B CA 1
ATOM 6097 C C . SER B 1 43 ? 47.531 -11.977 -0.224 1 89.06 43 SER B C 1
ATOM 6099 O O . SER B 1 43 ? 46.875 -10.93 -0.368 1 89.06 43 SER B O 1
ATOM 6101 N N . TYR B 1 44 ? 47.406 -13.016 -1.002 1 87.88 44 TYR B N 1
ATOM 6102 C CA . TYR B 1 44 ? 46.531 -12.984 -2.16 1 87.88 44 TYR B CA 1
ATOM 6103 C C . TYR B 1 44 ? 45.094 -12.742 -1.738 1 87.88 44 TYR B C 1
ATOM 6105 O O . TYR B 1 44 ? 44.375 -11.977 -2.387 1 87.88 44 TYR B O 1
ATOM 6113 N N . LEU B 1 45 ? 44.719 -13.414 -0.67 1 88.19 45 LEU B N 1
ATOM 6114 C CA . LEU B 1 45 ? 43.344 -13.305 -0.183 1 88.19 45 LEU B CA 1
ATOM 6115 C C . LEU B 1 45 ? 43.031 -11.875 0.266 1 88.19 45 LEU B C 1
ATOM 6117 O O . LEU B 1 45 ? 41.938 -11.367 0.034 1 88.19 45 LEU B O 1
ATOM 6121 N N . SER B 1 46 ? 44.031 -11.281 0.841 1 89.12 46 SER B N 1
ATOM 6122 C CA . SER B 1 46 ? 43.812 -9.914 1.313 1 89.12 46 SER B CA 1
ATOM 6123 C C . SER B 1 46 ? 43.688 -8.938 0.147 1 89.12 46 SER B C 1
ATOM 6125 O O . SER B 1 46 ? 42.906 -7.988 0.203 1 89.12 46 SER B O 1
ATOM 6127 N N . ILE B 1 47 ? 44.406 -9.211 -0.819 1 90.44 47 ILE B N 1
ATOM 6128 C CA . ILE B 1 47 ? 44.375 -8.359 -2 1 90.44 47 ILE B CA 1
ATOM 6129 C C . ILE B 1 47 ? 43.031 -8.516 -2.705 1 90.44 47 ILE B C 1
ATOM 6131 O O . ILE B 1 47 ? 42.406 -7.531 -3.117 1 90.44 47 ILE B O 1
ATOM 6135 N N . GLN B 1 48 ? 42.594 -9.773 -2.777 1 90.31 48 GLN B N 1
ATOM 6136 C CA . GLN B 1 48 ? 41.344 -10.047 -3.465 1 90.31 48 GLN B CA 1
ATOM 6137 C C . GLN B 1 48 ? 40.156 -9.336 -2.781 1 90.31 48 GLN B C 1
ATOM 6139 O O . GLN B 1 48 ? 39.219 -8.914 -3.441 1 90.31 48 GLN B O 1
ATOM 6144 N N . LYS B 1 49 ? 40.281 -9.156 -1.548 1 89.69 49 LYS B N 1
ATOM 6145 C CA . LYS B 1 49 ? 39.188 -8.562 -0.767 1 89.69 49 LYS B CA 1
ATOM 6146 C C . LYS B 1 49 ? 39.062 -7.07 -1.063 1 89.69 49 LYS B C 1
ATOM 6148 O O . LYS B 1 49 ? 38 -6.496 -0.906 1 89.69 49 LYS B O 1
ATOM 6153 N N . VAL B 1 50 ? 40.125 -6.48 -1.54 1 94.25 50 VAL B N 1
ATOM 6154 C CA . VAL B 1 50 ? 40.094 -5.031 -1.708 1 94.25 50 VAL B CA 1
ATOM 6155 C C . VAL B 1 50 ? 39.969 -4.688 -3.191 1 94.25 50 VAL B C 1
ATOM 6157 O O . VAL B 1 50 ? 39.781 -3.521 -3.549 1 94.25 50 VAL B O 1
ATOM 6160 N N . ILE B 1 51 ? 39.875 -5.691 -3.996 1 95.5 51 ILE B N 1
ATOM 6161 C CA . ILE B 1 51 ? 39.844 -5.48 -5.441 1 95.5 51 ILE B CA 1
ATOM 6162 C C . ILE B 1 51 ? 38.594 -4.703 -5.832 1 95.5 51 ILE B C 1
ATOM 6164 O O . ILE B 1 51 ? 38.688 -3.736 -6.59 1 95.5 51 ILE B O 1
ATOM 6168 N N . PRO B 1 52 ? 37.406 -5.078 -5.309 1 96.25 52 PRO B N 1
ATOM 6169 C CA . PRO B 1 52 ? 36.219 -4.301 -5.68 1 96.25 52 PRO B CA 1
ATOM 6170 C C . PRO B 1 52 ? 36.312 -2.84 -5.246 1 96.25 52 PRO B C 1
ATOM 6172 O O . PRO B 1 52 ? 35.875 -1.949 -5.969 1 96.25 52 PRO B O 1
ATOM 6175 N N . ARG B 1 53 ? 36.938 -2.549 -4.141 1 96.69 53 ARG B N 1
ATOM 6176 C CA . ARG B 1 53 ? 37.125 -1.186 -3.652 1 96.69 53 ARG B CA 1
ATOM 6177 C C . ARG B 1 53 ? 38.031 -0.392 -4.574 1 96.69 53 ARG B C 1
ATOM 6179 O O . ARG B 1 53 ? 37.75 0.751 -4.926 1 96.69 53 ARG B O 1
ATOM 6186 N N . LEU B 1 54 ? 39.125 -1.071 -4.922 1 96.5 54 LEU B N 1
ATOM 6187 C CA . LEU B 1 54 ? 40.062 -0.435 -5.832 1 96.5 54 LEU B CA 1
ATOM 6188 C C . LEU B 1 54 ? 39.406 -0.152 -7.184 1 96.5 54 LEU B C 1
ATOM 6190 O O . LEU B 1 54 ? 39.688 0.879 -7.801 1 96.5 54 LEU B O 1
ATOM 6194 N N . GLY B 1 55 ? 38.625 -1.122 -7.539 1 96.56 55 GLY B N 1
ATOM 6195 C CA . GLY B 1 55 ? 37.906 -0.947 -8.797 1 96.56 55 GLY B CA 1
ATOM 6196 C C . GLY B 1 55 ? 37 0.264 -8.805 1 96.56 55 GLY B C 1
ATOM 6197 O O . GLY B 1 55 ? 36.969 1.005 -9.789 1 96.56 55 GLY B O 1
ATOM 6198 N N . LEU B 1 56 ? 36.25 0.459 -7.742 1 97.25 56 LEU B N 1
ATOM 6199 C CA . LEU B 1 56 ? 35.375 1.62 -7.656 1 97.25 56 LEU B CA 1
ATOM 6200 C C . LEU B 1 56 ? 36.156 2.912 -7.633 1 97.25 56 LEU B C 1
ATOM 6202 O O . LEU B 1 56 ? 35.812 3.889 -8.297 1 97.25 56 LEU B O 1
ATOM 6206 N N . VAL B 1 57 ? 37.219 2.936 -6.836 1 97.38 57 VAL B N 1
ATOM 6207 C CA . VAL B 1 57 ? 38.094 4.113 -6.738 1 97.38 57 VAL B CA 1
ATOM 6208 C C . VAL B 1 57 ? 38.594 4.496 -8.125 1 97.38 57 VAL B C 1
ATOM 6210 O O . VAL B 1 57 ? 38.5 5.656 -8.531 1 97.38 57 VAL B O 1
ATOM 6213 N N . TYR B 1 58 ? 39.094 3.467 -8.773 1 96.31 58 TYR B N 1
ATOM 6214 C CA . TYR B 1 58 ? 39.562 3.707 -10.133 1 96.31 58 TYR B CA 1
ATOM 6215 C C . TYR B 1 58 ? 38.469 4.258 -11.016 1 96.31 58 TYR B C 1
ATOM 6217 O O . TYR B 1 58 ? 38.688 5.191 -11.789 1 96.31 58 TYR B O 1
ATOM 6225 N N . GLY B 1 59 ? 37.281 3.688 -10.898 1 95.5 59 GLY B N 1
ATOM 6226 C CA . GLY B 1 59 ? 36.125 4.16 -11.656 1 95.5 59 GLY B CA 1
ATOM 6227 C C . GLY B 1 59 ? 35.781 5.613 -11.383 1 95.5 59 GLY B C 1
ATOM 6228 O O . GLY B 1 59 ? 35.469 6.363 -12.305 1 95.5 59 GLY B O 1
ATOM 6229 N N . ILE B 1 60 ? 35.906 6.012 -10.133 1 96.56 60 ILE B N 1
ATOM 6230 C CA . ILE B 1 60 ? 35.562 7.379 -9.734 1 96.56 60 ILE B CA 1
ATOM 6231 C C . ILE B 1 60 ? 36.625 8.336 -10.312 1 96.56 60 ILE B C 1
ATOM 6233 O O . ILE B 1 60 ? 36.25 9.391 -10.852 1 96.56 60 ILE B O 1
ATOM 6237 N N . LEU B 1 61 ? 37.875 7.945 -10.258 1 95.19 61 LEU B N 1
ATOM 6238 C CA . LEU B 1 61 ? 38.969 8.789 -10.727 1 95.19 61 LEU B CA 1
ATOM 6239 C C . LEU B 1 61 ? 38.906 8.984 -12.234 1 95.19 61 LEU B C 1
ATOM 6241 O O . LEU B 1 61 ? 38.969 10.117 -12.727 1 95.19 61 LEU B O 1
ATOM 6245 N N . MET B 1 62 ? 38.688 7.906 -12.891 1 92.69 62 MET B N 1
ATOM 6246 C CA . MET B 1 62 ? 38.656 7.969 -14.352 1 92.69 62 MET B CA 1
ATOM 6247 C C . MET B 1 62 ? 37.469 8.75 -14.844 1 92.69 62 MET B C 1
ATOM 6249 O O . MET B 1 62 ? 37.562 9.5 -15.82 1 92.69 62 MET B O 1
ATOM 6253 N N . GLN B 1 63 ? 36.375 8.578 -14.188 1 92 63 GLN B N 1
ATOM 6254 C CA . GLN B 1 63 ? 35.156 9.281 -14.602 1 92 63 GLN B CA 1
ATOM 6255 C C . GLN B 1 63 ? 35.281 10.781 -14.328 1 92 63 GLN B C 1
ATOM 6257 O O . GLN B 1 63 ? 34.625 11.586 -14.992 1 92 63 GLN B O 1
ATOM 6262 N N . GLY B 1 64 ? 35.969 11.078 -13.32 1 86.88 64 GLY B N 1
ATOM 6263 C CA . GLY B 1 64 ? 36.219 12.484 -13.062 1 86.88 64 GLY B CA 1
ATOM 6264 C C . GLY B 1 64 ? 36.906 13.188 -14.227 1 86.88 64 GLY B C 1
ATOM 6265 O O . GLY B 1 64 ? 36.594 14.352 -14.508 1 86.88 64 GLY B O 1
ATOM 6266 N N . ARG B 1 65 ? 37.781 12.445 -14.836 1 84.88 65 ARG B N 1
ATOM 6267 C CA . ARG B 1 65 ? 38.531 13.008 -15.961 1 84.88 65 ARG B CA 1
ATOM 6268 C C . ARG B 1 65 ? 37.719 12.914 -17.25 1 84.88 65 ARG B C 1
ATOM 6270 O O . ARG B 1 65 ? 37.656 13.875 -18.031 1 84.88 65 ARG B O 1
ATOM 6277 N N . ASN B 1 66 ? 37.188 11.703 -17.484 1 86.12 66 ASN B N 1
ATOM 6278 C CA . ASN B 1 66 ? 36.375 11.438 -18.672 1 86.12 66 ASN B CA 1
ATOM 6279 C C . ASN B 1 66 ? 35 10.875 -18.312 1 86.12 66 ASN B C 1
ATOM 6281 O O . ASN B 1 66 ? 34.875 9.688 -18 1 86.12 66 ASN B O 1
ATOM 6285 N N . LYS B 1 67 ? 34.062 11.633 -18.531 1 81.56 67 LYS B N 1
ATOM 6286 C CA . LYS B 1 67 ? 32.719 11.289 -18.125 1 81.56 67 LYS B CA 1
ATOM 6287 C C . LYS B 1 67 ? 32.219 10.055 -18.859 1 81.56 67 LYS B C 1
ATOM 6289 O O . LYS B 1 67 ? 31.312 9.359 -18.391 1 81.56 67 LYS B O 1
ATOM 6294 N N . GLU B 1 68 ? 32.844 9.758 -19.938 1 82.88 68 GLU B N 1
ATOM 6295 C CA . GLU B 1 68 ? 32.375 8.633 -20.75 1 82.88 68 GLU B CA 1
ATOM 6296 C C . GLU B 1 68 ? 32.938 7.309 -20.203 1 82.88 68 GLU B C 1
ATOM 6298 O O . GLU B 1 68 ? 32.406 6.242 -20.516 1 82.88 68 GLU B O 1
ATOM 6303 N N . LEU B 1 69 ? 34.031 7.371 -19.438 1 86.81 69 LEU B N 1
ATOM 6304 C CA . LEU B 1 69 ? 34.531 6.176 -18.766 1 86.81 69 LEU B CA 1
ATOM 6305 C C . LEU B 1 69 ? 33.719 5.887 -17.5 1 86.81 69 LEU B C 1
ATOM 6307 O O . LEU B 1 69 ? 34.125 6.238 -16.406 1 86.81 69 LEU B O 1
ATOM 6311 N N . SER B 1 70 ? 32.5 5.199 -17.75 1 90.62 70 SER B N 1
ATOM 6312 C CA . SER B 1 70 ? 31.531 5.168 -16.656 1 90.62 70 SER B CA 1
ATOM 6313 C C . SER B 1 70 ? 30.969 3.764 -16.469 1 90.62 70 SER B C 1
ATOM 6315 O O . SER B 1 70 ? 29.812 3.604 -16.094 1 90.62 70 SER B O 1
ATOM 6317 N N . ILE B 1 71 ? 31.703 2.77 -16.766 1 93.94 71 ILE B N 1
ATOM 6318 C CA . ILE B 1 71 ? 31.172 1.408 -16.703 1 93.94 71 ILE B CA 1
ATOM 6319 C C . ILE B 1 71 ? 30.781 1.068 -15.266 1 93.94 71 ILE B C 1
ATOM 6321 O O . ILE B 1 71 ? 29.75 0.439 -15.031 1 93.94 71 ILE B O 1
ATOM 6325 N N . VAL B 1 72 ? 31.594 1.45 -14.344 1 95.56 72 VAL B N 1
ATOM 6326 C CA . VAL B 1 72 ? 31.344 1.143 -12.938 1 95.56 72 VAL B CA 1
ATOM 6327 C C . VAL B 1 72 ? 30.109 1.899 -12.453 1 95.56 72 VAL B C 1
ATOM 6329 O O . VAL B 1 72 ? 29.234 1.318 -11.812 1 95.56 72 VAL B O 1
ATOM 6332 N N . GLN B 1 73 ? 30.078 3.182 -12.797 1 96.19 73 GLN B N 1
ATOM 6333 C CA . GLN B 1 73 ? 28.938 4.004 -12.398 1 96.19 73 GLN B CA 1
ATOM 6334 C C . GLN B 1 73 ? 27.656 3.514 -13.055 1 96.19 73 GLN B C 1
ATOM 6336 O O . GLN B 1 73 ? 26.578 3.561 -12.438 1 96.19 73 GLN B O 1
ATOM 6341 N N . ARG B 1 74 ? 27.734 3.076 -14.258 1 96 74 ARG B N 1
ATOM 6342 C CA . ARG B 1 74 ? 26.578 2.506 -14.945 1 96 74 ARG B CA 1
ATOM 6343 C C . ARG B 1 74 ? 26.078 1.252 -14.234 1 96 74 ARG B C 1
ATOM 6345 O O . ARG B 1 74 ? 24.875 1.075 -14.039 1 96 74 ARG B O 1
ATOM 6352 N N . THR B 1 75 ? 26.953 0.453 -13.867 1 96.5 75 THR B N 1
ATOM 6353 C CA . THR B 1 75 ? 26.609 -0.789 -13.18 1 96.5 75 THR B CA 1
ATOM 6354 C C . THR B 1 75 ? 25.922 -0.5 -11.844 1 96.5 75 THR B C 1
ATOM 6356 O O . THR B 1 75 ? 24.875 -1.062 -11.555 1 96.5 75 THR B O 1
ATOM 6359 N N . ILE B 1 76 ? 26.5 0.371 -11.07 1 96.81 76 ILE B N 1
ATOM 6360 C CA . ILE B 1 76 ? 25.938 0.687 -9.766 1 96.81 76 ILE B CA 1
ATOM 6361 C C . ILE B 1 76 ? 24.562 1.321 -9.938 1 96.81 76 ILE B C 1
ATOM 6363 O O . ILE B 1 76 ? 23.641 1.062 -9.148 1 96.81 76 ILE B O 1
ATOM 6367 N N . SER B 1 77 ? 24.453 2.146 -10.93 1 96.5 77 SER B N 1
ATOM 6368 C CA . SER B 1 77 ? 23.141 2.738 -11.219 1 96.5 77 SER B CA 1
ATOM 6369 C C . SER B 1 77 ? 22.094 1.664 -11.461 1 96.5 77 SER B C 1
ATOM 6371 O O . SER B 1 77 ? 20.953 1.787 -11.008 1 96.5 77 SER B O 1
ATOM 6373 N N . MET B 1 78 ? 22.453 0.637 -12.18 1 95.31 78 MET B N 1
ATOM 6374 C CA . MET B 1 78 ? 21.516 -0.455 -12.469 1 95.31 78 MET B CA 1
ATOM 6375 C C . MET B 1 78 ? 21.188 -1.224 -11.195 1 95.31 78 MET B C 1
ATOM 6377 O O . MET B 1 78 ? 20.047 -1.688 -11.031 1 95.31 78 MET B O 1
ATOM 6381 N N . LEU B 1 79 ? 22.172 -1.335 -10.297 1 95.94 79 LEU B N 1
ATOM 6382 C CA . LEU B 1 79 ? 21.922 -1.983 -9.016 1 95.94 79 LEU B CA 1
ATOM 6383 C C . LEU B 1 79 ? 20.859 -1.225 -8.219 1 95.94 79 LEU B C 1
ATOM 6385 O O . LEU B 1 79 ? 20 -1.835 -7.586 1 95.94 79 LEU B O 1
ATOM 6389 N N . LEU B 1 80 ? 21 0.061 -8.234 1 96 80 LEU B N 1
ATOM 6390 C CA . LEU B 1 80 ? 20.047 0.909 -7.512 1 96 80 LEU B CA 1
ATOM 6391 C C . LEU B 1 80 ? 18.656 0.797 -8.109 1 96 80 LEU B C 1
ATOM 6393 O O . LEU B 1 80 ? 17.656 0.78 -7.383 1 96 80 LEU B O 1
ATOM 6397 N N . PHE B 1 81 ? 18.578 0.627 -9.383 1 92.69 81 PHE B N 1
ATOM 6398 C CA . PHE B 1 81 ? 17.281 0.458 -10.047 1 92.69 81 PHE B CA 1
ATOM 6399 C C . PHE B 1 81 ? 16.688 -0.915 -9.742 1 92.69 81 PHE B C 1
ATOM 6401 O O . PHE B 1 81 ? 15.477 -1.065 -9.648 1 92.69 81 PHE B O 1
ATOM 6408 N N . ASP B 1 82 ? 17.531 -1.866 -9.664 1 92.25 82 ASP B N 1
ATOM 6409 C CA . ASP B 1 82 ? 17.094 -3.227 -9.375 1 92.25 82 ASP B CA 1
ATOM 6410 C C . ASP B 1 82 ? 16.312 -3.283 -8.062 1 92.25 82 ASP B C 1
ATOM 6412 O O . ASP B 1 82 ? 15.383 -4.078 -7.922 1 92.25 82 ASP B O 1
ATOM 6416 N N . HIS B 1 83 ? 16.688 -2.436 -7.172 1 90.81 83 HIS B N 1
ATOM 6417 C CA . HIS B 1 83 ? 16 -2.434 -5.883 1 90.81 83 HIS B CA 1
ATOM 6418 C C . HIS B 1 83 ? 15.172 -1.17 -5.703 1 90.81 83 HIS B C 1
ATOM 6420 O O . HIS B 1 83 ? 14.875 -0.772 -4.574 1 90.81 83 HIS B O 1
ATOM 6426 N N . ILE B 1 84 ? 14.922 -0.525 -6.77 1 89.75 84 ILE B N 1
ATOM 6427 C CA . ILE B 1 84 ? 13.938 0.546 -6.895 1 89.75 84 ILE B CA 1
ATOM 6428 C C . ILE B 1 84 ? 14.242 1.649 -5.883 1 89.75 84 ILE B C 1
ATOM 6430 O O . ILE B 1 84 ? 13.367 2.074 -5.129 1 89.75 84 ILE B O 1
ATOM 6434 N N . CYS B 1 85 ? 15.438 2.125 -5.879 1 93.5 85 CYS B N 1
ATOM 6435 C CA . CYS B 1 85 ? 15.828 3.227 -5.008 1 93.5 85 CYS B CA 1
ATOM 6436 C C . CYS B 1 85 ? 15.211 4.539 -5.48 1 93.5 85 CYS B C 1
ATOM 6438 O O . CYS B 1 85 ? 15.039 4.75 -6.68 1 93.5 85 CYS B O 1
ATOM 6440 N N . ASP B 1 86 ? 15 5.387 -4.574 1 90.69 86 ASP B N 1
ATOM 6441 C CA . ASP B 1 86 ? 14.445 6.703 -4.867 1 90.69 86 ASP B CA 1
ATOM 6442 C C . ASP B 1 86 ? 15.445 7.566 -5.633 1 90.69 86 ASP B C 1
ATOM 6444 O O . ASP B 1 86 ? 16.656 7.383 -5.504 1 90.69 86 ASP B O 1
ATOM 6448 N N . GLN B 1 87 ? 14.891 8.508 -6.344 1 90.12 87 GLN B N 1
ATOM 6449 C CA . GLN B 1 87 ? 15.711 9.438 -7.113 1 90.12 87 GLN B CA 1
ATOM 6450 C C . GLN B 1 87 ? 16.703 10.172 -6.211 1 90.12 87 GLN B C 1
ATOM 6452 O O . GLN B 1 87 ? 17.828 10.469 -6.625 1 90.12 87 GLN B O 1
ATOM 6457 N N . LYS B 1 88 ? 16.312 10.445 -5.02 1 92.56 88 LYS B N 1
ATOM 6458 C CA . LYS B 1 88 ? 17.172 11.195 -4.105 1 92.56 88 LYS B CA 1
ATOM 6459 C C . LYS B 1 88 ? 18.453 10.414 -3.783 1 92.56 88 LYS B C 1
ATOM 6461 O O . LYS B 1 88 ? 19.5 11.016 -3.52 1 92.56 88 LYS B O 1
ATOM 6466 N N . VAL B 1 89 ? 18.359 9.117 -3.811 1 95.38 89 VAL B N 1
ATOM 6467 C CA . VAL B 1 89 ? 19.531 8.297 -3.564 1 95.38 89 VAL B CA 1
ATOM 6468 C C . VAL B 1 89 ? 20.562 8.523 -4.676 1 95.38 89 VAL B C 1
ATOM 6470 O O . VAL B 1 89 ? 21.75 8.656 -4.41 1 95.38 89 VAL B O 1
ATOM 6473 N N . PHE B 1 90 ? 20.078 8.617 -5.895 1 95.31 90 PHE B N 1
ATOM 6474 C CA . PHE B 1 90 ? 20.953 8.922 -7.023 1 95.31 90 PHE B CA 1
ATOM 6475 C C . PHE B 1 90 ? 21.547 10.32 -6.887 1 95.31 90 PHE B C 1
ATOM 6477 O O . PHE B 1 90 ? 22.734 10.523 -7.121 1 95.31 90 PHE B O 1
ATOM 6484 N N . ASP B 1 91 ? 20.688 11.242 -6.496 1 95 91 ASP B N 1
ATOM 6485 C CA . ASP B 1 91 ? 21.125 12.633 -6.352 1 95 91 ASP B CA 1
ATOM 6486 C C . ASP B 1 91 ? 22.234 12.758 -5.309 1 95 91 ASP B C 1
ATOM 6488 O O . ASP B 1 91 ? 23.109 13.625 -5.426 1 95 91 ASP B O 1
ATOM 6492 N N . ARG B 1 92 ? 22.203 11.938 -4.332 1 96 92 ARG B N 1
ATOM 6493 C CA . ARG B 1 92 ? 23.156 12.031 -3.234 1 96 92 ARG B CA 1
ATOM 6494 C C . ARG B 1 92 ? 24.438 11.273 -3.557 1 96 92 ARG B C 1
ATOM 6496 O O . ARG B 1 92 ? 25.531 11.703 -3.17 1 96 92 ARG B O 1
ATOM 6503 N N . LEU B 1 93 ? 24.328 10.172 -4.324 1 97.25 93 LEU B N 1
ATOM 6504 C CA . LEU B 1 93 ? 25.5 9.344 -4.605 1 97.25 93 LEU B CA 1
ATOM 6505 C C . LEU B 1 93 ? 26.234 9.852 -5.84 1 97.25 93 LEU B C 1
ATOM 6507 O O . LEU B 1 93 ? 27.422 9.562 -6.02 1 97.25 93 LEU B O 1
ATOM 6511 N N . GLN B 1 94 ? 25.594 10.609 -6.668 1 95.75 94 GLN B N 1
ATOM 6512 C CA . GLN B 1 94 ? 26.172 11.07 -7.922 1 95.75 94 GLN B CA 1
ATOM 6513 C C . GLN B 1 94 ? 27.297 12.078 -7.66 1 95.75 94 GLN B C 1
ATOM 6515 O O . GLN B 1 94 ? 28.359 11.992 -8.266 1 95.75 94 GLN B O 1
ATOM 6520 N N . PRO B 1 95 ? 27.094 13.047 -6.762 1 95.12 95 PRO B N 1
ATOM 6521 C CA . PRO B 1 95 ? 28.141 14.047 -6.543 1 95.12 95 PRO B CA 1
ATOM 6522 C C . PRO B 1 95 ? 29.422 13.438 -5.988 1 95.12 95 PRO B C 1
ATOM 6524 O O . PRO B 1 95 ? 30.5 14.031 -6.133 1 95.12 95 PRO B O 1
ATOM 6527 N N . VAL B 1 96 ? 29.328 12.289 -5.406 1 96.44 96 VAL B N 1
ATOM 6528 C CA . VAL B 1 96 ? 30.531 11.672 -4.848 1 96.44 96 VAL B CA 1
ATOM 6529 C C . VAL B 1 96 ? 31.078 10.633 -5.828 1 96.44 96 VAL B C 1
ATOM 6531 O O . VAL B 1 96 ? 32.031 9.922 -5.512 1 96.44 96 VAL B O 1
ATOM 6534 N N . GLY B 1 97 ? 30.469 10.453 -6.984 1 95.94 97 GLY B N 1
ATOM 6535 C CA . GLY B 1 97 ? 31.031 9.703 -8.102 1 95.94 97 GLY B CA 1
ATOM 6536 C C . GLY B 1 97 ? 30.656 8.234 -8.078 1 95.94 97 GLY B C 1
ATOM 6537 O O . GLY B 1 97 ? 31.234 7.426 -8.812 1 95.94 97 GLY B O 1
ATOM 6538 N N . VAL B 1 98 ? 29.672 7.812 -7.305 1 96.94 98 VAL B N 1
ATOM 6539 C CA . VAL B 1 98 ? 29.359 6.398 -7.109 1 96.94 98 VAL B CA 1
ATOM 6540 C C . VAL B 1 98 ? 28.453 5.91 -8.242 1 96.94 98 VAL B C 1
ATOM 6542 O O . VAL B 1 98 ? 28.578 4.766 -8.688 1 96.94 98 VAL B O 1
ATOM 6545 N N . CYS B 1 99 ? 27.562 6.727 -8.641 1 97.06 99 CYS B N 1
ATOM 6546 C CA . CYS B 1 99 ? 26.625 6.328 -9.68 1 97.06 99 CYS B CA 1
ATOM 6547 C C . CYS B 1 99 ? 26.375 7.465 -10.664 1 97.06 99 CYS B C 1
ATOM 6549 O O . CYS B 1 99 ? 26.922 8.555 -10.508 1 97.06 99 CYS B O 1
ATOM 6551 N N . LEU B 1 100 ? 25.641 7.195 -11.695 1 95.75 100 LEU B N 1
ATOM 6552 C CA . LEU B 1 100 ? 25.219 8.211 -12.648 1 95.75 100 LEU B CA 1
ATOM 6553 C C . LEU B 1 100 ? 24.047 9.023 -12.109 1 95.75 100 LEU B C 1
ATOM 6555 O O . LEU B 1 100 ? 23.406 8.617 -11.141 1 95.75 100 LEU B O 1
ATOM 6559 N N . GLY B 1 101 ? 23.906 10.195 -12.742 1 93.06 101 GLY B N 1
ATOM 6560 C CA . GLY B 1 101 ? 22.672 10.898 -12.461 1 93.06 101 GLY B CA 1
ATOM 6561 C C . GLY B 1 101 ? 21.438 10.094 -12.82 1 93.06 101 GLY B C 1
ATOM 6562 O O . GLY B 1 101 ? 21.5 9.172 -13.641 1 93.06 101 GLY B O 1
ATOM 6563 N N . TYR B 1 102 ? 20.359 10.43 -12.195 1 91.19 102 TYR B N 1
ATOM 6564 C CA . TYR B 1 102 ? 19.125 9.664 -12.375 1 91.19 102 TYR B CA 1
ATOM 6565 C C . TYR B 1 102 ? 18.719 9.625 -13.844 1 91.19 102 TYR B C 1
ATOM 6567 O O . TYR B 1 102 ? 18.422 8.555 -14.375 1 91.19 102 TYR B O 1
ATOM 6575 N N . GLU B 1 103 ? 18.781 10.758 -14.562 1 88.62 103 GLU B N 1
ATOM 6576 C CA . GLU B 1 103 ? 18.359 10.836 -15.961 1 88.62 103 GLU B CA 1
ATOM 6577 C C . GLU B 1 103 ? 19.297 10.031 -16.859 1 88.62 103 GLU B C 1
ATOM 6579 O O . GLU B 1 103 ? 18.859 9.375 -17.797 1 88.62 103 GLU B O 1
ATOM 6584 N N . ARG B 1 104 ? 20.531 10.141 -16.578 1 91.88 104 ARG B N 1
ATOM 6585 C CA . ARG B 1 104 ? 21.5 9.367 -17.344 1 91.88 104 ARG B CA 1
ATOM 6586 C C . ARG B 1 104 ? 21.312 7.871 -17.125 1 91.88 104 ARG B C 1
ATOM 6588 O O . ARG B 1 104 ? 21.516 7.066 -18.031 1 91.88 104 ARG B O 1
ATOM 6595 N N . SER B 1 105 ? 21.047 7.547 -15.859 1 91.75 105 SER B N 1
ATOM 6596 C CA . SER B 1 105 ? 20.766 6.145 -15.547 1 91.75 105 SER B CA 1
ATOM 6597 C C . SER B 1 105 ? 19.562 5.633 -16.328 1 91.75 105 SER B C 1
ATOM 6599 O O . SER B 1 105 ? 19.562 4.488 -16.797 1 91.75 105 SER B O 1
ATOM 6601 N N . LEU B 1 106 ? 18.562 6.449 -16.5 1 88.94 106 LEU B N 1
ATOM 6602 C CA . LEU B 1 106 ? 17.391 6.082 -17.281 1 88.94 106 LEU B CA 1
ATOM 6603 C C . LEU B 1 106 ? 17.75 5.871 -18.75 1 88.94 106 LEU B C 1
ATOM 6605 O O . LEU B 1 106 ? 17.219 4.984 -19.406 1 88.94 106 LEU B O 1
ATOM 6609 N N . ARG B 1 107 ? 18.688 6.637 -19.234 1 89.44 107 ARG B N 1
ATOM 6610 C CA . ARG B 1 107 ? 19.125 6.496 -20.609 1 89.44 107 ARG B CA 1
ATOM 6611 C C . ARG B 1 107 ? 19.859 5.168 -20.828 1 89.44 107 ARG B C 1
ATOM 6613 O O . ARG B 1 107 ? 19.734 4.547 -21.875 1 89.44 107 ARG B O 1
ATOM 6620 N N . VAL B 1 108 ? 20.625 4.836 -19.797 1 91 108 VAL B N 1
ATOM 6621 C CA . VAL B 1 108 ? 21.297 3.541 -19.875 1 91 108 VAL B CA 1
ATOM 6622 C C . VAL B 1 108 ? 20.25 2.424 -19.953 1 91 108 VAL B C 1
ATOM 6624 O O . VAL B 1 108 ? 20.406 1.478 -20.719 1 91 108 VAL B O 1
ATOM 6627 N N . MET B 1 109 ? 19.234 2.498 -19.203 1 87.62 109 MET B N 1
ATOM 6628 C CA . MET B 1 109 ? 18.156 1.512 -19.234 1 87.62 109 MET B CA 1
ATOM 6629 C C . MET B 1 109 ? 17.5 1.466 -20.609 1 87.62 109 MET B C 1
ATOM 6631 O O . MET B 1 109 ? 17.188 0.388 -21.109 1 87.62 109 MET B O 1
ATOM 6635 N N . GLU B 1 110 ? 17.344 2.594 -21.172 1 86.44 110 GLU B N 1
ATOM 6636 C CA . GLU B 1 110 ? 16.75 2.682 -22.5 1 86.44 110 GLU B CA 1
ATOM 6637 C C . GLU B 1 110 ? 17.609 1.975 -23.547 1 86.44 110 GLU B C 1
ATOM 6639 O O . GLU B 1 110 ? 17.094 1.321 -24.453 1 86.44 110 GLU B O 1
ATOM 6644 N N . GLN B 1 111 ? 18.875 2.137 -23.344 1 86.56 111 GLN B N 1
ATOM 6645 C CA . GLN B 1 111 ? 19.812 1.508 -24.281 1 86.56 111 GLN B CA 1
ATOM 6646 C C . GLN B 1 111 ? 19.766 -0.013 -24.172 1 86.56 111 GLN B C 1
ATOM 6648 O O . GLN B 1 111 ? 20.031 -0.722 -25.141 1 86.56 111 GLN B O 1
ATOM 6653 N N . MET B 1 112 ? 19.312 -0.472 -23.047 1 86.31 112 MET B N 1
ATOM 6654 C CA . MET B 1 112 ? 19.281 -1.912 -22.797 1 86.31 112 MET B CA 1
ATOM 6655 C C . MET B 1 112 ? 17.922 -2.494 -23.172 1 86.31 112 MET B C 1
ATOM 6657 O O . MET B 1 112 ? 17.766 -3.713 -23.25 1 86.31 112 MET B O 1
ATOM 6661 N N . GLY B 1 113 ? 16.906 -1.824 -23.312 1 81.25 113 GLY B N 1
ATOM 6662 C CA . GLY B 1 113 ? 15.555 -2.271 -23.594 1 81.25 113 GLY B CA 1
ATOM 6663 C C . GLY B 1 113 ? 15.445 -3.135 -24.828 1 81.25 113 GLY B C 1
ATOM 6664 O O . GLY B 1 113 ? 14.539 -3.967 -24.938 1 81.25 113 GLY B O 1
ATOM 6665 N N . GLY B 1 114 ? 16.234 -3.031 -25.812 1 79.31 114 GLY B N 1
ATOM 6666 C CA . GLY B 1 114 ? 16.141 -3.787 -27.062 1 79.31 114 GLY B CA 1
ATOM 6667 C C . GLY B 1 114 ? 16.844 -5.133 -26.984 1 79.31 114 GLY B C 1
ATOM 6668 O O . GLY B 1 114 ? 16.766 -5.922 -27.938 1 79.31 114 GLY B O 1
ATOM 6669 N N . LYS B 1 115 ? 17.266 -5.484 -25.844 1 86.75 115 LYS B N 1
ATOM 6670 C CA . LYS B 1 115 ? 18.109 -6.676 -25.75 1 86.75 115 LYS B CA 1
ATOM 6671 C C . LYS B 1 115 ? 17.266 -7.945 -25.734 1 86.75 115 LYS B C 1
ATOM 6673 O O . LYS B 1 115 ? 17.766 -9.039 -26 1 86.75 115 LYS B O 1
ATOM 6678 N N . TYR B 1 116 ? 16 -7.852 -25.422 1 88.56 116 TYR B N 1
ATOM 6679 C CA . TYR B 1 116 ? 15.141 -9.031 -25.484 1 88.56 116 TYR B CA 1
ATOM 6680 C C . TYR B 1 116 ? 15.148 -9.641 -26.875 1 88.56 116 TYR B C 1
ATOM 6682 O O . TYR B 1 116 ? 15.078 -10.867 -27.031 1 88.56 116 TYR B O 1
ATOM 6690 N N . LYS B 1 117 ? 15.281 -8.859 -27.922 1 90.44 117 LYS B N 1
ATOM 6691 C CA . LYS B 1 117 ? 15.328 -9.344 -29.297 1 90.44 117 LYS B CA 1
ATOM 6692 C C . LYS B 1 117 ? 16.578 -10.172 -29.547 1 90.44 117 LYS B C 1
ATOM 6694 O O . LYS B 1 117 ? 16.531 -11.227 -30.172 1 90.44 117 LYS B O 1
ATOM 6699 N N . ASP B 1 118 ? 17.641 -9.648 -29 1 89 118 ASP B N 1
ATOM 6700 C CA . ASP B 1 118 ? 18.906 -10.359 -29.156 1 89 118 ASP B CA 1
ATOM 6701 C C . ASP B 1 118 ? 18.859 -11.727 -28.484 1 89 118 ASP B C 1
ATOM 6703 O O . ASP B 1 118 ? 19.375 -12.703 -29.016 1 89 118 ASP B O 1
ATOM 6707 N N . GLU B 1 119 ? 18.25 -11.703 -27.391 1 89.38 119 GLU B N 1
ATOM 6708 C CA . GLU B 1 119 ? 18.141 -12.961 -26.656 1 89.38 119 GLU B CA 1
ATOM 6709 C C . GLU B 1 119 ? 17.266 -13.961 -27.406 1 89.38 119 GLU B C 1
ATOM 6711 O O . GLU B 1 119 ? 17.547 -15.156 -27.438 1 89.38 119 GLU B O 1
ATOM 6716 N N . LEU B 1 120 ? 16.25 -13.547 -28 1 93.88 120 LEU B N 1
ATOM 6717 C CA . LEU B 1 120 ? 15.352 -14.422 -28.75 1 93.88 120 LEU B CA 1
ATOM 6718 C C . LEU B 1 120 ? 16.016 -14.922 -30.031 1 93.88 120 LEU B C 1
ATOM 6720 O O . LEU B 1 120 ? 15.797 -16.062 -30.422 1 93.88 120 LEU B O 1
ATOM 6724 N N . VAL B 1 121 ? 16.766 -14.047 -30.625 1 94.44 121 VAL B N 1
ATOM 6725 C CA . VAL B 1 121 ? 17.531 -14.453 -31.797 1 94.44 121 VAL B CA 1
ATOM 6726 C C . VAL B 1 121 ? 18.531 -15.539 -31.422 1 94.44 121 VAL B C 1
ATOM 6728 O O . VAL B 1 121 ? 18.625 -16.562 -32.094 1 94.44 121 VAL B O 1
ATOM 6731 N N . ALA B 1 122 ? 19.203 -15.289 -30.312 1 91.62 122 ALA B N 1
ATOM 6732 C CA . ALA B 1 122 ? 20.172 -16.281 -29.828 1 91.62 122 ALA B CA 1
ATOM 6733 C C . ALA B 1 122 ? 19.484 -17.609 -29.516 1 91.62 122 ALA B C 1
ATOM 6735 O O . ALA B 1 122 ? 20.016 -18.672 -29.812 1 91.62 122 ALA B O 1
ATOM 6736 N N . THR B 1 123 ? 18.344 -17.547 -28.891 1 92.94 123 THR B N 1
ATOM 6737 C CA . THR B 1 123 ? 17.562 -18.734 -28.547 1 92.94 123 THR B CA 1
ATOM 6738 C C . THR B 1 123 ? 17.188 -19.516 -29.797 1 92.94 123 THR B C 1
ATOM 6740 O O . THR B 1 123 ? 17.312 -20.75 -29.828 1 92.94 123 THR B O 1
ATOM 6743 N N . THR B 1 124 ? 16.766 -18.859 -30.766 1 93.06 124 THR B N 1
ATOM 6744 C CA . THR B 1 124 ? 16.359 -19.5 -32.031 1 93.06 124 THR B CA 1
ATOM 6745 C C . THR B 1 124 ? 17.562 -20.078 -32.75 1 93.06 124 THR B C 1
ATOM 6747 O O . THR B 1 124 ? 17.469 -21.156 -33.344 1 93.06 124 THR B O 1
ATOM 6750 N N . GLU B 1 125 ? 18.688 -19.453 -32.688 1 92.69 125 GLU B N 1
ATOM 6751 C CA . GLU B 1 125 ? 19.922 -19.938 -33.312 1 92.69 125 GLU B CA 1
ATOM 6752 C C . GLU B 1 125 ? 20.406 -21.219 -32.625 1 92.69 125 GLU B C 1
ATOM 6754 O O . GLU B 1 125 ? 20.984 -22.094 -33.281 1 92.69 125 GLU B O 1
ATOM 6759 N N . GLU B 1 126 ? 20.109 -21.312 -31.406 1 91.12 126 GLU B N 1
ATOM 6760 C CA . GLU B 1 126 ? 20.469 -22.516 -30.656 1 91.12 126 GLU B CA 1
ATOM 6761 C C . GLU B 1 126 ? 19.5 -23.656 -30.969 1 91.12 126 GLU B C 1
ATOM 6763 O O . GLU B 1 126 ? 19.703 -24.781 -30.5 1 91.12 126 GLU B O 1
ATOM 6768 N N . GLY B 1 127 ? 18.453 -23.406 -31.688 1 88 127 GLY B N 1
ATOM 6769 C CA . GLY B 1 127 ? 17.484 -24.422 -32.062 1 88 127 GLY B CA 1
ATOM 6770 C C . GLY B 1 127 ? 16.391 -24.609 -31.031 1 88 127 GLY B C 1
ATOM 6771 O O . GLY B 1 127 ? 15.68 -25.609 -31.062 1 88 127 GLY B O 1
ATOM 6772 N N . LYS B 1 128 ? 16.297 -23.688 -30.109 1 91.19 128 LYS B N 1
ATOM 6773 C CA . LYS B 1 128 ? 15.273 -23.781 -29.078 1 91.19 128 LYS B CA 1
ATOM 6774 C C . LYS B 1 128 ? 14.008 -23.047 -29.5 1 91.19 128 LYS B C 1
ATOM 6776 O O . LYS B 1 128 ? 14.062 -22.094 -30.266 1 91.19 128 LYS B O 1
ATOM 6781 N N . LYS B 1 129 ? 12.914 -23.531 -29 1 92.88 129 LYS B N 1
ATOM 6782 C CA . LYS B 1 129 ? 11.625 -22.875 -29.234 1 92.88 129 LYS B CA 1
ATOM 6783 C C . LYS B 1 129 ? 11.219 -22.031 -28.031 1 92.88 129 LYS B C 1
ATOM 6785 O O . LYS B 1 129 ? 11.766 -22.188 -26.938 1 92.88 129 LYS B O 1
ATOM 6790 N N . PHE B 1 130 ? 10.375 -21.047 -28.312 1 95.56 130 PHE B N 1
ATOM 6791 C CA . PHE B 1 130 ? 9.836 -20.266 -27.219 1 95.56 130 PHE B CA 1
ATOM 6792 C C . PHE B 1 130 ? 8.336 -20.047 -27.391 1 95.56 130 PHE B C 1
ATOM 6794 O O . PHE B 1 130 ? 7.797 -20.234 -28.484 1 95.56 130 PHE B O 1
ATOM 6801 N N . ARG B 1 131 ? 7.668 -19.781 -26.328 1 96.56 131 ARG B N 1
ATOM 6802 C CA . ARG B 1 131 ? 6.246 -19.453 -26.281 1 96.56 131 ARG B CA 1
ATOM 6803 C C . ARG B 1 131 ? 6.035 -18.047 -25.719 1 96.56 131 ARG B C 1
ATOM 6805 O O . ARG B 1 131 ? 6.848 -17.562 -24.938 1 96.56 131 ARG B O 1
ATOM 6812 N N . LEU B 1 132 ? 4.973 -17.391 -26.172 1 97.38 132 LEU B N 1
ATOM 6813 C CA . LEU B 1 132 ? 4.633 -16.078 -25.641 1 97.38 132 LEU B CA 1
ATOM 6814 C C . LEU B 1 132 ? 3.398 -16.156 -24.75 1 97.38 132 LEU B C 1
ATOM 6816 O O . LEU B 1 132 ? 2.383 -16.734 -25.141 1 97.38 132 LEU B O 1
ATOM 6820 N N . VAL B 1 133 ? 3.531 -15.68 -23.578 1 97.62 133 VAL B N 1
ATOM 6821 C CA . VAL B 1 133 ? 2.414 -15.617 -22.641 1 97.62 133 VAL B CA 1
ATOM 6822 C C . VAL B 1 133 ? 2.184 -14.18 -22.203 1 97.62 133 VAL B C 1
ATOM 6824 O O . VAL B 1 133 ? 3.137 -13.43 -21.969 1 97.62 133 VAL B O 1
ATOM 6827 N N . GLY B 1 134 ? 0.937 -13.727 -22.172 1 96.31 134 GLY B N 1
ATOM 6828 C CA . GLY B 1 134 ? 0.641 -12.344 -21.828 1 96.31 134 GLY B CA 1
ATOM 6829 C C . GLY B 1 134 ? -0.422 -12.219 -20.75 1 96.31 134 GLY B C 1
ATOM 6830 O O . GLY B 1 134 ? -1.169 -13.164 -20.484 1 96.31 134 GLY B O 1
ATOM 6831 N N . ASP B 1 135 ? -0.468 -11.078 -20.109 1 95.38 135 ASP B N 1
ATOM 6832 C CA . ASP B 1 135 ? -1.441 -10.727 -19.078 1 95.38 135 ASP B CA 1
ATOM 6833 C C . ASP B 1 135 ? -1.629 -9.211 -18.984 1 95.38 135 ASP B C 1
ATOM 6835 O O . ASP B 1 135 ? -0.75 -8.453 -19.391 1 95.38 135 ASP B O 1
ATOM 6839 N N . ASN B 1 136 ? -2.779 -8.852 -18.5 1 94.81 136 ASN B N 1
ATOM 6840 C CA . ASN B 1 136 ? -3.074 -7.438 -18.328 1 94.81 136 ASN B CA 1
ATOM 6841 C C . ASN B 1 136 ? -2.311 -6.852 -17.141 1 94.81 136 ASN B C 1
ATOM 6843 O O . ASN B 1 136 ? -2.092 -7.535 -16.141 1 94.81 136 ASN B O 1
ATOM 6847 N N . ILE B 1 137 ? -1.882 -5.688 -17.297 1 95.25 137 ILE B N 1
ATOM 6848 C CA . ILE B 1 137 ? -1.276 -4.914 -16.219 1 95.25 137 ILE B CA 1
ATOM 6849 C C . ILE B 1 137 ? -2.152 -3.705 -15.891 1 95.25 137 ILE B C 1
ATOM 6851 O O . ILE B 1 137 ? -2.197 -2.74 -16.656 1 95.25 137 ILE B O 1
ATOM 6855 N N . ASN B 1 138 ? -2.777 -3.74 -14.766 1 93.38 138 ASN B N 1
ATOM 6856 C CA . ASN B 1 138 ? -3.654 -2.648 -14.359 1 93.38 138 ASN B CA 1
ATOM 6857 C C . ASN B 1 138 ? -3.119 -1.931 -13.125 1 93.38 138 ASN B C 1
ATOM 6859 O O . ASN B 1 138 ? -2.584 -2.566 -12.211 1 93.38 138 ASN B O 1
ATOM 6863 N N . TRP B 1 139 ? -3.152 -0.65 -13.133 1 90.75 139 TRP B N 1
ATOM 6864 C CA . TRP B 1 139 ? -2.822 0.116 -11.938 1 90.75 139 TRP B CA 1
ATOM 6865 C C . TRP B 1 139 ? -3.672 1.38 -11.852 1 90.75 139 TRP B C 1
ATOM 6867 O O . TRP B 1 139 ? -4.207 1.85 -12.859 1 90.75 139 TRP B O 1
ATOM 6877 N N . THR B 1 140 ? -3.871 1.87 -10.672 1 87.69 140 THR B N 1
ATOM 6878 C CA . THR B 1 140 ? -4.668 3.07 -10.445 1 87.69 140 THR B CA 1
ATOM 6879 C C . THR B 1 140 ? -3.768 4.285 -10.234 1 87.69 140 THR B C 1
ATOM 6881 O O . THR B 1 140 ? -2.75 4.195 -9.547 1 87.69 140 THR B O 1
ATOM 6884 N N . VAL B 1 141 ? -4.09 5.293 -10.914 1 85.5 141 VAL B N 1
ATOM 6885 C CA . VAL B 1 141 ? -3.439 6.578 -10.664 1 85.5 141 VAL B CA 1
ATOM 6886 C C . VAL B 1 141 ? -4.387 7.5 -9.906 1 85.5 141 VAL B C 1
ATOM 6888 O O . VAL B 1 141 ? -5.461 7.848 -10.398 1 85.5 141 VAL B O 1
ATOM 6891 N N . GLY B 1 142 ? -4.008 7.75 -8.727 1 79.94 142 GLY B N 1
ATOM 6892 C CA . GLY B 1 142 ? -4.812 8.656 -7.918 1 79.94 142 GLY B CA 1
ATOM 6893 C C . GLY B 1 142 ? -4.422 10.109 -8.086 1 79.94 142 GLY B C 1
ATOM 6894 O O . GLY B 1 142 ? -3.396 10.414 -8.695 1 79.94 142 GLY B O 1
ATOM 6895 N N . VAL B 1 143 ? -5.383 11 -7.766 1 84 143 VAL B N 1
ATOM 6896 C CA . VAL B 1 143 ? -5.109 12.43 -7.77 1 84 143 VAL B CA 1
ATOM 6897 C C . VAL B 1 143 ? -5.266 12.992 -6.355 1 84 143 VAL B C 1
ATOM 6899 O O . VAL B 1 143 ? -6.098 12.516 -5.578 1 84 143 VAL B O 1
ATOM 6902 N N . HIS B 1 144 ? -4.359 13.828 -6.055 1 79.5 144 HIS B N 1
ATOM 6903 C CA . HIS B 1 144 ? -4.445 14.469 -4.75 1 79.5 144 HIS B CA 1
ATOM 6904 C C . HIS B 1 144 ? -5.652 15.398 -4.672 1 79.5 144 HIS B C 1
ATOM 6906 O O . HIS B 1 144 ? -6.379 15.391 -3.674 1 79.5 144 HIS B O 1
ATOM 6912 N N . ASP B 1 145 ? -5.805 16.266 -5.75 1 85.69 145 ASP B N 1
ATOM 6913 C CA . ASP B 1 145 ? -6.922 17.203 -5.824 1 85.69 145 ASP B CA 1
ATOM 6914 C C . ASP B 1 145 ? -7.941 16.75 -6.871 1 85.69 145 ASP B C 1
ATOM 6916 O O . ASP B 1 145 ? -7.828 17.109 -8.047 1 85.69 145 ASP B O 1
ATOM 6920 N N . GLU B 1 146 ? -8.875 16.062 -6.398 1 89 146 GLU B N 1
ATOM 6921 C CA . GLU B 1 146 ? -9.898 15.617 -7.332 1 89 146 GLU B CA 1
ATOM 6922 C C . GLU B 1 146 ? -10.75 16.781 -7.824 1 89 146 GLU B C 1
ATOM 6924 O O . GLU B 1 146 ? -11.234 17.594 -7.027 1 89 146 GLU B O 1
ATOM 6929 N N . ARG B 1 147 ? -10.805 17.031 -9.117 1 91.69 147 ARG B N 1
ATOM 6930 C CA . ARG B 1 147 ? -11.609 18.016 -9.82 1 91.69 147 ARG B CA 1
ATOM 6931 C C . ARG B 1 147 ? -12.43 17.375 -10.93 1 91.69 147 ARG B C 1
ATOM 6933 O O . ARG B 1 147 ? -12.195 16.219 -11.289 1 91.69 147 ARG B O 1
ATOM 6940 N N . GLN B 1 148 ? -13.32 18.141 -11.555 1 87.81 148 GLN B N 1
ATOM 6941 C CA . GLN B 1 148 ? -14.117 17.641 -12.68 1 87.81 148 GLN B CA 1
ATOM 6942 C C . GLN B 1 148 ? -13.219 17.203 -13.836 1 87.81 148 GLN B C 1
ATOM 6944 O O . GLN B 1 148 ? -13.492 16.203 -14.492 1 87.81 148 GLN B O 1
ATOM 6949 N N . ASP B 1 149 ? -12.156 17.953 -14 1 83.69 149 ASP B N 1
ATOM 6950 C CA . ASP B 1 149 ? -11.273 17.688 -15.133 1 83.69 149 ASP B CA 1
ATOM 6951 C C . ASP B 1 149 ? -10 16.969 -14.688 1 83.69 149 ASP B C 1
ATOM 6953 O O . ASP B 1 149 ? -9.039 16.875 -15.453 1 83.69 149 ASP B O 1
ATOM 6957 N N . ASN B 1 150 ? -9.93 16.641 -13.414 1 86.31 150 ASN B N 1
ATOM 6958 C CA . ASN B 1 150 ? -8.758 15.977 -12.852 1 86.31 150 ASN B CA 1
ATOM 6959 C C . ASN B 1 150 ? -9.156 14.82 -11.945 1 86.31 150 ASN B C 1
ATOM 6961 O O . ASN B 1 150 ? -9.234 14.977 -10.727 1 86.31 150 ASN B O 1
ATOM 6965 N N . ARG B 1 151 ? -9.352 13.586 -12.57 1 87.62 151 ARG B N 1
ATOM 6966 C CA . ARG B 1 151 ? -9.828 12.43 -11.82 1 87.62 151 ARG B CA 1
ATOM 6967 C C . ARG B 1 151 ? -8.844 11.266 -11.93 1 87.62 151 ARG B C 1
ATOM 6969 O O . ARG B 1 151 ? -8.109 11.156 -12.914 1 87.62 151 ARG B O 1
ATOM 6976 N N . GLY B 1 152 ? -8.852 10.617 -10.727 1 83.44 152 GLY B N 1
ATOM 6977 C CA . GLY B 1 152 ? -8.094 9.375 -10.805 1 83.44 152 GLY B CA 1
ATOM 6978 C C . GLY B 1 152 ? -8.664 8.398 -11.82 1 83.44 152 GLY B C 1
ATOM 6979 O O . GLY B 1 152 ? -9.867 8.414 -12.102 1 83.44 152 GLY B O 1
ATOM 6980 N N . HIS B 1 153 ? -7.867 7.699 -12.422 1 85.69 153 HIS B N 1
ATOM 6981 C CA . HIS B 1 153 ? -8.359 6.742 -13.406 1 85.69 153 HIS B CA 1
ATOM 6982 C C . HIS B 1 153 ? -7.516 5.473 -13.406 1 85.69 153 HIS B C 1
ATOM 6984 O O . HIS B 1 153 ? -6.363 5.484 -12.961 1 85.69 153 HIS B O 1
ATOM 6990 N N . MET B 1 154 ? -8.164 4.434 -13.758 1 90.25 154 MET B N 1
ATOM 6991 C CA . MET B 1 154 ? -7.492 3.146 -13.922 1 90.25 154 MET B CA 1
ATOM 6992 C C . MET B 1 154 ? -6.77 3.074 -15.266 1 90.25 154 MET B C 1
ATOM 6994 O O . MET B 1 154 ? -7.332 3.434 -16.297 1 90.25 154 MET B O 1
ATOM 6998 N N . GLN B 1 155 ? -5.52 2.799 -15.203 1 91.38 155 GLN B N 1
ATOM 6999 C CA . GLN B 1 155 ? -4.723 2.594 -16.406 1 91.38 155 GLN B CA 1
ATOM 7000 C C . GLN B 1 155 ? -4.59 1.109 -16.734 1 91.38 155 GLN B C 1
ATOM 7002 O O . GLN B 1 155 ? -4.543 0.271 -15.836 1 91.38 155 GLN B O 1
ATOM 7007 N N . HIS B 1 156 ? -4.652 0.815 -18.031 1 93.88 156 HIS B N 1
ATOM 7008 C CA . HIS B 1 156 ? -4.535 -0.554 -18.516 1 93.88 156 HIS B CA 1
ATOM 7009 C C . HIS B 1 156 ? -3.371 -0.696 -19.5 1 93.88 156 HIS B C 1
ATOM 7011 O O . HIS B 1 156 ? -3.137 0.188 -20.328 1 93.88 156 HIS B O 1
ATOM 7017 N N . ALA B 1 157 ? -2.645 -1.643 -19.328 1 95.56 157 ALA B N 1
ATOM 7018 C CA . ALA B 1 157 ? -1.562 -2.018 -20.219 1 95.56 157 ALA B CA 1
ATOM 7019 C C . ALA B 1 157 ? -1.46 -3.535 -20.359 1 95.56 157 ALA B C 1
ATOM 7021 O O . ALA B 1 157 ? -2.238 -4.273 -19.75 1 95.56 157 ALA B O 1
ATOM 7022 N N . PHE B 1 158 ? -0.658 -3.975 -21.297 1 96.88 158 PHE B N 1
ATOM 7023 C CA . PHE B 1 158 ? -0.508 -5.402 -21.547 1 96.88 158 PHE B CA 1
ATOM 7024 C C . PHE B 1 158 ? 0.954 -5.82 -21.453 1 96.88 158 PHE B C 1
ATOM 7026 O O . PHE B 1 158 ? 1.818 -5.227 -22.109 1 96.88 158 PHE B O 1
ATOM 7033 N N . GLY B 1 159 ? 1.236 -6.727 -20.531 1 95.5 159 GLY B N 1
ATOM 7034 C CA . GLY B 1 159 ? 2.568 -7.293 -20.406 1 95.5 159 GLY B CA 1
ATOM 7035 C C . GLY B 1 159 ? 2.672 -8.695 -20.969 1 95.5 159 GLY B C 1
ATOM 7036 O O . GLY B 1 159 ? 1.689 -9.445 -20.984 1 95.5 159 GLY B O 1
ATOM 7037 N N . SER B 1 160 ? 3.832 -9.086 -21.531 1 96.44 160 SER B N 1
ATOM 7038 C CA . SER B 1 160 ? 4.078 -10.422 -22.062 1 96.44 160 SER B CA 1
ATOM 7039 C C . SER B 1 160 ? 5.512 -10.867 -21.812 1 96.44 160 SER B C 1
ATOM 7041 O O . SER B 1 160 ? 6.367 -10.047 -21.453 1 96.44 160 SER B O 1
ATOM 7043 N N . ALA B 1 161 ? 5.762 -12.141 -21.891 1 95.88 161 ALA B N 1
ATOM 7044 C CA . ALA B 1 161 ? 7.094 -12.719 -21.75 1 95.88 161 ALA B CA 1
ATOM 7045 C C . ALA B 1 161 ? 7.27 -13.914 -22.688 1 95.88 161 ALA B C 1
ATOM 7047 O O . ALA B 1 161 ? 6.293 -14.586 -23.031 1 95.88 161 ALA B O 1
ATOM 7048 N N . ALA B 1 162 ? 8.461 -14.07 -23.188 1 96.5 162 ALA B N 1
ATOM 7049 C CA . ALA B 1 162 ? 8.836 -15.273 -23.922 1 96.5 162 ALA B CA 1
ATOM 7050 C C . ALA B 1 162 ? 9.43 -16.328 -23 1 96.5 162 ALA B C 1
ATOM 7052 O O . ALA B 1 162 ? 10.375 -16.062 -22.266 1 96.5 162 ALA B O 1
ATOM 7053 N N . ILE B 1 163 ? 8.789 -17.453 -23.016 1 96.38 163 ILE B N 1
ATOM 7054 C CA . ILE B 1 163 ? 9.289 -18.578 -22.219 1 96.38 163 ILE B CA 1
ATOM 7055 C C . ILE B 1 163 ? 10.039 -19.547 -23.125 1 96.38 163 ILE B C 1
ATOM 7057 O O . ILE B 1 163 ? 9.445 -20.156 -24.016 1 96.38 163 ILE B O 1
ATOM 7061 N N . VAL B 1 164 ? 11.297 -19.719 -22.828 1 96.12 164 VAL B N 1
ATOM 7062 C CA . VAL B 1 164 ? 12.133 -20.578 -23.672 1 96.12 164 VAL B CA 1
ATOM 7063 C C . VAL B 1 164 ? 11.969 -22.047 -23.234 1 96.12 164 VAL B C 1
ATOM 7065 O O . VAL B 1 164 ? 12.023 -22.344 -22.047 1 96.12 164 VAL B O 1
ATOM 7068 N N . GLN B 1 165 ? 11.766 -22.891 -24.172 1 93.81 165 GLN B N 1
ATOM 7069 C CA . GLN B 1 165 ? 11.609 -24.312 -23.906 1 93.81 165 GLN B CA 1
ATOM 7070 C C . GLN B 1 165 ? 12.969 -25.016 -23.859 1 93.81 165 GLN B C 1
ATOM 7072 O O . GLN B 1 165 ? 13.766 -24.891 -24.797 1 93.81 165 GLN B O 1
ATOM 7077 N N . ASN B 1 166 ? 13.164 -25.734 -22.812 1 91.75 166 ASN B N 1
ATOM 7078 C CA . ASN B 1 166 ? 14.406 -26.5 -22.641 1 91.75 166 ASN B CA 1
ATOM 7079 C C . ASN B 1 166 ? 14.328 -27.859 -23.328 1 91.75 166 ASN B C 1
ATOM 7081 O O . ASN B 1 166 ? 15.352 -28.469 -23.609 1 91.75 166 ASN B O 1
ATOM 7085 N N . LEU B 1 167 ? 13.133 -28.312 -23.625 1 94.44 167 LEU B N 1
ATOM 7086 C CA . LEU B 1 167 ? 12.922 -29.641 -24.188 1 94.44 167 LEU B CA 1
ATOM 7087 C C . LEU B 1 167 ? 12.867 -29.594 -25.703 1 94.44 167 LEU B C 1
ATOM 7089 O O . LEU B 1 167 ? 12.305 -28.656 -26.281 1 94.44 167 LEU B O 1
ATOM 7093 N N . LYS B 1 168 ? 13.477 -30.578 -26.312 1 92.38 168 LYS B N 1
ATOM 7094 C CA . LYS B 1 168 ? 13.445 -30.75 -27.75 1 92.38 168 LYS B CA 1
ATOM 7095 C C . LYS B 1 168 ? 12.719 -32.031 -28.141 1 92.38 168 LYS B C 1
ATOM 7097 O O . LYS B 1 168 ? 12.852 -33.062 -27.484 1 92.38 168 LYS B O 1
ATOM 7102 N N . PHE B 1 169 ? 11.906 -31.922 -29.188 1 94 169 PHE B N 1
ATOM 7103 C CA . PHE B 1 169 ? 11.117 -33.062 -29.609 1 94 169 PHE B CA 1
ATOM 7104 C C . PHE B 1 169 ? 11.344 -33.375 -31.094 1 94 169 PHE B C 1
ATOM 7106 O O . PHE B 1 169 ? 10.422 -33.812 -31.781 1 94 169 PHE B O 1
ATOM 7113 N N . ASP B 1 170 ? 12.508 -33.156 -31.516 1 90.62 170 ASP B N 1
ATOM 7114 C CA . ASP B 1 170 ? 12.859 -33.312 -32.906 1 90.62 170 ASP B CA 1
ATOM 7115 C C . ASP B 1 170 ? 12.75 -34.781 -33.344 1 90.62 170 ASP B C 1
ATOM 7117 O O . ASP B 1 170 ? 12.609 -35.094 -34.531 1 90.62 170 ASP B O 1
ATOM 7121 N N . HIS B 1 171 ? 12.758 -35.688 -32.406 1 92.56 171 HIS B N 1
ATOM 7122 C CA . HIS B 1 171 ? 12.688 -37.125 -32.688 1 92.56 171 HIS B CA 1
ATOM 7123 C C . HIS B 1 171 ? 11.258 -37.531 -33 1 92.56 171 HIS B C 1
ATOM 7125 O O . HIS B 1 171 ? 11.031 -38.625 -33.5 1 92.56 171 HIS B O 1
ATOM 7131 N N . LEU B 1 172 ? 10.32 -36.688 -32.719 1 94.75 172 LEU B N 1
ATOM 7132 C CA . LEU B 1 172 ? 8.914 -37.031 -32.906 1 94.75 172 LEU B CA 1
ATOM 7133 C C . LEU B 1 172 ? 8.453 -36.594 -34.312 1 94.75 172 LEU B C 1
ATOM 7135 O O . LEU B 1 172 ? 9.055 -35.688 -34.906 1 94.75 172 LEU B O 1
ATOM 7139 N N . SER B 1 173 ? 7.359 -37.125 -34.75 1 94.5 173 SER B N 1
ATOM 7140 C CA . SER B 1 173 ? 6.836 -36.875 -36.094 1 94.5 173 SER B CA 1
ATOM 7141 C C . SER B 1 173 ? 6.246 -35.469 -36.188 1 94.5 173 SER B C 1
ATOM 7143 O O . SER B 1 173 ? 5.574 -35 -35.281 1 94.5 173 SER B O 1
ATOM 7145 N N . ASN B 1 174 ? 6.512 -34.812 -37.312 1 91.88 174 ASN B N 1
ATOM 7146 C CA . ASN B 1 174 ? 5.945 -33.5 -37.594 1 91.88 174 ASN B CA 1
ATOM 7147 C C . ASN B 1 174 ? 4.766 -33.594 -38.562 1 91.88 174 ASN B C 1
ATOM 7149 O O . ASN B 1 174 ? 4.285 -32.562 -39.062 1 91.88 174 ASN B O 1
ATOM 7153 N N . GLU B 1 175 ? 4.332 -34.781 -38.719 1 91.38 175 GLU B N 1
ATOM 7154 C CA . GLU B 1 175 ? 3.186 -34.969 -39.594 1 91.38 175 GLU B CA 1
ATOM 7155 C C . GLU B 1 175 ? 1.893 -34.5 -38.938 1 91.38 175 GLU B C 1
ATOM 7157 O O . GLU B 1 175 ? 1.649 -34.812 -37.75 1 91.38 175 GLU B O 1
ATOM 7162 N N . TYR B 1 176 ? 1.14 -33.656 -39.562 1 88 176 TYR B N 1
ATOM 7163 C CA . TYR B 1 176 ? -0.146 -33.188 -39.062 1 88 176 TYR B CA 1
ATOM 7164 C C . TYR B 1 176 ? -1.231 -33.344 -40.125 1 88 176 TYR B C 1
ATOM 7166 O O . TYR B 1 176 ? -0.958 -33.25 -41.312 1 88 176 TYR B O 1
ATOM 7174 N N . PRO B 1 177 ? -2.475 -33.625 -39.75 1 89.38 177 PRO B N 1
ATOM 7175 C CA . PRO B 1 177 ? -2.922 -33.844 -38.375 1 89.38 177 PRO B CA 1
ATOM 7176 C C . PRO B 1 177 ? -2.586 -35.25 -37.875 1 89.38 177 PRO B C 1
ATOM 7178 O O . PRO B 1 177 ? -2.379 -36.188 -38.688 1 89.38 177 PRO B O 1
ATOM 7181 N N . GLN B 1 178 ? -2.453 -35.438 -36.594 1 91.62 178 GLN B N 1
ATOM 7182 C CA . GLN B 1 178 ? -2.242 -36.781 -36.031 1 91.62 178 GLN B CA 1
ATOM 7183 C C . GLN B 1 178 ? -3.404 -37.688 -36.375 1 91.62 178 GLN B C 1
ATOM 7185 O O . GLN B 1 178 ? -3.195 -38.875 -36.719 1 91.62 178 GLN B O 1
ATOM 7190 N N . LYS B 1 179 ? -4.594 -37.125 -36.188 1 91.56 179 LYS B N 1
ATOM 7191 C CA . LYS B 1 179 ? -5.84 -37.812 -36.5 1 91.56 179 LYS B CA 1
ATOM 7192 C C . LYS B 1 179 ? -6.848 -36.875 -37.156 1 91.56 179 LYS B C 1
ATOM 7194 O O . LYS B 1 179 ? -6.816 -35.656 -36.875 1 91.56 179 LYS B O 1
ATOM 7199 N N . ASN B 1 180 ? -7.629 -37.5 -38 1 90.62 180 ASN B N 1
ATOM 7200 C CA . ASN B 1 180 ? -8.742 -36.719 -38.531 1 90.62 180 ASN B CA 1
ATOM 7201 C C . ASN B 1 180 ? -9.805 -36.438 -37.469 1 90.62 180 ASN B C 1
ATOM 7203 O O . ASN B 1 180 ? -10.453 -37.375 -37 1 90.62 180 ASN B O 1
ATOM 7207 N N . TYR B 1 181 ? -9.992 -35.188 -37.156 1 88.81 181 TYR B N 1
ATOM 7208 C CA . TYR B 1 181 ? -10.883 -34.844 -36.062 1 88.81 181 TYR B CA 1
ATOM 7209 C C . TYR B 1 181 ? -12.312 -35.281 -36.344 1 88.81 181 TYR B C 1
ATOM 7211 O O . TYR B 1 181 ? -13.078 -35.562 -35.438 1 88.81 181 TYR B O 1
ATOM 7219 N N . PHE B 1 182 ? -12.711 -35.344 -37.656 1 87 182 PHE B N 1
ATOM 7220 C CA . PHE B 1 182 ? -14.062 -35.75 -38.031 1 87 182 PHE B CA 1
ATOM 7221 C C . PHE B 1 182 ? -14.281 -37.219 -37.75 1 87 182 PHE B C 1
ATOM 7223 O O . PHE B 1 182 ? -15.375 -37.625 -37.312 1 87 182 PHE B O 1
ATOM 7230 N N . GLU B 1 183 ? -13.266 -37.938 -37.875 1 90.06 183 GLU B N 1
ATOM 7231 C CA . GLU B 1 183 ? -13.367 -39.406 -37.75 1 90.06 183 GLU B CA 1
ATOM 7232 C C . GLU B 1 183 ? -13.031 -39.875 -36.344 1 90.06 183 GLU B C 1
ATOM 7234 O O . GLU B 1 183 ? -13.336 -41 -35.969 1 90.06 183 GLU B O 1
ATOM 7239 N N . THR B 1 184 ? -12.453 -39 -35.594 1 93.25 184 THR B N 1
ATOM 7240 C CA . THR B 1 184 ? -12.086 -39.375 -34.219 1 93.25 184 THR B CA 1
ATOM 7241 C C . THR B 1 184 ? -13.328 -39.531 -33.344 1 93.25 184 THR B C 1
ATOM 7243 O O . THR B 1 184 ? -14.094 -38.594 -33.188 1 93.25 184 THR B O 1
ATOM 7246 N N . PRO B 1 185 ? -13.492 -40.656 -32.781 1 92.31 185 PRO B N 1
ATOM 7247 C CA . PRO B 1 185 ? -14.703 -40.875 -31.969 1 92.31 185 PRO B CA 1
ATOM 7248 C C . PRO B 1 185 ? -14.742 -40.031 -30.703 1 92.31 185 PRO B C 1
ATOM 7250 O O . PRO B 1 185 ? -13.695 -39.75 -30.109 1 92.31 185 PRO B O 1
ATOM 7253 N N . VAL B 1 186 ? -15.898 -39.688 -30.234 1 93 186 VAL B N 1
ATOM 7254 C CA . VAL B 1 186 ? -16.156 -38.844 -29.078 1 93 186 VAL B CA 1
ATOM 7255 C C . VAL B 1 186 ? -15.508 -39.469 -27.844 1 93 186 VAL B C 1
ATOM 7257 O O . VAL B 1 186 ? -14.93 -38.781 -27.016 1 93 186 VAL B O 1
ATOM 7260 N N . PRO B 1 187 ? -15.477 -40.781 -27.672 1 92.19 187 PRO B N 1
ATOM 7261 C CA . PRO B 1 187 ? -14.898 -41.406 -26.469 1 92.19 187 PRO B CA 1
ATOM 7262 C C . PRO B 1 187 ? -13.398 -41.156 -26.344 1 92.19 187 PRO B C 1
ATOM 7264 O O . PRO B 1 187 ? -12.836 -41.312 -25.25 1 92.19 187 PRO B O 1
ATOM 7267 N N . SER B 1 188 ? -12.789 -40.688 -27.422 1 93.81 188 SER B N 1
ATOM 7268 C CA . SER B 1 188 ? -11.359 -40.375 -27.375 1 93.81 188 SER B CA 1
ATOM 7269 C C . SER B 1 188 ? -11.094 -39.188 -26.469 1 93.81 188 SER B C 1
ATOM 7271 O O . SER B 1 188 ? -9.961 -38.969 -26.031 1 93.81 188 SER B O 1
ATOM 7273 N N . PHE B 1 189 ? -12.172 -38.406 -26.25 1 95.62 189 PHE B N 1
ATOM 7274 C CA . PHE B 1 189 ? -12.039 -37.188 -25.453 1 95.62 189 PHE B CA 1
ATOM 7275 C C . PHE B 1 189 ? -12.57 -37.406 -24.047 1 95.62 189 PHE B C 1
ATOM 7277 O O . PHE B 1 189 ? -12.695 -36.469 -23.266 1 95.62 189 PHE B O 1
ATOM 7284 N N . ILE B 1 190 ? -12.906 -38.625 -23.672 1 94.62 190 ILE B N 1
ATOM 7285 C CA . ILE B 1 190 ? -13.422 -39.031 -22.359 1 94.62 190 ILE B CA 1
ATOM 7286 C C . ILE B 1 190 ? -12.469 -40.031 -21.734 1 94.62 190 ILE B C 1
ATOM 7288 O O . ILE B 1 190 ? -11.836 -40.812 -22.422 1 94.62 190 ILE B O 1
ATOM 7292 N N . PRO B 1 191 ? -12.328 -39.969 -20.453 1 93.38 191 PRO B N 1
ATOM 7293 C CA . PRO B 1 191 ? -11.422 -40.938 -19.812 1 93.38 191 PRO B CA 1
ATOM 7294 C C . PRO B 1 191 ? -11.781 -42.406 -20.125 1 93.38 191 PRO B C 1
ATOM 7296 O O . PRO B 1 191 ? -12.922 -42.812 -19.922 1 93.38 191 PRO B O 1
ATOM 7299 N N . SER B 1 192 ? -10.812 -43.156 -20.609 1 92.25 192 SER B N 1
ATOM 7300 C CA . SER B 1 192 ? -10.984 -44.594 -20.875 1 92.25 192 SER B CA 1
ATOM 7301 C C . SER B 1 192 ? -10.805 -45.406 -19.609 1 92.25 192 SER B C 1
ATOM 7303 O O . SER B 1 192 ? -10.43 -44.875 -18.562 1 92.25 192 SER B O 1
ATOM 7305 N N . ASP B 1 193 ? -11.031 -46.656 -19.734 1 88.12 193 ASP B N 1
ATOM 7306 C CA . ASP B 1 193 ? -10.82 -47.562 -18.594 1 88.12 193 ASP B CA 1
ATOM 7307 C C . ASP B 1 193 ? -9.344 -47.594 -18.188 1 88.12 193 ASP B C 1
ATOM 7309 O O . ASP B 1 193 ? -9.023 -47.688 -17 1 88.12 193 ASP B O 1
ATOM 7313 N N . ALA B 1 194 ? -8.562 -47.5 -19.188 1 91.62 194 ALA B N 1
ATOM 7314 C CA . ALA B 1 194 ? -7.129 -47.438 -18.906 1 91.62 194 ALA B CA 1
ATOM 7315 C C . ALA B 1 194 ? -6.766 -46.156 -18.156 1 91.62 194 ALA B C 1
ATOM 7317 O O . ALA B 1 194 ? -5.938 -46.188 -17.25 1 91.62 194 ALA B O 1
ATOM 7318 N N . ASP B 1 195 ? -7.391 -45.094 -18.641 1 93.81 195 ASP B N 1
ATOM 7319 C CA . ASP B 1 195 ? -7.172 -43.812 -17.969 1 93.81 195 ASP B CA 1
ATOM 7320 C C . ASP B 1 195 ? -7.602 -43.906 -16.5 1 93.81 195 ASP B C 1
ATOM 7322 O O . ASP B 1 195 ? -6.906 -43.375 -15.617 1 93.81 195 ASP B O 1
ATOM 7326 N N . LEU B 1 196 ? -8.664 -44.5 -16.219 1 91.25 196 LEU B N 1
ATOM 7327 C CA . LEU B 1 196 ? -9.203 -44.594 -14.867 1 91.25 196 LEU B CA 1
ATOM 7328 C C . LEU B 1 196 ? -8.32 -45.469 -13.992 1 91.25 196 LEU B C 1
ATOM 7330 O O . LEU B 1 196 ? -8.188 -45.25 -12.797 1 91.25 196 LEU B O 1
ATOM 7334 N N . GLN B 1 197 ? -7.777 -46.469 -14.625 1 90.69 197 GLN B N 1
ATOM 7335 C CA . GLN B 1 197 ? -6.844 -47.312 -13.883 1 90.69 197 GLN B CA 1
ATOM 7336 C C . GLN B 1 197 ? -5.609 -46.531 -13.461 1 90.69 197 GLN B C 1
ATOM 7338 O O . GLN B 1 197 ? -5.141 -46.656 -12.328 1 90.69 197 GLN B O 1
ATOM 7343 N N . HIS B 1 198 ? -5.113 -45.781 -14.383 1 94.06 198 HIS B N 1
ATOM 7344 C CA . HIS B 1 198 ? -3.977 -44.938 -14.055 1 94.06 198 HIS B CA 1
ATOM 7345 C C . HIS B 1 198 ? -4.348 -43.906 -12.984 1 94.06 198 HIS B C 1
ATOM 7347 O O . HIS B 1 198 ? -3.545 -43.594 -12.102 1 94.06 198 HIS B O 1
ATOM 7353 N N . LEU B 1 199 ? -5.535 -43.375 -13.133 1 93.25 199 LEU B N 1
ATOM 7354 C CA . LEU B 1 199 ? -6.008 -42.375 -12.164 1 93.25 199 LEU B CA 1
ATOM 7355 C C . LEU B 1 199 ? -6.086 -43 -10.766 1 93.25 199 LEU B C 1
ATOM 7357 O O . LEU B 1 199 ? -5.723 -42.344 -9.781 1 93.25 199 LEU B O 1
ATOM 7361 N N . ARG B 1 200 ? -6.547 -44.188 -10.703 1 91.75 200 ARG B N 1
ATOM 7362 C CA . ARG B 1 200 ? -6.598 -44.906 -9.43 1 91.75 200 ARG B CA 1
ATOM 7363 C C . ARG B 1 200 ? -5.211 -45.031 -8.812 1 91.75 200 ARG B C 1
ATOM 7365 O O . ARG B 1 200 ? -5.035 -44.75 -7.617 1 91.75 200 ARG B O 1
ATOM 7372 N N . ARG B 1 201 ? -4.359 -45.375 -9.609 1 93.62 201 ARG B N 1
ATOM 7373 C CA . ARG B 1 201 ? -2.99 -45.531 -9.125 1 93.62 201 ARG B CA 1
ATOM 7374 C C . ARG B 1 201 ? -2.443 -44.188 -8.633 1 93.62 201 ARG B C 1
ATOM 7376 O O . ARG B 1 201 ? -1.751 -44.156 -7.609 1 93.62 201 ARG B O 1
ATOM 7383 N N . GLU B 1 202 ? -2.705 -43.188 -9.375 1 95.88 202 GLU B N 1
ATOM 7384 C CA . GLU B 1 202 ? -2.268 -41.875 -8.977 1 95.88 202 GLU B CA 1
ATOM 7385 C C . GLU B 1 202 ? -2.881 -41.469 -7.645 1 95.88 202 GLU B C 1
ATOM 7387 O O . GLU B 1 202 ? -2.195 -40.906 -6.785 1 95.88 202 GLU B O 1
ATOM 7392 N N . TYR B 1 203 ? -4.121 -41.75 -7.453 1 95.5 203 TYR B N 1
ATOM 7393 C CA . TYR B 1 203 ? -4.809 -41.406 -6.203 1 95.5 203 TYR B CA 1
ATOM 7394 C C . TYR B 1 203 ? -4.215 -42.219 -5.043 1 95.5 203 TYR B C 1
ATOM 7396 O O . TYR B 1 203 ? -4.098 -41.688 -3.93 1 95.5 203 TYR B O 1
ATOM 7404 N N . ILE B 1 204 ? -3.871 -43.438 -5.324 1 95.94 204 ILE B N 1
ATOM 7405 C CA . ILE B 1 204 ? -3.26 -44.281 -4.289 1 95.94 204 ILE B CA 1
ATOM 7406 C C . ILE B 1 204 ? -1.967 -43.625 -3.807 1 95.94 204 ILE B C 1
ATOM 7408 O O . ILE B 1 204 ? -1.713 -43.531 -2.602 1 95.94 204 ILE B O 1
ATOM 7412 N N . ILE B 1 205 ? -1.22 -43.188 -4.723 1 97.38 205 ILE B N 1
ATOM 7413 C CA . ILE B 1 205 ? 0.053 -42.562 -4.375 1 97.38 205 ILE B CA 1
ATOM 7414 C C . ILE B 1 205 ? -0.196 -41.281 -3.572 1 97.38 205 ILE B C 1
ATOM 7416 O O . ILE B 1 205 ? 0.45 -41.062 -2.547 1 97.38 205 ILE B O 1
ATOM 7420 N N . LEU B 1 206 ? -1.126 -40.469 -3.963 1 96.94 206 LEU B N 1
ATOM 7421 C CA . LEU B 1 206 ? -1.435 -39.219 -3.273 1 96.94 206 LEU B CA 1
ATOM 7422 C C . LEU B 1 206 ? -1.962 -39.5 -1.869 1 96.94 206 LEU B C 1
ATOM 7424 O O . LEU B 1 206 ? -1.575 -38.812 -0.915 1 96.94 206 LEU B O 1
ATOM 7428 N N . MET B 1 207 ? -2.844 -40.438 -1.739 1 96.5 207 MET B N 1
ATOM 7429 C CA . MET B 1 207 ? -3.391 -40.781 -0.438 1 96.5 207 MET B CA 1
ATOM 7430 C C . MET B 1 207 ? -2.301 -41.344 0.471 1 96.5 207 MET B C 1
ATOM 7432 O O . MET B 1 207 ? -2.287 -41.062 1.672 1 96.5 207 MET B O 1
ATOM 7436 N N . SER B 1 208 ? -1.458 -42.125 -0.103 1 97.38 208 SER B N 1
ATOM 7437 C CA . SER B 1 208 ? -0.362 -42.719 0.662 1 97.38 208 SER B CA 1
ATOM 7438 C C . SER B 1 208 ? 0.543 -41.625 1.246 1 97.38 208 SER B C 1
ATOM 7440 O O . SER B 1 208 ? 0.976 -41.719 2.396 1 97.38 208 SER B O 1
ATOM 7442 N N . ARG B 1 209 ? 0.786 -40.656 0.458 1 97.25 209 ARG B N 1
ATOM 7443 C CA . ARG B 1 209 ? 1.61 -39.562 0.943 1 97.25 209 ARG B CA 1
ATOM 7444 C C . ARG B 1 209 ? 0.997 -38.906 2.184 1 97.25 209 ARG B C 1
ATOM 7446 O O . ARG B 1 209 ? 1.712 -38.562 3.125 1 97.25 209 ARG B O 1
ATOM 7453 N N . VAL B 1 210 ? -0.281 -38.719 2.131 1 97.31 210 VAL B N 1
ATOM 7454 C CA . VAL B 1 210 ? -0.993 -38.156 3.27 1 97.31 210 VAL B CA 1
ATOM 7455 C C . VAL B 1 210 ? -0.925 -39.125 4.457 1 97.31 210 VAL B C 1
ATOM 7457 O O . VAL B 1 210 ? -0.684 -38.688 5.59 1 97.31 210 VAL B O 1
ATOM 7460 N N . ALA B 1 211 ? -1.085 -40.375 4.227 1 97.06 211 ALA B N 1
ATOM 7461 C CA . ALA B 1 211 ? -1.035 -41.406 5.27 1 97.06 211 ALA B CA 1
ATOM 7462 C C . ALA B 1 211 ? 0.335 -41.438 5.941 1 97.06 211 ALA B C 1
ATOM 7464 O O . ALA B 1 211 ? 0.431 -41.5 7.168 1 97.06 211 ALA B O 1
ATOM 7465 N N . PHE B 1 212 ? 1.342 -41.375 5.156 1 97.12 212 PHE B N 1
ATOM 7466 C CA . PHE B 1 212 ? 2.699 -41.406 5.684 1 97.12 212 PHE B CA 1
ATOM 7467 C C . PHE B 1 212 ? 2.949 -40.219 6.605 1 97.12 212 PHE B C 1
ATOM 7469 O O . PHE B 1 212 ? 3.691 -40.344 7.586 1 97.12 212 PHE B O 1
ATOM 7476 N N . LYS B 1 213 ? 2.338 -39.125 6.277 1 95.69 213 LYS B N 1
ATOM 7477 C CA . LYS B 1 213 ? 2.555 -37.906 7.023 1 95.69 213 LYS B CA 1
ATOM 7478 C C . LYS B 1 213 ? 1.78 -37.906 8.336 1 95.69 213 LYS B C 1
ATOM 7480 O O . LYS B 1 213 ? 2.268 -37.406 9.352 1 95.69 213 LYS B O 1
ATOM 7485 N N . HIS B 1 214 ? 0.582 -38.5 8.359 1 97 214 HIS B N 1
ATOM 7486 C CA . HIS B 1 214 ? -0.326 -38.25 9.469 1 97 214 HIS B CA 1
ATOM 7487 C C . HIS B 1 214 ? -0.6 -39.5 10.281 1 97 214 HIS B C 1
ATOM 7489 O O . HIS B 1 214 ? -1.058 -39.438 11.422 1 97 214 HIS B O 1
ATOM 7495 N N . ILE B 1 215 ? -0.37 -40.719 9.68 1 97.56 215 ILE B N 1
ATOM 7496 C CA . ILE B 1 215 ? -0.647 -41.969 10.359 1 97.56 215 ILE B CA 1
ATOM 7497 C C . ILE B 1 215 ? 0.637 -42.781 10.484 1 97.56 215 ILE B C 1
ATOM 7499 O O . ILE B 1 215 ? 1.009 -43.5 9.555 1 97.56 215 ILE B O 1
ATOM 7503 N N . PRO B 1 216 ? 1.157 -42.875 11.625 1 96.75 216 PRO B N 1
ATOM 7504 C CA . PRO B 1 216 ? 2.463 -43.531 11.82 1 96.75 216 PRO B CA 1
ATOM 7505 C C . PRO B 1 216 ? 2.49 -44.969 11.344 1 96.75 216 PRO B C 1
ATOM 7507 O O . PRO B 1 216 ? 3.506 -45.438 10.82 1 96.75 216 PRO B O 1
ATOM 7510 N N . PHE B 1 217 ? 1.453 -45.656 11.516 1 96.12 217 PHE B N 1
ATOM 7511 C CA . PHE B 1 217 ? 1.383 -47.062 11.141 1 96.12 217 PHE B CA 1
ATOM 7512 C C . PHE B 1 217 ? 1.775 -47.25 9.68 1 96.12 217 PHE B C 1
ATOM 7514 O O . PHE B 1 217 ? 2.395 -48.25 9.32 1 96.12 217 PHE B O 1
ATOM 7521 N N . PHE B 1 218 ? 1.48 -46.375 8.805 1 96.94 218 PHE B N 1
ATOM 7522 C CA . PHE B 1 218 ? 1.638 -46.562 7.367 1 96.94 218 PHE B CA 1
ATOM 7523 C C . PHE B 1 218 ? 3.047 -46.188 6.926 1 96.94 218 PHE B C 1
ATOM 7525 O O . PHE B 1 218 ? 3.412 -46.375 5.766 1 96.94 218 PHE B O 1
ATOM 7532 N N . GLN B 1 219 ? 3.871 -45.719 7.762 1 95.75 219 GLN B N 1
ATOM 7533 C CA . GLN B 1 219 ? 5.25 -45.344 7.445 1 95.75 219 GLN B CA 1
ATOM 7534 C C . GLN B 1 219 ? 6.035 -46.562 6.957 1 95.75 219 GLN B C 1
ATOM 7536 O O . GLN B 1 219 ? 6.984 -46.438 6.184 1 95.75 219 GLN B O 1
ATOM 7541 N N . GLN B 1 220 ? 5.633 -47.719 7.375 1 93.62 220 GLN B N 1
ATOM 7542 C CA . GLN B 1 220 ? 6.309 -48.969 7.004 1 93.62 220 GLN B CA 1
ATOM 7543 C C . GLN B 1 220 ? 6.188 -49.219 5.504 1 93.62 220 GLN B C 1
ATOM 7545 O O . GLN B 1 220 ? 6.949 -50.031 4.941 1 93.62 220 GLN B O 1
ATOM 7550 N N . PHE B 1 221 ? 5.281 -48.594 4.84 1 95.69 221 PHE B N 1
ATOM 7551 C CA . PHE B 1 221 ? 5.055 -48.844 3.422 1 95.69 221 PHE B CA 1
ATOM 7552 C C . PHE B 1 221 ? 5.676 -47.719 2.574 1 95.69 221 PHE B C 1
ATOM 7554 O O . PHE B 1 221 ? 5.465 -47.688 1.362 1 95.69 221 PHE B O 1
ATOM 7561 N N . LYS B 1 222 ? 6.363 -46.781 3.043 1 94.75 222 LYS B N 1
ATOM 7562 C CA . LYS B 1 222 ? 6.914 -45.594 2.373 1 94.75 222 LYS B CA 1
ATOM 7563 C C . LYS B 1 222 ? 7.875 -46 1.258 1 94.75 222 LYS B C 1
ATOM 7565 O O . LYS B 1 222 ? 7.91 -45.375 0.203 1 94.75 222 LYS B O 1
ATOM 7570 N N . ASP B 1 223 ? 8.562 -47.062 1.404 1 92.94 223 ASP B N 1
ATOM 7571 C CA . ASP B 1 223 ? 9.609 -47.469 0.469 1 92.94 223 ASP B CA 1
ATOM 7572 C C . ASP B 1 223 ? 9.008 -48.094 -0.782 1 92.94 223 ASP B C 1
ATOM 7574 O O . ASP B 1 223 ? 9.664 -48.156 -1.824 1 92.94 223 ASP B O 1
ATOM 7578 N N . ILE B 1 224 ? 7.816 -48.594 -0.661 1 94.19 224 ILE B N 1
ATOM 7579 C CA . ILE B 1 224 ? 7.238 -49.312 -1.791 1 94.19 224 ILE B CA 1
ATOM 7580 C C . ILE B 1 224 ? 6.418 -48.375 -2.648 1 94.19 224 ILE B C 1
ATOM 7582 O O . ILE B 1 224 ? 6.043 -48.688 -3.777 1 94.19 224 ILE B O 1
ATOM 7586 N N . VAL B 1 225 ? 6.102 -47.219 -2.252 1 95.56 225 VAL B N 1
ATOM 7587 C CA . VAL B 1 225 ? 5.316 -46.25 -2.992 1 95.56 225 VAL B CA 1
ATOM 7588 C C . VAL B 1 225 ? 6.254 -45.25 -3.664 1 95.56 225 VAL B C 1
ATOM 7590 O O . VAL B 1 225 ? 7.109 -44.656 -3.008 1 95.56 225 VAL B O 1
ATOM 7593 N N . PRO B 1 226 ? 6.109 -45.062 -4.938 1 93.94 226 PRO B N 1
ATOM 7594 C CA . PRO B 1 226 ? 6.988 -44.156 -5.652 1 93.94 226 PRO B CA 1
ATOM 7595 C C . PRO B 1 226 ? 6.859 -42.719 -5.16 1 93.94 226 PRO B C 1
ATOM 7597 O O . PRO B 1 226 ? 5.754 -42.25 -4.832 1 93.94 226 PRO B O 1
ATOM 7600 N N . LEU B 1 227 ? 7.973 -42.031 -5.25 1 91.31 227 LEU B N 1
ATOM 7601 C CA . LEU B 1 227 ? 8.008 -40.625 -4.824 1 91.31 227 LEU B CA 1
ATOM 7602 C C . LEU B 1 227 ? 7.273 -39.75 -5.816 1 91.31 227 LEU B C 1
ATOM 7604 O O . LEU B 1 227 ? 6.543 -38.844 -5.418 1 91.31 227 LEU B O 1
ATOM 7608 N N . TYR B 1 228 ? 7.488 -40 -7.094 1 94.62 228 TYR B N 1
ATOM 7609 C CA . TYR B 1 228 ? 6.871 -39.219 -8.148 1 94.62 228 TYR B CA 1
ATOM 7610 C C . TYR B 1 228 ? 5.852 -40.031 -8.93 1 94.62 228 TYR B C 1
ATOM 7612 O O . TYR B 1 228 ? 6.059 -41.219 -9.172 1 94.62 228 TYR B O 1
ATOM 7620 N N . ILE B 1 229 ? 4.809 -39.344 -9.242 1 96.06 229 ILE B N 1
ATOM 7621 C CA . ILE B 1 229 ? 3.803 -40 -10.078 1 96.06 229 ILE B CA 1
ATOM 7622 C C . ILE B 1 229 ? 4.246 -39.969 -11.539 1 96.06 229 ILE B C 1
ATOM 7624 O O . ILE B 1 229 ? 4.203 -40.969 -12.234 1 96.06 229 ILE B O 1
ATOM 7628 N N . SER B 1 230 ? 4.789 -38.781 -11.922 1 95.19 230 SER B N 1
ATOM 7629 C CA . SER B 1 230 ? 5.184 -38.562 -13.305 1 95.19 230 SER B CA 1
ATOM 7630 C C . SER B 1 230 ? 6.602 -39.062 -13.57 1 95.19 230 SER B C 1
ATOM 7632 O O . SER B 1 230 ? 7.438 -39.062 -12.664 1 95.19 230 SER B O 1
ATOM 7634 N N . LYS B 1 231 ? 6.801 -39.406 -14.773 1 93.75 231 LYS B N 1
ATOM 7635 C CA . LYS B 1 231 ? 8.141 -39.719 -15.25 1 93.75 231 LYS B CA 1
ATOM 7636 C C . LYS B 1 231 ? 8.68 -38.625 -16.172 1 93.75 231 LYS B C 1
ATOM 7638 O O . LYS B 1 231 ? 7.957 -38.125 -17.031 1 93.75 231 LYS B O 1
ATOM 7643 N N . PRO B 1 232 ? 9.883 -38.281 -15.953 1 93.19 232 PRO B N 1
ATOM 7644 C CA . PRO B 1 232 ? 10.453 -37.25 -16.828 1 93.19 232 PRO B CA 1
ATOM 7645 C C . PRO B 1 232 ? 10.562 -37.719 -18.281 1 93.19 232 PRO B C 1
ATOM 7647 O O . PRO B 1 232 ? 10.891 -38.875 -18.547 1 93.19 232 PRO B O 1
ATOM 7650 N N . VAL B 1 233 ? 10.344 -36.812 -19.172 1 92.44 233 VAL B N 1
ATOM 7651 C CA . VAL B 1 233 ? 10.414 -37.125 -20.594 1 92.44 233 VAL B CA 1
ATOM 7652 C C . VAL B 1 233 ? 11.867 -37.062 -21.062 1 92.44 233 VAL B C 1
ATOM 7654 O O . VAL B 1 233 ? 12.242 -37.75 -22.031 1 92.44 233 VAL B O 1
ATOM 7657 N N . SER B 1 234 ? 12.688 -36.188 -20.438 1 93.5 234 SER B N 1
ATOM 7658 C CA . SER B 1 234 ? 14.102 -36 -20.75 1 93.5 234 SER B CA 1
ATOM 7659 C C . SER B 1 234 ? 14.867 -35.438 -19.562 1 93.5 234 SER B C 1
ATOM 7661 O O . SER B 1 234 ? 14.273 -34.844 -18.656 1 93.5 234 SER B O 1
ATOM 7663 N N . PRO B 1 235 ? 16.156 -35.625 -19.547 1 92.75 235 PRO B N 1
ATOM 7664 C CA . PRO B 1 235 ? 16.969 -35.031 -18.484 1 92.75 235 PRO B CA 1
ATOM 7665 C C . PRO B 1 235 ? 16.938 -33.5 -18.516 1 92.75 235 PRO B C 1
ATOM 7667 O O . PRO B 1 235 ? 17.109 -32.844 -17.469 1 92.75 235 PRO B O 1
ATOM 7670 N N . SER B 1 236 ? 16.609 -32.969 -19.625 1 93.56 236 SER B N 1
ATOM 7671 C CA . SER B 1 236 ? 16.609 -31.516 -19.781 1 93.56 236 SER B CA 1
ATOM 7672 C C . SER B 1 236 ? 15.406 -30.875 -19.078 1 93.56 236 SER B C 1
ATOM 7674 O O . SER B 1 236 ? 15.367 -29.672 -18.875 1 93.56 236 SER B O 1
ATOM 7676 N N . GLN B 1 237 ? 14.531 -31.766 -18.625 1 95 237 GLN B N 1
ATOM 7677 C CA . GLN B 1 237 ? 13.336 -31.266 -17.953 1 95 237 GLN B CA 1
ATOM 7678 C C . GLN B 1 237 ? 13.672 -30.609 -16.625 1 95 237 GLN B C 1
ATOM 7680 O O . GLN B 1 237 ? 12.891 -29.812 -16.094 1 95 237 GLN B O 1
ATOM 7685 N N . LYS B 1 238 ? 14.875 -30.922 -16.047 1 95.06 238 LYS B N 1
ATOM 7686 C CA . LYS B 1 238 ? 15.258 -30.359 -14.75 1 95.06 238 LYS B CA 1
ATOM 7687 C C . LYS B 1 238 ? 16.031 -29.062 -14.922 1 95.06 238 LYS B C 1
ATOM 7689 O O . LYS B 1 238 ? 16.391 -28.406 -13.938 1 95.06 238 LYS B O 1
ATOM 7694 N N . GLU B 1 239 ? 16.234 -28.594 -16.141 1 94.69 239 GLU B N 1
ATOM 7695 C CA . GLU B 1 239 ? 16.922 -27.328 -16.359 1 94.69 239 GLU B CA 1
ATOM 7696 C C . GLU B 1 239 ? 15.992 -26.156 -16.125 1 94.69 239 GLU B C 1
ATOM 7698 O O . GLU B 1 239 ? 14.812 -26.203 -16.484 1 94.69 239 GLU B O 1
ATOM 7703 N N . THR B 1 240 ? 16.562 -25.141 -15.516 1 93.94 240 THR B N 1
ATOM 7704 C CA . THR B 1 240 ? 15.758 -23.938 -15.281 1 93.94 240 THR B CA 1
ATOM 7705 C C . THR B 1 240 ? 15.383 -23.281 -16.594 1 93.94 240 THR B C 1
ATOM 7707 O O . THR B 1 240 ? 16.219 -23.141 -17.484 1 93.94 240 THR B O 1
ATOM 7710 N N . SER B 1 241 ? 14.141 -22.906 -16.703 1 94.88 241 SER B N 1
ATOM 7711 C CA . SER B 1 241 ? 13.664 -22.25 -17.922 1 94.88 241 SER B CA 1
ATOM 7712 C C . SER B 1 241 ? 14.094 -20.797 -17.969 1 94.88 241 SER B C 1
ATOM 7714 O O . SER B 1 241 ? 14.094 -20.109 -16.938 1 94.88 241 SER B O 1
ATOM 7716 N N . LYS B 1 242 ? 14.469 -20.344 -19.125 1 92.5 242 LYS B N 1
ATOM 7717 C CA . LYS B 1 242 ? 14.758 -18.922 -19.344 1 92.5 242 LYS B CA 1
ATOM 7718 C C . LYS B 1 242 ? 13.484 -18.156 -19.688 1 92.5 242 LYS B C 1
ATOM 7720 O O . LYS B 1 242 ? 12.742 -18.531 -20.594 1 92.5 242 LYS B O 1
ATOM 7725 N N . VAL B 1 243 ? 13.234 -17.172 -18.953 1 93.69 243 VAL B N 1
ATOM 7726 C CA . VAL B 1 243 ? 12.078 -16.312 -19.172 1 93.69 243 VAL B CA 1
ATOM 7727 C C . VAL B 1 243 ? 12.531 -14.922 -19.594 1 93.69 243 VAL B C 1
ATOM 7729 O O . VAL B 1 243 ? 13.312 -14.273 -18.891 1 93.69 243 VAL B O 1
ATOM 7732 N N . ILE B 1 244 ? 12.062 -14.406 -20.734 1 92.56 244 ILE B N 1
ATOM 7733 C CA . ILE B 1 244 ? 12.477 -13.117 -21.297 1 92.56 244 ILE B CA 1
ATOM 7734 C C . ILE B 1 244 ? 11.281 -12.164 -21.328 1 92.56 244 ILE B C 1
ATOM 7736 O O . ILE B 1 244 ? 10.438 -12.25 -22.219 1 92.56 244 ILE B O 1
ATOM 7740 N N . PRO B 1 245 ? 11.266 -11.258 -20.391 1 92.38 245 PRO B N 1
ATOM 7741 C CA . PRO B 1 245 ? 10.18 -10.281 -20.422 1 92.38 245 PRO B CA 1
ATOM 7742 C C . PRO B 1 245 ? 10.203 -9.414 -21.672 1 92.38 245 PRO B C 1
ATOM 7744 O O . PRO B 1 245 ? 11.281 -9.016 -22.141 1 92.38 245 PRO B O 1
ATOM 7747 N N . LEU B 1 246 ? 9.055 -9.141 -22.25 1 94.44 246 LEU B N 1
ATOM 7748 C CA . LEU B 1 246 ? 8.898 -8.234 -23.375 1 94.44 246 LEU B CA 1
ATOM 7749 C C . LEU B 1 246 ? 8.438 -6.855 -22.906 1 94.44 246 LEU B C 1
ATOM 7751 O O . LEU B 1 246 ? 8.039 -6.688 -21.75 1 94.44 246 LEU B O 1
ATOM 7755 N N . PRO B 1 247 ? 8.578 -5.855 -23.781 1 92.75 247 PRO B N 1
ATOM 7756 C CA . PRO B 1 247 ? 8.117 -4.523 -23.375 1 92.75 247 PRO B CA 1
ATOM 7757 C C . PRO B 1 247 ? 6.617 -4.477 -23.109 1 92.75 247 PRO B C 1
ATOM 7759 O O . PRO B 1 247 ? 5.836 -5.109 -23.828 1 92.75 247 PRO B O 1
ATOM 7762 N N . VAL B 1 248 ? 6.305 -3.729 -22.078 1 95.38 248 VAL B N 1
ATOM 7763 C CA . VAL B 1 248 ? 4.891 -3.512 -21.797 1 95.38 248 VAL B CA 1
ATOM 7764 C C . VAL B 1 248 ? 4.27 -2.623 -22.875 1 95.38 248 VAL B C 1
ATOM 7766 O O . VAL B 1 248 ? 4.855 -1.61 -23.266 1 95.38 248 VAL B O 1
ATOM 7769 N N . LEU B 1 249 ? 3.141 -3.053 -23.391 1 94.94 249 LEU B N 1
ATOM 7770 C CA . LEU B 1 249 ? 2.418 -2.285 -24.406 1 94.94 249 LEU B CA 1
ATOM 7771 C C . LEU B 1 249 ? 1.25 -1.529 -23.781 1 94.94 249 LEU B C 1
ATOM 7773 O O . LEU B 1 249 ? 0.481 -2.1 -23 1 94.94 249 LEU B O 1
ATOM 7777 N N . TYR B 1 250 ? 1.166 -0.244 -24.078 1 93.19 250 TYR B N 1
ATOM 7778 C CA . TYR B 1 250 ? 0.035 0.54 -23.594 1 93.19 250 TYR B CA 1
ATOM 7779 C C . TYR B 1 250 ? -1.229 0.217 -24.375 1 93.19 250 TYR B C 1
ATOM 7781 O O . TYR B 1 250 ? -1.792 1.09 -25.047 1 93.19 250 TYR B O 1
ATOM 7789 N N . LYS B 1 251 ? -1.641 -1 -24.234 1 94.75 251 LYS B N 1
ATOM 7790 C CA . LYS B 1 251 ? -2.822 -1.538 -24.906 1 94.75 251 LYS B CA 1
ATOM 7791 C C . LYS B 1 251 ? -3.75 -2.23 -23.906 1 94.75 251 LYS B C 1
ATOM 7793 O O . LYS B 1 251 ? -3.287 -2.871 -22.969 1 94.75 251 LYS B O 1
ATOM 7798 N N . ASN B 1 252 ? -5.012 -1.95 -24.141 1 92.44 252 ASN B N 1
ATOM 7799 C CA . ASN B 1 252 ? -6.047 -2.561 -23.312 1 92.44 252 ASN B CA 1
ATOM 7800 C C . ASN B 1 252 ? -6.668 -3.775 -23.984 1 92.44 252 ASN B C 1
ATOM 7802 O O . ASN B 1 252 ? -7.371 -3.639 -25 1 92.44 252 ASN B O 1
ATOM 7806 N N . GLU B 1 253 ? -6.527 -4.887 -23.453 1 91.69 253 GLU B N 1
ATOM 7807 C CA . GLU B 1 253 ? -6.969 -6.133 -24.078 1 91.69 253 GLU B CA 1
ATOM 7808 C C . GLU B 1 253 ? -8.492 -6.219 -24.109 1 91.69 253 GLU B C 1
ATOM 7810 O O . GLU B 1 253 ? -9.055 -7.059 -24.812 1 91.69 253 GLU B O 1
ATOM 7815 N N . GLN B 1 254 ? -9.117 -5.316 -23.469 1 88.62 254 GLN B N 1
ATOM 7816 C CA . GLN B 1 254 ? -10.578 -5.301 -23.516 1 88.62 254 GLN B CA 1
ATOM 7817 C C . GLN B 1 254 ? -11.07 -4.805 -24.875 1 88.62 254 GLN B C 1
ATOM 7819 O O . GLN B 1 254 ? -12.219 -5.043 -25.25 1 88.62 254 GLN B O 1
ATOM 7824 N N . TYR B 1 255 ? -10.211 -4.113 -25.562 1 91.31 255 TYR B N 1
ATOM 7825 C CA . TYR B 1 255 ? -10.57 -3.592 -26.875 1 91.31 255 TYR B CA 1
ATOM 7826 C C . TYR B 1 255 ? -9.922 -4.41 -27.984 1 91.31 255 TYR B C 1
ATOM 7828 O O . TYR B 1 255 ? -8.695 -4.523 -28.047 1 91.31 255 TYR B O 1
ATOM 7836 N N . TYR B 1 256 ? -10.672 -4.879 -28.938 1 90.56 256 TYR B N 1
ATOM 7837 C CA . TYR B 1 256 ? -10.188 -5.73 -30.016 1 90.56 256 TYR B CA 1
ATOM 7838 C C . TYR B 1 256 ? -9.133 -5.008 -30.859 1 90.56 256 TYR B C 1
ATOM 7840 O O . TYR B 1 256 ? -8.18 -5.625 -31.328 1 90.56 256 TYR B O 1
ATOM 7848 N N . GLN B 1 257 ? -9.375 -3.707 -31 1 91.62 257 GLN B N 1
ATOM 7849 C CA . GLN B 1 257 ? -8.391 -2.941 -31.766 1 91.62 257 GLN B CA 1
ATOM 7850 C C . GLN B 1 257 ? -7.012 -3.014 -31.109 1 91.62 257 GLN B C 1
ATOM 7852 O O . GLN B 1 257 ? -6.004 -3.154 -31.812 1 91.62 257 GLN B O 1
ATOM 7857 N N . ASP B 1 258 ? -6.988 -2.965 -29.812 1 95.31 258 ASP B N 1
ATOM 7858 C CA . ASP B 1 258 ? -5.727 -3.031 -29.078 1 95.31 258 ASP B CA 1
ATOM 7859 C C . ASP B 1 258 ? -5.141 -4.441 -29.125 1 95.31 258 ASP B C 1
ATOM 7861 O O . ASP B 1 258 ? -3.92 -4.609 -29.188 1 95.31 258 ASP B O 1
ATOM 7865 N N . VAL B 1 259 ? -6.016 -5.449 -29.125 1 96.69 259 VAL B N 1
ATOM 7866 C CA . VAL B 1 259 ? -5.551 -6.828 -29.219 1 96.69 259 VAL B CA 1
ATOM 7867 C C . VAL B 1 259 ? -4.891 -7.074 -30.562 1 96.69 259 VAL B C 1
ATOM 7869 O O . VAL B 1 259 ? -3.865 -7.754 -30.656 1 96.69 259 VAL B O 1
ATOM 7872 N N . VAL B 1 260 ? -5.445 -6.527 -31.625 1 96 260 VAL B N 1
ATOM 7873 C CA . VAL B 1 260 ? -4.863 -6.633 -32.969 1 96 260 VAL B CA 1
ATOM 7874 C C . VAL B 1 260 ? -3.459 -6.035 -32.969 1 96 260 VAL B C 1
ATOM 7876 O O . VAL B 1 260 ? -2.537 -6.605 -33.531 1 96 260 VAL B O 1
ATOM 7879 N N . GLU B 1 261 ? -3.297 -4.973 -32.25 1 96.06 261 GLU B N 1
ATOM 7880 C CA . GLU B 1 261 ? -1.991 -4.32 -32.188 1 96.06 261 GLU B CA 1
ATOM 7881 C C . GLU B 1 261 ? -0.996 -5.16 -31.406 1 96.06 261 GLU B C 1
ATOM 7883 O O . GLU B 1 261 ? 0.196 -5.184 -31.719 1 96.06 261 GLU B O 1
ATOM 7888 N N . ILE B 1 262 ? -1.465 -5.789 -30.344 1 97.12 262 ILE B N 1
ATOM 7889 C CA . ILE B 1 262 ? -0.616 -6.68 -29.562 1 97.12 262 ILE B CA 1
ATOM 7890 C C . ILE B 1 262 ? -0.118 -7.824 -30.438 1 97.12 262 ILE B C 1
ATOM 7892 O O . ILE B 1 262 ? 1.077 -8.133 -30.453 1 97.12 262 ILE B O 1
ATOM 7896 N N . LEU B 1 263 ? -1.051 -8.445 -31.219 1 97.06 263 LEU B N 1
ATOM 7897 C CA . LEU B 1 263 ? -0.684 -9.547 -32.094 1 97.06 263 LEU B CA 1
ATOM 7898 C C . LEU B 1 263 ? 0.239 -9.062 -33.219 1 97.06 263 LEU B C 1
ATOM 7900 O O . LEU B 1 263 ? 1.137 -9.797 -33.656 1 97.06 263 LEU B O 1
ATOM 7904 N N . ALA B 1 264 ? -0.019 -7.828 -33.688 1 96.31 264 ALA B N 1
ATOM 7905 C CA . ALA B 1 264 ? 0.869 -7.25 -34.688 1 96.31 264 ALA B CA 1
ATOM 7906 C C . ALA B 1 264 ? 2.291 -7.113 -34.156 1 96.31 264 ALA B C 1
ATOM 7908 O O . ALA B 1 264 ? 3.26 -7.379 -34.875 1 96.31 264 ALA B O 1
ATOM 7909 N N . PHE B 1 265 ? 2.363 -6.688 -32.969 1 95.62 265 PHE B N 1
ATOM 7910 C CA . PHE B 1 265 ? 3.67 -6.578 -32.344 1 95.62 265 PHE B CA 1
ATOM 7911 C C . PHE B 1 265 ? 4.352 -7.941 -32.281 1 95.62 265 PHE B C 1
ATOM 7913 O O . PHE B 1 265 ? 5.543 -8.062 -32.562 1 95.62 265 PHE B O 1
ATOM 7920 N N . TYR B 1 266 ? 3.629 -9.039 -31.859 1 96.88 266 TYR B N 1
ATOM 7921 C CA . TYR B 1 266 ? 4.176 -10.391 -31.781 1 96.88 266 TYR B CA 1
ATOM 7922 C C . TYR B 1 266 ? 4.652 -10.859 -33.156 1 96.88 266 TYR B C 1
ATOM 7924 O O . TYR B 1 266 ? 5.746 -11.414 -33.281 1 96.88 266 TYR B O 1
ATOM 7932 N N . GLU B 1 267 ? 3.822 -10.633 -34.125 1 96.06 267 GLU B N 1
ATOM 7933 C CA . GLU B 1 267 ? 4.133 -11.07 -35.469 1 96.06 267 GLU B CA 1
ATOM 7934 C C . GLU B 1 267 ? 5.391 -10.383 -36 1 96.06 267 GLU B C 1
ATOM 7936 O O . GLU B 1 267 ? 6.254 -11.031 -36.594 1 96.06 267 GLU B O 1
ATOM 7941 N N . GLU B 1 268 ? 5.445 -9.078 -35.75 1 94.81 268 GLU B N 1
ATOM 7942 C CA . GLU B 1 268 ? 6.625 -8.328 -36.156 1 94.81 268 GLU B CA 1
ATOM 7943 C C . GLU B 1 268 ? 7.883 -8.859 -35.469 1 94.81 268 GLU B C 1
ATOM 7945 O O . GLU B 1 268 ? 8.938 -8.961 -36.094 1 94.81 268 GLU B O 1
ATOM 7950 N N . LEU B 1 269 ? 7.738 -9.125 -34.25 1 94.12 269 LEU B N 1
ATOM 7951 C CA . LEU B 1 269 ? 8.859 -9.68 -33.469 1 94.12 269 LEU B CA 1
ATOM 7952 C C . LEU B 1 269 ? 9.32 -11 -34.094 1 94.12 269 LEU B C 1
ATOM 7954 O O . LEU B 1 269 ? 10.523 -11.219 -34.25 1 94.12 269 LEU B O 1
ATOM 7958 N N . ILE B 1 270 ? 8.422 -11.891 -34.438 1 94.94 270 ILE B N 1
ATOM 7959 C CA . ILE B 1 270 ? 8.727 -13.219 -34.938 1 94.94 270 ILE B CA 1
ATOM 7960 C C . ILE B 1 270 ? 9.359 -13.102 -36.344 1 94.94 270 ILE B C 1
ATOM 7962 O O . ILE B 1 270 ? 10.328 -13.797 -36.625 1 94.94 270 ILE B O 1
ATOM 7966 N N . VAL B 1 271 ? 8.844 -12.234 -37.125 1 93.19 271 VAL B N 1
ATOM 7967 C CA . VAL B 1 271 ? 9.375 -12.008 -38.469 1 93.19 271 VAL B CA 1
ATOM 7968 C C . VAL B 1 271 ? 10.805 -11.477 -38.375 1 93.19 271 VAL B C 1
ATOM 7970 O O . VAL B 1 271 ? 11.695 -11.938 -39.094 1 93.19 271 VAL B O 1
ATOM 7973 N N . ASP B 1 272 ? 11.008 -10.57 -37.469 1 92.69 272 ASP B N 1
ATOM 7974 C CA . ASP B 1 272 ? 12.336 -10.008 -37.25 1 92.69 272 ASP B CA 1
ATOM 7975 C C . ASP B 1 272 ? 13.336 -11.078 -36.844 1 92.69 272 ASP B C 1
ATOM 7977 O O . ASP B 1 272 ? 14.461 -11.109 -37.312 1 92.69 272 ASP B O 1
ATOM 7981 N N . ILE B 1 273 ? 12.891 -11.891 -35.969 1 94.06 273 ILE B N 1
ATOM 7982 C CA . ILE B 1 273 ? 13.742 -12.977 -35.469 1 94.06 273 ILE B CA 1
ATOM 7983 C C . ILE B 1 273 ? 14.047 -13.938 -36.625 1 94.06 273 ILE B C 1
ATOM 7985 O O . ILE B 1 273 ? 15.188 -14.383 -36.781 1 94.06 273 ILE B O 1
ATOM 7989 N N . GLY B 1 274 ? 13.023 -14.32 -37.406 1 91.75 274 GLY B N 1
ATOM 7990 C CA . GLY B 1 274 ? 13.203 -15.203 -38.531 1 91.75 274 GLY B CA 1
ATOM 7991 C C . GLY B 1 274 ? 14.188 -14.664 -39.562 1 91.75 274 GLY B C 1
ATOM 7992 O O . GLY B 1 274 ? 15.023 -15.406 -40.062 1 91.75 274 GLY B O 1
ATOM 7993 N N . GLN B 1 275 ? 14.117 -13.422 -39.812 1 91.5 275 GLN B N 1
ATOM 7994 C CA . GLN B 1 275 ? 15.016 -12.781 -40.781 1 91.5 275 GLN B CA 1
ATOM 7995 C C . GLN B 1 275 ? 16.453 -12.812 -40.281 1 91.5 275 GLN B C 1
ATOM 7997 O O . GLN B 1 275 ? 17.375 -13.094 -41.062 1 91.5 275 GLN B O 1
ATOM 8002 N N . LYS B 1 276 ? 16.609 -12.594 -39.062 1 91.88 276 LYS B N 1
ATOM 8003 C CA . LYS B 1 276 ? 17.953 -12.516 -38.5 1 91.88 276 LYS B CA 1
ATOM 8004 C C . LYS B 1 276 ? 18.578 -13.906 -38.375 1 91.88 276 LYS B C 1
ATOM 8006 O O . LYS B 1 276 ? 19.797 -14.047 -38.438 1 91.88 276 LYS B O 1
ATOM 8011 N N . THR B 1 277 ? 17.766 -14.852 -38.094 1 93.5 277 THR B N 1
ATOM 8012 C CA . THR B 1 277 ? 18.297 -16.188 -37.906 1 93.5 277 THR B CA 1
ATOM 8013 C C . THR B 1 277 ? 18.266 -17 -39.188 1 93.5 277 THR B C 1
ATOM 8015 O O . THR B 1 277 ? 18.844 -18.078 -39.281 1 93.5 277 THR B O 1
ATOM 8018 N N . GLY B 1 278 ? 17.688 -16.578 -40.219 1 88.38 278 GLY B N 1
ATOM 8019 C CA . GLY B 1 278 ? 17.547 -17.297 -41.469 1 88.38 278 GLY B CA 1
ATOM 8020 C C . GLY B 1 278 ? 16.516 -18.391 -41.438 1 88.38 278 GLY B C 1
ATOM 8021 O O . GLY B 1 278 ? 16.547 -19.328 -42.219 1 88.38 278 GLY B O 1
ATOM 8022 N N . THR B 1 279 ? 15.703 -18.328 -40.438 1 85.62 279 THR B N 1
ATOM 8023 C CA . THR B 1 279 ? 14.641 -19.312 -40.344 1 85.62 279 THR B CA 1
ATOM 8024 C C . THR B 1 279 ? 13.484 -18.969 -41.281 1 85.62 279 THR B C 1
ATOM 8026 O O . THR B 1 279 ? 13.094 -17.797 -41.375 1 85.62 279 THR B O 1
ATOM 8029 N N . ASN B 1 280 ? 13.039 -20.016 -41.938 1 80.5 280 ASN B N 1
ATOM 8030 C CA . ASN B 1 280 ? 11.93 -19.797 -42.844 1 80.5 280 ASN B CA 1
ATOM 8031 C C . ASN B 1 280 ? 10.672 -19.328 -42.125 1 80.5 280 ASN B C 1
ATOM 8033 O O . ASN B 1 280 ? 10.18 -20.016 -41.219 1 80.5 280 ASN B O 1
ATOM 8037 N N . GLU B 1 281 ? 10.227 -18.234 -42.562 1 77.44 281 GLU B N 1
ATOM 8038 C CA . GLU B 1 281 ? 9.078 -17.609 -41.938 1 77.44 281 GLU B CA 1
ATOM 8039 C C . GLU B 1 281 ? 7.859 -18.531 -41.938 1 77.44 281 GLU B C 1
ATOM 8041 O O . GLU B 1 281 ? 7.062 -18.531 -41 1 77.44 281 GLU B O 1
ATOM 8046 N N . SER B 1 282 ? 7.754 -19.234 -42.969 1 76 282 SER B N 1
ATOM 8047 C CA . SER B 1 282 ? 6.574 -20.078 -43.156 1 76 282 SER B CA 1
ATOM 8048 C C . SER B 1 282 ? 6.586 -21.266 -42.219 1 76 282 SER B C 1
ATOM 8050 O O . SER B 1 282 ? 5.547 -21.891 -41.969 1 76 282 SER B O 1
ATOM 8052 N N . GLU B 1 283 ? 7.656 -21.469 -41.594 1 77.88 283 GLU B N 1
ATOM 8053 C CA . GLU B 1 283 ? 7.758 -22.625 -40.719 1 77.88 283 GLU B CA 1
ATOM 8054 C C . GLU B 1 283 ? 7.996 -22.219 -39.25 1 77.88 283 GLU B C 1
ATOM 8056 O O . GLU B 1 283 ? 8.125 -23.062 -38.375 1 77.88 283 GLU B O 1
ATOM 8061 N N . PHE B 1 284 ? 7.93 -20.953 -39.062 1 87.12 284 PHE B N 1
ATOM 8062 C CA . PHE B 1 284 ? 8.266 -20.438 -37.719 1 87.12 284 PHE B CA 1
ATOM 8063 C C . PHE B 1 284 ? 7 -20.125 -36.938 1 87.12 284 PHE B C 1
ATOM 8065 O O . PHE B 1 284 ? 6.594 -18.969 -36.844 1 87.12 284 PHE B O 1
ATOM 8072 N N . PHE B 1 285 ? 6.398 -21.156 -36.312 1 90.31 285 PHE B N 1
ATOM 8073 C CA . PHE B 1 285 ? 5.176 -20.969 -35.531 1 90.31 285 PHE B CA 1
ATOM 8074 C C . PHE B 1 285 ? 5.492 -20.812 -34.062 1 90.31 285 PHE B C 1
ATOM 8076 O O . PHE B 1 285 ? 6.344 -21.531 -33.531 1 90.31 285 PHE B O 1
ATOM 8083 N N . VAL B 1 286 ? 4.84 -19.844 -33.469 1 95.06 286 VAL B N 1
ATOM 8084 C CA . VAL B 1 286 ? 5.07 -19.594 -32.062 1 95.06 286 VAL B CA 1
ATOM 8085 C C . VAL B 1 286 ? 3.766 -19.75 -31.281 1 95.06 286 VAL B C 1
ATOM 8087 O O . VAL B 1 286 ? 2.756 -19.125 -31.609 1 95.06 286 VAL B O 1
ATOM 8090 N N . HIS B 1 287 ? 3.85 -20.641 -30.281 1 95.12 287 HIS B N 1
ATOM 8091 C CA . HIS B 1 287 ? 2.738 -20.859 -29.375 1 95.12 287 HIS B CA 1
ATOM 8092 C C . HIS B 1 287 ? 2.494 -19.625 -28.5 1 95.12 287 HIS B C 1
ATOM 8094 O O . HIS B 1 287 ? 3.43 -19.094 -27.891 1 95.12 287 HIS B O 1
ATOM 8100 N N . ILE B 1 288 ? 1.233 -19.125 -28.469 1 96.75 288 ILE B N 1
ATOM 8101 C CA . ILE B 1 288 ? 0.919 -17.969 -27.641 1 96.75 288 ILE B CA 1
ATOM 8102 C C . ILE B 1 288 ? -0.222 -18.328 -26.688 1 96.75 288 ILE B C 1
ATOM 8104 O O . ILE B 1 288 ? -0.962 -19.281 -26.922 1 96.75 288 ILE B O 1
ATOM 8108 N N . GLY B 1 289 ? -0.291 -17.625 -25.578 1 95.38 289 GLY B N 1
ATOM 8109 C CA . GLY B 1 289 ? -1.36 -17.922 -24.641 1 95.38 289 GLY B CA 1
ATOM 8110 C C . GLY B 1 289 ? -1.537 -16.859 -23.578 1 95.38 289 GLY B C 1
ATOM 8111 O O . GLY B 1 289 ? -0.817 -15.852 -23.578 1 95.38 289 GLY B O 1
ATOM 8112 N N . GLY B 1 290 ? -2.51 -16.984 -22.734 1 94.62 290 GLY B N 1
ATOM 8113 C CA . GLY B 1 290 ? -2.92 -16.156 -21.625 1 94.62 290 GLY B CA 1
ATOM 8114 C C . GLY B 1 290 ? -4.121 -16.719 -20.875 1 94.62 290 GLY B C 1
ATOM 8115 O O . GLY B 1 290 ? -4.484 -17.875 -21.047 1 94.62 290 GLY B O 1
ATOM 8116 N N . ASP B 1 291 ? -4.68 -15.922 -20.047 1 93 291 ASP B N 1
ATOM 8117 C CA . ASP B 1 291 ? -5.875 -16.406 -19.359 1 93 291 ASP B CA 1
ATOM 8118 C C . ASP B 1 291 ? -7.008 -16.672 -20.359 1 93 291 ASP B C 1
ATOM 8120 O O . ASP B 1 291 ? -6.832 -16.516 -21.562 1 93 291 ASP B O 1
ATOM 8124 N N . GLN B 1 292 ? -8.047 -17.172 -19.891 1 93.62 292 GLN B N 1
ATOM 8125 C CA . GLN B 1 292 ? -9.141 -17.594 -20.766 1 93.62 292 GLN B CA 1
ATOM 8126 C C . GLN B 1 292 ? -9.656 -16.438 -21.609 1 93.62 292 GLN B C 1
ATOM 8128 O O . GLN B 1 292 ? -9.914 -16.594 -22.797 1 93.62 292 GLN B O 1
ATOM 8133 N N . LEU B 1 293 ? -9.82 -15.266 -21.062 1 92.69 293 LEU B N 1
ATOM 8134 C CA . LEU B 1 293 ? -10.305 -14.109 -21.812 1 92.69 293 LEU B CA 1
ATOM 8135 C C . LEU B 1 293 ? -9.281 -13.664 -22.844 1 92.69 293 LEU B C 1
ATOM 8137 O O . LEU B 1 293 ? -9.648 -13.289 -23.969 1 92.69 293 LEU B O 1
ATOM 8141 N N . THR B 1 294 ? -8.055 -13.633 -22.469 1 94.38 294 THR B N 1
ATOM 8142 C CA . THR B 1 294 ? -6.98 -13.281 -23.391 1 94.38 294 THR B CA 1
ATOM 8143 C C . THR B 1 294 ? -6.953 -14.242 -24.578 1 94.38 294 THR B C 1
ATOM 8145 O O . THR B 1 294 ? -6.816 -13.812 -25.734 1 94.38 294 THR B O 1
ATOM 8148 N N . ARG B 1 295 ? -7.055 -15.508 -24.297 1 94.06 295 ARG B N 1
ATOM 8149 C CA . ARG B 1 295 ? -7.074 -16.516 -25.359 1 94.06 295 ARG B CA 1
ATOM 8150 C C . ARG B 1 295 ? -8.219 -16.25 -26.328 1 94.06 295 ARG B C 1
ATOM 8152 O O . ARG B 1 295 ? -8.031 -16.281 -27.547 1 94.06 295 ARG B O 1
ATOM 8159 N N . GLU B 1 296 ? -9.406 -15.984 -25.828 1 92.94 296 GLU B N 1
ATOM 8160 C CA . GLU B 1 296 ? -10.578 -15.719 -26.656 1 92.94 296 GLU B CA 1
ATOM 8161 C C . GLU B 1 296 ? -10.367 -14.469 -27.516 1 92.94 296 GLU B C 1
ATOM 8163 O O . GLU B 1 296 ? -10.719 -14.461 -28.703 1 92.94 296 GLU B O 1
ATOM 8168 N N . ARG B 1 297 ? -9.812 -13.516 -26.938 1 94.62 297 ARG B N 1
ATOM 8169 C CA . ARG B 1 297 ? -9.602 -12.25 -27.625 1 94.62 297 ARG B CA 1
ATOM 8170 C C . ARG B 1 297 ? -8.516 -12.375 -28.688 1 94.62 297 ARG B C 1
ATOM 8172 O O . ARG B 1 297 ? -8.617 -11.781 -29.766 1 94.62 297 ARG B O 1
ATOM 8179 N N . PHE B 1 298 ? -7.473 -13.156 -28.406 1 94.94 298 PHE B N 1
ATOM 8180 C CA . PHE B 1 298 ? -6.441 -13.438 -29.406 1 94.94 298 PHE B CA 1
ATOM 8181 C C . PHE B 1 298 ? -7.035 -14.148 -30.609 1 94.94 298 PHE B C 1
ATOM 8183 O O . PHE B 1 298 ? -6.77 -13.766 -31.75 1 94.94 298 PHE B O 1
ATOM 8190 N N . SER B 1 299 ? -7.84 -15.141 -30.312 1 91.75 299 SER B N 1
ATOM 8191 C CA . SER B 1 299 ? -8.477 -15.883 -31.391 1 91.75 299 SER B CA 1
ATOM 8192 C C . SER B 1 299 ? -9.414 -14.992 -32.188 1 91.75 299 SER B C 1
ATOM 8194 O O . SER B 1 299 ? -9.484 -15.094 -33.438 1 91.75 299 SER B O 1
ATOM 8196 N N . GLY B 1 300 ? -10.133 -14.203 -31.453 1 90.06 300 GLY B N 1
ATOM 8197 C CA . GLY B 1 300 ? -11.031 -13.273 -32.125 1 90.06 300 GLY B CA 1
ATOM 8198 C C . GLY B 1 300 ? -10.312 -12.273 -33 1 90.06 300 GLY B C 1
ATOM 8199 O O . GLY B 1 300 ? -10.75 -11.992 -34.125 1 90.06 300 GLY B O 1
ATOM 8200 N N . ALA B 1 301 ? -9.281 -11.758 -32.531 1 92.38 301 ALA B N 1
ATOM 8201 C CA . ALA B 1 301 ? -8.5 -10.797 -33.281 1 92.38 301 ALA B CA 1
ATOM 8202 C C . ALA B 1 301 ? -7.91 -11.438 -34.531 1 92.38 301 ALA B C 1
ATOM 8204 O O . ALA B 1 301 ? -7.855 -10.812 -35.594 1 92.38 301 ALA B O 1
ATOM 8205 N N . LYS B 1 302 ? -7.422 -12.578 -34.406 1 90.69 302 LYS B N 1
ATOM 8206 C CA . LYS B 1 302 ? -6.879 -13.305 -35.562 1 90.69 302 LYS B CA 1
ATOM 8207 C C . LYS B 1 302 ? -7.965 -13.578 -36.594 1 90.69 302 LYS B C 1
ATOM 8209 O O . LYS B 1 302 ? -7.734 -13.438 -37.812 1 90.69 302 LYS B O 1
ATOM 8214 N N . ALA B 1 303 ? -9.086 -13.992 -36.125 1 87.06 303 ALA B N 1
ATOM 8215 C CA . ALA B 1 303 ? -10.211 -14.266 -37.031 1 87.06 303 ALA B CA 1
ATOM 8216 C C . ALA B 1 303 ? -10.625 -13.016 -37.781 1 87.06 303 ALA B C 1
ATOM 8218 O O . ALA B 1 303 ? -11.031 -13.086 -38.938 1 87.06 303 ALA B O 1
ATOM 8219 N N . LEU B 1 304 ? -10.547 -11.945 -37.156 1 87.69 304 LEU B N 1
ATOM 8220 C CA . LEU B 1 304 ? -10.922 -10.672 -37.75 1 87.69 304 LEU B CA 1
ATOM 8221 C C . LEU B 1 304 ? -10.008 -10.352 -38.938 1 87.69 304 LEU B C 1
ATOM 8223 O O . LEU B 1 304 ? -10.422 -9.664 -39.875 1 87.69 304 LEU B O 1
ATOM 8227 N N . ARG B 1 305 ? -8.852 -10.867 -38.875 1 89.81 305 ARG B N 1
ATOM 8228 C CA . ARG B 1 305 ? -7.883 -10.578 -39.938 1 89.81 305 ARG B CA 1
ATOM 8229 C C . ARG B 1 305 ? -7.715 -11.773 -40.875 1 89.81 305 ARG B C 1
ATOM 8231 O O . ARG B 1 305 ? -6.777 -11.812 -41.656 1 89.81 305 ARG B O 1
ATOM 8238 N N . GLY B 1 306 ? -8.539 -12.781 -40.844 1 86.62 306 GLY B N 1
ATOM 8239 C CA . GLY B 1 306 ? -8.414 -14.031 -41.562 1 86.62 306 GLY B CA 1
ATOM 8240 C C . GLY B 1 306 ? -8.43 -13.852 -43.062 1 86.62 306 GLY B C 1
ATOM 8241 O O . GLY B 1 306 ? -7.91 -14.688 -43.812 1 86.62 306 GLY B O 1
ATOM 8242 N N . HIS B 1 307 ? -8.93 -12.766 -43.594 1 87.31 307 HIS B N 1
ATOM 8243 C CA . HIS B 1 307 ? -9.109 -12.594 -45.031 1 87.31 307 HIS B CA 1
ATOM 8244 C C . HIS B 1 307 ? -8.016 -11.719 -45.625 1 87.31 307 HIS B C 1
ATOM 8246 O O . HIS B 1 307 ? -8.008 -11.461 -46.844 1 87.31 307 HIS B O 1
ATOM 8252 N N . GLU B 1 308 ? -7.137 -11.336 -44.812 1 90.38 308 GLU B N 1
ATOM 8253 C CA . GLU B 1 308 ? -6.047 -10.508 -45.344 1 90.38 308 GLU B CA 1
ATOM 8254 C C . GLU B 1 308 ? -5.148 -11.297 -46.281 1 90.38 308 GLU B C 1
ATOM 8256 O O . GLU B 1 308 ? -4.992 -12.516 -46.125 1 90.38 308 GLU B O 1
ATOM 8261 N N . ASP B 1 309 ? -4.551 -10.703 -47.25 1 88.75 309 ASP B N 1
ATOM 8262 C CA . ASP B 1 309 ? -3.764 -11.359 -48.281 1 88.75 309 ASP B CA 1
ATOM 8263 C C . ASP B 1 309 ? -2.385 -11.758 -47.75 1 88.75 309 ASP B C 1
ATOM 8265 O O . ASP B 1 309 ? -1.89 -12.844 -48.062 1 88.75 309 ASP B O 1
ATOM 8269 N N . GLN B 1 310 ? -1.852 -10.883 -46.938 1 89.25 310 GLN B N 1
ATOM 8270 C CA . GLN B 1 310 ? -0.497 -11.133 -46.469 1 89.25 310 GLN B CA 1
ATOM 8271 C C . GLN B 1 310 ? -0.514 -11.984 -45.188 1 89.25 310 GLN B C 1
ATOM 8273 O O . GLN B 1 310 ? -1.266 -11.703 -44.281 1 89.25 310 GLN B O 1
ATOM 8278 N N . PRO B 1 311 ? 0.247 -13.047 -45.188 1 87.75 311 PRO B N 1
ATOM 8279 C CA . PRO B 1 311 ? 0.306 -13.922 -44 1 87.75 311 PRO B CA 1
ATOM 8280 C C . PRO B 1 311 ? 0.623 -13.164 -42.719 1 87.75 311 PRO B C 1
ATOM 8282 O O . PRO B 1 311 ? 0.076 -13.477 -41.656 1 87.75 311 PRO B O 1
ATOM 8285 N N . ARG B 1 312 ? 1.384 -12.156 -42.812 1 87.56 312 ARG B N 1
ATOM 8286 C CA . ARG B 1 312 ? 1.771 -11.359 -41.656 1 87.56 312 ARG B CA 1
ATOM 8287 C C . ARG B 1 312 ? 0.564 -10.648 -41.062 1 87.56 312 ARG B C 1
ATOM 8289 O O . ARG B 1 312 ? 0.466 -10.516 -39.844 1 87.56 312 ARG B O 1
ATOM 8296 N N . ASN B 1 313 ? -0.274 -10.266 -41.875 1 89.94 313 ASN B N 1
ATOM 8297 C CA . ASN B 1 313 ? -1.452 -9.539 -41.438 1 89.94 313 ASN B CA 1
ATOM 8298 C C . ASN B 1 313 ? -2.492 -10.477 -40.812 1 89.94 313 ASN B C 1
ATOM 8300 O O . ASN B 1 313 ? -3.357 -10.047 -40.062 1 89.94 313 ASN B O 1
ATOM 8304 N N . ARG B 1 314 ? -2.359 -11.75 -41.219 1 92.5 314 ARG B N 1
ATOM 8305 C CA . ARG B 1 314 ? -3.271 -12.75 -40.688 1 92.5 314 ARG B CA 1
ATOM 8306 C C . ARG B 1 314 ? -2.707 -13.375 -39.406 1 92.5 314 ARG B C 1
ATOM 8308 O O . ARG B 1 314 ? -3.35 -14.227 -38.812 1 92.5 314 ARG B O 1
ATOM 8315 N N . PHE B 1 315 ? -1.548 -12.945 -39 1 93.56 315 PHE B N 1
ATOM 8316 C CA . PHE B 1 315 ? -0.868 -13.453 -37.812 1 93.56 315 PHE B CA 1
ATOM 8317 C C . PHE B 1 315 ? -0.642 -14.953 -37.906 1 93.56 315 PHE B C 1
ATOM 8319 O O . PHE B 1 315 ? -0.925 -15.695 -36.969 1 93.56 315 PHE B O 1
ATOM 8326 N N . GLU B 1 316 ? -0.204 -15.406 -39 1 90.75 316 GLU B N 1
ATOM 8327 C CA . GLU B 1 316 ? -0.109 -16.828 -39.344 1 90.75 316 GLU B CA 1
ATOM 8328 C C . GLU B 1 316 ? 0.936 -17.516 -38.469 1 90.75 316 GLU B C 1
ATOM 8330 O O . GLU B 1 316 ? 0.824 -18.719 -38.156 1 90.75 316 GLU B O 1
ATOM 8335 N N . ASN B 1 317 ? 1.901 -16.781 -38.031 1 93.19 317 ASN B N 1
ATOM 8336 C CA . ASN B 1 317 ? 2.984 -17.391 -37.25 1 93.19 317 ASN B CA 1
ATOM 8337 C C . ASN B 1 317 ? 2.598 -17.562 -35.781 1 93.19 317 ASN B C 1
ATOM 8339 O O . ASN B 1 317 ? 3.299 -18.234 -35.031 1 93.19 317 ASN B O 1
ATOM 8343 N N . LEU B 1 318 ? 1.465 -16.984 -35.438 1 94.56 318 LEU B N 1
ATOM 8344 C CA . LEU B 1 318 ? 1.039 -17.031 -34.031 1 94.56 318 LEU B CA 1
ATOM 8345 C C . LEU B 1 318 ? 0.023 -18.156 -33.812 1 94.56 318 LEU B C 1
ATOM 8347 O O . LEU B 1 318 ? -1.181 -17.891 -33.719 1 94.56 318 LEU B O 1
ATOM 8351 N N . SER B 1 319 ? 0.466 -19.312 -33.656 1 90.62 319 SER B N 1
ATOM 8352 C CA . SER B 1 319 ? -0.348 -20.516 -33.5 1 90.62 319 SER B CA 1
ATOM 8353 C C . SER B 1 319 ? 0.455 -21.641 -32.844 1 90.62 319 SER B C 1
ATOM 8355 O O . SER B 1 319 ? 1.655 -21.766 -33.094 1 90.62 319 SER B O 1
ATOM 8357 N N . PRO B 1 320 ? -0.144 -22.391 -32.031 1 92.56 320 PRO B N 1
ATOM 8358 C CA . PRO B 1 320 ? -1.522 -22.375 -31.547 1 92.56 320 PRO B CA 1
ATOM 8359 C C . PRO B 1 320 ? -1.736 -21.344 -30.422 1 92.56 320 PRO B C 1
ATOM 8361 O O . PRO B 1 320 ? -0.771 -20.766 -29.922 1 92.56 320 PRO B O 1
ATOM 8364 N N . ILE B 1 321 ? -3.031 -21.141 -30.125 1 94.25 321 ILE B N 1
ATOM 8365 C CA . ILE B 1 321 ? -3.412 -20.266 -29.016 1 94.25 321 ILE B CA 1
ATOM 8366 C C . ILE B 1 321 ? -4.094 -21.078 -27.922 1 94.25 321 ILE B C 1
ATOM 8368 O O . ILE B 1 321 ? -5.086 -21.766 -28.188 1 94.25 321 ILE B O 1
ATOM 8372 N N . THR B 1 322 ? -3.564 -21.016 -26.719 1 94.25 322 THR B N 1
ATOM 8373 C CA . THR B 1 322 ? -4.113 -21.859 -25.656 1 94.25 322 THR B CA 1
ATOM 8374 C C . THR B 1 322 ? -4.355 -21.031 -24.391 1 94.25 322 THR B C 1
ATOM 8376 O O . THR B 1 322 ? -3.75 -19.984 -24.203 1 94.25 322 THR B O 1
ATOM 8379 N N . PHE B 1 323 ? -5.277 -21.562 -23.531 1 94.31 323 PHE B N 1
ATOM 8380 C CA . PHE B 1 323 ? -5.445 -20.984 -22.203 1 94.31 323 PHE B CA 1
ATOM 8381 C C . PHE B 1 323 ? -4.379 -21.516 -21.25 1 94.31 323 PHE B C 1
ATOM 8383 O O . PHE B 1 323 ? -3.59 -22.391 -21.609 1 94.31 323 PHE B O 1
ATOM 8390 N N . GLU B 1 324 ? -4.348 -21 -20.047 1 96.25 324 GLU B N 1
ATOM 8391 C CA . GLU B 1 324 ? -3.262 -21.297 -19.109 1 96.25 324 GLU B CA 1
ATOM 8392 C C . GLU B 1 324 ? -3.766 -22.078 -17.906 1 96.25 324 GLU B C 1
ATOM 8394 O O . GLU B 1 324 ? -4.957 -22.047 -17.594 1 96.25 324 GLU B O 1
ATOM 8399 N N . LEU B 1 325 ? -2.852 -22.703 -17.188 1 97.19 325 LEU B N 1
ATOM 8400 C CA . LEU B 1 325 ? -3.209 -23.734 -16.219 1 97.19 325 LEU B CA 1
ATOM 8401 C C . LEU B 1 325 ? -3.387 -23.125 -14.828 1 97.19 325 LEU B C 1
ATOM 8403 O O . LEU B 1 325 ? -4.148 -23.656 -14.016 1 97.19 325 LEU B O 1
ATOM 8407 N N . PHE B 1 326 ? -2.709 -22.094 -14.477 1 97.12 326 PHE B N 1
ATOM 8408 C CA . PHE B 1 326 ? -2.875 -21.5 -13.148 1 97.12 326 PHE B CA 1
ATOM 8409 C C . PHE B 1 326 ? -4.301 -21 -12.961 1 97.12 326 PHE B C 1
ATOM 8411 O O . PHE B 1 326 ? -4.938 -21.281 -11.945 1 97.12 326 PHE B O 1
ATOM 8418 N N . HIS B 1 327 ? -4.785 -20.297 -13.938 1 95.81 327 HIS B N 1
ATOM 8419 C CA . HIS B 1 327 ? -6.148 -19.781 -13.867 1 95.81 327 HIS B CA 1
ATOM 8420 C C . HIS B 1 327 ? -7.168 -20.906 -13.906 1 95.81 327 HIS B C 1
ATOM 8422 O O . HIS B 1 327 ? -8.227 -20.812 -13.289 1 95.81 327 HIS B O 1
ATOM 8428 N N . MET B 1 328 ? -6.832 -21.953 -14.625 1 96.19 328 MET B N 1
ATOM 8429 C CA . MET B 1 328 ? -7.719 -23.109 -14.609 1 96.19 328 MET B CA 1
ATOM 8430 C C . MET B 1 328 ? -7.816 -23.703 -13.211 1 96.19 328 MET B C 1
ATOM 8432 O O . MET B 1 328 ? -8.914 -23.984 -12.727 1 96.19 328 MET B O 1
ATOM 8436 N N . ASN B 1 329 ? -6.652 -23.859 -12.586 1 96.62 329 ASN B N 1
ATOM 8437 C CA . ASN B 1 329 ? -6.629 -24.391 -11.227 1 96.62 329 ASN B CA 1
ATOM 8438 C C . ASN B 1 329 ? -7.391 -23.5 -10.266 1 96.62 329 ASN B C 1
ATOM 8440 O O . ASN B 1 329 ? -8.07 -23.984 -9.359 1 96.62 329 ASN B O 1
ATOM 8444 N N . MET B 1 330 ? -7.199 -22.25 -10.461 1 96.56 330 MET B N 1
ATOM 8445 C CA . MET B 1 330 ? -7.914 -21.297 -9.625 1 96.56 330 MET B CA 1
ATOM 8446 C C . MET B 1 330 ? -9.422 -21.453 -9.781 1 96.56 330 MET B C 1
ATOM 8448 O O . MET B 1 330 ? -10.156 -21.453 -8.797 1 96.56 330 MET B O 1
ATOM 8452 N N . ASN B 1 331 ? -9.875 -21.609 -10.992 1 95.75 331 ASN B N 1
ATOM 8453 C CA . ASN B 1 331 ? -11.297 -21.766 -11.25 1 95.75 331 ASN B CA 1
ATOM 8454 C C . ASN B 1 331 ? -11.805 -23.125 -10.758 1 95.75 331 ASN B C 1
ATOM 8456 O O . ASN B 1 331 ? -12.961 -23.25 -10.352 1 95.75 331 ASN B O 1
ATOM 8460 N N . PHE B 1 332 ? -10.938 -24.109 -10.812 1 96.88 332 PHE B N 1
ATOM 8461 C CA . PHE B 1 332 ? -11.297 -25.391 -10.242 1 96.88 332 PHE B CA 1
ATOM 8462 C C . PHE B 1 332 ? -11.57 -25.266 -8.75 1 96.88 332 PHE B C 1
ATOM 8464 O O . PHE B 1 332 ? -12.586 -25.766 -8.25 1 96.88 332 PHE B O 1
ATOM 8471 N N . LEU B 1 333 ? -10.68 -24.609 -8.062 1 97.44 333 LEU B N 1
ATOM 8472 C CA . LEU B 1 333 ? -10.867 -24.406 -6.637 1 97.44 333 LEU B CA 1
ATOM 8473 C C . LEU B 1 333 ? -12.125 -23.578 -6.367 1 97.44 333 LEU B C 1
ATOM 8475 O O . LEU B 1 333 ? -12.836 -23.828 -5.395 1 97.44 333 LEU B O 1
ATOM 8479 N N . LYS B 1 334 ? -12.352 -22.625 -7.211 1 96 334 LYS B N 1
ATOM 8480 C CA . LYS B 1 334 ? -13.57 -21.828 -7.113 1 96 334 LYS B CA 1
ATOM 8481 C C . LYS B 1 334 ? -14.82 -22.703 -7.215 1 96 334 LYS B C 1
ATOM 8483 O O . LYS B 1 334 ? -15.781 -22.516 -6.477 1 96 334 LYS B O 1
ATOM 8488 N N . MET B 1 335 ? -14.805 -23.625 -8.117 1 95.12 335 MET B N 1
ATOM 8489 C CA . MET B 1 335 ? -15.906 -24.562 -8.266 1 95.12 335 MET B CA 1
ATOM 8490 C C . MET B 1 335 ? -16.078 -25.391 -6.996 1 95.12 335 MET B C 1
ATOM 8492 O O . MET B 1 335 ? -17.203 -25.609 -6.543 1 95.12 335 MET B O 1
ATOM 8496 N N . ALA B 1 336 ? -14.984 -25.828 -6.438 1 95.81 336 ALA B N 1
ATOM 8497 C CA . ALA B 1 336 ? -15.039 -26.609 -5.203 1 95.81 336 ALA B CA 1
ATOM 8498 C C . ALA B 1 336 ? -15.672 -25.797 -4.074 1 95.81 336 ALA B C 1
ATOM 8500 O O . ALA B 1 336 ? -16.531 -26.312 -3.354 1 95.81 336 ALA B O 1
ATOM 8501 N N . PHE B 1 337 ? -15.289 -24.578 -3.953 1 96.25 337 PHE B N 1
ATOM 8502 C CA . PHE B 1 337 ? -15.836 -23.719 -2.912 1 96.25 337 PHE B CA 1
ATOM 8503 C C . PHE B 1 337 ? -17.312 -23.438 -3.158 1 96.25 337 PHE B C 1
ATOM 8505 O O . PHE B 1 337 ? -18.109 -23.422 -2.217 1 96.25 337 PHE B O 1
ATOM 8512 N N . LYS B 1 338 ? -17.672 -23.219 -4.379 1 93.88 338 LYS B N 1
ATOM 8513 C CA . LYS B 1 338 ? -19.062 -22.969 -4.703 1 93.88 338 LYS B CA 1
ATOM 8514 C C . LYS B 1 338 ? -19.938 -24.156 -4.316 1 93.88 338 LYS B C 1
ATOM 8516 O O . LYS B 1 338 ? -21.094 -23.984 -3.92 1 93.88 338 LYS B O 1
ATOM 8521 N N . THR B 1 339 ? -19.375 -25.328 -4.395 1 93.69 339 THR B N 1
ATOM 8522 C CA . THR B 1 339 ? -20.094 -26.562 -4.129 1 93.69 339 THR B CA 1
ATOM 8523 C C . THR B 1 339 ? -20.109 -26.859 -2.635 1 93.69 339 THR B C 1
ATOM 8525 O O . THR B 1 339 ? -21.109 -27.375 -2.109 1 93.69 339 THR B O 1
ATOM 8528 N N . LEU B 1 340 ? -19.031 -26.5 -1.922 1 96.31 340 LEU B N 1
ATOM 8529 C CA . LEU B 1 340 ? -18.828 -27.078 -0.597 1 96.31 340 LEU B CA 1
ATOM 8530 C C . LEU B 1 340 ? -18.828 -25.984 0.474 1 96.31 340 LEU B C 1
ATOM 8532 O O . LEU B 1 340 ? -18.891 -26.297 1.669 1 96.31 340 LEU B O 1
ATOM 8536 N N . TYR B 1 341 ? -18.75 -24.734 0.053 1 95.44 341 TYR B N 1
ATOM 8537 C CA . TYR B 1 341 ? -18.594 -23.625 0.982 1 95.44 341 TYR B CA 1
ATOM 8538 C C . TYR B 1 341 ? -19.844 -22.766 1.009 1 95.44 341 TYR B C 1
ATOM 8540 O O . TYR B 1 341 ? -20.219 -22.141 0.001 1 95.44 341 TYR B O 1
ATOM 8548 N N . ASN B 1 342 ? -20.578 -22.812 2.062 1 93.69 342 ASN B N 1
ATOM 8549 C CA . ASN B 1 342 ? -21.766 -21.984 2.303 1 93.69 342 ASN B CA 1
ATOM 8550 C C . ASN B 1 342 ? -21.641 -21.203 3.609 1 93.69 342 ASN B C 1
ATOM 8552 O O . ASN B 1 342 ? -21.578 -21.797 4.688 1 93.69 342 ASN B O 1
ATOM 8556 N N . THR B 1 343 ? -21.719 -19.922 3.504 1 91.25 343 THR B N 1
ATOM 8557 C CA . THR B 1 343 ? -21.469 -19.031 4.633 1 91.25 343 THR B CA 1
ATOM 8558 C C . THR B 1 343 ? -22.516 -19.234 5.73 1 91.25 343 THR B C 1
ATOM 8560 O O . THR B 1 343 ? -22.281 -18.875 6.887 1 91.25 343 THR B O 1
ATOM 8563 N N . GLU B 1 344 ? -23.625 -19.828 5.461 1 91.31 344 GLU B N 1
ATOM 8564 C CA . GLU B 1 344 ? -24.703 -20.031 6.43 1 91.31 344 GLU B CA 1
ATOM 8565 C C . GLU B 1 344 ? -24.547 -21.375 7.145 1 91.31 344 GLU B C 1
ATOM 8567 O O . GLU B 1 344 ? -25.281 -21.672 8.094 1 91.31 344 GLU B O 1
ATOM 8572 N N . SER B 1 345 ? -23.562 -22.203 6.758 1 92.94 345 SER B N 1
ATOM 8573 C CA . SER B 1 345 ? -23.422 -23.547 7.301 1 92.94 345 SER B CA 1
ATOM 8574 C C . SER B 1 345 ? -22.438 -23.578 8.469 1 92.94 345 SER B C 1
ATOM 8576 O O . SER B 1 345 ? -21.688 -24.547 8.625 1 92.94 345 SER B O 1
ATOM 8578 N N . VAL B 1 346 ? -22.359 -22.562 9.219 1 91.12 346 VAL B N 1
ATOM 8579 C CA . VAL B 1 346 ? -21.406 -22.422 10.312 1 91.12 346 VAL B CA 1
ATOM 8580 C C . VAL B 1 346 ? -21.719 -23.453 11.398 1 91.12 346 VAL B C 1
ATOM 8582 O O . VAL B 1 346 ? -20.812 -23.938 12.078 1 91.12 346 VAL B O 1
ATOM 8585 N N . ALA B 1 347 ? -22.938 -23.844 11.516 1 90.88 347 ALA B N 1
ATOM 8586 C CA . ALA B 1 347 ? -23.359 -24.766 12.57 1 90.88 347 ALA B CA 1
ATOM 8587 C C . ALA B 1 347 ? -23.219 -26.219 12.117 1 90.88 347 ALA B C 1
ATOM 8589 O O . ALA B 1 347 ? -23.312 -27.141 12.93 1 90.88 347 ALA B O 1
ATOM 8590 N N . ASN B 1 348 ? -22.953 -26.5 10.852 1 92.94 348 ASN B N 1
ATOM 8591 C CA . ASN B 1 348 ? -22.828 -27.859 10.312 1 92.94 348 ASN B CA 1
ATOM 8592 C C . ASN B 1 348 ? -21.422 -28.406 10.469 1 92.94 348 ASN B C 1
ATOM 8594 O O . ASN B 1 348 ? -20.562 -28.172 9.609 1 92.94 348 ASN B O 1
ATOM 8598 N N . GLU B 1 349 ? -21.234 -29.219 11.391 1 94.56 349 GLU B N 1
ATOM 8599 C CA . GLU B 1 349 ? -19.906 -29.719 11.727 1 94.56 349 GLU B CA 1
ATOM 8600 C C . GLU B 1 349 ? -19.312 -30.516 10.562 1 94.56 349 GLU B C 1
ATOM 8602 O O . GLU B 1 349 ? -20 -31.281 9.906 1 94.56 349 GLU B O 1
ATOM 8607 N N . GLY B 1 350 ? -18.094 -30.203 10.258 1 96 350 GLY B N 1
ATOM 8608 C CA . GLY B 1 350 ? -17.375 -30.938 9.227 1 96 350 GLY B CA 1
ATOM 8609 C C . GLY B 1 350 ? -17.391 -30.234 7.875 1 96 350 GLY B C 1
ATOM 8610 O O . GLY B 1 350 ? -16.719 -30.672 6.938 1 96 350 GLY B O 1
ATOM 8611 N N . THR B 1 351 ? -18.188 -29.219 7.801 1 97.19 351 THR B N 1
ATOM 8612 C CA . THR B 1 351 ? -18.234 -28.469 6.551 1 97.19 351 THR B CA 1
ATOM 8613 C C . THR B 1 351 ? -17.078 -27.469 6.48 1 97.19 351 THR B C 1
ATOM 8615 O O . THR B 1 351 ? -16.453 -27.172 7.496 1 97.19 351 THR B O 1
ATOM 8618 N N . LEU B 1 352 ? -16.797 -26.938 5.336 1 97.31 352 LEU B N 1
ATOM 8619 C CA . LEU B 1 352 ? -15.648 -26.062 5.113 1 97.31 352 LEU B CA 1
ATOM 8620 C C . LEU B 1 352 ? -15.719 -24.828 6.008 1 97.31 352 LEU B C 1
ATOM 8622 O O . LEU B 1 352 ? -14.734 -24.5 6.672 1 97.31 352 LEU B O 1
ATOM 8626 N N . ILE B 1 353 ? -16.875 -24.172 6.027 1 96.5 353 ILE B N 1
ATOM 8627 C CA . ILE B 1 353 ? -16.969 -22.922 6.766 1 96.5 353 ILE B CA 1
ATOM 8628 C C . ILE B 1 353 ? -16.859 -23.188 8.266 1 96.5 353 ILE B C 1
ATOM 8630 O O . ILE B 1 353 ? -16.281 -22.406 9.008 1 96.5 353 ILE B O 1
ATOM 8634 N N . GLN B 1 354 ? -17.531 -24.219 8.695 1 96.81 354 GLN B N 1
ATOM 8635 C CA . GLN B 1 354 ? -17.469 -24.578 10.109 1 96.81 354 GLN B CA 1
ATOM 8636 C C . GLN B 1 354 ? -16.031 -24.891 10.523 1 96.81 354 GLN B C 1
ATOM 8638 O O . GLN B 1 354 ? -15.578 -24.453 11.586 1 96.81 354 GLN B O 1
ATOM 8643 N N . LEU B 1 355 ? -15.32 -25.609 9.734 1 97.56 355 LEU B N 1
ATOM 8644 C CA . LEU B 1 355 ? -13.93 -25.938 10.023 1 97.56 355 LEU B CA 1
ATOM 8645 C C . LEU B 1 355 ? -13.055 -24.688 10 1 97.56 355 LEU B C 1
ATOM 8647 O O . LEU B 1 355 ? -12.148 -24.547 10.82 1 97.56 355 LEU B O 1
ATOM 8651 N N . GLN B 1 356 ? -13.258 -23.859 8.969 1 96.5 356 GLN B N 1
ATOM 8652 C CA . GLN B 1 356 ? -12.539 -22.594 8.875 1 96.5 356 GLN B CA 1
ATOM 8653 C C . GLN B 1 356 ? -12.664 -21.781 10.164 1 96.5 356 GLN B C 1
ATOM 8655 O O . GLN B 1 356 ? -11.672 -21.281 10.688 1 96.5 356 GLN B O 1
ATOM 8660 N N . ASN B 1 357 ? -13.883 -21.703 10.68 1 95.19 357 ASN B N 1
ATOM 8661 C CA . ASN B 1 357 ? -14.172 -20.953 11.891 1 95.19 357 ASN B CA 1
ATOM 8662 C C . ASN B 1 357 ? -13.562 -21.609 13.125 1 95.19 357 ASN B C 1
ATOM 8664 O O . ASN B 1 357 ? -13.062 -20.938 14.023 1 95.19 357 ASN B O 1
ATOM 8668 N N . MET B 1 358 ? -13.656 -22.844 13.125 1 95.38 358 MET B N 1
ATOM 8669 C CA . MET B 1 358 ? -13.141 -23.594 14.266 1 95.38 358 MET B CA 1
ATOM 8670 C C . MET B 1 358 ? -11.641 -23.359 14.438 1 95.38 358 MET B C 1
ATOM 8672 O O . MET B 1 358 ? -11.164 -23.203 15.562 1 95.38 358 MET B O 1
ATOM 8676 N N . ILE B 1 359 ? -10.891 -23.312 13.336 1 95.12 359 ILE B N 1
ATOM 8677 C CA . ILE B 1 359 ? -9.445 -23.141 13.43 1 95.12 359 ILE B CA 1
ATOM 8678 C C . ILE B 1 359 ? -9.094 -21.672 13.242 1 95.12 359 ILE B C 1
ATOM 8680 O O . ILE B 1 359 ? -7.918 -21.312 13.125 1 95.12 359 ILE B O 1
ATOM 8684 N N . ASN B 1 360 ? -10.039 -20.828 13.047 1 91.25 360 ASN B N 1
ATOM 8685 C CA . ASN B 1 360 ? -9.914 -19.375 12.984 1 91.25 360 ASN B CA 1
ATOM 8686 C C . ASN B 1 360 ? -9.031 -18.938 11.812 1 91.25 360 ASN B C 1
ATOM 8688 O O . ASN B 1 360 ? -8.102 -18.156 11.992 1 91.25 360 ASN B O 1
ATOM 8692 N N . ARG B 1 361 ? -9.266 -19.516 10.633 1 93.62 361 ARG B N 1
ATOM 8693 C CA . ARG B 1 361 ? -8.594 -19.094 9.406 1 93.62 361 ARG B CA 1
ATOM 8694 C C . ARG B 1 361 ? -9.352 -17.938 8.742 1 93.62 361 ARG B C 1
ATOM 8696 O O . ARG B 1 361 ? -10.07 -18.156 7.762 1 93.62 361 ARG B O 1
ATOM 8703 N N . THR B 1 362 ? -9.047 -16.703 9.055 1 90.5 362 THR B N 1
ATOM 8704 C CA . THR B 1 362 ? -9.812 -15.539 8.617 1 90.5 362 THR B CA 1
ATOM 8705 C C . THR B 1 362 ? -9.414 -15.133 7.199 1 90.5 362 THR B C 1
ATOM 8707 O O . THR B 1 362 ? -10.148 -14.414 6.527 1 90.5 362 THR B O 1
ATOM 8710 N N . SER B 1 363 ? -8.266 -15.602 6.758 1 91.06 363 SER B N 1
ATOM 8711 C CA . SER B 1 363 ? -7.781 -15.234 5.434 1 91.06 363 SER B CA 1
ATOM 8712 C C . SER B 1 363 ? -8.523 -16 4.34 1 91.06 363 SER B C 1
ATOM 8714 O O . SER B 1 363 ? -8.453 -15.641 3.166 1 91.06 363 SER B O 1
ATOM 8716 N N . VAL B 1 364 ? -9.227 -17.047 4.738 1 94.25 364 VAL B N 1
ATOM 8717 C CA . VAL B 1 364 ? -10 -17.828 3.789 1 94.25 364 VAL B CA 1
ATOM 8718 C C . VAL B 1 364 ? -11.305 -17.109 3.453 1 94.25 364 VAL B C 1
ATOM 8720 O O . VAL B 1 364 ? -11.938 -16.531 4.332 1 94.25 364 VAL B O 1
ATOM 8723 N N . HIS B 1 365 ? -11.633 -17.047 2.184 1 90.56 365 HIS B N 1
ATOM 8724 C CA . HIS B 1 365 ? -12.789 -16.266 1.739 1 90.56 365 HIS B CA 1
ATOM 8725 C C . HIS B 1 365 ? -13.539 -16.984 0.625 1 90.56 365 HIS B C 1
ATOM 8727 O O . HIS B 1 365 ? -12.977 -17.844 -0.055 1 90.56 365 HIS B O 1
ATOM 8733 N N . GLU B 1 366 ? -14.773 -16.562 0.501 1 89.75 366 GLU B N 1
ATOM 8734 C CA . GLU B 1 366 ? -15.609 -17.109 -0.567 1 89.75 366 GLU B CA 1
ATOM 8735 C C . GLU B 1 366 ? -15.094 -16.688 -1.939 1 89.75 366 GLU B C 1
ATOM 8737 O O . GLU B 1 366 ? -15.195 -17.438 -2.908 1 89.75 366 GLU B O 1
ATOM 8742 N N . ASN B 1 367 ? -14.484 -15.547 -1.946 1 92.25 367 ASN B N 1
ATOM 8743 C CA . ASN B 1 367 ? -13.875 -15.07 -3.182 1 92.25 367 ASN B CA 1
ATOM 8744 C C . ASN B 1 367 ? -12.484 -15.664 -3.377 1 92.25 367 ASN B C 1
ATOM 8746 O O . ASN B 1 367 ? -11.477 -15.016 -3.094 1 92.25 367 ASN B O 1
ATOM 8750 N N . VAL B 1 368 ? -12.398 -16.75 -4.086 1 93.69 368 VAL B N 1
ATOM 8751 C CA . VAL B 1 368 ? -11.18 -17.547 -4.238 1 93.69 368 VAL B CA 1
ATOM 8752 C C . VAL B 1 368 ? -10.172 -16.797 -5.094 1 93.69 368 VAL B C 1
ATOM 8754 O O . VAL B 1 368 ? -8.961 -16.891 -4.871 1 93.69 368 VAL B O 1
ATOM 8757 N N . THR B 1 369 ? -10.586 -16.047 -6.039 1 91.69 369 THR B N 1
ATOM 8758 C CA . THR B 1 369 ? -9.703 -15.367 -6.977 1 91.69 369 THR B CA 1
ATOM 8759 C C . THR B 1 369 ? -8.812 -14.359 -6.254 1 91.69 369 THR B C 1
ATOM 8761 O O . THR B 1 369 ? -7.637 -14.203 -6.582 1 91.69 369 THR B O 1
ATOM 8764 N N . ALA B 1 370 ? -9.344 -13.789 -5.25 1 91 370 ALA B N 1
ATOM 8765 C CA . ALA B 1 370 ? -8.609 -12.758 -4.523 1 91 370 ALA B CA 1
ATOM 8766 C C . ALA B 1 370 ? -7.75 -13.367 -3.418 1 91 370 ALA B C 1
ATOM 8768 O O . ALA B 1 370 ? -6.777 -12.758 -2.971 1 91 370 ALA B O 1
ATOM 8769 N N . HIS B 1 371 ? -8.109 -14.57 -2.996 1 94.31 371 HIS B N 1
ATOM 8770 C CA . HIS B 1 371 ? -7.441 -15.18 -1.851 1 94.31 371 HIS B CA 1
ATOM 8771 C C . HIS B 1 371 ? -6.969 -16.594 -2.176 1 94.31 371 HIS B C 1
ATOM 8773 O O . HIS B 1 371 ? -7.059 -17.484 -1.335 1 94.31 371 HIS B O 1
ATOM 8779 N N . TYR B 1 372 ? -6.5 -16.797 -3.297 1 94.94 372 TYR B N 1
ATOM 8780 C CA . TYR B 1 372 ? -6.227 -18.125 -3.83 1 94.94 372 TYR B CA 1
ATOM 8781 C C . TYR B 1 372 ? -5.258 -18.891 -2.934 1 94.94 372 TYR B C 1
ATOM 8783 O O . TYR B 1 372 ? -5.492 -20.047 -2.602 1 94.94 372 TYR B O 1
ATOM 8791 N N . ASP B 1 373 ? -4.156 -18.281 -2.49 1 93.81 373 ASP B N 1
ATOM 8792 C CA . ASP B 1 373 ? -3.121 -19 -1.752 1 93.81 373 ASP B CA 1
ATOM 8793 C C . ASP B 1 373 ? -3.635 -19.453 -0.387 1 93.81 373 ASP B C 1
ATOM 8795 O O . ASP B 1 373 ? -3.375 -20.578 0.036 1 93.81 373 ASP B O 1
ATOM 8799 N N . SER B 1 374 ? -4.391 -18.609 0.269 1 93.88 374 SER B N 1
ATOM 8800 C CA . SER B 1 374 ? -4.957 -18.969 1.568 1 93.88 374 SER B CA 1
ATOM 8801 C C . SER B 1 374 ? -6.023 -20.047 1.435 1 93.88 374 SER B C 1
ATOM 8803 O O . SER B 1 374 ? -6.07 -20.984 2.236 1 93.88 374 SER B O 1
ATOM 8805 N N . ASP B 1 375 ? -6.812 -19.859 0.42 1 97.06 375 ASP B N 1
ATOM 8806 C CA . ASP B 1 375 ? -7.887 -20.828 0.201 1 97.06 375 ASP B CA 1
ATOM 8807 C C . ASP B 1 375 ? -7.328 -22.188 -0.184 1 97.06 375 ASP B C 1
ATOM 8809 O O . ASP B 1 375 ? -7.832 -23.219 0.269 1 97.06 375 ASP B O 1
ATOM 8813 N N . LYS B 1 376 ? -6.363 -22.141 -1.04 1 97.06 376 LYS B N 1
ATOM 8814 C CA . LYS B 1 376 ? -5.715 -23.391 -1.459 1 97.06 376 LYS B CA 1
ATOM 8815 C C . LYS B 1 376 ? -5.105 -24.109 -0.267 1 97.06 376 LYS B C 1
ATOM 8817 O O . LYS B 1 376 ? -5.324 -25.312 -0.086 1 97.06 376 LYS B O 1
ATOM 8822 N N . ASP B 1 377 ? -4.352 -23.422 0.518 1 96.25 377 ASP B N 1
ATOM 8823 C CA . ASP B 1 377 ? -3.697 -24.016 1.679 1 96.25 377 ASP B CA 1
ATOM 8824 C C . ASP B 1 377 ? -4.723 -24.609 2.643 1 96.25 377 ASP B C 1
ATOM 8826 O O . ASP B 1 377 ? -4.543 -25.719 3.133 1 96.25 377 ASP B O 1
ATOM 8830 N N . PHE B 1 378 ? -5.801 -23.891 2.828 1 96.69 378 PHE B N 1
ATOM 8831 C CA . PHE B 1 378 ? -6.871 -24.344 3.703 1 96.69 378 PHE B CA 1
ATOM 8832 C C . PHE B 1 378 ? -7.543 -25.594 3.131 1 96.69 378 PHE B C 1
ATOM 8834 O O . PHE B 1 378 ? -7.727 -26.578 3.836 1 96.69 378 PHE B O 1
ATOM 8841 N N . PHE B 1 379 ? -7.852 -25.562 1.866 1 98.19 379 PHE B N 1
ATOM 8842 C CA . PHE B 1 379 ? -8.562 -26.656 1.218 1 98.19 379 PHE B CA 1
ATOM 8843 C C . PHE B 1 379 ? -7.727 -27.938 1.235 1 98.19 379 PHE B C 1
ATOM 8845 O O . PHE B 1 379 ? -8.25 -29.016 1.488 1 98.19 379 PHE B O 1
ATOM 8852 N N . ILE B 1 380 ? -6.512 -27.828 1.029 1 97.75 380 ILE B N 1
ATOM 8853 C CA . ILE B 1 380 ? -5.625 -28.984 1.018 1 97.75 380 ILE B CA 1
ATOM 8854 C C . ILE B 1 380 ? -5.574 -29.609 2.41 1 97.75 380 ILE B C 1
ATOM 8856 O O . ILE B 1 380 ? -5.625 -30.828 2.553 1 97.75 380 ILE B O 1
ATOM 8860 N N . SER B 1 381 ? -5.52 -28.781 3.418 1 97.5 381 SER B N 1
ATOM 8861 C CA . SER B 1 381 ? -5.516 -29.297 4.785 1 97.5 381 SER B CA 1
ATOM 8862 C C . SER B 1 381 ? -6.793 -30.062 5.086 1 97.5 381 SER B C 1
ATOM 8864 O O . SER B 1 381 ? -6.75 -31.125 5.715 1 97.5 381 SER B O 1
ATOM 8866 N N . VAL B 1 382 ? -7.863 -29.516 4.68 1 98.31 382 VAL B N 1
ATOM 8867 C CA . VAL B 1 382 ? -9.148 -30.156 4.922 1 98.31 382 VAL B CA 1
ATOM 8868 C C . VAL B 1 382 ? -9.203 -31.5 4.18 1 98.31 382 VAL B C 1
ATOM 8870 O O . VAL B 1 382 ? -9.609 -32.5 4.75 1 98.31 382 VAL B O 1
ATOM 8873 N N . VAL B 1 383 ? -8.797 -31.5 2.939 1 98.12 383 VAL B N 1
ATOM 8874 C CA . VAL B 1 383 ? -8.797 -32.719 2.133 1 98.12 383 VAL B CA 1
ATOM 8875 C C . VAL B 1 383 ? -7.918 -33.781 2.791 1 98.12 383 VAL B C 1
ATOM 8877 O O . VAL B 1 383 ? -8.305 -34.938 2.883 1 98.12 383 VAL B O 1
ATOM 8880 N N . ASP B 1 384 ? -6.789 -33.375 3.219 1 98.31 384 ASP B N 1
ATOM 8881 C CA . ASP B 1 384 ? -5.875 -34.312 3.859 1 98.31 384 ASP B CA 1
ATOM 8882 C C . ASP B 1 384 ? -6.523 -34.969 5.086 1 98.31 384 ASP B C 1
ATOM 8884 O O . ASP B 1 384 ? -6.418 -36.156 5.285 1 98.31 384 ASP B O 1
ATOM 8888 N N . MET B 1 385 ? -7.199 -34.156 5.836 1 98.44 385 MET B N 1
ATOM 8889 C CA . MET B 1 385 ? -7.801 -34.688 7.055 1 98.44 385 MET B CA 1
ATOM 8890 C C . MET B 1 385 ? -9.016 -35.562 6.727 1 98.44 385 MET B C 1
ATOM 8892 O O . MET B 1 385 ? -9.281 -36.562 7.422 1 98.44 385 MET B O 1
ATOM 8896 N N . TYR B 1 386 ? -9.742 -35.219 5.73 1 97.62 386 TYR B N 1
ATOM 8897 C CA . TYR B 1 386 ? -10.805 -36.094 5.27 1 97.62 386 TYR B CA 1
ATOM 8898 C C . TYR B 1 386 ? -10.242 -37.438 4.785 1 97.62 386 TYR B C 1
ATOM 8900 O O . TYR B 1 386 ? -10.859 -38.5 4.973 1 97.62 386 TYR B O 1
ATOM 8908 N N . LEU B 1 387 ? -9.117 -37.375 4.113 1 97.44 387 LEU B N 1
ATOM 8909 C CA . LEU B 1 387 ? -8.461 -38.594 3.666 1 97.44 387 LEU B CA 1
ATOM 8910 C C . LEU B 1 387 ? -8.031 -39.438 4.855 1 97.44 387 LEU B C 1
ATOM 8912 O O . LEU B 1 387 ? -8.188 -40.688 4.84 1 97.44 387 LEU B O 1
ATOM 8916 N N . VAL B 1 388 ? -7.5 -38.781 5.797 1 97.94 388 VAL B N 1
ATOM 8917 C CA . VAL B 1 388 ? -7.086 -39.5 7 1 97.94 388 VAL B CA 1
ATOM 8918 C C . VAL B 1 388 ? -8.297 -40.156 7.648 1 97.94 388 VAL B C 1
ATOM 8920 O O . VAL B 1 388 ? -8.258 -41.344 7.996 1 97.94 388 VAL B O 1
ATOM 8923 N N . GLU B 1 389 ? -9.359 -39.406 7.832 1 97.31 389 GLU B N 1
ATOM 8924 C CA . GLU B 1 389 ? -10.586 -39.938 8.406 1 97.31 389 GLU B CA 1
ATOM 8925 C C . GLU B 1 389 ? -11.102 -41.125 7.594 1 97.31 389 GLU B C 1
ATOM 8927 O O . GLU B 1 389 ? -11.562 -42.125 8.156 1 97.31 389 GLU B O 1
ATOM 8932 N N . PHE B 1 390 ? -11.008 -40.938 6.336 1 96.12 390 PHE B N 1
ATOM 8933 C CA . PHE B 1 390 ? -11.414 -41.969 5.402 1 96.12 390 PHE B CA 1
ATOM 8934 C C . PHE B 1 390 ? -10.617 -43.25 5.629 1 96.12 390 PHE B C 1
ATOM 8936 O O . PHE B 1 390 ? -11.188 -44.344 5.691 1 96.12 390 PHE B O 1
ATOM 8943 N N . MET B 1 391 ? -9.406 -43.156 5.805 1 96.06 391 MET B N 1
ATOM 8944 C CA . MET B 1 391 ? -8.516 -44.312 6.016 1 96.06 391 MET B CA 1
ATOM 8945 C C . MET B 1 391 ? -8.734 -44.906 7.395 1 96.06 391 MET B C 1
ATOM 8947 O O . MET B 1 391 ? -8.734 -46.156 7.547 1 96.06 391 MET B O 1
ATOM 8951 N N . LEU B 1 392 ? -8.898 -44.094 8.383 1 96.81 392 LEU B N 1
ATOM 8952 C CA . LEU B 1 392 ? -9.141 -44.594 9.727 1 96.81 392 LEU B CA 1
ATOM 8953 C C . LEU B 1 392 ? -10.406 -45.438 9.766 1 96.81 392 LEU B C 1
ATOM 8955 O O . LEU B 1 392 ? -10.43 -46.5 10.398 1 96.81 392 LEU B O 1
ATOM 8959 N N . GLU B 1 393 ? -11.438 -44.906 9.148 1 94.75 393 GLU B N 1
ATOM 8960 C CA . GLU B 1 393 ? -12.695 -45.656 9.109 1 94.75 393 GLU B CA 1
ATOM 8961 C C . GLU B 1 393 ? -12.523 -46.969 8.359 1 94.75 393 GLU B C 1
ATOM 8963 O O . GLU B 1 393 ? -13.016 -48.031 8.805 1 94.75 393 GLU B O 1
ATOM 8968 N N . PHE B 1 394 ? -11.852 -47.031 7.238 1 94.75 394 PHE B N 1
ATOM 8969 C CA . PHE B 1 394 ? -11.656 -48.219 6.398 1 94.75 394 PHE B CA 1
ATOM 8970 C C . PHE B 1 394 ? -10.836 -49.25 7.125 1 94.75 394 PHE B C 1
ATOM 8972 O O . PHE B 1 394 ? -11.148 -50.469 7.062 1 94.75 394 PHE B O 1
ATOM 8979 N N . PHE B 1 395 ? -9.812 -48.875 7.828 1 96.06 395 PHE B N 1
ATOM 8980 C CA . PHE B 1 395 ? -8.914 -49.812 8.492 1 96.06 395 PHE B CA 1
ATOM 8981 C C . PHE B 1 395 ? -9.383 -50.094 9.914 1 96.06 395 PHE B C 1
ATOM 8983 O O . PHE B 1 395 ? -8.758 -50.875 10.633 1 96.06 395 PHE B O 1
ATOM 8990 N N . GLY B 1 396 ? -10.484 -49.469 10.336 1 94.88 396 GLY B N 1
ATOM 8991 C CA . GLY B 1 396 ? -11.039 -49.688 11.664 1 94.88 396 GLY B CA 1
ATOM 8992 C C . GLY B 1 396 ? -10.148 -49.188 12.781 1 94.88 396 GLY B C 1
ATOM 8993 O O . GLY B 1 396 ? -9.977 -49.844 13.797 1 94.88 396 GLY B O 1
ATOM 8994 N N . MET B 1 397 ? -9.516 -48.062 12.516 1 96.06 397 MET B N 1
ATOM 8995 C CA . MET B 1 397 ? -8.617 -47.469 13.508 1 96.06 397 MET B CA 1
ATOM 8996 C C . MET B 1 397 ? -9.344 -46.438 14.367 1 96.06 397 MET B C 1
ATOM 8998 O O . MET B 1 397 ? -10.109 -45.625 13.852 1 96.06 397 MET B O 1
ATOM 9002 N N . VAL B 1 398 ? -9.047 -46.438 15.641 1 94.25 398 VAL B N 1
ATOM 9003 C CA . VAL B 1 398 ? -9.711 -45.531 16.578 1 94.25 398 VAL B CA 1
ATOM 9004 C C . VAL B 1 398 ? -9.094 -44.125 16.469 1 94.25 398 VAL B C 1
ATOM 9006 O O . VAL B 1 398 ? -9.812 -43.125 16.531 1 94.25 398 VAL B O 1
ATOM 9009 N N . ASP B 1 399 ? -7.859 -44.062 16.391 1 94.56 399 ASP B N 1
ATOM 9010 C CA . ASP B 1 399 ? -7.137 -42.781 16.203 1 94.56 399 ASP B CA 1
ATOM 9011 C C . ASP B 1 399 ? -5.906 -43 15.32 1 94.56 399 ASP B C 1
ATOM 9013 O O . ASP B 1 399 ? -5.688 -44.094 14.781 1 94.56 399 ASP B O 1
ATOM 9017 N N . ILE B 1 400 ? -5.156 -42 15.055 1 96.25 400 ILE B N 1
ATOM 9018 C CA . ILE B 1 400 ? -4.059 -42.031 14.102 1 96.25 400 ILE B CA 1
ATOM 9019 C C . ILE B 1 400 ? -2.924 -42.875 14.641 1 96.25 400 ILE B C 1
ATOM 9021 O O . ILE B 1 400 ? -2.062 -43.344 13.875 1 96.25 400 ILE B O 1
ATOM 9025 N N . HIS B 1 401 ? -2.906 -43.188 15.953 1 95.75 401 HIS B N 1
ATOM 9026 C CA . HIS B 1 401 ? -1.81 -43.969 16.547 1 95.75 401 HIS B CA 1
ATOM 9027 C C . HIS B 1 401 ? -2.201 -45.406 16.781 1 95.75 401 HIS B C 1
ATOM 9029 O O . HIS B 1 401 ? -1.361 -46.219 17.156 1 95.75 401 HIS B O 1
ATOM 9035 N N . SER B 1 402 ? -3.434 -45.75 16.453 1 94.94 402 SER B N 1
ATOM 9036 C CA . SER B 1 402 ? -3.92 -47.094 16.703 1 94.94 402 SER B CA 1
ATOM 9037 C C . SER B 1 402 ? -3.57 -48.031 15.562 1 94.94 402 SER B C 1
ATOM 9039 O O . SER B 1 402 ? -3.293 -47.594 14.445 1 94.94 402 SER B O 1
ATOM 9041 N N . HIS B 1 403 ? -3.586 -49.219 15.859 1 94.94 403 HIS B N 1
ATOM 9042 C CA . HIS B 1 403 ? -3.354 -50.25 14.844 1 94.94 403 HIS B CA 1
ATOM 9043 C C . HIS B 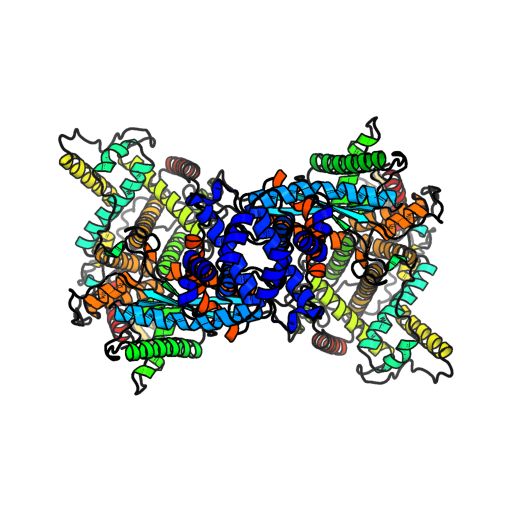1 403 ? -4.648 -50.625 14.141 1 94.94 403 HIS B C 1
ATOM 9045 O O . HIS B 1 403 ? -5.723 -50.594 14.742 1 94.94 403 HIS B O 1
ATOM 9051 N N . PRO B 1 404 ? -4.523 -50.969 12.852 1 95.69 404 PRO B N 1
ATOM 9052 C CA . PRO B 1 404 ? -5.723 -51.375 12.117 1 95.69 404 PRO B CA 1
ATOM 9053 C C . PRO B 1 404 ? -6.383 -52.625 12.695 1 95.69 404 PRO B C 1
ATOM 9055 O O . PRO B 1 404 ? -5.688 -53.562 13.086 1 95.69 404 PRO B O 1
ATOM 9058 N N . THR B 1 405 ? -7.691 -52.656 12.773 1 95.12 405 THR B N 1
ATOM 9059 C CA . THR B 1 405 ? -8.469 -53.812 13.203 1 95.12 405 THR B CA 1
ATOM 9060 C C . THR B 1 405 ? -9.141 -54.469 12.008 1 95.12 405 THR B C 1
ATOM 9062 O O . THR B 1 405 ? -9.578 -55.625 12.102 1 95.12 405 THR B O 1
ATOM 9065 N N . LYS B 1 406 ? -9.242 -53.625 10.969 1 93.94 406 LYS B N 1
ATOM 9066 C CA . LYS B 1 406 ? -9.734 -54.125 9.688 1 93.94 406 LYS B CA 1
ATOM 9067 C C . LYS B 1 406 ? -8.656 -54.062 8.617 1 93.94 406 LYS B C 1
ATOM 9069 O O . LYS B 1 406 ? -7.797 -53.156 8.664 1 93.94 406 LYS B O 1
ATOM 9074 N N . HIS B 1 407 ? -8.703 -55.031 7.652 1 93.38 407 HIS B N 1
ATOM 9075 C CA . HIS B 1 407 ? -7.766 -55.062 6.539 1 93.38 407 HIS B CA 1
ATOM 9076 C C . HIS B 1 407 ? -6.324 -55.062 7.031 1 93.38 407 HIS B C 1
ATOM 9078 O O . HIS B 1 407 ? -5.504 -54.281 6.57 1 93.38 407 HIS B O 1
ATOM 9084 N N . HIS B 1 408 ? -6.031 -55.844 8.023 1 91 408 HIS B N 1
ATOM 9085 C CA . HIS B 1 408 ? -4.715 -55.969 8.641 1 91 408 HIS B CA 1
ATOM 9086 C C . HIS B 1 408 ? -3.715 -56.625 7.684 1 91 408 HIS B C 1
ATOM 9088 O O . HIS B 1 408 ? -4.035 -57.594 7.02 1 91 408 HIS B O 1
ATOM 9094 N N . PRO B 1 409 ? -2.598 -56.031 7.57 1 90.94 409 PRO B N 1
ATOM 9095 C CA . PRO B 1 409 ? -1.6 -56.594 6.672 1 90.94 409 PRO B CA 1
ATOM 9096 C C . PRO B 1 409 ? -1.077 -57.938 7.168 1 90.94 409 PRO B C 1
ATOM 9098 O O . PRO B 1 409 ? -0.882 -58.125 8.375 1 90.94 409 PRO B O 1
ATOM 9101 N N . PRO B 1 410 ? -0.87 -58.812 6.227 1 90.56 410 PRO B N 1
ATOM 9102 C CA . PRO B 1 410 ? -0.187 -60.062 6.586 1 90.56 410 PRO B CA 1
ATOM 9103 C C . PRO B 1 410 ? 1.316 -59.875 6.773 1 90.56 410 PRO B C 1
ATOM 9105 O O . PRO B 1 410 ? 1.83 -58.75 6.621 1 90.56 410 PRO B O 1
ATOM 9108 N N . GLU B 1 411 ? 1.988 -60.969 7.254 1 90.19 411 GLU B N 1
ATOM 9109 C CA . GLU B 1 411 ? 3.447 -60.938 7.262 1 90.19 411 GLU B CA 1
ATOM 9110 C C . GLU B 1 411 ? 4.012 -61.062 5.848 1 90.19 411 GLU B C 1
ATOM 9112 O O . GLU B 1 411 ? 3.525 -61.844 5.039 1 90.19 411 GLU B O 1
ATOM 9117 N N . PHE B 1 412 ? 4.871 -60.062 5.551 1 90.69 412 PHE B N 1
ATOM 9118 C CA . PHE B 1 412 ? 5.375 -60 4.18 1 90.69 412 PHE B CA 1
ATOM 9119 C C . PHE B 1 412 ? 6.738 -60.688 4.082 1 90.69 412 PHE B C 1
ATOM 9121 O O . PHE B 1 412 ? 7.609 -60.469 4.922 1 90.69 412 PHE B O 1
ATOM 9128 N N . GLY B 1 413 ? 6.973 -61.562 3.186 1 87.5 413 GLY B N 1
ATOM 9129 C CA . GLY B 1 413 ? 8.258 -62.188 2.932 1 87.5 413 GLY B CA 1
ATOM 9130 C C . GLY B 1 413 ? 9.164 -61.375 2.033 1 87.5 413 GLY B C 1
ATOM 9131 O O . GLY B 1 413 ? 10.375 -61.562 2.02 1 87.5 413 GLY B O 1
ATOM 9132 N N . SER B 1 414 ? 8.516 -60.5 1.176 1 91.38 414 SER B N 1
ATOM 9133 C CA . SER B 1 414 ? 9.266 -59.688 0.231 1 91.38 414 SER B CA 1
ATOM 9134 C C . SER B 1 414 ? 8.617 -58.312 0.047 1 91.38 414 SER B C 1
ATOM 9136 O O . SER B 1 414 ? 7.453 -58.125 0.412 1 91.38 414 SER B O 1
ATOM 9138 N N . ASN B 1 415 ? 9.398 -57.438 -0.533 1 91.94 415 ASN B N 1
ATOM 9139 C CA . ASN B 1 415 ? 8.875 -56.125 -0.826 1 91.94 415 ASN B CA 1
ATOM 9140 C C . ASN B 1 415 ? 7.816 -56.156 -1.922 1 91.94 415 ASN B C 1
ATOM 9142 O O . ASN B 1 415 ? 6.902 -55.312 -1.942 1 91.94 415 ASN B O 1
ATOM 9146 N N . GLU B 1 416 ? 7.926 -57.094 -2.738 1 92.31 416 GLU B N 1
ATOM 9147 C CA . GLU B 1 416 ? 6.949 -57.25 -3.811 1 92.31 416 GLU B CA 1
ATOM 9148 C C . GLU B 1 416 ? 5.586 -57.656 -3.262 1 92.31 416 GLU B C 1
ATOM 9150 O O . GLU B 1 416 ? 4.555 -57.156 -3.689 1 92.31 416 GLU B O 1
ATOM 9155 N N . GLU B 1 417 ? 5.66 -58.562 -2.326 1 93.06 417 GLU B N 1
ATOM 9156 C CA . GLU B 1 417 ? 4.422 -58.969 -1.681 1 93.06 417 GLU B CA 1
ATOM 9157 C C . GLU B 1 417 ? 3.793 -57.844 -0.89 1 93.06 417 GLU B C 1
ATOM 9159 O O . GLU B 1 417 ? 2.572 -57.656 -0.908 1 93.06 417 GLU B O 1
ATOM 9164 N N . LYS B 1 418 ? 4.695 -57.156 -0.31 1 94.94 418 LYS B N 1
ATOM 9165 C CA . LYS B 1 418 ? 4.262 -56 0.462 1 94.94 418 LYS B CA 1
ATOM 9166 C C . LYS B 1 418 ? 3.592 -54.969 -0.433 1 94.94 418 LYS B C 1
ATOM 9168 O O . LYS B 1 418 ? 2.531 -54.438 -0.093 1 94.94 418 LYS B O 1
ATOM 9173 N N . SER B 1 419 ? 4.188 -54.656 -1.55 1 95.5 419 SER B N 1
ATOM 9174 C CA . SER B 1 419 ? 3.668 -53.719 -2.52 1 95.5 419 SER B CA 1
ATOM 9175 C C . SER B 1 419 ? 2.338 -54.188 -3.1 1 95.5 419 SER B C 1
ATOM 9177 O O . SER B 1 419 ? 1.397 -53.406 -3.223 1 95.5 419 SER B O 1
ATOM 9179 N N . GLU B 1 420 ? 2.246 -55.375 -3.416 1 94.31 420 GLU B N 1
ATOM 9180 C CA . GLU B 1 420 ? 1.024 -55.906 -4 1 94.31 420 GLU B CA 1
ATOM 9181 C C . GLU B 1 420 ? -0.142 -55.812 -3.021 1 94.31 420 GLU B C 1
ATOM 9183 O O . GLU B 1 420 ? -1.243 -55.406 -3.393 1 94.31 420 GLU B O 1
ATOM 9188 N N . TRP B 1 421 ? 0.127 -56.219 -1.819 1 95.5 421 TRP B N 1
ATOM 9189 C CA . TRP B 1 421 ? -0.922 -56.125 -0.808 1 95.5 421 TRP B CA 1
ATOM 9190 C C . TRP B 1 421 ? -1.386 -54.688 -0.618 1 95.5 421 TRP B C 1
ATOM 9192 O O . TRP B 1 421 ? -2.588 -54.438 -0.553 1 95.5 421 TRP B O 1
ATOM 9202 N N . TYR B 1 422 ? -0.399 -53.875 -0.494 1 96.19 422 TYR B N 1
ATOM 9203 C CA . TYR B 1 422 ? -0.706 -52.469 -0.199 1 96.19 422 TYR B CA 1
ATOM 9204 C C . TYR B 1 422 ? -1.558 -51.875 -1.303 1 96.19 422 TYR B C 1
ATOM 9206 O O . TYR B 1 422 ? -2.605 -51.281 -1.03 1 96.19 422 TYR B O 1
ATOM 9214 N N . PHE B 1 423 ? -1.175 -51.938 -2.561 1 95.56 423 PHE B N 1
ATOM 9215 C CA . PHE B 1 423 ? -1.874 -51.344 -3.684 1 95.56 423 PHE B CA 1
ATOM 9216 C C . PHE B 1 423 ? -3.246 -51.969 -3.877 1 95.56 423 PHE B C 1
ATOM 9218 O O . PHE B 1 423 ? -4.219 -51.281 -4.172 1 95.56 423 PHE B O 1
ATOM 9225 N N . ARG B 1 424 ? -3.316 -53.219 -3.613 1 93.75 424 ARG B N 1
ATOM 9226 C CA . ARG B 1 424 ? -4.609 -53.906 -3.73 1 93.75 424 ARG B CA 1
ATOM 9227 C C . ARG B 1 424 ? -5.57 -53.406 -2.648 1 93.75 424 ARG B C 1
ATOM 9229 O O . ARG B 1 424 ? -6.754 -53.188 -2.92 1 93.75 424 ARG B O 1
ATOM 9236 N N . THR B 1 425 ? -5.051 -53.344 -1.509 1 95.06 425 THR B N 1
ATOM 9237 C CA . THR B 1 425 ? -5.879 -52.906 -0.392 1 95.06 425 THR B CA 1
ATOM 9238 C C . THR B 1 425 ? -6.348 -51.469 -0.602 1 95.06 425 THR B C 1
ATOM 9240 O O . THR B 1 425 ? -7.523 -51.156 -0.397 1 95.06 425 THR B O 1
ATOM 9243 N N . MET B 1 426 ? -5.434 -50.656 -1.045 1 94.69 426 MET B N 1
ATOM 9244 C CA . MET B 1 426 ? -5.781 -49.25 -1.275 1 94.69 426 MET B CA 1
ATOM 9245 C C . MET B 1 426 ? -6.75 -49.125 -2.447 1 94.69 426 MET B C 1
ATOM 9247 O O . MET B 1 426 ? -7.598 -48.219 -2.459 1 94.69 426 MET B O 1
ATOM 9251 N N . GLU B 1 427 ? -6.559 -49.875 -3.416 1 92.06 427 GLU B N 1
ATOM 9252 C CA . GLU B 1 427 ? -7.488 -49.906 -4.543 1 92.06 427 GLU B CA 1
ATOM 9253 C C . GLU B 1 427 ? -8.906 -50.219 -4.086 1 92.06 427 GLU B C 1
ATOM 9255 O O . GLU B 1 427 ? -9.867 -49.625 -4.566 1 92.06 427 GLU B O 1
ATOM 9260 N N . THR B 1 428 ? -9.008 -51.156 -3.164 1 90.25 428 THR B N 1
ATOM 9261 C CA . THR B 1 428 ? -10.305 -51.5 -2.59 1 90.25 428 THR B CA 1
ATOM 9262 C C . THR B 1 428 ? -10.906 -50.281 -1.872 1 90.25 428 THR B C 1
ATOM 9264 O O . THR B 1 428 ? -12.117 -50.031 -1.958 1 90.25 428 THR B O 1
ATOM 9267 N N . LEU B 1 429 ? -10.07 -49.656 -1.23 1 91.5 429 LEU B N 1
ATOM 9268 C CA . LEU B 1 429 ? -10.484 -48.438 -0.53 1 91.5 429 LEU B CA 1
ATOM 9269 C C . LEU B 1 429 ? -11.039 -47.406 -1.508 1 91.5 429 LEU B C 1
ATOM 9271 O O . LEU B 1 429 ? -12.102 -46.844 -1.272 1 91.5 429 LEU B O 1
ATOM 9275 N N . ILE B 1 430 ? -10.398 -47.156 -2.615 1 88.94 430 ILE B N 1
ATOM 9276 C CA . ILE B 1 430 ? -10.781 -46.156 -3.607 1 88.94 430 ILE B CA 1
ATOM 9277 C C . ILE B 1 430 ? -12.07 -46.594 -4.305 1 88.94 430 ILE B C 1
ATOM 9279 O O . ILE B 1 430 ? -12.969 -45.781 -4.527 1 88.94 430 ILE B O 1
ATOM 9283 N N . ASP B 1 431 ? -12.195 -47.812 -4.578 1 81.81 431 ASP B N 1
ATOM 9284 C CA . ASP B 1 431 ? -13.352 -48.344 -5.305 1 81.81 431 ASP B CA 1
ATOM 9285 C C . ASP B 1 431 ? -14.617 -48.25 -4.461 1 81.81 431 ASP B C 1
ATOM 9287 O O . ASP B 1 431 ? -15.719 -48.094 -4.996 1 81.81 431 ASP B O 1
ATOM 9291 N N . GLU B 1 432 ? -14.461 -48.406 -3.25 1 71.62 432 GLU B N 1
ATOM 9292 C CA . GLU B 1 432 ? -15.609 -48.312 -2.354 1 71.62 432 GLU B CA 1
ATOM 9293 C C . GLU B 1 432 ? -16.172 -46.875 -2.32 1 71.62 432 GLU B C 1
ATOM 9295 O O . GLU B 1 432 ? -17.359 -46.688 -2.084 1 71.62 432 GLU B O 1
ATOM 9300 N N . HIS B 1 433 ? -15.312 -46.031 -2.736 1 64.94 433 HIS B N 1
ATOM 9301 C CA . HIS B 1 433 ? -15.773 -44.688 -2.408 1 64.94 433 HIS B CA 1
ATOM 9302 C C . HIS B 1 433 ? -15.703 -43.781 -3.621 1 64.94 433 HIS B C 1
ATOM 9304 O O . HIS B 1 433 ? -16.266 -42.656 -3.607 1 64.94 433 HIS B O 1
ATOM 9310 N N . MET B 1 434 ? -14.867 -44.094 -4.531 1 64.25 434 MET B N 1
ATOM 9311 C CA . MET B 1 434 ? -14.844 -43.312 -5.77 1 64.25 434 MET B CA 1
ATOM 9312 C C . MET B 1 434 ? -15.484 -44.094 -6.914 1 64.25 434 MET B C 1
ATOM 9314 O O . MET B 1 434 ? -14.969 -45.094 -7.344 1 64.25 434 MET B O 1
ATOM 9318 N N . ASP B 1 435 ? -16.703 -43.938 -6.996 1 61.22 435 ASP B N 1
ATOM 9319 C CA . ASP B 1 435 ? -17.438 -44.688 -8.016 1 61.22 435 ASP B CA 1
ATOM 9320 C C . ASP B 1 435 ? -16.906 -44.375 -9.414 1 61.22 435 ASP B C 1
ATOM 9322 O O . ASP B 1 435 ? -17.328 -43.406 -10.047 1 61.22 435 ASP B O 1
ATOM 9326 N N . THR B 1 436 ? -15.844 -44.938 -9.766 1 63.53 436 THR B N 1
ATOM 9327 C CA . THR B 1 436 ? -15.281 -44.812 -11.109 1 63.53 436 THR B CA 1
ATOM 9328 C C . THR B 1 436 ? -16.297 -45.25 -12.164 1 63.53 436 THR B C 1
ATOM 9330 O O . THR B 1 436 ? -16.172 -44.875 -13.336 1 63.53 436 THR B O 1
ATOM 9333 N N . SER B 1 437 ? -17.25 -46 -11.68 1 64 437 SER B N 1
ATOM 9334 C CA . SER B 1 437 ? -18.281 -46.438 -12.602 1 64 437 SER B CA 1
ATOM 9335 C C . SER B 1 437 ? -19.094 -45.281 -13.133 1 64 437 SER B C 1
ATOM 9337 O O . SER B 1 437 ? -19.562 -45.312 -14.273 1 64 437 SER B O 1
ATOM 9339 N N . ASN B 1 438 ? -19.078 -44.344 -12.273 1 74.62 438 ASN B N 1
ATOM 9340 C CA . ASN B 1 438 ? -19.828 -43.156 -12.688 1 74.62 438 ASN B CA 1
ATOM 9341 C C . ASN B 1 438 ? -19.141 -42.438 -13.844 1 74.62 438 ASN B C 1
ATOM 9343 O O . ASN B 1 438 ? -19.812 -41.844 -14.68 1 74.62 438 ASN B O 1
ATOM 9347 N N . ILE B 1 439 ? -17.891 -42.531 -13.914 1 77.56 439 ILE B N 1
ATOM 9348 C CA . ILE B 1 439 ? -17.172 -41.875 -15 1 77.56 439 ILE B CA 1
ATOM 9349 C C . ILE B 1 439 ? -17.141 -42.781 -16.219 1 77.56 439 ILE B C 1
ATOM 9351 O O . ILE B 1 439 ? -17.266 -42.312 -17.359 1 77.56 439 ILE B O 1
ATOM 9355 N N . SER B 1 440 ? -17.031 -44.094 -15.938 1 78.31 440 SER B N 1
ATOM 9356 C CA . SER B 1 440 ? -16.922 -45.094 -17 1 78.31 440 SER B CA 1
ATOM 9357 C C . SER B 1 440 ? -18.188 -45.094 -17.875 1 78.31 440 SER B C 1
ATOM 9359 O O . SER B 1 440 ? -18.125 -45.438 -19.062 1 78.31 440 SER B O 1
ATOM 9361 N N . ARG B 1 441 ? -19.281 -44.75 -17.328 1 79 441 ARG B N 1
ATOM 9362 C CA . ARG B 1 441 ? -20.531 -44.75 -18.078 1 79 441 ARG B CA 1
ATOM 9363 C C . ARG B 1 441 ? -20.5 -43.781 -19.234 1 79 441 ARG B C 1
ATOM 9365 O O . ARG B 1 441 ? -21.25 -43.906 -20.203 1 79 441 ARG B O 1
ATOM 9372 N N . PHE B 1 442 ? -19.656 -42.875 -19.156 1 82 442 PHE B N 1
ATOM 9373 C CA . PHE B 1 442 ? -19.594 -41.844 -20.188 1 82 442 PHE B CA 1
ATOM 9374 C C . PHE B 1 442 ? -18.828 -42.375 -21.406 1 82 442 PHE B C 1
ATOM 9376 O O . PHE B 1 442 ? -18.875 -41.781 -22.484 1 82 442 PHE B O 1
ATOM 9383 N N . GLN B 1 443 ? -18.078 -43.469 -21.266 1 76.12 443 GLN B N 1
ATOM 9384 C CA . GLN B 1 443 ? -17.344 -44.062 -22.375 1 76.12 443 GLN B CA 1
ATOM 9385 C C . GLN B 1 443 ? -18.281 -44.844 -23.297 1 76.12 443 GLN B C 1
ATOM 9387 O O . GLN B 1 443 ? -18.031 -44.938 -24.5 1 76.12 443 GLN B O 1
ATOM 9392 N N . ALA B 1 444 ? -19.328 -45.562 -22.75 1 65.56 444 ALA B N 1
ATOM 9393 C CA . ALA B 1 444 ? -20.25 -46.375 -23.531 1 65.56 444 ALA B CA 1
ATOM 9394 C C . ALA B 1 444 ? -21.109 -45.531 -24.453 1 65.56 444 ALA B C 1
ATOM 9396 O O . ALA B 1 444 ? -21.531 -44.438 -24.078 1 65.56 444 ALA B O 1
ATOM 9397 N N . LEU B 1 445 ? -20.922 -45.625 -25.812 1 56.66 445 LEU B N 1
ATOM 9398 C CA . LEU B 1 445 ? -21.734 -44.906 -26.812 1 56.66 445 LEU B CA 1
ATOM 9399 C C . LEU B 1 445 ? -23.219 -45.062 -26.484 1 56.66 445 LEU B C 1
ATOM 9401 O O . LEU B 1 445 ? -23.656 -46.062 -25.969 1 56.66 445 LEU B O 1
ATOM 9405 N N . PRO B 1 446 ? -23.891 -43.938 -26.359 1 48.12 446 PRO B N 1
ATOM 9406 C CA . PRO B 1 446 ? -25.328 -44.062 -26.078 1 48.12 446 PRO B CA 1
ATOM 9407 C C . PRO B 1 446 ? -26.016 -45.156 -26.891 1 48.12 446 PRO B C 1
ATOM 9409 O O . PRO B 1 446 ? -26.141 -45.031 -28.109 1 48.12 446 PRO B O 1
ATOM 9412 N N . GLU B 1 447 ? -25.562 -46.344 -27.156 1 40.59 447 GLU B N 1
ATOM 9413 C CA . GLU B 1 447 ? -26.594 -47.188 -27.766 1 40.59 447 GLU B CA 1
ATOM 9414 C C . GLU B 1 447 ? -27.969 -46.875 -27.172 1 40.59 447 GLU B C 1
ATOM 9416 O O . GLU B 1 447 ? -28.078 -46.25 -26.109 1 40.59 447 GLU B O 1
ATOM 9421 N N . ASN B 1 448 ? -29.078 -47.375 -28.016 1 36.34 448 ASN B N 1
ATOM 9422 C CA . ASN B 1 448 ? -30.484 -47.344 -27.625 1 36.34 448 ASN B CA 1
ATOM 9423 C C . ASN B 1 448 ? -30.672 -47.75 -26.156 1 36.34 448 ASN B C 1
ATOM 9425 O O . ASN B 1 448 ? -30.484 -48.938 -25.812 1 36.34 448 ASN B O 1
ATOM 9429 N N . ILE B 1 449 ? -30.047 -47.25 -25.375 1 36.31 449 ILE B N 1
ATOM 9430 C CA . ILE B 1 449 ? -30.359 -47.625 -24 1 36.31 449 ILE B CA 1
ATOM 9431 C C . ILE B 1 449 ? -31.844 -47.938 -23.875 1 36.31 449 ILE B C 1
ATOM 9433 O O . ILE B 1 449 ? -32.688 -47.094 -24.141 1 36.31 449 ILE B O 1
ATOM 9437 N N . GLU B 1 450 ? -32.156 -49.188 -24.266 1 33.84 450 GLU B N 1
ATOM 9438 C CA . GLU B 1 450 ? -33.438 -49.719 -23.891 1 33.84 450 GLU B CA 1
ATOM 9439 C C . GLU B 1 450 ? -33.875 -49.219 -22.516 1 33.84 450 GLU B C 1
ATOM 9441 O O . GLU B 1 450 ? -33.219 -49.5 -21.516 1 33.84 450 GLU B O 1
ATOM 9446 N N . VAL B 1 451 ? -34.188 -47.969 -22.516 1 34.59 451 VAL B N 1
ATOM 9447 C CA . VAL B 1 451 ? -34.906 -47.5 -21.328 1 34.59 451 VAL B CA 1
ATOM 9448 C C . VAL B 1 451 ? -35.969 -48.5 -20.938 1 34.59 451 VAL B C 1
ATOM 9450 O O . VAL B 1 451 ? -36.844 -48.844 -21.734 1 34.59 451 VAL B O 1
ATOM 9453 N N . ASP B 1 452 ? -35.594 -49.469 -20.328 1 34.62 452 ASP B N 1
ATOM 9454 C CA . ASP B 1 452 ? -36.656 -50.344 -19.828 1 34.62 452 ASP B CA 1
ATOM 9455 C C . ASP B 1 452 ? -37.875 -49.531 -19.391 1 34.62 452 ASP B C 1
ATOM 9457 O O . ASP B 1 452 ? -38.812 -50.062 -18.828 1 34.62 452 ASP B O 1
ATOM 9461 N N . GLY B 1 453 ? -37.688 -48.219 -19.109 1 34.97 453 GLY B N 1
ATOM 9462 C CA . GLY B 1 453 ? -39 -47.656 -18.781 1 34.97 453 GLY B CA 1
ATOM 9463 C C . GLY B 1 453 ? -39.844 -47.344 -20 1 34.97 453 GLY B C 1
ATOM 9464 O O . GLY B 1 453 ? -39.344 -47.438 -21.125 1 34.97 453 GLY B O 1
ATOM 9465 N N . GLU B 1 454 ? -41.094 -47.469 -19.953 1 37.44 454 GLU B N 1
ATOM 9466 C CA . GLU B 1 454 ? -42.094 -47.156 -20.969 1 37.44 454 GLU B CA 1
ATOM 9467 C C . GLU B 1 454 ? -41.938 -45.719 -21.484 1 37.44 454 GLU B C 1
ATOM 9469 O O . GLU B 1 454 ? -41.812 -44.781 -20.688 1 37.44 454 GLU B O 1
ATOM 9474 N N . ILE B 1 455 ? -41.281 -45.469 -22.516 1 42.03 455 ILE B N 1
ATOM 9475 C CA . ILE B 1 455 ? -41.281 -44.219 -23.234 1 42.03 455 ILE B CA 1
ATOM 9476 C C . ILE B 1 455 ? -42.719 -43.781 -23.516 1 42.03 455 ILE B C 1
ATOM 9478 O O . ILE B 1 455 ? -43.469 -44.469 -24.188 1 42.03 455 ILE B O 1
ATOM 9482 N N . GLN B 1 456 ? -43.312 -43.062 -22.484 1 42.84 456 GLN B N 1
ATOM 9483 C CA . GLN B 1 456 ? -44.625 -42.531 -22.844 1 42.84 456 GLN B CA 1
ATOM 9484 C C . GLN B 1 456 ? -44.469 -41.312 -23.781 1 42.84 456 GLN B C 1
ATOM 9486 O O . GLN B 1 456 ? -43.656 -40.406 -23.516 1 42.84 456 GLN B O 1
ATOM 9491 N N . GLU B 1 457 ? -44.781 -41.438 -24.953 1 45.28 457 GLU B N 1
ATOM 9492 C CA . GLU B 1 457 ? -44.906 -40.375 -25.969 1 45.28 457 GLU B CA 1
ATOM 9493 C C . GLU B 1 457 ? -45.969 -39.344 -25.578 1 45.28 457 GLU B C 1
ATOM 9495 O O . GLU B 1 457 ? -47.125 -39.688 -25.406 1 45.28 457 GLU B O 1
ATOM 9500 N N . ILE B 1 458 ? -45.594 -38.312 -24.844 1 47.56 458 ILE B N 1
ATOM 9501 C CA . ILE B 1 458 ? -46.594 -37.281 -24.594 1 47.56 458 ILE B CA 1
ATOM 9502 C C . ILE B 1 458 ? -46.688 -36.344 -25.812 1 47.56 458 ILE B C 1
ATOM 9504 O O . ILE B 1 458 ? -45.656 -35.844 -26.281 1 47.56 458 ILE B O 1
ATOM 9508 N N . CYS B 1 459 ? -47.656 -36.406 -26.516 1 48.72 459 CYS B N 1
ATOM 9509 C CA . CYS B 1 459 ? -47.969 -35.5 -27.609 1 48.72 459 CYS B CA 1
ATOM 9510 C C . CYS B 1 459 ? -48.531 -34.188 -27.109 1 48.72 459 CYS B C 1
ATOM 9512 O O . CYS B 1 459 ? -49.594 -34.156 -26.453 1 48.72 459 CYS B O 1
ATOM 9514 N N . LEU B 1 460 ? -47.719 -33.188 -26.875 1 50.84 460 LEU B N 1
ATOM 9515 C CA . LEU B 1 460 ? -48.219 -31.891 -26.484 1 50.84 460 LEU B CA 1
ATOM 9516 C C . LEU B 1 460 ? -48.688 -31.094 -27.703 1 50.84 460 LEU B C 1
ATOM 9518 O O . LEU B 1 460 ? -48 -31.062 -28.719 1 50.84 460 LEU B O 1
ATOM 9522 N N . PRO B 1 461 ? -49.875 -30.703 -27.656 1 58.12 461 PRO B N 1
ATOM 9523 C CA . PRO B 1 461 ? -50.406 -29.859 -28.734 1 58.12 461 PRO B CA 1
ATOM 9524 C C . PRO B 1 461 ? -49.781 -28.469 -28.75 1 58.12 461 PRO B C 1
ATOM 9526 O O . PRO B 1 461 ? -49.625 -27.844 -27.703 1 58.12 461 PRO B O 1
ATOM 9529 N N . LEU B 1 462 ? -49.031 -28.219 -29.734 1 48.38 462 LEU B N 1
ATOM 9530 C CA . LEU B 1 462 ? -48.531 -26.859 -29.953 1 48.38 462 LEU B CA 1
ATOM 9531 C C . LEU B 1 462 ? -49.688 -25.938 -30.359 1 48.38 462 LEU B C 1
ATOM 9533 O O . LEU B 1 462 ? -50.719 -26.391 -30.844 1 48.38 462 LEU B O 1
ATOM 9537 N N . ALA B 1 463 ? -49.531 -24.688 -29.969 1 56.16 463 ALA B N 1
ATOM 9538 C CA . ALA B 1 463 ? -50.562 -23.703 -30.266 1 56.16 463 ALA B CA 1
ATOM 9539 C C . ALA B 1 463 ? -50.969 -23.766 -31.75 1 56.16 463 ALA B C 1
ATOM 9541 O O . ALA B 1 463 ? -52.125 -23.453 -32.094 1 56.16 463 ALA B O 1
ATOM 9542 N N . ASN B 1 464 ? -50 -23.938 -32.531 1 55.25 464 ASN B N 1
ATOM 9543 C CA . ASN B 1 464 ? -50.281 -23.875 -33.969 1 55.25 464 ASN B CA 1
ATOM 9544 C C . ASN B 1 464 ? -50.906 -25.172 -34.469 1 55.25 464 ASN B C 1
ATOM 9546 O O . ASN B 1 464 ? -51 -25.375 -35.688 1 55.25 464 ASN B O 1
ATOM 9550 N N . GLY B 1 465 ? -51.469 -26.078 -33.656 1 57.62 465 GLY B N 1
ATOM 9551 C CA . GLY B 1 465 ? -52.219 -27.266 -34 1 57.62 465 GLY B CA 1
ATOM 9552 C C . GLY B 1 465 ? -51.375 -28.5 -34.125 1 57.62 465 GLY B C 1
ATOM 9553 O O . GLY B 1 465 ? -51.875 -29.609 -34.312 1 57.62 465 GLY B O 1
ATOM 9554 N N . ASN B 1 466 ? -50.094 -28.344 -34.406 1 55.5 466 ASN B N 1
ATOM 9555 C CA . ASN B 1 466 ? -49.25 -29.516 -34.656 1 55.5 466 ASN B CA 1
ATOM 9556 C C . ASN B 1 466 ? -48.844 -30.188 -33.344 1 55.5 466 ASN B C 1
ATOM 9558 O O . ASN B 1 466 ? -48.75 -29.547 -32.312 1 55.5 466 ASN B O 1
ATOM 9562 N N . MET B 1 467 ? -48.906 -31.531 -33.219 1 53.31 467 MET B N 1
ATOM 9563 C CA . MET B 1 467 ? -48.656 -32.344 -32.062 1 53.31 467 MET B CA 1
ATOM 9564 C C . MET B 1 467 ? -47.156 -32.625 -31.906 1 53.31 467 MET B C 1
ATOM 9566 O O . MET B 1 467 ? -46.5 -32.969 -32.875 1 53.31 467 MET B O 1
ATOM 9570 N N . MET B 1 468 ? -46.469 -32.062 -31 1 53 468 MET B N 1
ATOM 9571 C CA . MET B 1 468 ? -45.062 -32.344 -30.75 1 53 468 MET B CA 1
ATOM 9572 C C . MET B 1 468 ? -44.906 -33.562 -29.844 1 53 468 MET B C 1
ATOM 9574 O O . MET B 1 468 ? -45.562 -33.656 -28.797 1 53 468 MET B O 1
ATOM 9578 N N . LYS B 1 469 ? -44.438 -34.625 -30.375 1 51.69 469 LYS B N 1
ATOM 9579 C CA . LYS B 1 469 ? -44.188 -35.906 -29.656 1 51.69 469 LYS B CA 1
ATOM 9580 C C . LYS B 1 469 ? -42.969 -35.781 -28.766 1 51.69 469 LYS B C 1
ATOM 9582 O O . LYS B 1 469 ? -41.875 -35.438 -29.234 1 51.69 469 LYS B O 1
ATOM 9587 N N . ILE B 1 470 ? -43.188 -35.469 -27.5 1 50.31 470 ILE B N 1
ATOM 9588 C CA . ILE B 1 470 ? -42.062 -35.438 -26.562 1 50.31 470 ILE B CA 1
ATOM 9589 C C . ILE B 1 470 ? -41.938 -36.812 -25.922 1 50.31 470 ILE B C 1
ATOM 9591 O O . ILE B 1 470 ? -42.906 -37.406 -25.453 1 50.31 470 ILE B O 1
ATOM 9595 N N . ASN B 1 471 ? -41 -37.531 -26.219 1 44.44 471 ASN B N 1
ATOM 9596 C CA . ASN B 1 471 ? -40.75 -38.844 -25.609 1 44.44 471 ASN B CA 1
ATOM 9597 C C . ASN B 1 471 ? -40.281 -38.688 -24.156 1 44.44 471 ASN B C 1
ATOM 9599 O O . ASN B 1 471 ? -39.312 -38 -23.875 1 44.44 471 ASN B O 1
ATOM 9603 N N . VAL B 1 472 ? -41.281 -38.688 -23.234 1 45.69 472 VAL B N 1
ATOM 9604 C CA . VAL B 1 472 ? -41.031 -38.656 -21.797 1 45.69 472 VAL B CA 1
ATOM 9605 C C . VAL B 1 472 ? -40.688 -40.062 -21.312 1 45.69 472 VAL B C 1
ATOM 9607 O O . VAL B 1 472 ? -41.406 -41.031 -21.578 1 45.69 472 VAL B O 1
ATOM 9610 N N . ILE B 1 473 ? -39.531 -40.406 -21.062 1 40.78 473 ILE B N 1
ATOM 9611 C CA . ILE B 1 473 ? -39.125 -41.656 -20.453 1 40.78 473 ILE B CA 1
ATOM 9612 C C . ILE B 1 473 ? -39.719 -41.75 -19.047 1 40.78 473 ILE B C 1
ATOM 9614 O O . ILE B 1 473 ? -39.469 -40.906 -18.203 1 40.78 473 ILE B O 1
ATOM 9618 N N . THR B 1 474 ? -40.938 -42.344 -18.891 1 38.88 474 THR B N 1
ATOM 9619 C CA . THR B 1 474 ? -41.5 -42.594 -17.562 1 38.88 474 THR B CA 1
ATOM 9620 C C . THR B 1 474 ? -40.656 -43.594 -16.797 1 38.88 474 THR B C 1
ATOM 9622 O O . THR B 1 474 ? -40.469 -44.75 -17.234 1 38.88 474 THR B O 1
ATOM 9625 N N . LYS B 1 475 ? -39.719 -43.25 -16.078 1 36.72 475 LYS B N 1
ATOM 9626 C CA . LYS B 1 475 ? -39.125 -44.125 -15.094 1 36.72 475 LYS B CA 1
ATOM 9627 C C . LYS B 1 475 ? -40.188 -44.719 -14.156 1 36.72 475 LYS B C 1
ATOM 9629 O O . LYS B 1 475 ? -41.125 -44.031 -13.766 1 36.72 475 LYS B O 1
ATOM 9634 N N . THR B 1 476 ? -40.594 -45.906 -14.352 1 32.81 476 THR B N 1
ATOM 9635 C CA . THR B 1 476 ? -41.281 -46.5 -13.211 1 32.81 476 THR B CA 1
ATOM 9636 C C . THR B 1 476 ? -40.656 -46.031 -11.906 1 32.81 476 THR B C 1
ATOM 9638 O O . THR B 1 476 ? -39.438 -46.156 -11.734 1 32.81 476 THR B O 1
ATOM 9641 N N . LYS B 1 477 ? -41.438 -45.25 -11.211 1 36.91 477 LYS B N 1
ATOM 9642 C CA . LYS B 1 477 ? -41.219 -44.969 -9.797 1 36.91 477 LYS B CA 1
ATOM 9643 C C . LYS B 1 477 ? -41 -46.25 -8.992 1 36.91 477 LYS B C 1
ATOM 9645 O O . LYS B 1 477 ? -41.969 -46.875 -8.602 1 36.91 477 LYS B O 1
ATOM 9650 N N . CYS B 1 478 ? -40.594 -47.344 -9.445 1 27.92 478 CYS B N 1
ATOM 9651 C CA . CYS B 1 478 ? -40.469 -48.156 -8.234 1 27.92 478 CYS B CA 1
ATOM 9652 C C . CYS B 1 478 ? -40 -47.281 -7.062 1 27.92 478 CYS B C 1
ATOM 9654 O O . CYS B 1 478 ? -38.938 -46.656 -7.121 1 27.92 478 CYS B O 1
ATOM 9656 N N . LYS B 1 479 ? -40.906 -46.844 -6.34 1 38.88 479 LYS B N 1
ATOM 9657 C CA . LYS B 1 479 ? -40.812 -46.344 -4.973 1 38.88 479 LYS B CA 1
ATOM 9658 C C . LYS B 1 479 ? -39.906 -47.219 -4.121 1 38.88 479 LYS B C 1
ATOM 9660 O O . LYS B 1 479 ? -40.375 -48.125 -3.4 1 38.88 479 LYS B O 1
ATOM 9665 N N . LYS B 1 480 ? -39.219 -48.125 -4.656 1 34.31 480 LYS B N 1
ATOM 9666 C CA . LYS B 1 480 ? -38.406 -48.688 -3.564 1 34.31 480 LYS B CA 1
ATOM 9667 C C . LYS B 1 480 ? -38.031 -47.594 -2.574 1 34.31 480 LYS B C 1
ATOM 9669 O O . LYS B 1 480 ? -37.656 -46.469 -2.975 1 34.31 480 LYS B O 1
ATOM 9674 N N . SER B 1 481 ? -38.625 -47.594 -1.512 1 38.09 481 SER B N 1
ATOM 9675 C CA . SER B 1 481 ? -38.375 -46.75 -0.339 1 38.09 481 SER B CA 1
ATOM 9676 C C . SER B 1 481 ? -36.906 -46.438 -0.172 1 38.09 481 SER B C 1
ATOM 9678 O O . SER B 1 481 ? -36.094 -47.344 0.129 1 38.09 481 SER B O 1
ATOM 9680 N N . ALA B 1 482 ? -36.375 -45.75 -0.931 1 43.81 482 ALA B N 1
ATOM 9681 C CA . ALA B 1 482 ? -34.969 -45.406 -0.96 1 43.81 482 ALA B CA 1
ATOM 9682 C C . ALA B 1 482 ? -34.406 -45.219 0.452 1 43.81 482 ALA B C 1
ATOM 9684 O O . ALA B 1 482 ? -35.031 -44.531 1.281 1 43.81 482 ALA B O 1
ATOM 9685 N N . ALA B 1 483 ? -33.812 -46.188 0.911 1 50.25 483 ALA B N 1
ATOM 9686 C CA . ALA B 1 483 ? -33.188 -46.031 2.209 1 50.25 483 ALA B CA 1
ATOM 9687 C C . ALA B 1 483 ? -32.688 -44.594 2.412 1 50.25 483 ALA B C 1
ATOM 9689 O O . ALA B 1 483 ? -32.281 -43.938 1.455 1 50.25 483 ALA B O 1
ATOM 9690 N N . PRO B 1 484 ? -33.188 -43.875 3.377 1 64.56 484 PRO B N 1
ATOM 9691 C CA . PRO B 1 484 ? -32.781 -42.5 3.68 1 64.56 484 PRO B CA 1
ATOM 9692 C C . PRO B 1 484 ? -31.266 -42.25 3.465 1 64.56 484 PRO B C 1
ATOM 9694 O O . PRO B 1 484 ? -30.453 -43.062 3.932 1 64.56 484 PRO B O 1
ATOM 9697 N N . GLN B 1 485 ? -30.938 -41.438 2.34 1 80.69 485 GLN B N 1
ATOM 9698 C CA . GLN B 1 485 ? -29.547 -41.188 1.942 1 80.69 485 GLN B CA 1
ATOM 9699 C C . GLN B 1 485 ? -28.797 -40.406 3.02 1 80.69 485 GLN B C 1
ATOM 9701 O O . GLN B 1 485 ? -29.422 -39.688 3.807 1 80.69 485 GLN B O 1
ATOM 9706 N N . ASP B 1 486 ? -27.547 -40.75 3.268 1 92.75 486 ASP B N 1
ATOM 9707 C CA . ASP B 1 486 ? -26.656 -40.031 4.16 1 92.75 486 ASP B CA 1
ATOM 9708 C C . ASP B 1 486 ? -25.953 -38.906 3.426 1 92.75 486 ASP B C 1
ATOM 9710 O O . ASP B 1 486 ? -24.938 -39.125 2.744 1 92.75 486 ASP B O 1
ATOM 9714 N N . LYS B 1 487 ? -26.516 -37.75 3.621 1 93.69 487 LYS B N 1
ATOM 9715 C CA . LYS B 1 487 ? -26 -36.594 2.889 1 93.69 487 LYS B CA 1
ATOM 9716 C C . LYS B 1 487 ? -24.688 -36.094 3.486 1 93.69 487 LYS B C 1
ATOM 9718 O O . LYS B 1 487 ? -23.922 -35.406 2.818 1 93.69 487 LYS B O 1
ATOM 9723 N N . VAL B 1 488 ? -24.422 -36.469 4.707 1 95.31 488 VAL B N 1
ATOM 9724 C CA . VAL B 1 488 ? -23.125 -36.156 5.305 1 95.31 488 VAL B CA 1
ATOM 9725 C C . VAL B 1 488 ? -22.047 -37 4.652 1 95.31 488 VAL B C 1
ATOM 9727 O O . VAL B 1 488 ? -20.953 -36.531 4.375 1 95.31 488 VAL B O 1
ATOM 9730 N N . ASN B 1 489 ? -22.422 -38.219 4.477 1 93.88 489 ASN B N 1
ATOM 9731 C CA . ASN B 1 489 ? -21.516 -39.125 3.75 1 93.88 489 ASN B CA 1
ATOM 9732 C C . ASN B 1 489 ? -21.281 -38.625 2.324 1 93.88 489 ASN B C 1
ATOM 9734 O O . ASN B 1 489 ? -20.141 -38.656 1.842 1 93.88 489 ASN B O 1
ATOM 9738 N N . ALA B 1 490 ? -22.312 -38.156 1.696 1 93.25 490 ALA B N 1
ATOM 9739 C CA . ALA B 1 490 ? -22.203 -37.625 0.339 1 93.25 490 ALA B CA 1
ATOM 9740 C C . ALA B 1 490 ? -21.281 -36.406 0.297 1 93.25 490 ALA B C 1
ATOM 9742 O O . ALA B 1 490 ? -20.5 -36.25 -0.639 1 93.25 490 ALA B O 1
ATOM 9743 N N . TYR B 1 491 ? -21.422 -35.562 1.333 1 95.38 491 TYR B N 1
ATOM 9744 C CA . TYR B 1 491 ? -20.562 -34.406 1.43 1 95.38 491 TYR B CA 1
ATOM 9745 C C . TYR B 1 491 ? -19.094 -34.812 1.543 1 95.38 491 TYR B C 1
ATOM 9747 O O . TYR B 1 491 ? -18.234 -34.219 0.878 1 95.38 491 TYR B O 1
ATOM 9755 N N . GLY B 1 492 ? -18.828 -35.75 2.334 1 94.69 492 GLY B N 1
ATOM 9756 C CA . GLY B 1 492 ? -17.469 -36.25 2.488 1 94.69 492 GLY B CA 1
ATOM 9757 C C . GLY B 1 492 ? -16.891 -36.812 1.201 1 94.69 492 GLY B C 1
ATOM 9758 O O . GLY B 1 492 ? -15.727 -36.531 0.878 1 94.69 492 GLY B O 1
ATOM 9759 N N . HIS B 1 493 ? -17.688 -37.5 0.482 1 93.25 493 HIS B N 1
ATOM 9760 C CA . HIS B 1 493 ? -17.234 -38.062 -0.784 1 93.25 493 HIS B CA 1
ATOM 9761 C C . HIS B 1 493 ? -16.984 -36.969 -1.816 1 93.25 493 HIS B C 1
ATOM 9763 O O . HIS B 1 493 ? -16.062 -37.094 -2.639 1 93.25 493 HIS B O 1
ATOM 9769 N N . ARG B 1 494 ? -17.797 -36.031 -1.761 1 93.75 494 ARG B N 1
ATOM 9770 C CA . ARG B 1 494 ? -17.625 -34.906 -2.67 1 93.75 494 ARG B CA 1
ATOM 9771 C C . ARG B 1 494 ? -16.312 -34.156 -2.391 1 93.75 494 ARG B C 1
ATOM 9773 O O . ARG B 1 494 ? -15.609 -33.75 -3.32 1 93.75 494 ARG B O 1
ATOM 9780 N N . ILE B 1 495 ? -15.938 -34.031 -1.091 1 96.06 495 ILE B N 1
ATOM 9781 C CA . ILE B 1 495 ? -14.672 -33.406 -0.694 1 96.06 495 ILE B CA 1
ATOM 9782 C C . ILE B 1 495 ? -13.508 -34.25 -1.26 1 96.06 495 ILE B C 1
ATOM 9784 O O . ILE B 1 495 ? -12.562 -33.688 -1.815 1 96.06 495 ILE B O 1
ATOM 9788 N N . LEU B 1 496 ? -13.617 -35.5 -1.205 1 95.19 496 LEU B N 1
ATOM 9789 C CA . LEU B 1 496 ? -12.539 -36.375 -1.648 1 95.19 496 LEU B CA 1
ATOM 9790 C C . LEU B 1 496 ? -12.414 -36.375 -3.168 1 95.19 496 LEU B C 1
ATOM 9792 O O . LEU B 1 496 ? -11.305 -36.375 -3.707 1 95.19 496 LEU B O 1
ATOM 9796 N N . GLU B 1 497 ? -13.547 -36.375 -3.859 1 93.06 497 GLU B N 1
ATOM 9797 C CA . GLU B 1 497 ? -13.547 -36.344 -5.32 1 93.06 497 GLU B CA 1
ATOM 9798 C C . GLU B 1 497 ? -12.844 -35.094 -5.84 1 93.06 497 GLU B C 1
ATOM 9800 O O . GLU B 1 497 ? -11.898 -35.188 -6.629 1 93.06 497 GLU B O 1
ATOM 9805 N N . LEU B 1 498 ? -13.289 -34 -5.363 1 95.31 498 LEU B N 1
ATOM 9806 C CA . LEU B 1 498 ? -12.742 -32.719 -5.824 1 95.31 498 LEU B CA 1
ATOM 9807 C C . LEU B 1 498 ? -11.336 -32.5 -5.285 1 95.31 498 LEU B C 1
ATOM 9809 O O . LEU B 1 498 ? -10.461 -32 -6 1 95.31 498 LEU B O 1
ATOM 9813 N N . GLY B 1 499 ? -11.133 -32.906 -4.039 1 97 499 GLY B N 1
ATOM 9814 C CA . GLY B 1 499 ? -9.844 -32.719 -3.4 1 97 499 GLY B CA 1
ATOM 9815 C C . GLY B 1 499 ? -8.734 -33.531 -4.039 1 97 499 GLY B C 1
ATOM 9816 O O . GLY B 1 499 ? -7.637 -33 -4.273 1 97 499 GLY B O 1
ATOM 9817 N N . LEU B 1 500 ? -8.969 -34.75 -4.293 1 95.62 500 LEU B N 1
ATOM 9818 C CA . LEU B 1 500 ? -7.949 -35.625 -4.875 1 95.62 500 LEU B CA 1
ATOM 9819 C C . LEU B 1 500 ? -7.59 -35.188 -6.285 1 95.62 500 LEU B C 1
ATOM 9821 O O . LEU B 1 500 ? -6.414 -35.188 -6.66 1 95.62 500 LEU B O 1
ATOM 9825 N N . LEU B 1 501 ? -8.602 -34.844 -7.031 1 95.75 501 LEU B N 1
ATOM 9826 C CA . LEU B 1 501 ? -8.312 -34.344 -8.375 1 95.75 501 LEU B CA 1
ATOM 9827 C C . LEU B 1 501 ? -7.504 -33.062 -8.312 1 95.75 501 LEU B C 1
ATOM 9829 O O . LEU B 1 501 ? -6.57 -32.875 -9.102 1 95.75 501 LEU B O 1
ATOM 9833 N N . PHE B 1 502 ? -7.871 -32.188 -7.391 1 97.69 502 PHE B N 1
ATOM 9834 C CA . PHE B 1 502 ? -7.148 -30.938 -7.227 1 97.69 502 PHE B CA 1
ATOM 9835 C C . PHE B 1 502 ? -5.691 -31.188 -6.852 1 97.69 502 PHE B C 1
ATOM 9837 O O . PHE B 1 502 ? -4.781 -30.594 -7.434 1 97.69 502 PHE B O 1
ATOM 9844 N N . LYS B 1 503 ? -5.445 -32.031 -5.934 1 97.75 503 LYS B N 1
ATOM 9845 C CA . LYS B 1 503 ? -4.09 -32.406 -5.527 1 97.75 503 LYS B CA 1
ATOM 9846 C C . LYS B 1 503 ? -3.309 -33 -6.691 1 97.75 503 LYS B C 1
ATOM 9848 O O . LYS B 1 503 ? -2.105 -32.781 -6.828 1 97.75 503 LYS B O 1
ATOM 9853 N N . ASN B 1 504 ? -4.016 -33.812 -7.445 1 97.88 504 ASN B N 1
ATOM 9854 C CA . ASN B 1 504 ? -3.377 -34.406 -8.609 1 97.88 504 ASN B CA 1
ATOM 9855 C C . ASN B 1 504 ? -2.926 -33.344 -9.617 1 97.88 504 ASN B C 1
ATOM 9857 O O . ASN B 1 504 ? -1.83 -33.438 -10.172 1 97.88 504 ASN B O 1
ATOM 9861 N N . TRP B 1 505 ? -3.689 -32.375 -9.805 1 97.88 505 TRP B N 1
ATOM 9862 C CA . TRP B 1 505 ? -3.334 -31.266 -10.695 1 97.88 505 TRP B CA 1
ATOM 9863 C C . TRP B 1 505 ? -2.119 -30.516 -10.164 1 97.88 505 TRP B C 1
ATOM 9865 O O . TRP B 1 505 ? -1.215 -30.172 -10.93 1 97.88 505 TRP B O 1
ATOM 9875 N N . LEU B 1 506 ? -2.156 -30.281 -8.898 1 97.75 506 LEU B N 1
ATOM 9876 C CA . LEU B 1 506 ? -1.032 -29.562 -8.297 1 97.75 506 LEU B CA 1
ATOM 9877 C C . LEU B 1 506 ? 0.263 -30.344 -8.469 1 97.75 506 LEU B C 1
ATOM 9879 O O . LEU B 1 506 ? 1.314 -29.766 -8.75 1 97.75 506 LEU B O 1
ATOM 9883 N N . ASP B 1 507 ? 0.122 -31.625 -8.305 1 98.12 507 ASP B N 1
ATOM 9884 C CA . ASP B 1 507 ? 1.283 -32.5 -8.461 1 98.12 507 ASP B CA 1
ATOM 9885 C C . ASP B 1 507 ? 1.779 -32.5 -9.906 1 98.12 507 ASP B C 1
ATOM 9887 O O . ASP B 1 507 ? 2.986 -32.438 -10.148 1 98.12 507 ASP B O 1
ATOM 9891 N N . LEU B 1 508 ? 0.829 -32.531 -10.828 1 98.19 508 LEU B N 1
ATOM 9892 C CA . LEU B 1 508 ? 1.189 -32.469 -12.242 1 98.19 508 LEU B CA 1
ATOM 9893 C C . LEU B 1 508 ? 1.936 -31.203 -12.586 1 98.19 508 LEU B C 1
ATOM 9895 O O . LEU B 1 508 ? 2.887 -31.219 -13.367 1 98.19 508 LEU B O 1
ATOM 9899 N N . CYS B 1 509 ? 1.532 -30.109 -12.078 1 97.75 509 CYS B N 1
ATOM 9900 C CA . CYS B 1 509 ? 2.152 -28.828 -12.367 1 97.75 509 CYS B CA 1
ATOM 9901 C C . CYS B 1 509 ? 3.6 -28.797 -11.898 1 97.75 509 CYS B C 1
ATOM 9903 O O . CYS B 1 509 ? 4.441 -28.141 -12.5 1 97.75 509 CYS B O 1
ATOM 9905 N N . LYS B 1 510 ? 3.898 -29.578 -10.891 1 97.25 510 LYS B N 1
ATOM 9906 C CA . LYS B 1 510 ? 5.262 -29.609 -10.367 1 97.25 510 LYS B CA 1
ATOM 9907 C C . LYS B 1 510 ? 6.164 -30.469 -11.258 1 97.25 510 LYS B C 1
ATOM 9909 O O . LYS B 1 510 ? 7.355 -30.172 -11.398 1 97.25 510 LYS B O 1
ATOM 9914 N N . MET B 1 511 ? 5.562 -31.531 -11.742 1 97.56 511 MET B N 1
ATOM 9915 C CA . MET B 1 511 ? 6.281 -32.438 -12.648 1 97.56 511 MET B CA 1
ATOM 9916 C C . MET B 1 511 ? 5.398 -32.844 -13.828 1 97.56 511 MET B C 1
ATOM 9918 O O . MET B 1 511 ? 4.805 -33.906 -13.82 1 97.56 511 MET B O 1
ATOM 9922 N N . PRO B 1 512 ? 5.516 -32.062 -14.859 1 97.25 512 PRO B N 1
ATOM 9923 C CA . PRO B 1 512 ? 4.609 -32.281 -15.992 1 97.25 512 PRO B CA 1
ATOM 9924 C C . PRO B 1 512 ? 4.906 -33.562 -16.75 1 97.25 512 PRO B C 1
ATOM 9926 O O . PRO B 1 512 ? 6.07 -33.906 -16.938 1 97.25 512 PRO B O 1
ATOM 9929 N N . GLU B 1 513 ? 3.877 -34.219 -17.094 1 98 513 GLU B N 1
ATOM 9930 C CA . GLU B 1 513 ? 3.865 -35.406 -17.984 1 98 513 GLU B CA 1
ATOM 9931 C C . GLU B 1 513 ? 2.639 -35.406 -18.891 1 98 513 GLU B C 1
ATOM 9933 O O . GLU B 1 513 ? 1.503 -35.375 -18.406 1 98 513 GLU B O 1
ATOM 9938 N N . ARG B 1 514 ? 2.855 -35.438 -20.125 1 97.38 514 ARG B N 1
ATOM 9939 C CA . ARG B 1 514 ? 1.812 -35.188 -21.109 1 97.38 514 ARG B CA 1
ATOM 9940 C C . ARG B 1 514 ? 0.664 -36.188 -20.969 1 97.38 514 ARG B C 1
ATOM 9942 O O . ARG B 1 514 ? -0.501 -35.781 -20.906 1 97.38 514 ARG B O 1
ATOM 9949 N N . ASN B 1 515 ? 0.965 -37.469 -20.906 1 96.19 515 ASN B N 1
ATOM 9950 C CA . ASN B 1 515 ? -0.091 -38.469 -20.844 1 96.19 515 ASN B CA 1
ATOM 9951 C C . ASN B 1 515 ? -0.956 -38.281 -19.609 1 96.19 515 ASN B C 1
ATOM 9953 O O . ASN B 1 515 ? -2.18 -38.438 -19.672 1 96.19 515 ASN B O 1
ATOM 9957 N N . ARG B 1 516 ? -0.319 -38.062 -18.562 1 97.44 516 ARG B N 1
ATOM 9958 C CA . ARG B 1 516 ? -1.026 -37.781 -17.312 1 97.44 516 ARG B CA 1
ATOM 9959 C C . ARG B 1 516 ? -1.875 -36.531 -17.438 1 97.44 516 ARG B C 1
ATOM 9961 O O . ARG B 1 516 ? -3.027 -36.5 -17 1 97.44 516 ARG B O 1
ATOM 9968 N N . GLY B 1 517 ? -1.274 -35.531 -18.078 1 98.06 517 GLY B N 1
ATOM 9969 C CA . GLY B 1 517 ? -1.995 -34.281 -18.266 1 98.06 517 GLY B CA 1
ATOM 9970 C C . GLY B 1 517 ? -3.25 -34.469 -19.109 1 98.06 517 GLY B C 1
ATOM 9971 O O . GLY B 1 517 ? -4.305 -33.906 -18.766 1 98.06 517 GLY B O 1
ATOM 9972 N N . ILE B 1 518 ? -3.152 -35.219 -20.109 1 97.75 518 ILE B N 1
ATOM 9973 C CA . ILE B 1 518 ? -4.281 -35.438 -21.016 1 97.75 518 ILE B CA 1
ATOM 9974 C C . ILE B 1 518 ? -5.402 -36.156 -20.25 1 97.75 518 ILE B C 1
ATOM 9976 O O . ILE B 1 518 ? -6.57 -35.781 -20.359 1 97.75 518 ILE B O 1
ATOM 9980 N N . ARG B 1 519 ? -5.047 -37.156 -19.5 1 96.62 519 ARG B N 1
ATOM 9981 C CA . ARG B 1 519 ? -6.027 -37.875 -18.719 1 96.62 519 ARG B CA 1
ATOM 9982 C C . ARG B 1 519 ? -6.727 -36.969 -17.719 1 96.62 519 ARG B C 1
ATOM 9984 O O . ARG B 1 519 ? -7.953 -37 -17.594 1 96.62 519 ARG B O 1
ATOM 9991 N N . LEU B 1 520 ? -6.008 -36.188 -17.047 1 97.69 520 LEU B N 1
ATOM 9992 C CA . LEU B 1 520 ? -6.566 -35.281 -16.047 1 97.69 520 LEU B CA 1
ATOM 9993 C C . LEU B 1 520 ? -7.449 -34.219 -16.703 1 97.69 520 LEU B C 1
ATOM 9995 O O . LEU B 1 520 ? -8.469 -33.812 -16.141 1 97.69 520 LEU B O 1
ATOM 9999 N N . LEU B 1 521 ? -7.035 -33.781 -17.891 1 98.12 521 LEU B N 1
ATOM 10000 C CA . LEU B 1 521 ? -7.84 -32.812 -18.625 1 98.12 521 LEU B CA 1
ATOM 10001 C C . LEU B 1 521 ? -9.195 -33.406 -19.016 1 98.12 521 LEU B C 1
ATOM 10003 O O . LEU B 1 521 ? -10.227 -32.75 -18.875 1 98.12 521 LEU B O 1
ATOM 10007 N N . LYS B 1 522 ? -9.195 -34.625 -19.453 1 96.56 522 LYS B N 1
ATOM 10008 C CA . LYS B 1 522 ? -10.445 -35.312 -19.797 1 96.56 522 LYS B CA 1
ATOM 10009 C C . LYS B 1 522 ? -11.398 -35.344 -18.609 1 96.56 522 LYS B C 1
ATOM 10011 O O . LYS B 1 522 ? -12.578 -35.031 -18.734 1 96.56 522 LYS B O 1
ATOM 10016 N N . HIS B 1 523 ? -10.836 -35.719 -17.516 1 94.81 523 HIS B N 1
ATOM 10017 C CA . HIS B 1 523 ? -11.633 -35.812 -16.297 1 94.81 523 HIS B CA 1
ATOM 10018 C C . HIS B 1 523 ? -12.133 -34.438 -15.852 1 94.81 523 HIS B C 1
ATOM 10020 O O . HIS B 1 523 ? -13.305 -34.312 -15.492 1 94.81 523 HIS B O 1
ATOM 10026 N N . THR B 1 524 ? -11.312 -33.5 -15.867 1 96.44 524 THR B N 1
ATOM 10027 C CA . THR B 1 524 ? -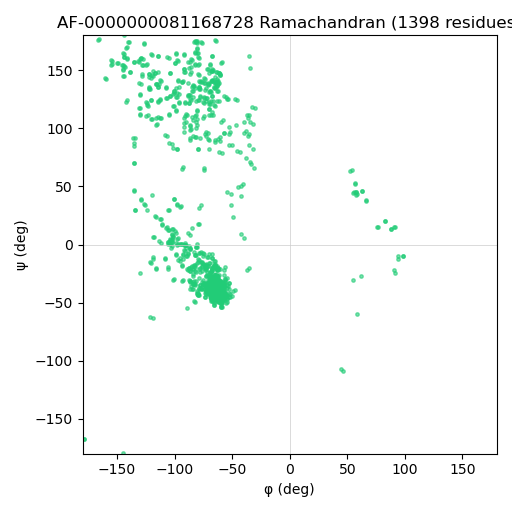11.648 -32.125 -15.43 1 96.44 524 THR B CA 1
ATOM 10028 C C . THR B 1 524 ? -12.711 -31.531 -16.344 1 96.44 524 THR B C 1
ATOM 10030 O O . THR B 1 524 ? -13.594 -30.797 -15.867 1 96.44 524 THR B O 1
ATOM 10033 N N . MET B 1 525 ? -12.578 -31.781 -17.594 1 96.31 525 MET B N 1
ATOM 10034 C CA . MET B 1 525 ? -13.562 -31.281 -18.562 1 96.31 525 MET B CA 1
ATOM 10035 C C . MET B 1 525 ? -14.969 -31.734 -18.172 1 96.31 525 MET B C 1
ATOM 10037 O O . MET B 1 525 ? -15.914 -30.938 -18.219 1 96.31 525 MET B O 1
ATOM 10041 N N . LEU B 1 526 ? -15.047 -32.969 -17.797 1 93.44 526 LEU B N 1
ATOM 10042 C CA . LEU B 1 526 ? -16.328 -33.531 -17.406 1 93.44 526 LEU B CA 1
ATOM 10043 C C . LEU B 1 526 ? -16.875 -32.844 -16.172 1 93.44 526 LEU B C 1
ATOM 10045 O O . LEU B 1 526 ? -18.062 -32.5 -16.125 1 93.44 526 LEU B O 1
ATOM 10049 N N . LEU B 1 527 ? -16.047 -32.562 -15.258 1 93.94 527 LEU B N 1
ATOM 10050 C CA . LEU B 1 527 ? -16.469 -31.906 -14.023 1 93.94 527 LEU B CA 1
ATOM 10051 C C . LEU B 1 527 ? -16.906 -30.469 -14.297 1 93.94 527 LEU B C 1
ATOM 10053 O O . LEU B 1 527 ? -17.922 -30.016 -13.781 1 93.94 527 LEU B O 1
ATOM 10057 N N . PHE B 1 528 ? -16.109 -29.75 -15.078 1 95.62 528 PHE B N 1
ATOM 10058 C CA . PHE B 1 528 ? -16.453 -28.375 -15.414 1 95.62 528 PHE B CA 1
ATOM 10059 C C . PHE B 1 528 ? -17.766 -28.312 -16.172 1 95.62 528 PHE B C 1
ATOM 10061 O O . PHE B 1 528 ? -18.594 -27.422 -15.93 1 95.62 528 PHE B O 1
ATOM 10068 N N . LYS B 1 529 ? -17.938 -29.219 -17.047 1 93.38 529 LYS B N 1
ATOM 10069 C CA . LYS B 1 529 ? -19.156 -29.219 -17.859 1 93.38 529 LYS B CA 1
ATOM 10070 C C . LYS B 1 529 ? -20.391 -29.531 -17.016 1 93.38 529 LYS B C 1
ATOM 10072 O O . LYS B 1 529 ? -21.453 -28.969 -17.219 1 93.38 529 LYS B O 1
ATOM 10077 N N . SER B 1 530 ? -20.172 -30.453 -16.109 1 91.06 530 SER B N 1
ATOM 10078 C CA . SER B 1 530 ? -21.281 -30.828 -15.242 1 91.06 530 SER B CA 1
ATOM 10079 C C . SER B 1 530 ? -21.656 -29.688 -14.297 1 91.06 530 SER B C 1
ATOM 10081 O O . SER B 1 530 ? -22.797 -29.625 -13.812 1 91.06 530 SER B O 1
ATOM 10083 N N . HIS B 1 531 ? -20.688 -28.844 -14.117 1 88 531 HIS B N 1
ATOM 10084 C CA . HIS B 1 531 ? -20.938 -27.656 -13.305 1 88 531 HIS B CA 1
ATOM 10085 C C . HIS B 1 531 ? -21.391 -26.484 -14.156 1 88 531 HIS B C 1
ATOM 10087 O O . HIS B 1 531 ? -20.594 -25.891 -14.883 1 88 531 HIS B O 1
ATOM 10093 N N . ASN B 1 532 ? -22.438 -26 -14.375 1 76 532 ASN B N 1
ATOM 10094 C CA . ASN B 1 532 ? -23.047 -25.062 -15.32 1 76 532 ASN B CA 1
ATOM 10095 C C . ASN B 1 532 ? -22.234 -23.781 -15.43 1 76 532 ASN B C 1
ATOM 10097 O O . ASN B 1 532 ? -21.922 -23.328 -16.531 1 76 532 ASN B O 1
ATOM 10101 N N . ASN B 1 533 ? -21.766 -23.172 -14.461 1 69.25 533 ASN B N 1
ATOM 10102 C CA . ASN B 1 533 ? -21.141 -21.859 -14.547 1 69.25 533 ASN B CA 1
ATOM 10103 C C . ASN B 1 533 ? -19.688 -21.969 -15.039 1 69.25 533 ASN B C 1
ATOM 10105 O O . ASN B 1 533 ? -19.078 -20.953 -15.383 1 69.25 533 ASN B O 1
ATOM 10109 N N . LEU B 1 534 ? -19.219 -23.156 -15.32 1 78.56 534 LEU B N 1
ATOM 10110 C CA . LEU B 1 534 ? -17.812 -23.297 -15.688 1 78.56 534 LEU B CA 1
ATOM 10111 C C . LEU B 1 534 ? -17.672 -23.969 -17.047 1 78.56 534 LEU B C 1
ATOM 10113 O O . LEU B 1 534 ? -16.641 -24.594 -17.328 1 78.56 534 LEU B O 1
ATOM 10117 N N . SER B 1 535 ? -18.609 -23.781 -17.859 1 86.19 535 SER B N 1
ATOM 10118 C CA . SER B 1 535 ? -18.641 -24.375 -19.188 1 86.19 535 SER B CA 1
ATOM 10119 C C . SER B 1 535 ? -17.578 -23.766 -20.094 1 86.19 535 SER B C 1
ATOM 10121 O O . SER B 1 535 ? -17.078 -24.422 -21.016 1 86.19 535 SER B O 1
ATOM 10123 N N . LYS B 1 536 ? -17.172 -22.578 -19.797 1 90 536 LYS B N 1
ATOM 10124 C CA . LYS B 1 536 ? -16.141 -21.938 -20.609 1 90 536 LYS B CA 1
ATOM 10125 C C . LYS B 1 536 ? -14.812 -22.688 -20.484 1 90 536 LYS B C 1
ATOM 10127 O O . LYS B 1 536 ? -14.102 -22.844 -21.484 1 90 536 LYS B O 1
ATOM 10132 N N . TYR B 1 537 ? -14.539 -23.109 -19.328 1 94.38 537 TYR B N 1
ATOM 10133 C CA . TYR B 1 537 ? -13.297 -23.844 -19.141 1 94.38 537 TYR B CA 1
ATOM 10134 C C . TYR B 1 537 ? -13.398 -25.266 -19.688 1 94.38 537 TYR B C 1
ATOM 10136 O O . TYR B 1 537 ? -12.414 -25.828 -20.172 1 94.38 537 TYR B O 1
ATOM 10144 N N . ALA B 1 538 ? -14.617 -25.844 -19.641 1 95.94 538 ALA B N 1
ATOM 10145 C CA . ALA B 1 538 ? -14.82 -27.125 -20.297 1 95.94 538 ALA B CA 1
ATOM 10146 C C . ALA B 1 538 ? -14.523 -27.016 -21.797 1 95.94 538 ALA B C 1
ATOM 10148 O O . ALA B 1 538 ? -13.867 -27.891 -22.375 1 95.94 538 ALA B O 1
ATOM 10149 N N . LEU B 1 539 ? -14.977 -25.938 -22.344 1 95.12 539 LEU B N 1
ATOM 10150 C CA . LEU B 1 539 ? -14.758 -25.719 -23.766 1 95.12 539 LEU B CA 1
ATOM 10151 C C . LEU B 1 539 ? -13.281 -25.516 -24.062 1 95.12 539 LEU B C 1
ATOM 10153 O O . LEU B 1 539 ? -12.773 -26.016 -25.062 1 95.12 539 LEU B O 1
ATOM 10157 N N . GLU B 1 540 ? -12.609 -24.75 -23.281 1 95.62 540 GLU B N 1
ATOM 10158 C CA . GLU B 1 540 ? -11.18 -24.516 -23.469 1 95.62 540 GLU B CA 1
ATOM 10159 C C . GLU B 1 540 ? -10.398 -25.828 -23.375 1 95.62 540 GLU B C 1
ATOM 10161 O O . GLU B 1 540 ? -9.438 -26.031 -24.109 1 95.62 540 GLU B O 1
ATOM 10166 N N . ILE B 1 541 ? -10.805 -26.688 -22.438 1 97.38 541 ILE B N 1
ATOM 10167 C CA . ILE B 1 541 ? -10.141 -27.984 -22.297 1 97.38 541 ILE B CA 1
ATOM 10168 C C . ILE B 1 541 ? -10.383 -28.828 -23.547 1 97.38 541 ILE B C 1
ATOM 10170 O O . ILE B 1 541 ? -9.469 -29.484 -24.047 1 97.38 541 ILE B O 1
ATOM 10174 N N . LEU B 1 542 ? -11.602 -28.812 -24 1 96.62 542 LEU B N 1
ATOM 10175 C CA . LEU B 1 542 ? -11.898 -29.562 -25.219 1 96.62 542 LEU B CA 1
ATOM 10176 C C . LEU B 1 542 ? -11.023 -29.078 -26.375 1 96.62 542 LEU B C 1
ATOM 10178 O O . LEU B 1 542 ? -10.492 -29.891 -27.141 1 96.62 542 LEU B O 1
ATOM 10182 N N . ARG B 1 543 ? -10.883 -27.828 -26.5 1 95.25 543 ARG B N 1
ATOM 10183 C CA . ARG B 1 543 ? -10.031 -27.25 -27.547 1 95.25 543 ARG B CA 1
ATOM 10184 C C . ARG B 1 543 ? -8.594 -27.75 -27.422 1 95.25 543 ARG B C 1
ATOM 10186 O O . ARG B 1 543 ? -7.984 -28.156 -28.406 1 95.25 543 ARG B O 1
ATOM 10193 N N . LEU B 1 544 ? -8.086 -27.688 -26.266 1 96.19 544 LEU B N 1
ATOM 10194 C CA . LEU B 1 544 ? -6.73 -28.156 -26.016 1 96.19 544 LEU B CA 1
ATOM 10195 C C . LEU B 1 544 ? -6.605 -29.641 -26.359 1 96.19 544 LEU B C 1
ATOM 10197 O O . LEU B 1 544 ? -5.609 -30.078 -26.938 1 96.19 544 LEU B O 1
ATOM 10201 N N . LEU B 1 545 ? -7.613 -30.422 -25.969 1 97.19 545 LEU B N 1
ATOM 10202 C CA . LEU B 1 545 ? -7.598 -31.859 -26.25 1 97.19 545 LEU B CA 1
ATOM 10203 C C . LEU B 1 545 ? -7.629 -32.125 -27.75 1 97.19 545 LEU B C 1
ATOM 10205 O O . LEU B 1 545 ? -6.949 -33.031 -28.234 1 97.19 545 LEU B O 1
ATOM 10209 N N . VAL B 1 546 ? -8.422 -31.375 -28.453 1 95.75 546 VAL B N 1
ATOM 10210 C CA . VAL B 1 546 ? -8.492 -31.531 -29.906 1 95.75 546 VAL B CA 1
ATOM 10211 C C . VAL B 1 546 ? -7.129 -31.219 -30.516 1 95.75 546 VAL B C 1
ATOM 10213 O O . VAL B 1 546 ? -6.68 -31.922 -31.422 1 95.75 546 VAL B O 1
ATOM 10216 N N . HIS B 1 547 ? -6.438 -30.203 -30.031 1 94.25 547 HIS B N 1
ATOM 10217 C CA . HIS B 1 547 ? -5.082 -29.891 -30.469 1 94.25 547 HIS B CA 1
ATOM 10218 C C . HIS B 1 547 ? -4.141 -31.062 -30.219 1 94.25 547 HIS B C 1
ATOM 10220 O O . HIS B 1 547 ? -3.428 -31.516 -31.109 1 94.25 547 HIS B O 1
ATOM 10226 N N . GLN B 1 548 ? -4.238 -31.594 -29.031 1 95.56 548 GLN B N 1
ATOM 10227 C CA . GLN B 1 548 ? -3.297 -32.594 -28.531 1 95.56 548 GLN B CA 1
ATOM 10228 C C . GLN B 1 548 ? -3.512 -33.938 -29.219 1 95.56 548 GLN B C 1
ATOM 10230 O O . GLN B 1 548 ? -2.551 -34.656 -29.484 1 95.56 548 GLN B O 1
ATOM 10235 N N . ILE B 1 549 ? -4.742 -34.219 -29.531 1 95.25 549 ILE B N 1
ATOM 10236 C CA . ILE B 1 549 ? -5.078 -35.594 -29.969 1 95.25 549 ILE B CA 1
ATOM 10237 C C . ILE B 1 549 ? -5.207 -35.625 -31.5 1 95.25 549 ILE B C 1
ATOM 10239 O O . ILE B 1 549 ? -4.871 -36.625 -32.125 1 95.25 549 ILE B O 1
ATOM 10243 N N . CYS B 1 550 ? -5.637 -34.469 -32.094 1 94.38 550 CYS B N 1
ATOM 10244 C CA . CYS B 1 550 ? -6.023 -34.531 -33.5 1 94.38 550 CYS B CA 1
ATOM 10245 C C . CYS B 1 550 ? -5.168 -33.625 -34.375 1 94.38 550 CYS B C 1
ATOM 10247 O O . CYS B 1 550 ? -4.277 -34.094 -35.094 1 94.38 550 CYS B O 1
ATOM 10249 N N . ILE B 1 551 ? -5.203 -32.406 -34.188 1 92.19 551 ILE B N 1
ATOM 10250 C CA . ILE B 1 551 ? -4.863 -31.391 -35.156 1 92.19 551 ILE B CA 1
ATOM 10251 C C . ILE B 1 551 ? -3.348 -31.219 -35.219 1 92.19 551 ILE B C 1
ATOM 10253 O O . ILE B 1 551 ? -2.777 -31.078 -36.312 1 92.19 551 ILE B O 1
ATOM 10257 N N . LEU B 1 552 ? -2.717 -31.203 -34.125 1 93.44 552 LEU B N 1
ATOM 10258 C CA . LEU B 1 552 ? -1.281 -30.953 -34.125 1 93.44 552 LEU B CA 1
ATOM 10259 C C . LEU B 1 552 ? -0.493 -32.219 -34.438 1 93.44 552 LEU B C 1
ATOM 10261 O O . LEU B 1 552 ? -1.002 -33.312 -34.281 1 93.44 552 LEU B O 1
ATOM 10265 N N . SER B 1 553 ? 0.743 -31.969 -34.969 1 94.38 553 SER B N 1
ATOM 10266 C CA . SER B 1 553 ? 1.661 -33.094 -35.094 1 94.38 553 SER B CA 1
ATOM 10267 C C . SER B 1 553 ? 2.098 -33.594 -33.688 1 94.38 553 SER B C 1
ATOM 10269 O O . SER B 1 553 ? 1.92 -32.875 -32.719 1 94.38 553 SER B O 1
ATOM 10271 N N . GLU B 1 554 ? 2.602 -34.75 -33.656 1 95.56 554 GLU B N 1
ATOM 10272 C CA . GLU B 1 554 ? 3.086 -35.281 -32.375 1 95.56 554 GLU B CA 1
ATOM 10273 C C . GLU B 1 554 ? 4.121 -34.344 -31.75 1 95.56 554 GLU B C 1
ATOM 10275 O O . GLU B 1 554 ? 4.113 -34.094 -30.547 1 95.56 554 GLU B O 1
ATOM 10280 N N . LYS B 1 555 ? 4.98 -33.844 -32.594 1 95.19 555 LYS B N 1
ATOM 10281 C CA . LYS B 1 555 ? 6.004 -32.906 -32.125 1 95.19 555 LYS B CA 1
ATOM 10282 C C . LYS B 1 555 ? 5.375 -31.625 -31.562 1 95.19 555 LYS B C 1
ATOM 10284 O O . LYS B 1 555 ? 5.672 -31.219 -30.438 1 95.19 555 LYS B O 1
ATOM 10289 N N . ALA B 1 556 ? 4.477 -31.062 -32.312 1 94 556 ALA B N 1
ATOM 10290 C CA . ALA B 1 556 ? 3.857 -29.797 -31.938 1 94 556 ALA B CA 1
ATOM 10291 C C . ALA B 1 556 ? 2.998 -29.953 -30.688 1 94 556 ALA B C 1
ATOM 10293 O O . ALA B 1 556 ? 2.91 -29.047 -29.859 1 94 556 ALA B O 1
ATOM 10294 N N . ALA B 1 557 ? 2.383 -31.125 -30.578 1 96.06 557 ALA B N 1
ATOM 10295 C CA . ALA B 1 557 ? 1.544 -31.406 -29.406 1 96.06 557 ALA B CA 1
ATOM 10296 C C . ALA B 1 557 ? 2.373 -31.438 -28.141 1 96.06 557 ALA B C 1
ATOM 10298 O O . ALA B 1 557 ? 1.961 -30.906 -27.109 1 96.06 557 ALA B O 1
ATOM 10299 N N . ASN B 1 558 ? 3.506 -32.062 -28.234 1 96.38 558 ASN B N 1
ATOM 10300 C CA . ASN B 1 558 ? 4.395 -32.094 -27.078 1 96.38 558 ASN B CA 1
ATOM 10301 C C . ASN B 1 558 ? 4.941 -30.703 -26.75 1 96.38 558 ASN B C 1
ATOM 10303 O O . ASN B 1 558 ? 5.008 -30.328 -25.578 1 96.38 558 ASN B O 1
ATOM 10307 N N . GLU B 1 559 ? 5.273 -29.969 -27.766 1 95.19 559 GLU B N 1
ATOM 10308 C CA . GLU B 1 559 ? 5.781 -28.609 -27.562 1 95.19 559 GLU B CA 1
ATOM 10309 C C . GLU B 1 559 ? 4.73 -27.719 -26.891 1 95.19 559 GLU B C 1
ATOM 10311 O O . GLU B 1 559 ? 5.047 -26.938 -26 1 95.19 559 GLU B O 1
ATOM 10316 N N . GLU B 1 560 ? 3.531 -27.875 -27.344 1 95.75 560 GLU B N 1
ATOM 10317 C CA . GLU B 1 560 ? 2.438 -27.094 -26.766 1 95.75 560 GLU B CA 1
ATOM 10318 C C . GLU B 1 560 ? 2.219 -27.453 -25.297 1 95.75 560 GLU B C 1
ATOM 10320 O O . GLU B 1 560 ? 2.117 -26.562 -24.453 1 95.75 560 GLU B O 1
ATOM 10325 N N . PHE B 1 561 ? 2.186 -28.688 -25 1 97.25 561 PHE B N 1
ATOM 10326 C CA . PHE B 1 561 ? 1.876 -29.125 -23.641 1 97.25 561 PHE B CA 1
ATOM 10327 C C . PHE B 1 561 ? 2.959 -28.688 -22.656 1 97.25 561 PHE B C 1
ATOM 10329 O O . PHE B 1 561 ? 2.662 -28.062 -21.641 1 97.25 561 PHE B O 1
ATOM 10336 N N . TYR B 1 562 ? 4.156 -29 -22.969 1 96.94 562 TYR B N 1
ATOM 10337 C CA . TYR B 1 562 ? 5.246 -28.703 -22.047 1 96.94 562 TYR B CA 1
ATOM 10338 C C . TYR B 1 562 ? 5.531 -27.203 -22.016 1 96.94 562 TYR B C 1
ATOM 10340 O O . TYR B 1 562 ? 6.121 -26.703 -21.047 1 96.94 562 TYR B O 1
ATOM 10348 N N . GLY B 1 563 ? 5.086 -26.5 -23.078 1 95.94 563 GLY B N 1
ATOM 10349 C CA . GLY B 1 563 ? 5.219 -25.062 -23.094 1 95.94 563 GLY B CA 1
ATOM 10350 C C . GLY B 1 563 ? 4.348 -24.359 -22.062 1 95.94 563 GLY B C 1
ATOM 10351 O O . GLY B 1 563 ? 4.562 -23.188 -21.75 1 95.94 563 GLY B O 1
ATOM 10352 N N . LEU B 1 564 ? 3.434 -25.078 -21.469 1 97.44 564 LEU B N 1
ATOM 10353 C CA . LEU B 1 564 ? 2.508 -24.516 -20.5 1 97.44 564 LEU B CA 1
ATOM 10354 C C . LEU B 1 564 ? 3.164 -24.391 -19.125 1 97.44 564 LEU B C 1
ATOM 10356 O O . LEU B 1 564 ? 2.574 -23.844 -18.203 1 97.44 564 LEU B O 1
ATOM 10360 N N . PHE B 1 565 ? 4.438 -24.859 -19.047 1 97.38 565 PHE B N 1
ATOM 10361 C CA . PHE B 1 565 ? 5.105 -24.922 -17.75 1 97.38 565 PHE B CA 1
ATOM 10362 C C . PHE B 1 565 ? 6.461 -24.219 -17.812 1 97.38 565 PHE B C 1
ATOM 10364 O O . PHE B 1 565 ? 7.043 -24.078 -18.891 1 97.38 565 PHE B O 1
ATOM 10371 N N . VAL B 1 566 ? 6.914 -23.75 -16.688 1 97.06 566 VAL B N 1
ATOM 10372 C CA . VAL B 1 566 ? 8.227 -23.141 -16.516 1 97.06 566 VAL B CA 1
ATOM 10373 C C . VAL B 1 566 ? 8.938 -23.766 -15.32 1 97.06 566 VAL B C 1
ATOM 10375 O O . VAL B 1 566 ? 8.352 -23.906 -14.242 1 97.06 566 VAL B O 1
ATOM 10378 N N . ASN B 1 567 ? 10.148 -24.188 -15.508 1 96.81 567 ASN B N 1
ATOM 10379 C CA . ASN B 1 567 ? 10.953 -24.688 -14.398 1 96.81 567 ASN B CA 1
ATOM 10380 C C . ASN B 1 567 ? 11.711 -23.547 -13.711 1 96.81 567 ASN B C 1
ATOM 10382 O O . ASN B 1 567 ? 12.57 -22.922 -14.32 1 96.81 567 ASN B O 1
ATOM 10386 N N . THR B 1 568 ? 11.523 -23.344 -12.469 1 93.38 568 THR B N 1
ATOM 10387 C CA . THR B 1 568 ? 12.086 -22.188 -11.781 1 93.38 568 THR B CA 1
ATOM 10388 C C . THR B 1 568 ? 13.227 -22.609 -10.859 1 93.38 568 THR B C 1
ATOM 10390 O O . THR B 1 568 ? 13.984 -21.766 -10.375 1 93.38 568 THR B O 1
ATOM 10393 N N . THR B 1 569 ? 13.453 -23.953 -10.555 1 91.19 569 THR B N 1
ATOM 10394 C CA . THR B 1 569 ? 14.359 -24.344 -9.484 1 91.19 569 THR B CA 1
ATOM 10395 C C . THR B 1 569 ? 15.5 -25.203 -10.023 1 91.19 569 THR B C 1
ATOM 10397 O O . THR B 1 569 ? 16.484 -25.453 -9.32 1 91.19 569 THR B O 1
ATOM 10400 N N . GLY B 1 570 ? 15.359 -25.734 -11.227 1 92.31 570 GLY B N 1
ATOM 10401 C CA . GLY B 1 570 ? 16.391 -26.609 -11.766 1 92.31 570 GLY B CA 1
ATOM 10402 C C . GLY B 1 570 ? 16.266 -28.047 -11.289 1 92.31 570 GLY B C 1
ATOM 10403 O O . GLY B 1 570 ? 17.266 -28.781 -11.25 1 92.31 570 GLY B O 1
ATOM 10404 N N . ARG B 1 571 ? 15.016 -28.438 -10.797 1 91.81 571 ARG B N 1
ATOM 10405 C CA . ARG B 1 571 ? 14.695 -29.797 -10.391 1 91.81 571 ARG B CA 1
ATOM 10406 C C . ARG B 1 571 ? 13.547 -30.359 -11.219 1 91.81 571 ARG B C 1
ATOM 10408 O O . ARG B 1 571 ? 12.797 -29.609 -11.836 1 91.81 571 ARG B O 1
ATOM 10415 N N . TYR B 1 572 ? 13.406 -31.547 -11.188 1 94.81 572 TYR B N 1
ATOM 10416 C CA . TYR B 1 572 ? 12.328 -32.156 -11.953 1 94.81 572 TYR B CA 1
ATOM 10417 C C . TYR B 1 572 ? 10.969 -31.703 -11.438 1 94.81 572 TYR B C 1
ATOM 10419 O O . TYR B 1 572 ? 10.039 -31.484 -12.227 1 94.81 572 TYR B O 1
ATOM 10427 N N . ASN B 1 573 ? 10.883 -31.578 -10.172 1 95.25 573 ASN B N 1
ATOM 10428 C CA . ASN B 1 573 ? 9.625 -31.172 -9.562 1 95.25 573 ASN B CA 1
ATOM 10429 C C . ASN B 1 573 ? 9.617 -29.672 -9.258 1 95.25 573 ASN B C 1
ATOM 10431 O O . ASN B 1 573 ? 9.078 -29.25 -8.234 1 95.25 573 ASN B O 1
ATOM 10435 N N . GLY B 1 574 ? 10.219 -28.938 -10.047 1 95.12 574 GLY B N 1
ATOM 10436 C CA . GLY B 1 574 ? 10.352 -27.516 -9.797 1 95.12 574 GLY B CA 1
ATOM 10437 C C . GLY B 1 574 ? 9.578 -26.656 -10.781 1 95.12 574 GLY B C 1
ATOM 10438 O O . GLY B 1 574 ? 9.828 -25.453 -10.906 1 95.12 574 GLY B O 1
ATOM 10439 N N . HIS B 1 575 ? 8.516 -27.234 -11.453 1 97.31 575 HIS B N 1
ATOM 10440 C CA . HIS B 1 575 ? 7.77 -26.516 -12.484 1 97.31 575 HIS B CA 1
ATOM 10441 C C . HIS B 1 575 ? 6.574 -25.781 -11.891 1 97.31 575 HIS B C 1
ATOM 10443 O O . HIS B 1 575 ? 6.062 -26.172 -10.836 1 97.31 575 HIS B O 1
ATOM 10449 N N . ILE B 1 576 ? 6.234 -24.703 -12.453 1 97.75 576 ILE B N 1
ATOM 10450 C CA . ILE B 1 576 ? 4.988 -23.984 -12.203 1 97.75 576 ILE B CA 1
ATOM 10451 C C . ILE B 1 576 ? 4.312 -23.672 -13.539 1 97.75 576 ILE B C 1
ATOM 10453 O O . ILE B 1 576 ? 4.957 -23.688 -14.586 1 97.75 576 ILE B O 1
ATOM 10457 N N . PRO B 1 577 ? 3.016 -23.406 -13.477 1 97.88 577 PRO B N 1
ATOM 10458 C CA . PRO B 1 577 ? 2.371 -22.969 -14.719 1 97.88 577 PRO B CA 1
ATOM 10459 C C . PRO B 1 577 ? 2.959 -21.672 -15.258 1 97.88 577 PRO B C 1
ATOM 10461 O O . PRO B 1 577 ? 3.361 -20.797 -14.477 1 97.88 577 PRO B O 1
ATOM 10464 N N . ALA B 1 578 ? 2.98 -21.531 -16.547 1 97.25 578 ALA B N 1
ATOM 10465 C CA . ALA B 1 578 ? 3.586 -20.375 -17.219 1 97.25 578 ALA B CA 1
ATOM 10466 C C . ALA B 1 578 ? 2.891 -19.078 -16.812 1 97.25 578 ALA B C 1
ATOM 10468 O O . ALA B 1 578 ? 3.539 -18.047 -16.641 1 97.25 578 ALA B O 1
ATOM 10469 N N . ASP B 1 579 ? 1.605 -19.125 -16.672 1 96.25 579 ASP B N 1
ATOM 10470 C CA . ASP B 1 579 ? 0.873 -17.906 -16.344 1 96.25 579 ASP B CA 1
ATOM 10471 C C . ASP B 1 579 ? 1.104 -17.484 -14.898 1 96.25 579 ASP B C 1
ATOM 10473 O O . ASP B 1 579 ? 0.96 -16.312 -14.547 1 96.25 579 ASP B O 1
ATOM 10477 N N . LEU B 1 580 ? 1.399 -18.406 -14.023 1 96.69 580 LEU B N 1
ATOM 10478 C CA . LEU B 1 580 ? 1.8 -18.031 -12.672 1 96.69 580 LEU B CA 1
ATOM 10479 C C . LEU B 1 580 ? 3.107 -17.25 -12.695 1 96.69 580 LEU B C 1
ATOM 10481 O O . LEU B 1 580 ? 3.262 -16.266 -11.961 1 96.69 580 LEU B O 1
ATOM 10485 N N . ARG B 1 581 ? 4.035 -17.719 -13.461 1 96 581 ARG B N 1
ATOM 10486 C CA . ARG B 1 581 ? 5.277 -16.969 -13.633 1 96 581 ARG B CA 1
ATOM 10487 C C . ARG B 1 581 ? 5 -15.57 -14.18 1 96 581 ARG B C 1
ATOM 10489 O O . ARG B 1 581 ? 5.637 -14.602 -13.773 1 96 581 ARG B O 1
ATOM 10496 N N . MET B 1 582 ? 4.09 -15.539 -15.133 1 96.12 582 MET B N 1
ATOM 10497 C CA . MET B 1 582 ? 3.701 -14.25 -15.711 1 96.12 582 MET B CA 1
ATOM 10498 C C . MET B 1 582 ? 3.113 -13.336 -14.641 1 96.12 582 MET B C 1
ATOM 10500 O O . MET B 1 582 ? 3.363 -12.133 -14.641 1 96.12 582 MET B O 1
ATOM 10504 N N . GLU B 1 583 ? 2.363 -13.914 -13.742 1 95.44 583 GLU B N 1
ATOM 10505 C CA . GLU B 1 583 ? 1.812 -13.141 -12.641 1 95.44 583 GLU B CA 1
ATOM 10506 C C . GLU B 1 583 ? 2.92 -12.508 -11.797 1 95.44 583 GLU B C 1
ATOM 10508 O O . GLU B 1 583 ? 2.791 -11.367 -11.344 1 95.44 583 GLU B O 1
ATOM 10513 N N . TYR B 1 584 ? 3.965 -13.266 -11.602 1 93.88 584 TYR B N 1
ATOM 10514 C CA . TYR B 1 584 ? 5.105 -12.75 -10.852 1 93.88 584 TYR B CA 1
ATOM 10515 C C . TYR B 1 584 ? 5.758 -11.586 -11.594 1 93.88 584 TYR B C 1
ATOM 10517 O O . TYR B 1 584 ? 6.164 -10.602 -10.969 1 93.88 584 TYR B O 1
ATOM 10525 N N . LEU B 1 585 ? 5.824 -11.703 -12.836 1 94.12 585 LEU B N 1
ATOM 10526 C CA . LEU B 1 585 ? 6.418 -10.648 -13.648 1 94.12 585 LEU B CA 1
ATOM 10527 C C . LEU B 1 585 ? 5.547 -9.391 -13.625 1 94.12 585 LEU B C 1
ATOM 10529 O O . LEU B 1 585 ? 6.062 -8.273 -13.57 1 94.12 585 LEU B O 1
ATOM 10533 N N . VAL B 1 586 ? 4.281 -9.648 -13.719 1 95.44 586 VAL B N 1
ATOM 10534 C CA . VAL B 1 586 ? 3.34 -8.539 -13.688 1 95.44 586 VAL B CA 1
ATOM 10535 C C . VAL B 1 586 ? 3.475 -7.785 -12.367 1 95.44 586 VAL B C 1
ATOM 10537 O O . VAL B 1 586 ? 3.463 -6.551 -12.336 1 95.44 586 VAL B O 1
ATOM 10540 N N . LYS B 1 587 ? 3.58 -8.492 -11.312 1 93.88 587 LYS B N 1
ATOM 10541 C CA . LYS B 1 587 ? 3.766 -7.871 -10 1 93.88 587 LYS B CA 1
ATOM 10542 C C . LYS B 1 587 ? 5.039 -7.035 -9.969 1 93.88 587 LYS B C 1
ATOM 10544 O O . LYS B 1 587 ? 5.051 -5.934 -9.406 1 93.88 587 LYS B O 1
ATOM 10549 N N . GLN B 1 588 ? 6.059 -7.527 -10.531 1 91.12 588 GLN B N 1
ATOM 10550 C CA . GLN B 1 588 ? 7.328 -6.809 -10.594 1 91.12 588 GLN B CA 1
ATOM 10551 C C . GLN B 1 588 ? 7.191 -5.523 -11.398 1 91.12 588 GLN B C 1
ATOM 10553 O O . GLN B 1 588 ? 7.699 -4.473 -11 1 91.12 588 GLN B O 1
ATOM 10558 N N . VAL B 1 589 ? 6.551 -5.633 -12.484 1 93.06 589 VAL B N 1
ATOM 10559 C CA . VAL B 1 589 ? 6.355 -4.477 -13.359 1 93.06 589 VAL B CA 1
ATOM 10560 C C . VAL B 1 589 ? 5.535 -3.414 -12.633 1 93.06 589 VAL B C 1
ATOM 10562 O O . VAL B 1 589 ? 5.855 -2.225 -12.695 1 93.06 589 VAL B O 1
ATOM 10565 N N . LYS B 1 590 ? 4.551 -3.871 -11.984 1 92.94 590 LYS B N 1
ATOM 10566 C CA . LYS B 1 590 ? 3.703 -2.938 -11.25 1 92.94 590 LYS B CA 1
ATOM 10567 C C . LYS B 1 590 ? 4.492 -2.223 -10.156 1 92.94 590 LYS B C 1
ATOM 10569 O O . LYS B 1 590 ? 4.258 -1.042 -9.891 1 92.94 590 LYS B O 1
ATOM 10574 N N . GLU B 1 591 ? 5.344 -2.885 -9.516 1 90.56 591 GLU B N 1
ATOM 10575 C CA . GLU B 1 591 ? 6.199 -2.264 -8.5 1 90.56 591 GLU B CA 1
ATOM 10576 C C . GLU B 1 591 ? 7.066 -1.168 -9.109 1 90.56 591 GLU B C 1
ATOM 10578 O O . GLU B 1 591 ? 7.25 -0.107 -8.516 1 90.56 591 GLU B O 1
ATOM 10583 N N . HIS B 1 592 ? 7.59 -1.426 -10.258 1 90.12 592 HIS B N 1
ATOM 10584 C CA . HIS B 1 592 ? 8.391 -0.426 -10.945 1 90.12 592 HIS B CA 1
ATOM 10585 C C . HIS B 1 592 ? 7.551 0.777 -11.352 1 90.12 592 HIS B C 1
ATOM 10587 O O . HIS B 1 592 ? 7.988 1.922 -11.219 1 90.12 592 HIS B O 1
ATOM 10593 N N . ILE B 1 593 ? 6.383 0.448 -11.836 1 89.94 593 ILE B N 1
ATOM 10594 C CA . ILE B 1 593 ? 5.5 1.523 -12.273 1 89.94 593 ILE B CA 1
ATOM 10595 C C . ILE B 1 593 ? 5.141 2.412 -11.086 1 89.94 593 ILE B C 1
ATOM 10597 O O . ILE B 1 593 ? 5.125 3.639 -11.203 1 89.94 593 ILE B O 1
ATOM 10601 N N . LYS B 1 594 ? 4.844 1.777 -10.023 1 87.25 594 LYS B N 1
ATOM 10602 C CA . LYS B 1 594 ? 4.5 2.525 -8.812 1 87.25 594 LYS B CA 1
ATOM 10603 C C . LYS B 1 594 ? 5.621 3.486 -8.43 1 87.25 594 LYS B C 1
ATOM 10605 O O . LYS B 1 594 ? 5.359 4.594 -7.945 1 87.25 594 LYS B O 1
ATOM 10610 N N . HIS B 1 595 ? 6.777 3.188 -8.727 1 85.12 595 HIS B N 1
ATOM 10611 C CA . HIS B 1 595 ? 7.922 3.977 -8.273 1 85.12 595 HIS B CA 1
ATOM 10612 C C . HIS B 1 595 ? 8.32 5.012 -9.32 1 85.12 595 HIS B C 1
ATOM 10614 O O . HIS B 1 595 ? 9.258 5.781 -9.117 1 85.12 595 HIS B O 1
ATOM 10620 N N . MET B 1 596 ? 7.598 5.047 -10.422 1 84.25 596 MET B N 1
ATOM 10621 C CA . MET B 1 596 ? 7.867 6.059 -11.438 1 84.25 596 MET B CA 1
ATOM 10622 C C . MET B 1 596 ? 7.18 7.375 -11.094 1 84.25 596 MET B C 1
ATOM 10624 O O . MET B 1 596 ? 7.496 8.414 -11.672 1 84.25 596 MET B O 1
ATOM 10628 N N . PHE B 1 597 ? 6.398 7.414 -10.117 1 67.94 597 PHE B N 1
ATOM 10629 C CA . PHE B 1 597 ? 5.684 8.586 -9.633 1 67.94 597 PHE B CA 1
ATOM 10630 C C . PHE B 1 597 ? 5.078 9.375 -10.789 1 67.94 597 PHE B C 1
ATOM 10632 O O . PHE B 1 597 ? 4.246 8.852 -11.531 1 67.94 597 PHE B O 1
ATOM 10639 N N . ASN B 1 598 ? 5.613 10.648 -11.219 1 67.12 598 ASN B N 1
ATOM 10640 C CA . ASN B 1 598 ? 5.055 11.523 -12.242 1 67.12 598 ASN B CA 1
ATOM 10641 C C . ASN B 1 598 ? 5.559 11.148 -13.633 1 67.12 598 ASN B C 1
ATOM 10643 O O . ASN B 1 598 ? 5.07 11.672 -14.633 1 67.12 598 ASN B O 1
ATOM 10647 N N . ASN B 1 599 ? 6.457 10.164 -13.711 1 70.12 599 ASN B N 1
ATOM 10648 C CA . ASN B 1 599 ? 7.059 9.805 -14.992 1 70.12 599 ASN B CA 1
ATOM 10649 C C . ASN B 1 599 ? 6.398 8.562 -15.594 1 70.12 599 ASN B C 1
ATOM 10651 O O . ASN B 1 599 ? 7.066 7.75 -16.234 1 70.12 599 ASN B O 1
ATOM 10655 N N . LYS B 1 600 ? 5.082 8.484 -15.453 1 80.56 600 LYS B N 1
ATOM 10656 C CA . LYS B 1 600 ? 4.371 7.309 -15.953 1 80.56 600 LYS B CA 1
ATOM 10657 C C . LYS B 1 600 ? 3.859 7.535 -17.375 1 80.56 600 LYS B C 1
ATOM 10659 O O . LYS B 1 600 ? 2.65 7.523 -17.609 1 80.56 600 LYS B O 1
ATOM 10664 N N . THR B 1 601 ? 4.816 7.68 -18.266 1 83.81 601 THR B N 1
ATOM 10665 C CA . THR B 1 601 ? 4.465 7.777 -19.672 1 83.81 601 THR B CA 1
ATOM 10666 C C . THR B 1 601 ? 4.609 6.426 -20.375 1 83.81 601 THR B C 1
ATOM 10668 O O . THR B 1 601 ? 5.309 5.539 -19.875 1 83.81 601 THR B O 1
ATOM 10671 N N . GLU B 1 602 ? 3.918 6.301 -21.453 1 87.69 602 GLU B N 1
ATOM 10672 C CA . GLU B 1 602 ? 3.99 5.066 -22.234 1 87.69 602 GLU B CA 1
ATOM 10673 C C . GLU B 1 602 ? 5.434 4.723 -22.594 1 87.69 602 GLU B C 1
ATOM 10675 O O . GLU B 1 602 ? 5.859 3.576 -22.438 1 87.69 602 GLU B O 1
ATOM 10680 N N . ARG B 1 603 ? 6.125 5.68 -23.031 1 84.56 603 ARG B N 1
ATOM 10681 C CA . ARG B 1 603 ? 7.508 5.48 -23.453 1 84.56 603 ARG B CA 1
ATOM 10682 C C . ARG B 1 603 ? 8.375 5.02 -22.281 1 84.56 603 ARG B C 1
ATOM 10684 O O . ARG B 1 603 ? 9.156 4.074 -22.406 1 84.56 603 ARG B O 1
ATOM 10691 N N . ASN B 1 604 ? 8.234 5.656 -21.141 1 85.81 604 ASN B N 1
ATOM 10692 C CA . ASN B 1 604 ? 9.055 5.328 -19.984 1 85.81 604 ASN B CA 1
ATOM 10693 C C . ASN B 1 604 ? 8.734 3.934 -19.453 1 85.81 604 ASN B C 1
ATOM 10695 O O . ASN B 1 604 ? 9.633 3.195 -19.047 1 85.81 604 ASN B O 1
ATOM 10699 N N . ILE B 1 605 ? 7.48 3.633 -19.438 1 89.5 605 ILE B N 1
ATOM 10700 C CA . ILE B 1 605 ? 7.055 2.326 -18.953 1 89.5 605 ILE B CA 1
ATOM 10701 C C . ILE B 1 605 ? 7.594 1.232 -19.859 1 89.5 605 ILE B C 1
ATOM 10703 O O . ILE B 1 605 ? 8.109 0.218 -19.391 1 89.5 605 ILE B O 1
ATOM 10707 N N . ARG B 1 606 ? 7.469 1.451 -21.156 1 88.88 606 ARG B N 1
ATOM 10708 C CA . ARG B 1 606 ? 7.977 0.497 -22.125 1 88.88 606 ARG B CA 1
ATOM 10709 C C . ARG B 1 606 ? 9.477 0.299 -21.969 1 88.88 606 ARG B C 1
ATOM 10711 O O . ARG B 1 606 ? 9.961 -0.834 -21.953 1 88.88 606 ARG B O 1
ATOM 10718 N N . ASN B 1 607 ? 10.133 1.347 -21.812 1 84.31 607 ASN B N 1
ATOM 10719 C CA . ASN B 1 607 ? 11.586 1.283 -21.688 1 84.31 607 ASN B CA 1
ATOM 10720 C C . ASN B 1 607 ? 12.008 0.589 -20.391 1 84.31 607 ASN B C 1
ATOM 10722 O O . ASN B 1 607 ? 12.891 -0.274 -20.406 1 84.31 607 ASN B O 1
ATOM 10726 N N . ARG B 1 608 ? 11.438 0.936 -19.359 1 86.75 608 ARG B N 1
ATOM 10727 C CA . ARG B 1 608 ? 11.797 0.374 -18.062 1 86.75 608 ARG B CA 1
ATOM 10728 C C . ARG B 1 608 ? 11.461 -1.112 -18 1 86.75 608 ARG B C 1
ATOM 10730 O O . ARG B 1 608 ? 12.258 -1.915 -17.516 1 86.75 608 ARG B O 1
ATOM 10737 N N . SER B 1 609 ? 10.336 -1.413 -18.469 1 88.31 609 SER B N 1
ATOM 10738 C CA . SER B 1 609 ? 9.898 -2.805 -18.391 1 88.31 609 SER B CA 1
ATOM 10739 C C . SER B 1 609 ? 10.773 -3.703 -19.266 1 88.31 609 SER B C 1
ATOM 10741 O O . SER B 1 609 ? 11.055 -4.844 -18.906 1 88.31 609 SER B O 1
ATOM 10743 N N . SER B 1 610 ? 11.227 -3.191 -20.406 1 87.69 610 SER B N 1
ATOM 10744 C CA . SER B 1 610 ? 12.047 -3.98 -21.312 1 87.69 610 SER B CA 1
ATOM 10745 C C . SER B 1 610 ? 13.453 -4.184 -20.766 1 87.69 610 SER B C 1
ATOM 10747 O O . SER B 1 610 ? 14.172 -5.086 -21.203 1 87.69 610 SER B O 1
ATOM 10749 N N . ALA B 1 611 ? 13.781 -3.367 -19.797 1 90.12 611 ALA B N 1
ATOM 10750 C CA . ALA B 1 611 ? 15.156 -3.395 -19.297 1 90.12 611 ALA B CA 1
ATOM 10751 C C . ALA B 1 611 ? 15.25 -4.219 -18.016 1 90.12 611 ALA B C 1
ATOM 10753 O O . ALA B 1 611 ? 16.359 -4.527 -17.547 1 90.12 611 ALA B O 1
ATOM 10754 N N . ILE B 1 612 ? 14.195 -4.613 -17.469 1 86.88 612 ILE B N 1
ATOM 10755 C CA . ILE B 1 612 ? 14.164 -5.246 -16.156 1 86.88 612 ILE B CA 1
ATOM 10756 C C . ILE B 1 612 ? 15.039 -6.496 -16.156 1 86.88 612 ILE B C 1
ATOM 10758 O O . ILE B 1 612 ? 15.82 -6.719 -15.234 1 86.88 612 ILE B O 1
ATOM 10762 N N . ALA B 1 613 ? 14.906 -7.316 -17.156 1 84.75 613 ALA B N 1
ATOM 10763 C CA . ALA B 1 613 ? 15.68 -8.555 -17.234 1 84.75 613 ALA B CA 1
ATOM 10764 C C . ALA B 1 613 ? 17.172 -8.273 -17.312 1 84.75 613 ALA B C 1
ATOM 10766 O O . ALA B 1 613 ? 17.984 -8.969 -16.672 1 84.75 613 ALA B O 1
ATOM 10767 N N . CYS B 1 614 ? 17.484 -7.285 -18.078 1 89.94 614 CYS B N 1
ATOM 10768 C CA . CYS B 1 614 ? 18.891 -6.91 -18.234 1 89.94 614 CYS B CA 1
ATOM 10769 C C . CYS B 1 614 ? 19.453 -6.391 -16.906 1 89.94 614 CYS B C 1
ATOM 10771 O O . CYS B 1 614 ? 20.578 -6.738 -16.531 1 89.94 614 CYS B O 1
ATOM 10773 N N . VAL B 1 615 ? 18.719 -5.617 -16.297 1 91.75 615 VAL B N 1
ATOM 10774 C CA . VAL B 1 615 ? 19.141 -5.059 -15.016 1 91.75 615 VAL B CA 1
ATOM 10775 C C . VAL B 1 615 ? 19.391 -6.184 -14.016 1 91.75 615 VAL B C 1
ATOM 10777 O O . VAL B 1 615 ? 20.391 -6.164 -13.281 1 91.75 615 VAL B O 1
ATOM 10780 N N . ARG B 1 616 ? 18.578 -7.141 -14.023 1 89.19 616 ARG B N 1
ATOM 10781 C CA . ARG B 1 616 ? 18.734 -8.273 -13.117 1 89.19 616 ARG B CA 1
ATOM 10782 C C . ARG B 1 616 ? 20 -9.062 -13.43 1 89.19 616 ARG B C 1
ATOM 10784 O O . ARG B 1 616 ? 20.719 -9.484 -12.516 1 89.19 616 ARG B O 1
ATOM 10791 N N . GLU B 1 617 ? 20.266 -9.266 -14.648 1 90.25 617 GLU B N 1
ATOM 10792 C CA . GLU B 1 617 ? 21.469 -9.992 -15.047 1 90.25 617 GLU B CA 1
ATOM 10793 C C . GLU B 1 617 ? 22.719 -9.258 -14.609 1 90.25 617 GLU B C 1
ATOM 10795 O O . GLU B 1 617 ? 23.688 -9.883 -14.141 1 90.25 617 GLU B O 1
ATOM 10800 N N . ILE B 1 618 ? 22.672 -7.996 -14.812 1 94.06 618 ILE B N 1
ATOM 10801 C CA . ILE B 1 618 ? 23.797 -7.164 -14.391 1 94.06 618 ILE B CA 1
ATOM 10802 C C . ILE B 1 618 ? 23.969 -7.266 -12.883 1 94.06 618 ILE B C 1
ATOM 10804 O O . ILE B 1 618 ? 25.094 -7.43 -12.398 1 94.06 618 ILE B O 1
ATOM 10808 N N . SER B 1 619 ? 22.922 -7.203 -12.203 1 94.19 619 SER B N 1
ATOM 10809 C CA . SER B 1 619 ? 22.969 -7.266 -10.75 1 94.19 619 SER B CA 1
ATOM 10810 C C . SER B 1 619 ? 23.469 -8.625 -10.266 1 94.19 619 SER B C 1
ATOM 10812 O O . SER B 1 619 ? 24.25 -8.703 -9.32 1 94.19 619 SER B O 1
ATOM 10814 N N . ASP B 1 620 ? 23.047 -9.664 -10.883 1 91.19 620 ASP B N 1
ATOM 10815 C CA . ASP B 1 620 ? 23.484 -11.008 -10.508 1 91.19 620 ASP B CA 1
ATOM 10816 C C . ASP B 1 620 ? 24.984 -11.172 -10.727 1 91.19 620 ASP B C 1
ATOM 10818 O O . ASP B 1 620 ? 25.672 -11.789 -9.914 1 91.19 620 ASP B O 1
ATOM 10822 N N . ASN B 1 621 ? 25.422 -10.672 -11.836 1 94.12 621 ASN B N 1
ATOM 10823 C CA . ASN B 1 621 ? 26.859 -10.734 -12.094 1 94.12 621 ASN B CA 1
ATOM 10824 C C . ASN B 1 621 ? 27.641 -9.93 -11.062 1 94.12 621 ASN B C 1
ATOM 10826 O O . ASN B 1 621 ? 28.688 -10.383 -10.586 1 94.12 621 ASN B O 1
ATOM 10830 N N . PHE B 1 622 ? 27.188 -8.727 -10.789 1 96.19 622 PHE B N 1
ATOM 10831 C CA . PHE B 1 622 ? 27.844 -7.902 -9.781 1 96.19 622 PHE B CA 1
ATOM 10832 C C . PHE B 1 622 ? 27.922 -8.633 -8.445 1 96.19 622 PHE B C 1
ATOM 10834 O O . PHE B 1 622 ? 28.953 -8.594 -7.773 1 96.19 622 PHE B O 1
ATOM 10841 N N . ASP B 1 623 ? 26.844 -9.258 -8.055 1 94.81 623 ASP B N 1
ATOM 10842 C CA . ASP B 1 623 ? 26.797 -9.984 -6.793 1 94.81 623 ASP B CA 1
ATOM 10843 C C . ASP B 1 623 ? 27.844 -11.094 -6.758 1 94.81 623 ASP B C 1
ATOM 10845 O O . ASP B 1 623 ? 28.516 -11.281 -5.742 1 94.81 623 ASP B O 1
ATOM 10849 N N . ARG B 1 624 ? 27.938 -11.727 -7.816 1 92.56 624 ARG B N 1
ATOM 10850 C CA . ARG B 1 624 ? 28.938 -12.797 -7.902 1 92.56 624 ARG B CA 1
ATOM 10851 C C . ARG B 1 624 ? 30.344 -12.227 -7.879 1 92.56 624 ARG B C 1
ATOM 10853 O O . ARG B 1 624 ? 31.203 -12.68 -7.105 1 92.56 624 ARG B O 1
ATOM 10860 N N . ALA B 1 625 ? 30.562 -11.219 -8.719 1 94.38 625 ALA B N 1
ATOM 10861 C CA . ALA B 1 625 ? 31.906 -10.633 -8.875 1 94.38 625 ALA B CA 1
ATOM 10862 C C . ALA B 1 625 ? 32.375 -9.977 -7.586 1 94.38 625 ALA B C 1
ATOM 10864 O O . ALA B 1 625 ? 33.562 -9.938 -7.297 1 94.38 625 ALA B O 1
ATOM 10865 N N . SER B 1 626 ? 31.453 -9.453 -6.797 1 95.31 626 SER B N 1
ATOM 10866 C CA . SER B 1 626 ? 31.797 -8.695 -5.598 1 95.31 626 SER B CA 1
ATOM 10867 C C . SER B 1 626 ? 31.562 -9.523 -4.34 1 95.31 626 SER B C 1
ATOM 10869 O O . SER B 1 626 ? 31.656 -9.008 -3.223 1 95.31 626 SER B O 1
ATOM 10871 N N . SER B 1 627 ? 31.141 -10.766 -4.48 1 91.25 627 SER B N 1
ATOM 10872 C CA . SER B 1 627 ? 30.891 -11.68 -3.375 1 91.25 627 SER B CA 1
ATOM 10873 C C . SER B 1 627 ? 29.859 -11.109 -2.398 1 91.25 627 SER B C 1
ATOM 10875 O O . SER B 1 627 ? 30.094 -11.102 -1.187 1 91.25 627 SER B O 1
ATOM 10877 N N . VAL B 1 628 ? 28.891 -10.57 -3.002 1 91.75 628 VAL B N 1
ATOM 10878 C CA . VAL B 1 628 ? 27.812 -10.031 -2.176 1 91.75 628 VAL B CA 1
ATOM 10879 C C . VAL B 1 628 ? 27.109 -11.172 -1.436 1 91.75 628 VAL B C 1
ATOM 10881 O O . VAL B 1 628 ? 26.875 -12.242 -2.006 1 91.75 628 VAL B O 1
ATOM 10884 N N . VAL B 1 629 ? 26.797 -10.914 -0.193 1 81.56 629 VAL B N 1
ATOM 10885 C CA . VAL B 1 629 ? 26.141 -11.906 0.65 1 81.56 629 VAL B CA 1
ATOM 10886 C C . VAL B 1 629 ? 24.75 -12.211 0.109 1 81.56 629 VAL B C 1
ATOM 10888 O O . VAL B 1 629 ? 23.984 -11.289 -0.182 1 81.56 629 VAL B O 1
ATOM 10891 N N . VAL B 1 630 ? 24.547 -13.445 -0.243 1 76.06 630 VAL B N 1
ATOM 10892 C CA . VAL B 1 630 ? 23.203 -13.875 -0.65 1 76.06 630 VAL B CA 1
ATOM 10893 C C . VAL B 1 630 ? 22.438 -14.359 0.567 1 76.06 630 VAL B C 1
ATOM 10895 O O . VAL B 1 630 ? 22.828 -15.336 1.217 1 76.06 630 VAL B O 1
ATOM 10898 N N . ARG B 1 631 ? 21.547 -13.625 1.043 1 66.75 631 ARG B N 1
ATOM 10899 C CA . ARG B 1 631 ? 20.75 -14.008 2.205 1 66.75 631 ARG B CA 1
ATOM 10900 C C . ARG B 1 631 ? 19.625 -14.945 1.806 1 66.75 631 ARG B C 1
ATOM 10902 O O . ARG B 1 631 ? 19 -14.773 0.749 1 66.75 631 ARG B O 1
ATOM 10909 N N . SER B 1 632 ? 19.812 -16.219 2.383 1 61.5 632 SER B N 1
ATOM 10910 C CA . SER B 1 632 ? 18.766 -17.188 2.105 1 61.5 632 SER B CA 1
ATOM 10911 C C . SER B 1 632 ? 17.406 -16.672 2.582 1 61.5 632 SER B C 1
ATOM 10913 O O . SER B 1 632 ? 17.281 -16.188 3.707 1 61.5 632 SER B O 1
ATOM 10915 N N . LYS B 1 633 ? 16.531 -16.281 1.812 1 56.5 633 LYS B N 1
ATOM 10916 C CA . LYS B 1 633 ? 15.156 -15.969 2.195 1 56.5 633 LYS B CA 1
ATOM 10917 C C . LYS B 1 633 ? 14.32 -17.234 2.357 1 56.5 633 LYS B C 1
ATOM 10919 O O . LYS B 1 633 ? 13.406 -17.484 1.572 1 56.5 633 LYS B O 1
ATOM 10924 N N . THR B 1 634 ? 14.961 -18.375 2.787 1 56.75 634 THR B N 1
ATOM 10925 C CA . THR B 1 634 ? 14.109 -19.547 2.828 1 56.75 634 THR B CA 1
ATOM 10926 C C . THR B 1 634 ? 12.883 -19.312 3.711 1 56.75 634 THR B C 1
ATOM 10928 O O . THR B 1 634 ? 13.023 -19 4.895 1 56.75 634 THR B O 1
ATOM 10931 N N . HIS B 1 635 ? 11.867 -18.953 3.021 1 60.78 635 HIS B N 1
ATOM 10932 C CA . HIS B 1 635 ? 10.578 -18.891 3.697 1 60.78 635 HIS B CA 1
ATOM 10933 C C . HIS B 1 635 ? 10.047 -20.281 4.023 1 60.78 635 HIS B C 1
ATOM 10935 O O . HIS B 1 635 ? 9.906 -21.109 3.131 1 60.78 635 HIS B O 1
ATOM 10941 N N . SER B 1 636 ? 10.297 -20.688 5.207 1 68.19 636 SER B N 1
ATOM 10942 C CA . SER B 1 636 ? 9.664 -21.938 5.59 1 68.19 636 SER B CA 1
ATOM 10943 C C . SER B 1 636 ? 8.195 -21.734 5.934 1 68.19 636 SER B C 1
ATOM 10945 O O . SER B 1 636 ? 7.844 -20.781 6.637 1 68.19 636 SER B O 1
ATOM 10947 N N . ASP B 1 637 ? 7.391 -22.609 5.203 1 75.12 637 ASP B N 1
ATOM 10948 C CA . ASP B 1 637 ? 5.969 -22.562 5.539 1 75.12 637 ASP B CA 1
ATOM 10949 C C . ASP B 1 637 ? 5.738 -23 6.984 1 75.12 637 ASP B C 1
ATOM 10951 O O . ASP B 1 637 ? 6.398 -23.922 7.477 1 75.12 637 ASP B O 1
ATOM 10955 N N . LYS B 1 638 ? 4.906 -22.281 7.613 1 82.69 638 LYS B N 1
ATOM 10956 C CA . LYS B 1 638 ? 4.535 -22.703 8.961 1 82.69 638 LYS B CA 1
ATOM 10957 C C . LYS B 1 638 ? 3.721 -24 8.914 1 82.69 638 LYS B C 1
ATOM 10959 O O . LYS B 1 638 ? 2.885 -24.188 8.031 1 82.69 638 LYS B O 1
ATOM 10964 N N . SER B 1 639 ? 4.035 -24.844 9.898 1 88.25 639 SER B N 1
ATOM 10965 C CA . SER B 1 639 ? 3.373 -26.141 9.953 1 88.25 639 SER B CA 1
ATOM 10966 C C . SER B 1 639 ? 1.871 -25.984 10.172 1 88.25 639 SER B C 1
ATOM 10968 O O . SER B 1 639 ? 1.432 -25.141 10.945 1 88.25 639 SER B O 1
ATOM 10970 N N . ALA B 1 640 ? 1.126 -26.844 9.469 1 91.81 640 ALA B N 1
ATOM 10971 C CA . ALA B 1 640 ? -0.329 -26.844 9.594 1 91.81 640 ALA B CA 1
ATOM 10972 C C . ALA B 1 640 ? -0.792 -27.969 10.531 1 91.81 640 ALA B C 1
ATOM 10974 O O . ALA B 1 640 ? -1.991 -28.234 10.633 1 91.81 640 ALA B O 1
ATOM 10975 N N . GLN B 1 641 ? 0.063 -28.578 11.219 1 90.88 641 GLN B N 1
ATOM 10976 C CA . GLN B 1 641 ? -0.215 -29.781 12 1 90.88 641 GLN B CA 1
ATOM 10977 C C . GLN B 1 641 ? -1.271 -29.5 13.07 1 90.88 641 GLN B C 1
ATOM 10979 O O . GLN B 1 641 ? -2.188 -30.312 13.258 1 90.88 641 GLN B O 1
ATOM 10984 N N . GLY B 1 642 ? -1.11 -28.406 13.758 1 92.12 642 GLY B N 1
ATOM 10985 C CA . GLY B 1 642 ? -2.092 -28.078 14.781 1 92.12 642 GLY B CA 1
ATOM 10986 C C . GLY B 1 642 ? -3.494 -27.906 14.219 1 92.12 642 GLY B C 1
ATOM 10987 O O . GLY B 1 642 ? -4.465 -28.391 14.805 1 92.12 642 GLY B O 1
ATOM 10988 N N . ASP B 1 643 ? -3.672 -27.203 13.133 1 95.56 643 ASP B N 1
ATOM 10989 C CA . ASP B 1 643 ? -4.949 -27.047 12.445 1 95.56 643 ASP B CA 1
ATOM 10990 C C . ASP B 1 643 ? -5.527 -28.391 12.023 1 95.56 643 ASP B C 1
ATOM 10992 O O . ASP B 1 643 ? -6.711 -28.656 12.242 1 95.56 643 ASP B O 1
ATOM 10996 N N . GLU B 1 644 ? -4.688 -29.172 11.445 1 96.75 644 GLU B N 1
ATOM 10997 C CA . GLU B 1 644 ? -5.094 -30.453 10.875 1 96.75 644 GLU B CA 1
ATOM 10998 C C . GLU B 1 644 ? -5.559 -31.422 11.969 1 96.75 644 GLU B C 1
ATOM 11000 O O . GLU B 1 644 ? -6.543 -32.156 11.789 1 96.75 644 GLU B O 1
ATOM 11005 N N . LEU B 1 645 ? -4.938 -31.406 13.055 1 96 645 LEU B N 1
ATOM 11006 C CA . LEU B 1 645 ? -5.363 -32.25 14.172 1 96 645 LEU B CA 1
ATOM 11007 C C . LEU B 1 645 ? -6.738 -31.812 14.68 1 96 645 LEU B C 1
ATOM 11009 O O . LEU B 1 645 ? -7.578 -32.656 15.008 1 96 645 LEU B O 1
ATOM 11013 N N . SER B 1 646 ? -6.977 -30.531 14.773 1 96.88 646 SER B N 1
ATOM 11014 C CA . SER B 1 646 ? -8.281 -30.016 15.18 1 96.88 646 SER B CA 1
ATOM 11015 C C . SER B 1 646 ? -9.367 -30.422 14.203 1 96.88 646 SER B C 1
ATOM 11017 O O . SER B 1 646 ? -10.477 -30.797 14.609 1 96.88 646 SER B O 1
ATOM 11019 N N . ILE B 1 647 ? -9.055 -30.344 12.969 1 98 647 ILE B N 1
ATOM 11020 C CA . ILE B 1 647 ? -10 -30.734 11.93 1 98 647 ILE B CA 1
ATOM 11021 C C . ILE B 1 647 ? -10.32 -32.219 12.062 1 98 647 ILE B C 1
ATOM 11023 O O . ILE B 1 647 ? -11.484 -32.625 11.992 1 98 647 ILE B O 1
ATOM 11027 N N . LEU B 1 648 ? -9.289 -33 12.258 1 98 648 LEU B N 1
ATOM 11028 C CA . LEU B 1 648 ? -9.477 -34.438 12.383 1 98 648 LEU B CA 1
ATOM 11029 C C . LEU B 1 648 ? -10.367 -34.781 13.578 1 98 648 LEU B C 1
ATOM 11031 O O . LEU B 1 648 ? -11.219 -35.656 13.492 1 98 648 LEU B O 1
ATOM 11035 N N . ASP B 1 649 ? -10.141 -34.062 14.68 1 97 649 ASP B N 1
ATOM 11036 C CA . ASP B 1 649 ? -10.961 -34.281 15.867 1 97 649 ASP B CA 1
ATOM 11037 C C . ASP B 1 649 ? -12.438 -34.031 15.57 1 97 649 ASP B C 1
ATOM 11039 O O . ASP B 1 649 ? -13.305 -34.781 16.031 1 97 649 ASP B O 1
ATOM 11043 N N . CYS B 1 650 ? -12.672 -33 14.852 1 97.38 650 CYS B N 1
ATOM 11044 C CA . CYS B 1 650 ? -14.039 -32.688 14.445 1 97.38 650 CYS B CA 1
ATOM 11045 C C . CYS B 1 650 ? -14.609 -33.812 13.57 1 97.38 650 CYS B C 1
ATOM 11047 O O . CYS B 1 650 ? -15.742 -34.25 13.781 1 97.38 650 CYS B O 1
ATOM 11049 N N . LEU B 1 651 ? -13.828 -34.281 12.609 1 97.75 651 LEU B N 1
ATOM 11050 C CA . LEU B 1 651 ? -14.281 -35.312 11.68 1 97.75 651 LEU B CA 1
ATOM 11051 C C . LEU B 1 651 ? -14.523 -36.625 12.398 1 97.75 651 LEU B C 1
ATOM 11053 O O . LEU B 1 651 ? -15.422 -37.406 12.023 1 97.75 651 LEU B O 1
ATOM 11057 N N . ARG B 1 652 ? -13.727 -36.906 13.406 1 96.25 652 ARG B N 1
ATOM 11058 C CA . ARG B 1 652 ? -13.891 -38.125 14.188 1 96.25 652 ARG B CA 1
ATOM 11059 C C . ARG B 1 652 ? -15.219 -38.125 14.945 1 96.25 652 ARG B C 1
ATOM 11061 O O . ARG B 1 652 ? -15.797 -39.156 15.211 1 96.25 652 ARG B O 1
ATOM 11068 N N . ARG B 1 653 ? -15.703 -36.938 15.227 1 94.94 653 ARG B N 1
ATOM 11069 C CA . ARG B 1 653 ? -17 -36.812 15.883 1 94.94 653 ARG B CA 1
ATOM 11070 C C . ARG B 1 653 ? -18.141 -36.969 14.891 1 94.94 653 ARG B C 1
ATOM 11072 O O . ARG B 1 653 ? -19.125 -37.656 15.164 1 94.94 653 ARG B O 1
ATOM 11079 N N . VAL B 1 654 ? -17.938 -36.344 13.766 1 95.62 654 VAL B N 1
ATOM 11080 C CA . VAL B 1 654 ? -18.969 -36.375 12.727 1 95.62 654 VAL B CA 1
ATOM 11081 C C . VAL B 1 654 ? -19.016 -37.75 12.07 1 95.62 654 VAL B C 1
ATOM 11083 O O . VAL B 1 654 ? -20.094 -38.219 11.719 1 95.62 654 VAL B O 1
ATOM 11086 N N . ARG B 1 655 ? -17.859 -38.406 11.82 1 94.75 655 ARG B N 1
ATOM 11087 C CA . ARG B 1 655 ? -17.703 -39.719 11.156 1 94.75 655 ARG B CA 1
ATOM 11088 C C . ARG B 1 655 ? -18.406 -39.719 9.805 1 94.75 655 ARG B C 1
ATOM 11090 O O . ARG B 1 655 ? -19.297 -40.531 9.57 1 94.75 655 ARG B O 1
ATOM 11097 N N . PRO B 1 656 ? -17.922 -38.906 8.945 1 95.06 656 PRO B N 1
ATOM 11098 C CA . PRO B 1 656 ? -18.609 -38.75 7.664 1 95.06 656 PRO B CA 1
ATOM 11099 C C . PRO B 1 656 ? -18.656 -40.031 6.859 1 95.06 656 PRO B C 1
ATOM 11101 O O . PRO B 1 656 ? -19.547 -40.219 6.035 1 95.06 656 PRO B O 1
ATOM 11104 N N . PHE B 1 657 ? -17.797 -40.969 7.098 1 93.38 657 PHE B N 1
ATOM 11105 C CA . PHE B 1 657 ? -17.703 -42.156 6.238 1 93.38 657 PHE B CA 1
ATOM 11106 C C . PHE B 1 657 ? -18.344 -43.375 6.906 1 93.38 657 PHE B C 1
ATOM 11108 O O . PHE B 1 657 ? -18.312 -44.469 6.359 1 93.38 657 PHE B O 1
ATOM 11115 N N . LYS B 1 658 ? -18.844 -43.156 8.055 1 91.56 658 LYS B N 1
ATOM 11116 C CA . LYS B 1 658 ? -19.75 -44.125 8.641 1 91.56 658 LYS B CA 1
ATOM 11117 C C . LYS B 1 658 ? -21.203 -43.844 8.25 1 91.56 658 LYS B C 1
ATOM 11119 O O . LYS B 1 658 ? -21.797 -42.906 8.742 1 91.56 658 LYS B O 1
ATOM 11124 N N . HIS B 1 659 ? -21.703 -44.75 7.461 1 89.19 659 HIS B N 1
ATOM 11125 C CA . HIS B 1 659 ? -23.016 -44.469 6.867 1 89.19 659 HIS B CA 1
ATOM 11126 C C . HIS B 1 659 ? -24.109 -44.469 7.926 1 89.19 659 HIS B C 1
ATOM 11128 O O . HIS B 1 659 ? -24.219 -45.406 8.719 1 89.19 659 HIS B O 1
ATOM 11134 N N . GLN B 1 660 ? -24.781 -43.406 7.977 1 91 660 GLN B N 1
ATOM 11135 C CA . GLN B 1 660 ? -25.969 -43.25 8.812 1 91 660 GLN B CA 1
ATOM 11136 C C . GLN B 1 660 ? -27.125 -42.688 8.008 1 91 660 GLN B C 1
ATOM 11138 O O . GLN B 1 660 ? -27.188 -41.5 7.734 1 91 660 GLN B O 1
ATOM 11143 N N . PRO B 1 661 ? -28.094 -43.531 7.848 1 90.75 661 PRO B N 1
ATOM 11144 C CA . PRO B 1 661 ? -29.219 -43.094 7 1 90.75 661 PRO B CA 1
ATOM 11145 C C . PRO B 1 661 ? -29.953 -41.906 7.586 1 90.75 661 PRO B C 1
ATOM 11147 O O . PRO B 1 661 ? -30.172 -41.844 8.797 1 90.75 661 PRO B O 1
ATOM 11150 N N . GLY B 1 662 ? -30.297 -40.875 6.809 1 90.12 662 GLY B N 1
ATOM 11151 C CA . GLY B 1 662 ? -31.141 -39.75 7.191 1 90.12 662 GLY B CA 1
ATOM 11152 C C . GLY B 1 662 ? -30.344 -38.562 7.676 1 90.12 662 GLY B C 1
ATOM 11153 O O . GLY B 1 662 ? -30.906 -37.469 7.863 1 90.12 662 GLY B O 1
ATOM 11154 N N . ARG B 1 663 ? -29.031 -38.719 7.898 1 91.88 663 ARG B N 1
ATOM 11155 C CA . ARG B 1 663 ? -28.172 -37.625 8.367 1 91.88 663 ARG B CA 1
ATOM 11156 C C . ARG B 1 663 ? -27.906 -36.625 7.25 1 91.88 663 ARG B C 1
ATOM 11158 O O . ARG B 1 663 ? -27.797 -37 6.082 1 91.88 663 ARG B O 1
ATOM 11165 N N . PHE B 1 664 ? -28.031 -35.375 7.5 1 93.06 664 PHE B N 1
ATOM 11166 C CA . PHE B 1 664 ? -27.719 -34.375 6.496 1 93.06 664 PHE B CA 1
ATOM 11167 C C . PHE B 1 664 ? -27.219 -33.094 7.148 1 93.06 664 PHE B C 1
ATOM 11169 O O . PHE B 1 664 ? -27.453 -32.875 8.344 1 93.06 664 PHE B O 1
ATOM 11176 N N . HIS B 1 665 ? -26.469 -32.312 6.43 1 93.81 665 HIS B N 1
ATOM 11177 C CA . HIS B 1 665 ? -26.172 -30.938 6.793 1 93.81 665 HIS B CA 1
ATOM 11178 C C . HIS B 1 665 ? -27.297 -30 6.332 1 93.81 665 HIS B C 1
ATOM 11180 O O . HIS B 1 665 ? -27.719 -30.062 5.176 1 93.81 665 HIS B O 1
ATOM 11186 N N . GLU B 1 666 ? -27.703 -29.125 7.102 1 92.62 666 GLU B N 1
ATOM 11187 C CA . GLU B 1 666 ? -28.859 -28.281 6.84 1 92.62 666 GLU B CA 1
ATOM 11188 C C . GLU B 1 666 ? -28.688 -27.516 5.531 1 92.62 666 GLU B C 1
ATOM 11190 O O . GLU B 1 666 ? -29.656 -27.312 4.797 1 92.62 666 GLU B O 1
ATOM 11195 N N . HIS B 1 667 ? -27.531 -27.125 5.246 1 93.62 667 HIS B N 1
ATOM 11196 C CA . HIS B 1 667 ? -27.328 -26.25 4.094 1 93.62 667 HIS B CA 1
ATOM 11197 C C . HIS B 1 667 ? -26.797 -27.047 2.9 1 93.62 667 HIS B C 1
ATOM 11199 O O . HIS B 1 667 ? -26.469 -26.469 1.863 1 93.62 667 HIS B O 1
ATOM 11205 N N . PHE B 1 668 ? -26.719 -28.344 3.014 1 95.19 668 PHE B N 1
ATOM 11206 C CA . PHE B 1 668 ? -26.281 -29.219 1.934 1 95.19 668 PHE B CA 1
ATOM 11207 C C . PHE B 1 668 ? -27.203 -30.438 1.806 1 95.19 668 PHE B C 1
ATOM 11209 O O . PHE B 1 668 ? -26.734 -31.562 1.657 1 95.19 668 PHE B O 1
ATOM 11216 N N . ARG B 1 669 ? -28.453 -30.188 1.824 1 91.19 669 ARG B N 1
ATOM 11217 C CA . ARG B 1 669 ? -29.469 -31.234 1.841 1 91.19 669 ARG B CA 1
ATOM 11218 C C . ARG B 1 669 ? -29.531 -31.969 0.501 1 91.19 669 ARG B C 1
ATOM 11220 O O . ARG B 1 669 ? -29.922 -33.125 0.439 1 91.19 669 ARG B O 1
ATOM 11227 N N . ASN B 1 670 ? -29.141 -31.266 -0.542 1 89 670 ASN B N 1
ATOM 11228 C CA . ASN B 1 670 ? -29.266 -31.828 -1.877 1 89 670 ASN B CA 1
ATOM 11229 C C . ASN B 1 670 ? -27.906 -32.219 -2.451 1 89 670 ASN B C 1
ATOM 11231 O O . ASN B 1 670 ? -27.797 -32.5 -3.65 1 89 670 ASN B O 1
ATOM 11235 N N . ILE B 1 671 ? -26.906 -32.281 -1.591 1 92.56 671 ILE B N 1
ATOM 11236 C CA . ILE B 1 671 ? -25.578 -32.594 -2.086 1 92.56 671 ILE B CA 1
ATOM 11237 C C . ILE B 1 671 ? -25.516 -34.062 -2.512 1 92.56 671 ILE B C 1
ATOM 11239 O O . ILE B 1 671 ? -26.125 -34.938 -1.881 1 92.56 671 ILE B O 1
ATOM 11243 N N . LYS B 1 672 ? -24.875 -34.281 -3.611 1 88.44 672 LYS B N 1
ATOM 11244 C CA . LYS B 1 672 ? -24.672 -35.625 -4.125 1 88.44 672 LYS B CA 1
ATOM 11245 C C . LYS B 1 672 ? -23.234 -36.094 -3.91 1 88.44 672 LYS B C 1
ATOM 11247 O O . LYS B 1 672 ? -22.344 -35.281 -3.691 1 88.44 672 LYS B O 1
ATOM 11252 N N . SER B 1 673 ? -23.062 -37.375 -3.961 1 87.44 673 SER B N 1
ATOM 11253 C CA . SER B 1 673 ? -21.766 -37.969 -3.672 1 87.44 673 SER B CA 1
ATOM 11254 C C . SER B 1 673 ? -20.781 -37.719 -4.812 1 87.44 673 SER B C 1
ATOM 11256 O O . SER B 1 673 ? -19.562 -37.844 -4.629 1 87.44 673 SER B O 1
ATOM 11258 N N . SER B 1 674 ? -21.344 -37.375 -5.957 1 87.25 674 SER B N 1
ATOM 11259 C CA . SER B 1 674 ? -20.484 -37.062 -7.102 1 87.25 674 SER B CA 1
ATOM 11260 C C . SER B 1 674 ? -21.078 -35.938 -7.941 1 87.25 674 SER B C 1
ATOM 11262 O O . SER B 1 674 ? -22.297 -35.781 -7.988 1 87.25 674 SER B O 1
ATOM 11264 N N . SER B 1 675 ? -20.188 -35.25 -8.602 1 84.88 675 SER B N 1
ATOM 11265 C CA . SER B 1 675 ? -20.562 -34.094 -9.406 1 84.88 675 SER B CA 1
ATOM 11266 C C . SER B 1 675 ? -21.219 -34.531 -10.719 1 84.88 675 SER B C 1
ATOM 11268 O O . SER B 1 675 ? -21.953 -33.75 -11.336 1 84.88 675 SER B O 1
ATOM 11270 N N . THR B 1 676 ? -21.047 -35.844 -11.078 1 85.69 676 THR B N 1
ATOM 11271 C CA . THR B 1 676 ? -21.438 -36.219 -12.43 1 85.69 676 THR B CA 1
ATOM 11272 C C . THR B 1 676 ? -22.641 -37.188 -12.391 1 85.69 676 THR B C 1
ATOM 11274 O O . THR B 1 676 ? -23.125 -37.625 -13.438 1 85.69 676 THR B O 1
ATOM 11277 N N . ILE B 1 677 ? -23.141 -37.469 -11.266 1 79.81 677 ILE B N 1
ATOM 11278 C CA . ILE B 1 677 ? -24.156 -38.469 -11.102 1 79.81 677 ILE B CA 1
ATOM 11279 C C . ILE B 1 677 ? -25.391 -38.125 -11.922 1 79.81 677 ILE B C 1
ATOM 11281 O O . ILE B 1 677 ? -25.984 -38.969 -12.594 1 79.81 677 ILE B O 1
ATOM 11285 N N . ASP B 1 678 ? -25.812 -36.875 -11.914 1 78.56 678 ASP B N 1
ATOM 11286 C CA . ASP B 1 678 ? -27.062 -36.469 -12.539 1 78.56 678 ASP B CA 1
ATOM 11287 C C . ASP B 1 678 ? -26.828 -35.906 -13.938 1 78.56 678 ASP B C 1
ATOM 11289 O O . ASP B 1 678 ? -27.766 -35.5 -14.625 1 78.56 678 ASP B O 1
ATOM 11293 N N . TYR B 1 679 ? -25.578 -36 -14.336 1 86.62 679 TYR B N 1
ATOM 11294 C CA . TYR B 1 679 ? -25.328 -35.375 -15.625 1 86.62 679 TYR B CA 1
ATOM 11295 C C . TYR B 1 679 ? -25.656 -36.312 -16.781 1 86.62 679 TYR B C 1
ATOM 11297 O O . TYR B 1 679 ? -25.297 -37.5 -16.734 1 86.62 679 TYR B O 1
ATOM 11305 N N . ASN B 1 680 ? -26.312 -35.812 -17.766 1 86.25 680 ASN B N 1
ATOM 11306 C CA . ASN B 1 680 ? -26.797 -36.594 -18.891 1 86.25 680 ASN B CA 1
ATOM 11307 C C . ASN B 1 680 ? -25.656 -36.969 -19.844 1 86.25 680 ASN B C 1
ATOM 11309 O O . ASN B 1 680 ? -25.031 -36.094 -20.453 1 86.25 680 ASN B O 1
ATOM 11313 N N . VAL B 1 681 ? -25.484 -38.281 -20.062 1 88.75 681 VAL B N 1
ATOM 11314 C CA . VAL B 1 681 ? -24.391 -38.812 -20.859 1 88.75 681 VAL B CA 1
ATOM 11315 C C . VAL B 1 681 ? -24.578 -38.438 -22.312 1 88.75 681 VAL B C 1
ATOM 11317 O O . VAL B 1 681 ? -23.641 -38 -22.984 1 88.75 681 VAL B O 1
ATOM 11320 N N . SER B 1 682 ? -25.812 -38.562 -22.859 1 87.94 682 SER B N 1
ATOM 11321 C CA . SER B 1 682 ? -26.094 -38.25 -24.25 1 87.94 682 SER B CA 1
ATOM 11322 C C . SER B 1 682 ? -25.828 -36.781 -24.562 1 87.94 682 SER B C 1
ATOM 11324 O O . SER B 1 682 ? -25.312 -36.438 -25.609 1 87.94 682 SER B O 1
ATOM 11326 N N . HIS B 1 683 ? -26.203 -36.062 -23.609 1 90 683 HIS B N 1
ATOM 11327 C CA . HIS B 1 683 ? -25.984 -34.625 -23.781 1 90 683 HIS B CA 1
ATOM 11328 C C . HIS B 1 683 ? -24.5 -34.312 -23.812 1 90 683 HIS B C 1
ATOM 11330 O O . HIS B 1 683 ? -24.078 -33.438 -24.578 1 90 683 HIS B O 1
ATOM 11336 N N . TYR B 1 684 ? -23.734 -34.938 -23 1 92.94 684 TYR B N 1
ATOM 11337 C CA . TYR B 1 684 ? -22.297 -34.719 -22.953 1 92.94 684 TYR B CA 1
ATOM 11338 C C . TYR B 1 684 ? -21.641 -35.125 -24.266 1 92.94 684 TYR B C 1
ATOM 11340 O O . TYR B 1 684 ? -20.781 -34.406 -24.797 1 92.94 684 TYR B O 1
ATOM 11348 N N . HIS B 1 685 ? -22.062 -36.25 -24.844 1 93.31 685 HIS B N 1
ATOM 11349 C CA . HIS B 1 685 ? -21.531 -36.719 -26.109 1 93.31 685 HIS B CA 1
ATOM 11350 C C . HIS B 1 685 ? -21.875 -35.781 -27.25 1 93.31 685 HIS B C 1
ATOM 11352 O O . HIS B 1 685 ? -21.031 -35.5 -28.094 1 93.31 685 HIS B O 1
ATOM 11358 N N . GLN B 1 686 ? -23.094 -35.375 -27.25 1 91.69 686 GLN B N 1
ATOM 11359 C CA . GLN B 1 686 ? -23.531 -34.438 -28.281 1 91.69 686 GLN B CA 1
ATOM 11360 C C . GLN B 1 686 ? -22.75 -33.125 -28.203 1 91.69 686 GLN B C 1
ATOM 11362 O O . GLN B 1 686 ? -22.359 -32.562 -29.234 1 91.69 686 GLN B O 1
ATOM 11367 N N . TRP B 1 687 ? -22.578 -32.719 -26.969 1 93.94 687 TRP B N 1
ATOM 11368 C CA . TRP B 1 687 ? -21.844 -31.469 -26.781 1 93.94 687 TRP B CA 1
ATOM 11369 C C . TRP B 1 687 ? -20.422 -31.578 -27.328 1 93.94 687 TRP B C 1
ATOM 11371 O O . TRP B 1 687 ? -19.938 -30.672 -28.016 1 93.94 687 TRP B O 1
ATOM 11381 N N . ILE B 1 688 ? -19.703 -32.656 -27.047 1 95.19 688 ILE B N 1
ATOM 11382 C CA . ILE B 1 688 ? -18.344 -32.875 -27.531 1 95.19 688 ILE B CA 1
ATOM 11383 C C . ILE B 1 688 ? -18.359 -32.969 -29.062 1 95.19 688 ILE B C 1
ATOM 11385 O O . ILE B 1 688 ? -17.531 -32.375 -29.734 1 95.19 688 ILE B O 1
ATOM 11389 N N . GLY B 1 689 ? -19.281 -33.719 -29.594 1 91.44 689 GLY B N 1
ATOM 11390 C CA . GLY B 1 689 ? -19.375 -33.906 -31.031 1 91.44 689 GLY B CA 1
ATOM 11391 C C . GLY B 1 689 ? -19.578 -32.594 -31.781 1 91.44 689 GLY B C 1
ATOM 11392 O O . GLY B 1 689 ? -18.891 -32.344 -32.781 1 91.44 689 GLY B O 1
ATOM 11393 N N . ASP B 1 690 ? -20.422 -31.844 -31.312 1 90.12 690 ASP B N 1
ATOM 11394 C CA . ASP B 1 690 ? -20.734 -30.562 -31.953 1 90.12 690 ASP B CA 1
ATOM 11395 C C . ASP B 1 690 ? -19.547 -29.594 -31.859 1 90.12 690 ASP B C 1
ATOM 11397 O O . ASP B 1 690 ? -19.234 -28.891 -32.812 1 90.12 690 ASP B O 1
ATOM 11401 N N . ARG B 1 691 ? -18.984 -29.578 -30.734 1 91.62 691 ARG B N 1
ATOM 11402 C CA . ARG B 1 691 ? -17.984 -28.562 -30.453 1 91.62 691 ARG B CA 1
ATOM 11403 C C . ARG B 1 691 ? -16.625 -28.953 -31.016 1 91.62 691 ARG B C 1
ATOM 11405 O O . ARG B 1 691 ? -15.789 -28.094 -31.312 1 91.62 691 ARG B O 1
ATOM 11412 N N . LYS B 1 692 ? -16.312 -30.219 -31.031 1 91.5 692 LYS B N 1
ATOM 11413 C CA . LYS B 1 692 ? -15.039 -30.688 -31.547 1 91.5 692 LYS B CA 1
ATOM 11414 C C . LYS B 1 692 ? -14.812 -30.188 -32.969 1 91.5 692 LYS B C 1
ATOM 11416 O O . LYS B 1 692 ? -13.695 -29.812 -33.344 1 91.5 692 LYS B O 1
ATOM 11421 N N . GLU B 1 693 ? -15.836 -30.125 -33.781 1 85.56 693 GLU B N 1
ATOM 11422 C CA . GLU B 1 693 ? -15.742 -29.641 -35.156 1 85.56 693 GLU B CA 1
ATOM 11423 C C . GLU B 1 693 ? -15.453 -28.141 -35.188 1 85.56 693 GLU B C 1
ATOM 11425 O O . GLU B 1 693 ? -14.609 -27.688 -35.969 1 85.56 693 GLU B O 1
ATOM 11430 N N . ARG B 1 694 ? -16.094 -27.516 -34.375 1 84.12 694 ARG B N 1
ATOM 11431 C CA . ARG B 1 694 ? -15.945 -26.062 -34.344 1 84.12 694 ARG B CA 1
ATOM 11432 C C . ARG B 1 694 ? -14.539 -25.656 -33.875 1 84.12 694 ARG B C 1
ATOM 11434 O O . ARG B 1 694 ? -13.938 -24.75 -34.469 1 84.12 694 ARG B O 1
ATOM 11441 N N . VAL B 1 695 ? -14.086 -26.297 -32.906 1 86.06 695 VAL B N 1
ATOM 11442 C CA . VAL B 1 695 ? -12.805 -25.938 -32.281 1 86.06 695 VAL B CA 1
ATOM 11443 C C . VAL B 1 695 ? -11.672 -26.344 -33.219 1 86.06 695 VAL B C 1
ATOM 11445 O O . VAL B 1 695 ? -10.625 -25.688 -33.25 1 86.06 695 VAL B O 1
ATOM 11448 N N . ALA B 1 696 ? -11.844 -27.359 -33.906 1 83.25 696 ALA B N 1
ATOM 11449 C CA . ALA B 1 696 ? -10.82 -27.828 -34.844 1 83.25 696 ALA B CA 1
ATOM 11450 C C . ALA B 1 696 ? -10.586 -26.812 -35.969 1 83.25 696 ALA B C 1
ATOM 11452 O O . ALA B 1 696 ? -9.469 -26.703 -36.469 1 83.25 696 ALA B O 1
ATOM 11453 N N . VAL B 1 697 ? -11.625 -26.125 -36.281 1 70.94 697 VAL B N 1
ATOM 11454 C CA . VAL B 1 697 ? -11.531 -25.172 -37.406 1 70.94 697 VAL B CA 1
ATOM 11455 C C . VAL B 1 697 ? -11.008 -23.828 -36.875 1 70.94 697 VAL B C 1
ATOM 11457 O O . VAL B 1 697 ? -10.492 -23.031 -37.656 1 70.94 697 VAL B O 1
ATOM 11460 N N . GLU B 1 698 ? -11.172 -23.609 -35.656 1 63.25 698 GLU B N 1
ATOM 11461 C CA . GLU B 1 698 ? -10.797 -22.328 -35.094 1 63.25 698 GLU B CA 1
ATOM 11462 C C . GLU B 1 698 ? -9.305 -22.266 -34.812 1 63.25 698 GLU B C 1
ATOM 11464 O O . GLU B 1 698 ? -8.82 -21.297 -34.219 1 63.25 698 GLU B O 1
ATOM 11469 N N . LEU B 1 699 ? -8.484 -23.312 -35.031 1 51.66 699 LEU B N 1
ATOM 11470 C CA . LEU B 1 699 ? -7.074 -23.203 -34.688 1 51.66 699 LEU B CA 1
ATOM 11471 C C . LEU B 1 699 ? -6.453 -21.953 -35.281 1 51.66 699 LEU B C 1
ATOM 11473 O O . LEU B 1 699 ? -5.227 -21.828 -35.375 1 51.66 699 LEU B O 1
ATOM 11477 N N . GLY B 1 700 ? -7.133 -20.875 -35.188 1 49.69 700 GLY B N 1
ATOM 11478 C CA . GLY B 1 700 ? -6.469 -19.688 -35.719 1 49.69 700 GLY B CA 1
ATOM 11479 C C . GLY B 1 700 ? -6.02 -19.828 -37.156 1 49.69 700 GLY B C 1
ATOM 11480 O O . GLY B 1 700 ? -5.371 -18.922 -37.688 1 49.69 700 GLY B O 1
ATOM 11481 N N . ASN B 1 701 ? -5.629 -21.125 -37.719 1 37.41 701 ASN B N 1
ATOM 11482 C CA . ASN B 1 701 ? -5.266 -21.141 -39.125 1 37.41 701 ASN B CA 1
ATOM 11483 C C . ASN B 1 701 ? -6.477 -20.891 -40.031 1 37.41 701 ASN B C 1
ATOM 11485 O O . ASN B 1 701 ? -7.586 -21.312 -39.719 1 37.41 701 ASN B O 1
#